Protein AF-0000000076635835 (afdb_homodimer)

Foldseek 3Di:
DQKFKEKEKAFAAAAQPQVVLLVLVVVQLCCCCVPRVHQEYEAAFASRRFDPNPPCLVPVVQVVSSLVSLLVVLLVCLDPPNQRHWYWHWHWDDDPNFIFTWIFIDHNSGTAEIETAADADPAFQGNCVVRHDHDHFPDDKDKAADDPVSCVSRVDGTYIYYAAWEAAPVGAIEHEHEACLLVDPHRLVLLVLLVVHAEYEYRHADFDAFCVLVVVLVSVLVSCLQSFHKYWYHYYAEDNPALTGTFTFTFIAGNSFTQDTDGGQALFRIDMDMWIDDSVVRVVSRVVSPPPSCCPPPVSVRDHHYGYHYHPDDPDDPDDGRDTDDDDDDDRLVSLQRRLLSNVVVCCLVVLFLAAEEAQQLALQSLLVLLSPLVSLQNLVCCCVPNPPVRVVVSQVSNCSRQVDDDPDSLRVQQRHYEYEHADELLGFPNSVVLRVLLCVLSNYHYYYHYCHVVLVVVQVVVCVVPVDDRQDAVVVPGDPVSNVVLLLSSQQSQLVVRQVCQQCVCVVVVHDGGHFYEARDAQLCLQLVVDRQNGSQPTQEYAHLQPQLVSSLVSLVVCCVPVVSVSSPVNSPDFAAPSSDHADVSHNDDGPCVVLVHDSVRSVVLLCCCQVVVDDLQVSLVVCVVVVVVDDSVSSLVNSLSSLLSNQVNLLSLVNGHSYNHYHRSRSNCPRRNPDDSHDPSNVPVRSVVSVVVVVVVD/DQKFKEKEKAFAAAAQPQVVLLVLVVVQLCCCCVPRVHQEYEAAFASRRFDPNPPCLVPVVQVVSSLVSLLVVLLVCLDPPNQRHWYWHWHWDDDPNFIFTWIFIDHNSGTAETEGAADADPAFQGNRVVNHDHDHFPDDKDKAADDPVSCVSRVDGTYIYYAAWEAAPVGAIEHEHEACLLVDPHRLVLLVLLVVHAEYEYRHADFDAPCVLVVVLVSVLVSCLLSFHKYWYHYYAEDNPALTGTFTFTFIAGNSFTQDTDGGQALFRIDMDMWIDDSVVRVVSRVVSPPPSCCPPPVSVRDHHYGYHYHPDDPDDPDPGRDTDDDDDDDRLVSLQRRLLSRVVRCCLVVLFLAAEEAQQLALQSLLVLLSPLVSLQSLVCCCVPNDPVRVVVSQVSNCSRQVDDDPGSLRVQQRHYEYEHADELLGFPNSVVLRVLLCVLSNYHYYYHYCHVVLVVVQVVVCVVVVDDRQDAVVVPGDPVSNVVLLLSSQQSQLVVRQVCQQCVCVVVVHDGGHFYEARDAQLCLQLVVDRQNGSQDTQEYAHLQPQLVSSLVSLVVCCVPVVSVSSPVNSPDFADPSSDHADVRHNDDGPCVVLVHDSVRSVVVLCCCQVVVDDLQVQLVVCVVVVVVDDSVSSLVNSLSSLLSNQVNLLSLVNGHSYNHYHRSGSNCPRGNPDDSHDPSNVPVRSVVSVVVVVVVD

Organism: NCBI:txid5963

Sequence (1400 aa):
MKCTTLAISTLNQWSMDFEGNKNRILESLRQSKDIHHAKIRIGPELEIPGYGCEDHFYETDTILHSWQVLGELLQFTSSEPYSDMICVFGMPIIINAKNYNCGVCTLSGKIILIKPKLILADDGNYRESRWFTPWEIGTKSLEIALPDFITKITGQKTAIFGNFILRTTDDILIGSECCEELWAPLPSSIAQFAQGVHIVFNMSGSHFQPCKQEKRQELIESITLKSGGVYMYSNMNGCDGTRLYFDSGSMIIENGKLRSLNHEFQVSDVNVISACINLAKIEPYRTPSHVPDLSSNPFFNFEFRIIDLPGFYMIMKPKKITPIHKPYVFTKEKELSHGPACWLWDYLRRSGSKGMFLPLSGGADSGSTLAIVGIMCKQVLKCLNEGDDYNKKVTENDLMRIIGKIPKSSKELANEIMYTAYLSTNNSSDQTRNLASKIAEQVGGKHFEVKMDKIVTVFEKTYLSMSKGPQPRYKEQGGTWSEDIALQNIQARSRMVMSYMMGQLIPFTVKKSGHLLILASGNLEEGLTGYMTKYDCSSADVNLIGGISKVDLKKFMVWASDHYGYTALADIALAPPTAELKPLEEGKIQQTDEDDLGMTYAEMSTMGKLRRVEHRGPVFMFKKLTCEWNNLSQNTVATKVKRFFTLHGRNRHKMNVVTPSVHVENYSADDTRFDTRQMIYNYQWKFQFDMIDKLLDISIMKCTTLAISTLNQWSMDFEGNKNRILESLRQSKDIHHAKIRIGPELEIPGYGCEDHFYETDTILHSWQVLGELLQFTSSEPYSDMICVFGMPIIINAKNYNCGVCTLSGKIILIKPKLILADDGNYRESRWFTPWEIGTKSLEIALPDFITKITGQKTAIFGNFILRTTDDILIGSECCEELWAPLPSSIAQFAQGVHIVFNMSGSHFQPCKQEKRQELIESITLKSGGVYMYSNMNGCDGTRLYFDSGSMIIENGKLRSLNHEFQVSDVNVISACINLAKIEPYRTPSHVPDLSSNPFFNFEFRIIDLPGFYMIMKPKKITPIHKPYVFTKEKELSHGPACWLWDYLRRSGSKGMFLPLSGGADSGSTLAIVGIMCKQVLKCLNEGDDYNKKVTENDLMRIIGKIPKSSKELANEIMYTAYLSTNNSSDQTRNLASKIAEQVGGKHFEVKMDKIVTVFEKTYLSMSKGPQPRYKEQGGTWSEDIALQNIQARSRMVMSYMMGQLIPFTVKKSGHLLILASGNLEEGLTGYMTKYDCSSADVNLIGGISKVDLKKFMVWASDHYGYTALADIALAPPTAELKPLEEGKIQQTDEDDLGMTYAEMSTMGKLRRVEHRGPVFMFKKLTCEWNNLSQNTVATKVKRFFTLHGRNRHKMNVVTPSVHVENYSADDTRFDTRQMIYNYQWKFQFDMIDKLLDISI

Radius of gyration: 32.55 Å; Cα contacts (8 Å, |Δi|>4): 3106; chains: 2; bounding box: 85×94×86 Å

InterPro domains:
  IPR003010 Carbon-nitrogen hydrolase [PF00795] (6-286)
  IPR003010 Carbon-nitrogen hydrolase [PS50263] (4-279)
  IPR003694 NAD(+) synthetase [PTHR23090] (1-696)
  IPR003694 NAD(+) synthetase [TIGR00552] (334-656)
  IPR003694 NAD(+) synthetase [cd00553] (333-655)
  IPR014445 Glutamine-dependent NAD(+) synthetase [MF_02090] (4-686)
  IPR014445 Glutamine-dependent NAD(+) synthetase [PIRSF006630] (3-682)
  IPR014729 Rossmann-like alpha/beta/alpha sandwich fold [G3DSA:3.40.50.620] (331-697)
  IPR022310 NAD/GMP synthase [PF02540] (343-609)
  IPR036526 Carbon-nitrogen hydrolase superfamily [G3DSA:3.60.110.10] (2-298)
  IPR036526 Carbon-nitrogen hydrolase superfamily [SSF56317] (1-287)

pLDDT: mean 92.82, std 8.93, range [42.75, 98.88]

Nearest PDB structures (foldseek):
  6ofb-assembly1_A  TM=9.659E-01  e=6.321E-81  Homo sapiens
  3ilv-assembly1_A  TM=9.193E-01  e=4.119E-46  Cytophaga hutchinsonii ATCC 33406
  6ofc-assembly1_C-2  TM=4.271E-01  e=1.463E-35  Mycobacterium tuberculosis CDC1551
  6ofc-assembly1_B  TM=4.252E-01  e=1.177E-35  Mycobacterium tuberculosis CDC1551
  6ofc-assembly1_D-2  TM=4.342E-01  e=2.607E-34  Mycobacterium tuberculosis CDC1551

Solvent-accessible surface area (backbone atoms only — not comparable to full-atom values): 70330 Å² total; per-residue (Å²): 127,60,50,48,30,39,24,35,27,30,39,45,30,35,24,72,32,44,54,64,19,46,53,47,51,53,50,43,53,49,44,31,42,77,73,60,56,27,43,34,40,36,36,16,34,25,39,40,39,17,70,54,34,58,56,47,67,67,13,60,46,52,42,50,52,36,51,53,51,46,43,54,51,28,57,57,28,43,34,85,88,40,28,77,27,38,36,36,46,15,34,65,46,73,56,96,92,37,35,25,50,27,41,38,32,30,46,46,28,37,68,66,35,34,34,54,35,58,44,69,45,55,58,70,77,39,58,40,64,70,64,31,50,57,44,61,86,67,58,78,65,42,78,40,79,50,59,68,70,46,23,70,74,53,72,44,59,57,36,42,36,37,64,55,32,38,28,24,68,75,69,49,27,38,39,70,43,42,42,45,26,70,74,39,98,74,28,59,57,58,52,39,29,57,69,61,29,42,34,34,36,28,28,13,72,60,60,46,38,82,70,42,67,57,52,54,49,51,55,53,27,52,52,18,49,74,50,25,22,33,40,38,38,12,16,23,24,36,39,30,22,54,50,50,30,20,33,35,54,24,35,33,33,45,52,40,36,39,39,35,73,42,71,60,56,53,84,56,47,66,44,74,49,58,36,35,42,60,60,68,56,35,58,68,60,36,63,76,63,66,67,71,76,45,69,76,33,73,90,39,52,68,72,65,48,79,43,82,40,78,54,76,79,48,86,57,74,83,69,76,62,46,57,78,49,79,84,81,81,82,54,66,53,55,48,66,38,41,47,42,14,37,34,45,51,44,47,42,71,56,70,70,35,34,33,33,28,32,73,29,66,25,41,54,47,32,47,49,48,50,49,27,52,38,50,28,30,42,50,53,47,45,37,56,71,68,41,57,73,67,40,21,50,52,50,52,53,48,34,36,71,40,71,68,50,82,66,92,42,37,41,54,41,24,44,69,28,31,36,34,31,36,77,36,44,91,31,51,49,69,65,32,52,50,42,27,54,48,42,33,55,67,40,25,32,43,74,46,68,43,78,43,52,68,53,46,48,46,53,53,50,55,49,40,68,64,65,72,44,79,82,77,32,46,50,96,74,72,26,51,71,50,35,25,51,40,62,32,42,49,50,41,28,49,51,25,51,52,49,54,45,45,25,28,41,46,33,54,60,72,73,41,74,59,39,36,42,39,44,18,42,44,36,18,56,38,49,48,37,34,69,67,59,82,63,10,49,50,51,40,66,36,16,66,37,28,20,36,46,63,64,56,49,42,54,31,28,44,49,40,18,73,75,70,62,38,57,49,34,46,59,29,54,70,49,81,64,57,81,54,64,53,71,48,57,94,76,35,87,74,60,42,54,43,70,76,65,67,47,49,65,67,56,45,50,51,49,38,38,38,38,55,68,66,25,30,34,72,50,55,43,39,59,49,43,47,66,69,43,67,90,50,54,61,66,56,45,45,52,44,50,51,47,51,51,28,34,29,28,67,27,26,61,50,38,64,42,40,41,55,30,44,55,39,42,83,48,39,48,48,37,51,66,52,43,44,60,47,46,49,39,67,41,72,41,58,58,53,51,52,49,46,52,53,54,53,56,65,77,94,128,60,49,47,31,40,23,36,27,30,39,44,30,35,25,72,32,44,54,64,20,46,53,46,50,54,50,43,52,47,44,33,42,75,72,60,56,26,42,33,40,37,35,16,34,25,38,42,37,18,71,54,35,57,56,47,66,68,13,60,45,54,42,50,52,36,50,53,51,46,43,53,51,28,57,57,28,44,34,86,86,41,28,76,27,37,35,36,46,14,34,63,46,72,57,96,91,38,37,25,50,26,40,37,33,28,46,45,26,37,68,65,36,35,34,54,34,58,46,70,45,53,57,70,78,40,58,42,64,69,62,31,50,58,44,60,85,65,57,78,64,42,80,42,78,50,59,67,70,46,24,69,74,55,73,45,59,57,36,42,36,37,65,58,30,39,29,27,68,74,70,48,29,38,37,70,43,42,41,46,25,70,75,39,97,73,28,60,56,59,54,38,31,55,70,61,28,41,34,34,36,28,29,13,71,60,60,47,38,81,70,44,66,59,51,54,50,50,53,52,29,52,52,17,50,75,50,25,22,34,41,39,40,13,16,24,23,33,37,28,23,53,51,49,30,20,34,33,54,25,36,34,33,45,52,42,36,39,38,35,72,43,72,60,58,55,84,58,45,65,46,74,48,58,35,36,42,60,60,68,53,34,56,68,60,36,62,78,62,65,68,71,73,44,68,79,33,74,90,37,54,66,72,64,50,80,44,82,40,77,54,74,80,47,85,58,76,83,69,76,62,45,58,79,50,78,85,84,81,83,55,66,56,54,48,67,37,40,47,43,13,38,34,47,51,44,47,41,72,56,69,70,35,35,31,33,28,32,74,30,65,26,40,54,48,34,45,49,49,50,48,27,53,38,51,28,30,41,50,53,47,45,37,57,72,68,41,56,72,68,41,20,50,52,49,50,52,49,36,38,71,41,71,68,49,82,63,92,42,38,39,54,40,24,45,69,28,32,36,34,29,36,78,36,45,91,32,52,48,68,66,32,53,50,42,27,52,48,42,33,55,66,40,24,32,43,75,45,71,44,78,42,52,68,55,48,48,45,53,52,50,51,48,41,68,65,65,71,45,79,82,75,33,46,50,94,73,73,27,52,70,49,34,25,51,39,62,32,43,47,51,40,30,49,52,24,52,50,50,54,47,45,25,28,42,47,33,53,59,73,73,42,73,59,36,36,43,38,42,17,45,44,35,18,58,37,50,49,36,35,69,66,59,82,64,8,52,52,51,39,67,33,16,66,36,30,21,36,46,61,66,57,48,42,54,31,27,44,48,40,19,72,75,70,62,39,56,49,34,46,58,27,53,70,48,82,63,57,82,53,63,53,71,50,58,92,75,35,86,74,60,41,54,44,71,76,66,66,46,50,66,66,57,46,50,51,50,37,38,39,37,55,68,65,24,31,34,74,51,54,43,39,59,50,42,49,66,69,42,68,89,50,54,63,68,56,44,45,50,45,50,51,47,50,50,27,34,29,29,67,28,26,61,48,39,64,43,40,41,56,30,43,55,40,43,83,48,39,49,48,38,53,67,52,44,44,60,46,46,49,40,66,41,72,42,60,58,52,51,51,50,45,53,52,51,53,58,66,77,95

Secondary structure (DSSP, 8-state):
--EEEEEEEEE---TT-HHHHHHHHHHHHHIIIIIT--SEEE--TTTTT-GGGGGGGGSHHHHHHHHHHHHHHHHHHTSTTGGGSEEEEEEEEEETTEEEEEEEEEETTEEEEEEE-SS---STT--GGGT--PPPTTPPPEEEEPPHHHHHHHS--EEEES-EEEEETT--EEEEEETHHHHSSS-HHHHHHHTT-SEEEEE--PBP-TTHHHHHHHHHHHHHHHH-SEEEEE--EE--SSS--EE---EEEETTEEEEE--SS---SEEEEEEEEEGGGHHHHHGGGT---GGG-GGG----EEEEE-------S---PPPPBPPP---HHHHHHHHHHHHHHHHHHHH--S-EEEE--SSHHHHHHHHHHHHHHHHHHHHHHHS-HHHHHHHHHHHHHHHSS--SSHHHHHHHHEEEEEEE-TT--HHHHHHHHHHHHHHT-EEEEEE-HHHHHHHHHHHHHHH--PPP--GGGT--HHHHHHHHHHHHHHHHHHHHHHHHHHHHHTT--S-PEEEE---HHHHHHT-S-TTSTT-SSEESSTTS-HHHHHHHHHHHHHHH--THHHHHHHSPP----S--BTTB----HHHHHTS-HHHHHHHHHHHHTS---HHHHHHHHHHH-TTS-HHHHHHHHHHHHHHHHHTHHHHTTPPPB---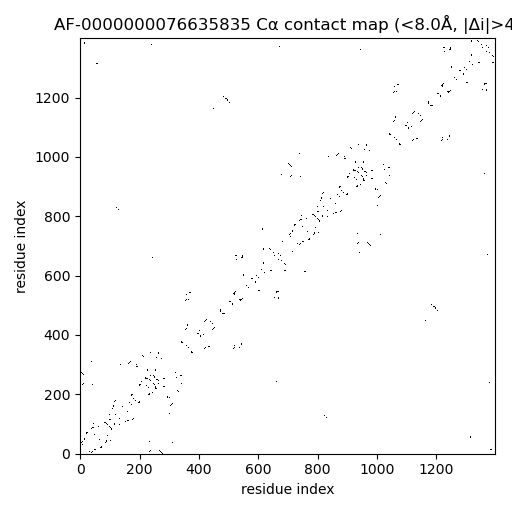STT---TTTTS---S---TT-HHHHHHHHHHHHHH-/--EEEEEEEEE---TT-HHHHHHHHHHHHHIIIIIT--SEEE--TTTTT-GGGGGGGGSHHHHHHHHHHHHHHHHHHTSTTGGGSEEEEEEEEEETTEEEEEEEEEETTEEEEEEE-SS---STT--GGGT--PPPTTPPPEEEEPPHHHHHHHS--EEEESSEEEEETT--EEEEEETHHHHSSS-HHHHHHHTT-SEEEEE--PBP-TTHHHHHHHHHHHHHHHH-SEEEEE--EE--SSS--EE---EEEETTEEEEE--SS---SEEEEEEEEEGGGHHHHHGGGT---GGG-GGG----EEEEE-----------PPPPBPPP---HHHHHHHHHHHHHHHHHHHH--S-EEEE--SSHHHHHHHHHHHHHHHHHHHHHHHS-HHHHHHHHHHHHHHHSS--SSHHHHHHHHEEEEEEE-TT--HHHHHHHHHHHHHHT-EEEEEE-HHHHHHHHHHHHHHH--PPP--GGGT--HHHHHHHHHHHHHHHHHHHHHHHHHHHHHTT--S-PEEEE---HHHHHHT-S-TTSTT-SSEESSTTS-HHHHHHHHHHHHHHH--THHHHHHHSPP----S--BTTB----HHHHHTS-HHHHHHHHHHHHTS---HHHHHHHHHHH-TTS-HHHHHHHHHHHHHHHHHTHHHHTTPPPB---STT---TTTTS---S---TT-HHHHHHHHHHHHHH-

Structure (mmCIF, N/CA/C/O backbone):
data_AF-0000000076635835-model_v1
#
loop_
_entity.id
_entity.type
_entity.pdbx_description
1 polymer 'Glutamine-dependent NAD(+) synthetase'
#
loop_
_atom_site.group_PDB
_atom_site.id
_atom_site.type_symbol
_atom_site.label_atom_id
_atom_site.label_alt_id
_atom_site.label_comp_id
_atom_site.label_asym_id
_atom_site.label_entity_id
_atom_site.label_seq_id
_atom_site.pdbx_PDB_ins_code
_atom_site.Cartn_x
_atom_site.Cartn_y
_atom_site.Cartn_z
_atom_site.occupancy
_atom_site.B_iso_or_equiv
_atom_site.auth_seq_id
_atom_site.auth_comp_id
_atom_site.auth_asym_id
_atom_site.auth_atom_id
_atom_site.pdbx_PDB_model_num
ATOM 1 N N . MET A 1 1 ? -26.734 -47.938 -5.871 1 53.59 1 MET A N 1
ATOM 2 C CA . MET A 1 1 ? -25.875 -47.094 -5.078 1 53.59 1 MET A CA 1
ATOM 3 C C . MET A 1 1 ? -25.625 -45.75 -5.785 1 53.59 1 MET A C 1
ATOM 5 O O . MET A 1 1 ? -25.5 -45.719 -7.012 1 53.59 1 MET A O 1
ATOM 9 N N . LYS A 1 2 ? -26 -44.562 -5.07 1 74.31 2 LYS A N 1
ATOM 10 C CA . LYS A 1 2 ? -25.875 -43.219 -5.605 1 74.31 2 LYS A CA 1
ATOM 11 C C . LYS A 1 2 ? -24.453 -42.688 -5.449 1 74.31 2 LYS A C 1
ATOM 13 O O . LYS A 1 2 ? -24.156 -41.938 -4.539 1 74.31 2 LYS A O 1
ATOM 18 N N . CYS A 1 3 ? -23.438 -43.312 -6.277 1 83.75 3 CYS A N 1
ATOM 19 C CA . CYS A 1 3 ? -22.047 -42.906 -6.211 1 83.75 3 CYS A CA 1
ATOM 20 C C . CYS A 1 3 ? -21.75 -41.844 -7.285 1 83.75 3 CYS A C 1
ATOM 22 O O . CYS A 1 3 ? -22.297 -41.906 -8.391 1 83.75 3 CYS A O 1
ATOM 24 N N . THR A 1 4 ? -21.047 -40.875 -6.891 1 87.56 4 THR A N 1
ATOM 25 C CA . THR A 1 4 ? -20.656 -39.812 -7.82 1 87.56 4 THR A CA 1
ATOM 26 C C . THR A 1 4 ? -19.188 -39.438 -7.609 1 87.56 4 THR A C 1
ATOM 28 O O . THR A 1 4 ? -18.688 -39.5 -6.488 1 87.56 4 THR A O 1
ATOM 31 N N . THR A 1 5 ? -18.516 -39.188 -8.719 1 93 5 THR A N 1
ATOM 32 C CA . THR A 1 5 ? -17.141 -38.719 -8.633 1 93 5 THR A CA 1
ATOM 33 C C . THR A 1 5 ? -17.094 -37.188 -8.695 1 93 5 THR A C 1
ATOM 35 O O . THR A 1 5 ? -17.625 -36.594 -9.633 1 93 5 THR A O 1
ATOM 38 N N . LEU A 1 6 ? -16.5 -36.625 -7.719 1 95.31 6 LEU A N 1
ATOM 39 C CA . LEU A 1 6 ? -16.328 -35.188 -7.582 1 95.31 6 LEU A CA 1
ATOM 40 C C . LEU A 1 6 ? -14.875 -34.781 -7.836 1 95.31 6 LEU A C 1
ATOM 42 O O . LEU A 1 6 ? -13.953 -35.438 -7.348 1 95.31 6 LEU A O 1
ATOM 46 N N . ALA A 1 7 ? -14.68 -33.75 -8.648 1 97.94 7 ALA A N 1
ATOM 47 C CA . ALA A 1 7 ? -13.32 -33.281 -8.93 1 97.94 7 ALA A CA 1
ATOM 48 C C . ALA A 1 7 ? -13.125 -31.844 -8.523 1 97.94 7 ALA A C 1
ATOM 50 O O . ALA A 1 7 ? -14.023 -31.016 -8.695 1 97.94 7 ALA A O 1
ATOM 51 N N . ILE A 1 8 ? -11.969 -31.547 -7.957 1 98.31 8 ILE A N 1
ATOM 52 C CA . ILE A 1 8 ? -11.562 -30.203 -7.59 1 98.31 8 ILE A CA 1
ATOM 53 C C . ILE A 1 8 ? -10.297 -29.812 -8.359 1 98.31 8 ILE A C 1
ATOM 55 O O . ILE A 1 8 ? -9.344 -30.594 -8.438 1 98.31 8 ILE A O 1
ATOM 59 N N . SER A 1 9 ? -10.367 -28.641 -8.969 1 98.44 9 SER A N 1
ATOM 60 C CA . SER A 1 9 ? -9.211 -28.109 -9.688 1 98.44 9 SER A CA 1
ATOM 61 C C . SER A 1 9 ? -8.492 -27.047 -8.859 1 98.44 9 SER A C 1
ATOM 63 O O . SER A 1 9 ? -9.109 -26.078 -8.414 1 98.44 9 SER A O 1
ATOM 65 N N . THR A 1 10 ? -7.199 -27.266 -8.57 1 98.38 10 THR A N 1
ATOM 66 C CA . THR A 1 10 ? -6.285 -26.266 -8.023 1 98.38 10 THR A CA 1
ATOM 67 C C . THR A 1 10 ? -5.367 -25.719 -9.109 1 98.38 10 THR A C 1
ATOM 69 O O . THR A 1 10 ? -4.574 -26.453 -9.695 1 98.38 10 THR A O 1
ATOM 72 N N . LEU A 1 11 ? -5.488 -24.438 -9.367 1 98.62 11 LEU A N 1
ATOM 73 C CA . LEU A 1 11 ? -4.848 -23.875 -10.547 1 98.62 11 LEU A CA 1
ATOM 74 C C . LEU A 1 11 ? -3.902 -22.75 -10.164 1 98.62 11 LEU A C 1
ATOM 76 O O . LEU A 1 11 ? -4.207 -21.953 -9.273 1 98.62 11 LEU A O 1
ATOM 80 N N . ASN A 1 12 ? -2.715 -22.656 -10.789 1 98.38 12 ASN A N 1
ATOM 81 C CA . ASN A 1 12 ? -1.754 -21.578 -10.633 1 98.38 12 ASN A CA 1
ATOM 82 C C . ASN A 1 12 ? -2.074 -20.406 -11.562 1 98.38 12 ASN A C 1
ATOM 84 O O . ASN A 1 12 ? -1.309 -20.109 -12.484 1 98.38 12 ASN A O 1
ATOM 88 N N . GLN A 1 13 ? -3.174 -19.734 -11.266 1 98.38 13 GLN A N 1
ATOM 89 C CA . GLN A 1 13 ? -3.674 -18.641 -12.094 1 98.38 13 GLN A CA 1
ATOM 90 C C . GLN A 1 13 ? -2.85 -17.375 -11.883 1 98.38 13 GLN A C 1
ATOM 92 O O . GLN A 1 13 ? -2.295 -17.156 -10.805 1 98.38 13 GLN A O 1
ATOM 97 N N . TRP A 1 14 ? -2.672 -16.609 -12.969 1 97.94 14 TRP A N 1
ATOM 98 C CA . TRP A 1 14 ? -1.905 -15.367 -13 1 97.94 14 TRP A CA 1
ATOM 99 C C . TRP A 1 14 ? -2.805 -14.18 -13.32 1 97.94 14 TRP A C 1
ATOM 101 O O . TRP A 1 14 ? -3.477 -14.164 -14.352 1 97.94 14 TRP A O 1
ATOM 111 N N . SER A 1 15 ? -2.85 -13.148 -12.461 1 97.88 15 SER A N 1
ATOM 112 C CA . SER A 1 15 ? -3.75 -12.008 -12.609 1 97.88 15 SER A CA 1
ATOM 113 C C . SER A 1 15 ? -3.605 -11.375 -13.992 1 97.88 15 SER A C 1
ATOM 115 O O . SER A 1 15 ? -2.492 -11.102 -14.445 1 97.88 15 SER A O 1
ATOM 117 N N . MET A 1 16 ? -4.699 -11.18 -14.703 1 97.88 16 MET A N 1
ATOM 118 C CA . MET A 1 16 ? -4.84 -10.492 -15.984 1 97.88 16 MET A CA 1
ATOM 119 C C . MET A 1 16 ? -4.293 -11.344 -17.125 1 97.88 16 MET A C 1
ATOM 121 O O . MET A 1 16 ? -4.27 -10.906 -18.281 1 97.88 16 MET A O 1
ATOM 125 N N . ASP A 1 17 ? -3.812 -12.555 -16.828 1 98.06 17 ASP A N 1
ATOM 126 C CA . ASP A 1 17 ? -3.311 -13.445 -17.859 1 98.06 17 ASP A CA 1
ATOM 127 C C . ASP A 1 17 ? -4.426 -14.344 -18.391 1 98.06 17 ASP A C 1
ATOM 129 O O . ASP A 1 17 ? -4.359 -15.57 -18.266 1 98.06 17 ASP A O 1
ATOM 133 N N . PHE A 1 18 ? -5.324 -13.75 -19.125 1 98.62 18 PHE A N 1
ATOM 134 C CA . PHE A 1 18 ? -6.555 -14.414 -19.547 1 98.62 18 PHE A CA 1
ATOM 135 C C . PHE A 1 18 ? -6.246 -15.625 -20.406 1 98.62 18 PHE A C 1
ATOM 137 O O . PHE A 1 18 ? -6.879 -16.672 -20.266 1 98.62 18 PHE A O 1
ATOM 144 N N . GLU A 1 19 ? -5.27 -15.516 -21.281 1 98.06 19 GLU A N 1
ATOM 145 C CA . GLU A 1 19 ? -4.922 -16.641 -22.156 1 98.06 19 GLU A CA 1
ATOM 146 C C . GLU A 1 19 ? -4.359 -17.797 -21.344 1 98.06 19 GLU A C 1
ATOM 148 O O . GLU A 1 19 ? -4.797 -18.938 -21.516 1 98.06 19 GLU A O 1
ATOM 153 N N . GLY A 1 20 ? -3.357 -17.5 -20.531 1 98.06 20 GLY A N 1
ATOM 154 C CA . GLY A 1 20 ? -2.787 -18.562 -19.688 1 98.06 20 GLY A CA 1
ATOM 155 C C . GLY A 1 20 ? -3.791 -19.172 -18.734 1 98.06 20 GLY A C 1
ATOM 156 O O . GLY A 1 20 ? -3.803 -20.391 -18.547 1 98.06 20 GLY A O 1
ATOM 157 N N . ASN A 1 21 ? -4.629 -18.359 -18.125 1 98.75 21 ASN A N 1
ATOM 158 C CA . ASN A 1 21 ? -5.648 -18.844 -17.203 1 98.75 21 ASN A CA 1
ATOM 159 C C . ASN A 1 21 ? -6.648 -19.766 -17.906 1 98.75 21 ASN A C 1
ATOM 161 O O . ASN A 1 21 ? -7.008 -20.812 -17.375 1 98.75 21 ASN A O 1
ATOM 165 N N . LYS A 1 22 ? -7.074 -19.359 -19.094 1 98.75 22 LYS A N 1
ATOM 166 C CA . LYS A 1 22 ? -7.992 -20.172 -19.875 1 98.75 22 LYS A CA 1
ATOM 167 C C . LYS A 1 22 ? -7.395 -21.547 -20.188 1 98.75 22 LYS A C 1
ATOM 169 O O . LYS A 1 22 ? -8.062 -22.562 -20.031 1 98.75 22 LYS A O 1
ATOM 174 N N . ASN A 1 23 ? -6.164 -21.547 -20.594 1 98.56 23 ASN A N 1
ATOM 175 C CA . ASN A 1 23 ? -5.504 -22.797 -20.953 1 98.56 23 ASN A CA 1
ATOM 176 C C . ASN A 1 23 ? -5.402 -23.734 -19.75 1 98.56 23 ASN A C 1
ATOM 178 O O . ASN A 1 23 ? -5.586 -24.938 -19.891 1 98.56 23 ASN A O 1
ATOM 182 N N . ARG A 1 24 ? -5.086 -23.234 -18.609 1 98.75 24 ARG A N 1
ATOM 183 C CA . ARG A 1 24 ? -5.012 -24.062 -17.406 1 98.75 24 ARG A CA 1
ATOM 184 C C . ARG A 1 24 ? -6.387 -24.594 -17.016 1 98.75 24 ARG A C 1
ATOM 186 O O . ARG A 1 24 ? -6.52 -25.734 -16.547 1 98.75 24 ARG A O 1
ATOM 193 N N . ILE A 1 25 ? -7.426 -23.734 -17.172 1 98.88 25 ILE A N 1
ATOM 194 C CA . ILE A 1 25 ? -8.789 -24.172 -16.906 1 98.88 25 ILE A CA 1
ATOM 195 C C . ILE A 1 25 ? -9.164 -25.312 -17.844 1 98.88 25 ILE A C 1
ATOM 197 O O . ILE A 1 25 ? -9.695 -26.344 -17.422 1 98.88 25 ILE A O 1
ATOM 201 N N . LEU A 1 26 ? -8.867 -25.172 -19.141 1 98.75 26 LEU A N 1
ATOM 202 C CA . LEU A 1 26 ? -9.172 -26.203 -20.125 1 98.75 26 LEU A CA 1
ATOM 203 C C . LEU A 1 26 ? -8.484 -27.516 -19.766 1 98.75 26 LEU A C 1
ATOM 205 O O . LEU A 1 26 ? -9.094 -28.594 -19.859 1 98.75 26 LEU A O 1
ATOM 209 N N . GLU A 1 27 ? -7.23 -27.391 -19.375 1 98.62 27 GLU A N 1
ATOM 210 C CA . GLU A 1 27 ? -6.512 -28.594 -18.969 1 98.62 27 GLU A CA 1
ATOM 211 C C . GLU A 1 27 ? -7.172 -29.25 -17.75 1 98.62 27 GLU A C 1
ATOM 213 O O . GLU A 1 27 ? -7.262 -30.469 -17.672 1 98.62 27 GLU A O 1
ATOM 218 N N . SER A 1 28 ? -7.602 -28.5 -16.812 1 98.75 28 SER A N 1
ATOM 219 C CA . SER A 1 28 ? -8.258 -29.031 -15.625 1 98.75 28 SER A CA 1
ATOM 220 C C . SER A 1 28 ? -9.562 -29.75 -15.992 1 98.75 28 SER A C 1
ATOM 222 O O . SER A 1 28 ? -9.93 -30.734 -15.359 1 98.75 28 SER A O 1
ATOM 224 N N . LEU A 1 29 ? -10.328 -29.219 -16.984 1 98.44 29 LEU A N 1
ATOM 225 C CA . LEU A 1 29 ? -11.547 -29.859 -17.469 1 98.44 29 LEU A CA 1
ATOM 226 C C . LEU A 1 29 ? -11.234 -31.219 -18.109 1 98.44 29 LEU A C 1
ATOM 228 O O . LEU A 1 29 ? -11.93 -32.188 -17.859 1 98.44 29 LEU A O 1
ATOM 232 N N . ARG A 1 30 ? -10.211 -31.266 -18.875 1 98.06 30 ARG A N 1
ATOM 233 C CA . ARG A 1 30 ? -9.805 -32.5 -19.516 1 98.06 30 ARG A CA 1
ATOM 234 C C . ARG A 1 30 ? -9.43 -33.562 -18.484 1 98.06 30 ARG A C 1
ATOM 236 O O . ARG A 1 30 ? -9.891 -34.688 -18.547 1 98.06 30 ARG A O 1
ATOM 243 N N . GLN A 1 31 ? -8.648 -33.156 -17.5 1 97.75 31 GLN A N 1
ATOM 244 C CA . GLN A 1 31 ? -8.242 -34.094 -16.469 1 97.75 31 GLN A CA 1
ATOM 245 C C . GLN A 1 31 ? -9.438 -34.562 -15.656 1 97.75 31 GLN A C 1
ATOM 247 O O . GLN A 1 31 ? -9.539 -35.75 -15.32 1 97.75 31 GLN A O 1
ATOM 252 N N . SER A 1 32 ? -10.281 -33.688 -15.297 1 97.62 32 SER A N 1
ATOM 253 C CA . SER A 1 32 ? -11.461 -34 -14.5 1 97.62 32 SER A CA 1
ATOM 254 C C . SER A 1 32 ? -12.32 -35.062 -15.195 1 97.62 32 SER A C 1
ATOM 256 O O . SER A 1 32 ? -12.844 -35.969 -14.555 1 97.62 32 SER A O 1
ATOM 258 N N . LYS A 1 33 ? -12.523 -34.906 -16.484 1 95.88 33 LYS A N 1
ATOM 259 C CA . LYS A 1 33 ? -13.414 -35.812 -17.234 1 95.88 33 LYS A CA 1
ATOM 260 C C . LYS A 1 33 ? -12.672 -37.031 -17.719 1 95.88 33 LYS A C 1
ATOM 262 O O . LYS A 1 33 ? -13.102 -38.156 -17.453 1 95.88 33 LYS A O 1
ATOM 267 N N . ASP A 1 34 ? -11.508 -36.875 -18.344 1 95.19 34 ASP A N 1
ATOM 268 C CA . ASP A 1 34 ? -10.828 -37.938 -19.047 1 95.19 34 ASP A CA 1
ATOM 269 C C . ASP A 1 34 ? -10.109 -38.875 -18.062 1 95.19 34 ASP A C 1
ATOM 271 O O . ASP A 1 34 ? -10.016 -40.094 -18.297 1 95.19 34 ASP A O 1
ATOM 275 N N . ILE A 1 35 ? -9.617 -38.312 -17.016 1 94.06 35 ILE A N 1
ATOM 276 C CA . ILE A 1 35 ? -8.82 -39.094 -16.078 1 94.06 35 ILE A CA 1
ATOM 277 C C . ILE A 1 35 ? -9.688 -39.469 -14.875 1 94.06 35 ILE A C 1
ATOM 279 O O . ILE A 1 35 ? -9.719 -40.656 -14.477 1 94.06 35 ILE A O 1
ATOM 283 N N . HIS A 1 36 ? -10.469 -38.562 -14.383 1 93.75 36 HIS A N 1
ATOM 284 C CA . HIS A 1 36 ? -11.141 -38.812 -13.117 1 93.75 36 HIS A CA 1
ATOM 285 C C . HIS A 1 36 ? -12.609 -39.188 -13.328 1 93.75 36 HIS A C 1
ATOM 287 O O . HIS A 1 36 ? -13.273 -39.656 -12.406 1 93.75 36 HIS A O 1
ATOM 293 N N . HIS A 1 37 ? -13.148 -38.938 -14.539 1 92.94 37 HIS A N 1
ATOM 294 C CA . HIS A 1 37 ? -14.523 -39.25 -14.891 1 92.94 37 HIS A CA 1
ATOM 295 C C . HIS A 1 37 ? -15.5 -38.562 -13.938 1 92.94 37 HIS A C 1
ATOM 297 O O . HIS A 1 37 ? -16.438 -39.188 -13.438 1 92.94 37 HIS A O 1
ATOM 303 N N . ALA A 1 38 ? -15.203 -37.344 -13.672 1 94.12 38 ALA A N 1
ATOM 304 C CA . ALA A 1 38 ? -15.969 -36.594 -12.68 1 94.12 38 ALA A CA 1
ATOM 305 C C . ALA A 1 38 ? -17.297 -36.125 -13.258 1 94.12 38 ALA A C 1
ATOM 307 O O . ALA A 1 38 ? -17.406 -35.906 -14.469 1 94.12 38 ALA A O 1
ATOM 308 N N . LYS A 1 39 ? -18.281 -35.969 -12.367 1 92.44 39 LYS A N 1
ATOM 309 C CA . LYS A 1 39 ? -19.578 -35.406 -12.719 1 92.44 39 LYS A CA 1
ATOM 310 C C . LYS A 1 39 ? -19.656 -33.906 -12.328 1 92.44 39 LYS A C 1
ATOM 312 O O . LYS A 1 39 ? -20.516 -33.188 -12.828 1 92.44 39 LYS A O 1
ATOM 317 N N . ILE A 1 40 ? -18.844 -33.5 -11.453 1 95.12 40 ILE A N 1
ATOM 318 C CA . ILE A 1 40 ? -18.734 -32.094 -11.023 1 95.12 40 ILE A CA 1
ATOM 319 C C . ILE A 1 40 ? -17.281 -31.672 -11.008 1 95.12 40 ILE A C 1
ATOM 321 O O . ILE A 1 40 ? -16.406 -32.406 -10.523 1 95.12 40 ILE A O 1
ATOM 325 N N . ARG A 1 41 ? -17 -30.562 -11.602 1 97.94 41 ARG A N 1
ATOM 326 C CA . ARG A 1 41 ? -15.695 -29.922 -11.508 1 97.94 41 ARG A CA 1
ATOM 327 C C . ARG A 1 41 ? -15.82 -28.484 -10.992 1 97.94 41 ARG A C 1
ATOM 329 O O . ARG A 1 41 ? -16.516 -27.672 -11.594 1 97.94 41 ARG A O 1
ATOM 336 N N . ILE A 1 42 ? -15.141 -28.172 -9.922 1 98.25 42 ILE A N 1
ATOM 337 C CA . ILE A 1 42 ? -15.133 -26.797 -9.43 1 98.25 42 ILE A CA 1
ATOM 338 C C . ILE A 1 42 ? -13.711 -26.25 -9.508 1 98.25 42 ILE A C 1
ATOM 340 O O . ILE A 1 42 ? -12.734 -26.984 -9.344 1 98.25 42 ILE A O 1
ATOM 344 N N . GLY A 1 43 ? -13.57 -25.031 -9.883 1 98.44 43 GLY A N 1
ATOM 345 C CA . GLY A 1 43 ? -12.312 -24.297 -9.852 1 98.44 43 GLY A CA 1
ATOM 346 C C . GLY A 1 43 ? -12.234 -23.281 -8.727 1 98.44 43 GLY A C 1
ATOM 347 O O . GLY A 1 43 ? -13.188 -23.125 -7.965 1 98.44 43 GLY A O 1
ATOM 348 N N . PRO A 1 44 ? -11.094 -22.641 -8.586 1 98.56 44 PRO A N 1
ATOM 349 C CA . PRO A 1 44 ? -10.914 -21.672 -7.5 1 98.56 44 PRO A CA 1
ATOM 350 C C . PRO A 1 44 ? -11.609 -20.344 -7.773 1 98.56 44 PRO A C 1
ATOM 352 O O . PRO A 1 44 ? -12.156 -20.125 -8.859 1 98.56 44 PRO A O 1
ATOM 355 N N . GLU A 1 45 ? -11.609 -19.516 -6.715 1 98.56 45 GLU A N 1
ATOM 356 C CA . GLU A 1 45 ? -12.242 -18.188 -6.75 1 98.56 45 GLU A CA 1
ATOM 357 C C . GLU A 1 45 ? -11.594 -17.297 -7.809 1 98.56 45 GLU A C 1
ATOM 359 O O . GLU A 1 45 ? -10.367 -17.172 -7.863 1 98.56 45 GLU A O 1
ATOM 364 N N . LEU A 1 46 ? -12.438 -16.75 -8.695 1 98.75 46 LEU A N 1
ATOM 365 C CA . LEU A 1 46 ? -11.992 -15.805 -9.719 1 98.75 46 LEU A CA 1
ATOM 366 C C . LEU A 1 46 ? -10.922 -16.422 -10.602 1 98.75 46 LEU A C 1
ATOM 368 O O . LEU A 1 46 ? -9.969 -15.758 -10.992 1 98.75 46 LEU A O 1
ATOM 372 N N . GLU A 1 47 ? -11.062 -17.672 -10.938 1 98.69 47 GLU A N 1
ATOM 373 C CA . GLU A 1 47 ? -10.031 -18.391 -11.664 1 98.69 47 GLU A CA 1
ATOM 374 C C . GLU A 1 47 ? -9.859 -17.828 -13.078 1 98.69 47 GLU A C 1
ATOM 376 O O . GLU A 1 47 ? -8.797 -17.984 -13.68 1 98.69 47 GLU A O 1
ATOM 381 N N . ILE A 1 48 ? -10.883 -17.125 -13.656 1 98.88 48 ILE A N 1
ATOM 382 C CA . ILE A 1 48 ? -10.789 -16.688 -15.039 1 98.88 48 ILE A CA 1
ATOM 383 C C . ILE A 1 48 ? -9.852 -15.484 -15.141 1 98.88 48 ILE A C 1
ATOM 385 O O . ILE A 1 48 ? -8.867 -15.523 -15.883 1 98.88 48 ILE A O 1
ATOM 389 N N . PRO A 1 49 ? -10.062 -14.422 -14.398 1 98.62 49 PRO A N 1
ATOM 390 C CA . PRO A 1 49 ? -9.133 -13.289 -14.492 1 98.62 49 PRO A CA 1
ATOM 391 C C . PRO A 1 49 ? -7.887 -13.469 -13.625 1 98.62 49 PRO A C 1
ATOM 393 O O . PRO A 1 49 ? -6.875 -12.805 -13.844 1 98.62 49 PRO A O 1
ATOM 396 N N . GLY A 1 50 ? -7.938 -14.312 -12.633 1 97.94 50 GLY A N 1
ATOM 397 C CA . GLY A 1 50 ? -7.023 -14.312 -11.508 1 97.94 50 GLY A CA 1
ATOM 398 C C . GLY A 1 50 ? -7.559 -13.555 -10.305 1 97.94 50 GLY A C 1
ATOM 399 O O . GLY A 1 50 ? -8.273 -12.562 -10.461 1 97.94 50 GLY A O 1
ATOM 400 N N . TYR A 1 51 ? -7.203 -13.969 -9.109 1 97.62 51 TYR A N 1
ATOM 401 C CA . TYR A 1 51 ? -7.758 -13.391 -7.891 1 97.62 51 TYR A CA 1
ATOM 402 C C . TYR A 1 51 ? -7.188 -12 -7.637 1 97.62 51 TYR A C 1
ATOM 404 O O . TYR A 1 51 ? -7.91 -11.094 -7.211 1 97.62 51 TYR A O 1
ATOM 412 N N . GLY A 1 52 ? -5.871 -11.789 -7.871 1 96.12 52 GLY A N 1
ATOM 413 C CA . GLY A 1 52 ? -5.152 -10.594 -7.453 1 96.12 52 GLY A CA 1
ATOM 414 C C . GLY A 1 52 ? -5.195 -9.477 -8.484 1 96.12 52 GLY A C 1
ATOM 415 O O . GLY A 1 52 ? -4.215 -8.758 -8.664 1 96.12 52 GLY A O 1
ATOM 416 N N . CYS A 1 53 ? -6.312 -9.281 -9.211 1 97.06 53 CYS A N 1
ATOM 417 C CA . CYS A 1 53 ? -6.414 -8.242 -10.227 1 97.06 53 CYS A CA 1
ATOM 418 C C . CYS A 1 53 ? -6.52 -6.863 -9.586 1 97.06 53 CYS A C 1
ATOM 420 O O . CYS A 1 53 ? -6.203 -5.855 -10.219 1 97.06 53 CYS A O 1
ATOM 422 N N . GLU A 1 54 ? -7.039 -6.785 -8.359 1 94.5 54 GLU A N 1
ATOM 423 C CA . GLU A 1 54 ? -7.129 -5.555 -7.582 1 94.5 54 GLU A CA 1
ATOM 424 C C . GLU A 1 54 ? -7.82 -4.449 -8.375 1 94.5 54 GLU A C 1
ATOM 426 O O . GLU A 1 54 ? -8.93 -4.641 -8.883 1 94.5 54 GLU A O 1
ATOM 431 N N . ASP A 1 55 ? -7.234 -3.27 -8.602 1 94.75 55 ASP A N 1
ATOM 432 C CA . ASP A 1 55 ? -7.914 -2.127 -9.203 1 94.75 55 ASP A CA 1
ATOM 433 C C . ASP A 1 55 ? -8.266 -2.404 -10.664 1 94.75 55 ASP A C 1
ATOM 435 O O . ASP A 1 55 ? -9.047 -1.669 -11.273 1 94.75 55 ASP A O 1
ATOM 439 N N . HIS A 1 56 ? -7.75 -3.43 -11.25 1 97.25 56 HIS A N 1
ATOM 440 C CA . HIS A 1 56 ? -8.18 -3.803 -12.586 1 97.25 56 HIS A CA 1
ATOM 441 C C . HIS A 1 56 ? -9.656 -4.195 -12.602 1 97.25 56 HIS A C 1
ATOM 443 O O . HIS A 1 56 ? -10.289 -4.211 -13.656 1 97.25 56 HIS A O 1
ATOM 449 N N . PHE A 1 57 ? -10.242 -4.52 -11.492 1 97.62 57 PHE A N 1
ATOM 450 C CA . PHE A 1 57 ? -11.656 -4.891 -11.414 1 97.62 57 PHE A CA 1
ATOM 451 C C . PHE A 1 57 ? -12.547 -3.689 -11.695 1 97.62 57 PHE A C 1
ATOM 453 O O . PHE A 1 57 ? -13.742 -3.846 -11.953 1 97.62 57 PHE A O 1
ATOM 460 N N . TYR A 1 58 ? -11.969 -2.49 -11.602 1 95.31 58 TYR A N 1
ATOM 461 C CA . TYR A 1 58 ? -12.727 -1.302 -11.969 1 95.31 58 TYR A CA 1
ATOM 462 C C . TYR A 1 58 ? -12.883 -1.205 -13.484 1 95.31 58 TYR A C 1
ATOM 464 O O . TYR A 1 58 ? -13.734 -0.468 -13.984 1 95.31 58 TYR A O 1
ATOM 472 N N . GLU A 1 59 ? -12.031 -1.881 -14.219 1 96.69 59 GLU A N 1
ATOM 473 C CA . GLU A 1 59 ? -11.977 -1.737 -15.672 1 96.69 59 GLU A CA 1
ATOM 474 C C . GLU A 1 59 ? -13.008 -2.635 -16.359 1 96.69 59 GLU A C 1
ATOM 476 O O . GLU A 1 59 ? -13.039 -3.844 -16.109 1 96.69 59 GLU A O 1
ATOM 481 N N . THR A 1 60 ? -13.734 -2.09 -17.312 1 94.56 60 THR A N 1
ATOM 482 C CA . THR A 1 60 ? -14.703 -2.875 -18.062 1 94.56 60 THR A CA 1
ATOM 483 C C . THR A 1 60 ? -14 -3.904 -18.938 1 94.56 60 THR A C 1
ATOM 485 O O . THR A 1 60 ? -14.578 -4.945 -19.266 1 94.56 60 THR A O 1
ATOM 488 N N . ASP A 1 61 ? -12.727 -3.645 -19.297 1 97.69 61 ASP A N 1
ATOM 489 C CA . ASP A 1 61 ? -11.922 -4.617 -20.031 1 97.69 61 ASP A CA 1
ATOM 490 C C . ASP A 1 61 ? -11.891 -5.961 -19.312 1 97.69 61 ASP A C 1
ATOM 492 O O . ASP A 1 61 ? -12.109 -7.008 -19.922 1 97.69 61 ASP A O 1
ATOM 496 N N . THR A 1 62 ? -11.633 -5.902 -18 1 98.25 62 THR A N 1
ATOM 497 C CA . THR A 1 62 ? -11.492 -7.109 -17.188 1 98.25 62 THR A CA 1
ATOM 498 C C . THR A 1 62 ? -12.781 -7.926 -17.203 1 98.25 62 THR A C 1
ATOM 500 O O . THR A 1 62 ? -12.75 -9.156 -17.328 1 98.25 62 THR A O 1
ATOM 503 N N . ILE A 1 63 ? -13.93 -7.238 -17.156 1 97.5 63 ILE A N 1
ATOM 504 C CA . ILE A 1 63 ? -15.234 -7.887 -17.172 1 97.5 63 ILE A CA 1
ATOM 505 C C . ILE A 1 63 ? -15.484 -8.492 -18.562 1 97.5 63 ILE A C 1
ATOM 507 O O . ILE A 1 63 ? -15.898 -9.656 -18.672 1 97.5 63 ILE A O 1
ATOM 511 N N . LEU A 1 64 ? -15.195 -7.758 -19.531 1 97.75 64 LEU A N 1
ATOM 512 C CA . LEU A 1 64 ? -15.398 -8.203 -20.906 1 97.75 64 LEU A CA 1
ATOM 513 C C . LEU A 1 64 ? -14.562 -9.445 -21.203 1 97.75 64 LEU A C 1
ATOM 515 O O . LEU A 1 64 ? -15.078 -10.438 -21.734 1 97.75 64 LEU A O 1
ATOM 519 N N . HIS A 1 65 ? -13.289 -9.383 -20.875 1 98.62 65 HIS A N 1
ATOM 520 C CA . HIS A 1 65 ? -12.398 -10.508 -21.156 1 98.62 65 HIS A CA 1
ATOM 521 C C . HIS A 1 65 ? -12.812 -11.742 -20.375 1 98.62 65 HIS A C 1
ATOM 523 O O . HIS A 1 65 ? -12.648 -12.867 -20.844 1 98.62 65 HIS A O 1
ATOM 529 N N . SER A 1 66 ? -13.312 -11.539 -19.172 1 98.81 66 SER A N 1
ATOM 530 C CA . SER A 1 66 ? -13.812 -12.664 -18.391 1 98.81 66 SER A CA 1
ATOM 531 C C . SER A 1 66 ? -14.984 -13.344 -19.094 1 98.81 66 SER A C 1
ATOM 533 O O . SER A 1 66 ? -15.047 -14.578 -19.156 1 98.81 66 SER A O 1
ATOM 535 N N . TRP A 1 67 ? -15.891 -12.555 -19.625 1 98.69 67 TRP A N 1
ATOM 536 C CA . TRP A 1 67 ? -17.016 -13.102 -20.375 1 98.69 67 TRP A CA 1
ATOM 537 C C . TRP A 1 67 ? -16.547 -13.828 -21.625 1 98.69 67 TRP A C 1
ATOM 539 O O . TRP A 1 67 ? -17.078 -14.883 -21.969 1 98.69 67 TRP A O 1
ATOM 549 N N . GLN A 1 68 ? -15.586 -13.266 -22.281 1 98.62 68 GLN A N 1
ATOM 550 C CA . GLN A 1 68 ? -15.078 -13.875 -23.5 1 98.62 68 GLN A CA 1
ATOM 551 C C . GLN A 1 68 ? -14.453 -15.242 -23.203 1 98.62 68 GLN A C 1
ATOM 553 O O . GLN A 1 68 ? -14.672 -16.203 -23.953 1 98.62 68 GLN A O 1
ATOM 558 N N . VAL A 1 69 ? -13.656 -15.289 -22.172 1 98.88 69 VAL A N 1
ATOM 559 C CA . VAL A 1 69 ? -13.07 -16.562 -21.766 1 98.88 69 VAL A CA 1
ATOM 560 C C . VAL A 1 69 ? -14.172 -17.547 -21.406 1 98.88 69 VAL A C 1
ATOM 562 O O . VAL A 1 69 ? -14.125 -18.719 -21.797 1 98.88 69 VAL A O 1
ATOM 565 N N . LEU A 1 70 ? -15.172 -17.062 -20.625 1 98.88 70 LEU A N 1
ATOM 566 C CA . LEU A 1 70 ? -16.281 -17.953 -20.281 1 98.88 70 LEU A CA 1
ATOM 567 C C . LEU A 1 70 ? -16.953 -18.484 -21.547 1 98.88 70 LEU A C 1
ATOM 569 O O . LEU A 1 70 ? -17.344 -19.656 -21.594 1 98.88 70 LEU A O 1
ATOM 573 N N . GLY A 1 71 ? -17.172 -17.625 -22.531 1 98.75 71 GLY A N 1
ATOM 574 C CA . GLY A 1 71 ? -17.75 -18.062 -23.797 1 98.75 71 GLY A CA 1
ATOM 575 C C . GLY A 1 71 ? -17.016 -19.234 -24.406 1 98.75 71 GLY A C 1
ATOM 576 O O . GLY A 1 71 ? -17.641 -20.188 -24.875 1 98.75 71 GLY A O 1
ATOM 577 N N . GLU A 1 72 ? -15.727 -19.156 -24.406 1 98.44 72 GLU A N 1
ATOM 578 C CA . GLU A 1 72 ? -14.914 -20.25 -24.938 1 98.44 72 GLU A CA 1
ATOM 579 C C . GLU A 1 72 ? -15.062 -21.516 -24.109 1 98.44 72 GLU A C 1
ATOM 581 O O . GLU A 1 72 ? -15.094 -22.625 -24.641 1 98.44 72 GLU A O 1
ATOM 586 N N . LEU A 1 73 ? -15.117 -21.359 -22.828 1 98.75 73 LEU A N 1
ATOM 587 C CA . LEU A 1 73 ? -15.281 -22.5 -21.938 1 98.75 73 LEU A CA 1
ATOM 588 C C . LEU A 1 73 ? -16.641 -23.156 -22.141 1 98.75 73 LEU A C 1
ATOM 590 O O . LEU A 1 73 ? -16.75 -24.375 -22.094 1 98.75 73 LEU A O 1
ATOM 594 N N . LEU A 1 74 ? -17.688 -22.312 -22.328 1 98.56 74 LEU A N 1
ATOM 595 C CA . LEU A 1 74 ? -19.016 -22.844 -22.594 1 98.56 74 LEU A CA 1
ATOM 596 C C . LEU A 1 74 ? -19.047 -23.641 -23.891 1 98.56 74 LEU A C 1
ATOM 598 O O . LEU A 1 74 ? -19.641 -24.719 -23.938 1 98.56 74 LEU A O 1
ATOM 602 N N . GLN A 1 75 ? -18.406 -23.109 -24.844 1 98 75 GLN A N 1
ATOM 603 C CA . GLN A 1 75 ? -18.312 -23.844 -26.109 1 98 75 GLN A CA 1
ATOM 604 C C . GLN A 1 75 ? -17.609 -25.188 -25.922 1 98 75 GLN A C 1
ATOM 606 O O . GLN A 1 75 ? -18.078 -26.203 -26.422 1 98 75 GLN A O 1
ATOM 611 N N . PHE A 1 76 ? -16.578 -25.203 -25.234 1 98.06 76 PHE A N 1
ATOM 612 C CA . PHE A 1 76 ? -15.797 -26.406 -24.984 1 98.06 76 PHE A CA 1
ATOM 613 C C . PHE A 1 76 ? -16.609 -27.438 -24.219 1 98.06 76 PHE A C 1
ATOM 615 O O . PHE A 1 76 ? -16.625 -28.609 -24.578 1 98.06 76 PHE A O 1
ATOM 622 N N . THR A 1 77 ? -17.359 -27.031 -23.203 1 97.31 77 THR A N 1
ATOM 623 C CA . THR A 1 77 ? -18.062 -27.953 -22.297 1 97.31 77 THR A CA 1
ATOM 624 C C . THR A 1 77 ? -19.406 -28.359 -22.891 1 97.31 77 THR A C 1
ATOM 626 O O . THR A 1 77 ? -20.125 -29.172 -22.297 1 97.31 77 THR A O 1
ATOM 629 N N . SER A 1 78 ? -19.766 -27.781 -24.031 1 96.5 78 SER A N 1
ATOM 630 C CA . SER A 1 78 ? -20.984 -28.188 -24.719 1 96.5 78 SER A CA 1
ATOM 631 C C . SER A 1 78 ? -20.781 -29.484 -25.484 1 96.5 78 SER A C 1
ATOM 633 O O . SER A 1 78 ? -21.75 -30.172 -25.828 1 96.5 78 SER A O 1
ATOM 635 N N . SER A 1 79 ? -19.578 -29.828 -25.688 1 95.31 79 SER A N 1
ATOM 636 C CA . SER A 1 79 ? -19.266 -31 -26.5 1 95.31 79 SER A CA 1
ATOM 637 C C . SER A 1 79 ? -19.016 -32.219 -25.625 1 95.31 79 SER A C 1
ATOM 639 O O . SER A 1 79 ? -18.609 -32.094 -24.469 1 95.31 79 SER A O 1
ATOM 641 N N . GLU A 1 80 ? -19.297 -33.406 -26.234 1 93.25 80 GLU A N 1
ATOM 642 C CA . GLU A 1 80 ? -18.938 -34.656 -25.562 1 93.25 80 GLU A CA 1
ATOM 643 C C . GLU A 1 80 ? -17.406 -34.812 -25.484 1 93.25 80 GLU A C 1
ATOM 645 O O . GLU A 1 80 ? -16.688 -34.438 -26.406 1 93.25 80 GLU A O 1
ATOM 650 N N . PRO A 1 81 ? -16.938 -35.344 -24.453 1 94.62 81 PRO A N 1
ATOM 651 C CA . PRO A 1 81 ? -17.641 -35.969 -23.328 1 94.62 81 PRO A CA 1
ATOM 652 C C . PRO A 1 81 ? -17.891 -35 -22.172 1 94.62 81 PRO A C 1
ATOM 654 O O . PRO A 1 81 ? -18.25 -35.438 -21.062 1 94.62 81 PRO A O 1
ATOM 657 N N . TYR A 1 82 ? -17.734 -33.75 -22.297 1 95.44 82 TYR A N 1
ATOM 658 C CA . TYR A 1 82 ? -17.734 -32.781 -21.203 1 95.44 82 TYR A CA 1
ATOM 659 C C . TYR A 1 82 ? -19.141 -32.312 -20.906 1 95.44 82 TYR A C 1
ATOM 661 O O . TYR A 1 82 ? -19.391 -31.688 -19.859 1 95.44 82 TYR A O 1
ATOM 669 N N . SER A 1 83 ? -20.109 -32.625 -21.719 1 94.44 83 SER A N 1
ATOM 670 C CA . SER A 1 83 ? -21.438 -32 -21.703 1 94.44 83 SER A CA 1
ATOM 671 C C . SER A 1 83 ? -22.25 -32.5 -20.5 1 94.44 83 SER A C 1
ATOM 673 O O . SER A 1 83 ? -23.25 -31.875 -20.156 1 94.44 83 SER A O 1
ATOM 675 N N . ASP A 1 84 ? -21.906 -33.562 -19.875 1 92.31 84 ASP A N 1
ATOM 676 C CA . ASP A 1 84 ? -22.672 -34.062 -18.75 1 92.31 84 ASP A CA 1
ATOM 677 C C . ASP A 1 84 ? -22 -33.719 -17.422 1 92.31 84 ASP A C 1
ATOM 679 O O . ASP A 1 84 ? -22.297 -34.312 -16.391 1 92.31 84 ASP A O 1
ATOM 683 N N . MET A 1 85 ? -21.016 -32.875 -17.406 1 94.31 85 MET A N 1
ATOM 684 C CA . MET A 1 85 ? -20.281 -32.438 -16.219 1 94.31 85 MET A CA 1
ATOM 685 C C . MET A 1 85 ? -20.719 -31.062 -15.766 1 94.31 85 MET A C 1
ATOM 687 O O . MET A 1 85 ? -20.719 -30.125 -16.562 1 94.31 85 MET A O 1
ATOM 691 N N . ILE A 1 86 ? -21.141 -30.922 -14.492 1 95.75 86 ILE A N 1
ATOM 692 C CA . ILE A 1 86 ? -21.391 -29.594 -13.914 1 95.75 86 ILE A CA 1
ATOM 693 C C . ILE A 1 86 ? -20.062 -28.891 -13.664 1 95.75 86 ILE A C 1
ATOM 695 O O . ILE A 1 86 ? -19.172 -29.453 -13.031 1 95.75 86 ILE A O 1
ATOM 699 N N . CYS A 1 87 ? -19.906 -27.75 -14.242 1 97.75 87 CYS A N 1
ATOM 700 C CA . CYS A 1 87 ? -18.688 -26.969 -14.055 1 97.75 87 CYS A CA 1
ATOM 701 C C . CYS A 1 87 ? -18.984 -25.641 -13.383 1 97.75 87 CYS A C 1
ATOM 703 O O . CYS A 1 87 ? -20 -25 -13.68 1 97.75 87 CYS A O 1
ATOM 705 N N . VAL A 1 88 ? -18.125 -25.219 -12.492 1 98.31 88 VAL A N 1
ATOM 706 C CA . VAL A 1 88 ? -18.266 -23.906 -11.844 1 98.31 88 VAL A CA 1
ATOM 707 C C . VAL A 1 88 ? -17.016 -23.062 -12.125 1 98.31 88 VAL A C 1
ATOM 709 O O . VAL A 1 88 ? -15.898 -23.5 -11.852 1 98.31 88 VAL A O 1
ATOM 712 N N . PHE A 1 89 ? -17.203 -21.891 -12.688 1 98.81 89 PHE A N 1
ATOM 713 C CA . PHE A 1 89 ? -16.125 -20.969 -13.039 1 98.81 89 PHE A CA 1
ATOM 714 C C . PHE A 1 89 ? -16.234 -19.672 -12.266 1 98.81 89 PHE A C 1
ATOM 716 O O . PHE A 1 89 ? -17.344 -19.125 -12.109 1 98.81 89 PHE A O 1
ATOM 723 N N . GLY A 1 90 ? -15.094 -19.172 -11.695 1 98.75 90 GLY A N 1
ATOM 724 C CA . GLY A 1 90 ? -15.102 -17.922 -10.961 1 98.75 90 GLY A CA 1
ATOM 725 C C . GLY A 1 90 ? -14.781 -16.719 -11.828 1 98.75 90 GLY A C 1
ATOM 726 O O . GLY A 1 90 ? -13.797 -16.734 -12.57 1 98.75 90 GLY A O 1
ATOM 727 N N . MET A 1 91 ? -15.609 -15.641 -11.75 1 98.81 91 MET A N 1
ATOM 728 C CA . MET A 1 91 ? -15.367 -14.414 -12.508 1 98.81 91 MET A CA 1
ATOM 729 C C . MET A 1 91 ? -16.156 -13.25 -11.93 1 98.81 91 MET A C 1
ATOM 731 O O . MET A 1 91 ? -17.125 -13.453 -11.188 1 98.81 91 MET A O 1
ATOM 735 N N . PRO A 1 92 ? -15.734 -11.969 -12.227 1 98.62 92 PRO A N 1
ATOM 736 C CA . PRO A 1 92 ? -16.547 -10.805 -11.844 1 98.62 92 PRO A CA 1
ATOM 737 C C . PRO A 1 92 ? -17.688 -10.531 -12.82 1 98.62 92 PRO A C 1
ATOM 739 O O . PRO A 1 92 ? -17.547 -10.773 -14.023 1 98.62 92 PRO A O 1
ATOM 742 N N . ILE A 1 93 ? -18.781 -10.031 -12.266 1 98.12 93 ILE A N 1
ATOM 743 C CA . ILE A 1 93 ? -19.938 -9.688 -13.102 1 98.12 93 ILE A CA 1
ATOM 744 C C . ILE A 1 93 ? -20.547 -8.383 -12.617 1 98.12 93 ILE A C 1
ATOM 746 O O . ILE A 1 93 ? -20.688 -8.156 -11.414 1 98.12 93 ILE A O 1
ATOM 750 N N . ILE A 1 94 ? -20.828 -7.52 -13.547 1 96.38 94 ILE A N 1
ATOM 751 C CA . ILE A 1 94 ? -21.484 -6.25 -13.227 1 96.38 94 ILE A CA 1
ATOM 752 C C . ILE A 1 94 ? -22.984 -6.363 -13.461 1 96.38 94 ILE A C 1
ATOM 754 O O . ILE A 1 94 ? -23.422 -6.766 -14.539 1 96.38 94 ILE A O 1
ATOM 758 N N . ILE A 1 95 ? -23.75 -6.098 -12.438 1 93.94 95 ILE A N 1
ATOM 759 C CA . ILE A 1 95 ? -25.203 -5.988 -12.516 1 93.94 95 ILE A CA 1
ATOM 760 C C . ILE A 1 95 ? -25.641 -4.645 -11.938 1 93.94 95 ILE A C 1
ATOM 762 O O . ILE A 1 95 ? -25.312 -4.305 -10.805 1 93.94 95 ILE A O 1
ATOM 766 N N . ASN A 1 96 ? -26.359 -3.832 -12.695 1 89.81 96 ASN A N 1
ATOM 767 C CA . ASN A 1 96 ? -26.875 -2.543 -12.258 1 89.81 96 ASN A CA 1
ATOM 768 C C . ASN A 1 96 ? -25.781 -1.659 -11.68 1 89.81 96 ASN A C 1
ATOM 770 O O . ASN A 1 96 ? -25.906 -1.148 -10.562 1 89.81 96 ASN A O 1
ATOM 774 N N . ALA A 1 97 ? -24.625 -1.659 -12.312 1 89.75 97 ALA A N 1
ATOM 775 C CA . ALA A 1 97 ? -23.5 -0.779 -12.031 1 89.75 97 ALA A CA 1
ATOM 776 C C . ALA A 1 97 ? -22.781 -1.202 -10.75 1 89.75 97 ALA A C 1
ATOM 778 O O . ALA A 1 97 ? -22.062 -0.409 -10.148 1 89.75 97 ALA A O 1
ATOM 779 N N . LYS A 1 98 ? -23.078 -2.414 -10.312 1 94.12 98 LYS A N 1
ATOM 780 C CA . LYS A 1 98 ? -22.359 -2.992 -9.18 1 94.12 98 LYS A CA 1
ATOM 781 C C . LYS A 1 98 ? -21.562 -4.23 -9.594 1 94.12 98 LYS A C 1
ATOM 783 O O . LYS A 1 98 ? -22.047 -5.039 -10.391 1 94.12 98 LYS A O 1
ATOM 788 N N . ASN A 1 99 ? -20.375 -4.285 -9.148 1 97.31 99 ASN A N 1
ATOM 789 C CA . ASN A 1 99 ? -19.484 -5.402 -9.453 1 97.31 99 ASN A CA 1
ATOM 790 C C . ASN A 1 99 ? -19.578 -6.5 -8.406 1 97.31 99 ASN A C 1
ATOM 792 O O . ASN A 1 99 ? -19.484 -6.23 -7.207 1 97.31 99 ASN A O 1
ATOM 796 N N . TYR A 1 100 ? -19.828 -7.727 -8.82 1 98 100 TYR A N 1
ATOM 797 C CA . TYR A 1 100 ? -19.984 -8.859 -7.91 1 98 100 TYR A CA 1
ATOM 798 C C . TYR A 1 100 ? -18.938 -9.922 -8.188 1 98 100 TYR A C 1
ATOM 800 O O . TYR A 1 100 ? -18.578 -10.18 -9.336 1 98 100 TYR A O 1
ATOM 808 N N . ASN A 1 101 ? -18.344 -10.492 -7.121 1 98.5 101 ASN A N 1
ATOM 809 C CA . ASN A 1 101 ? -17.547 -11.711 -7.191 1 98.5 101 ASN A CA 1
ATOM 810 C C . ASN A 1 101 ? -18.438 -12.945 -7.312 1 98.5 101 ASN A C 1
ATOM 812 O O . ASN A 1 101 ? -19.188 -13.281 -6.383 1 98.5 101 ASN A O 1
ATOM 816 N N . CYS A 1 102 ? -18.297 -13.68 -8.453 1 98.5 102 CYS A N 1
ATOM 817 C CA . CYS A 1 102 ? -19.344 -14.664 -8.719 1 98.5 102 CYS A CA 1
ATOM 818 C C . CYS A 1 102 ? -18.734 -16.016 -9.062 1 98.5 102 CYS A C 1
ATOM 820 O O . CYS A 1 102 ? -17.609 -16.094 -9.562 1 98.5 102 CYS A O 1
ATOM 822 N N . GLY A 1 103 ? -19.453 -17.062 -8.688 1 98.31 103 GLY A N 1
ATOM 823 C CA . GLY A 1 103 ? -19.312 -18.375 -9.281 1 98.31 103 GLY A CA 1
ATOM 824 C C . GLY A 1 103 ? -20.391 -18.688 -10.305 1 98.31 103 GLY A C 1
ATOM 825 O O . GLY A 1 103 ? -21.578 -18.562 -10.023 1 98.31 103 GLY A O 1
ATOM 826 N N . VAL A 1 104 ? -19.984 -19.094 -11.516 1 98.5 104 VAL A N 1
ATOM 827 C CA . VAL A 1 104 ? -20.906 -19.406 -12.602 1 98.5 104 VAL A CA 1
ATOM 828 C C . VAL A 1 104 ? -21.016 -20.922 -12.781 1 98.5 104 VAL A C 1
ATOM 830 O O . VAL A 1 104 ? -20.078 -21.562 -13.242 1 98.5 104 VAL A O 1
ATOM 833 N N . CYS A 1 105 ? -22.172 -21.438 -12.438 1 97.62 105 CYS A N 1
ATOM 834 C CA . CYS A 1 105 ? -22.438 -22.875 -12.609 1 97.62 105 CYS A CA 1
ATOM 835 C C . CYS A 1 105 ? -22.969 -23.156 -14 1 97.62 105 CYS A C 1
ATOM 837 O O . CYS A 1 105 ? -23.953 -22.547 -14.438 1 97.62 105 CYS A O 1
ATOM 839 N N . THR A 1 106 ? -22.359 -24.125 -14.68 1 97.69 106 THR A N 1
ATOM 840 C CA . THR A 1 106 ? -22.719 -24.406 -16.062 1 97.69 106 THR A CA 1
ATOM 841 C C . THR A 1 106 ? -22.938 -25.906 -16.281 1 97.69 106 THR A C 1
ATOM 843 O O . THR A 1 106 ? -22.422 -26.719 -15.5 1 97.69 106 THR A O 1
ATOM 846 N N . LEU A 1 107 ? -23.688 -26.281 -17.219 1 96.19 107 LEU A N 1
ATOM 847 C CA . LEU A 1 107 ? -23.953 -27.641 -17.672 1 96.19 107 LEU A CA 1
ATOM 848 C C . LEU A 1 107 ? -24.297 -27.672 -19.156 1 96.19 107 LEU A C 1
ATOM 850 O O . LEU A 1 107 ? -25.125 -26.906 -19.625 1 96.19 107 LEU A O 1
ATOM 854 N N . SER A 1 108 ? -23.609 -28.484 -19.875 1 95.38 108 SER A N 1
ATOM 855 C CA . SER A 1 108 ? -23.828 -28.688 -21.312 1 95.38 108 SER A CA 1
ATOM 856 C C . SER A 1 108 ? -23.719 -27.375 -22.078 1 95.38 108 SER A C 1
ATOM 858 O O . SER A 1 108 ? -24.562 -27.062 -22.922 1 95.38 108 SER A O 1
ATOM 860 N N . GLY A 1 109 ? -22.766 -26.609 -21.625 1 96.06 109 GLY A N 1
ATOM 861 C CA . GLY A 1 109 ? -22.484 -25.359 -22.328 1 96.06 109 GLY A CA 1
ATOM 862 C C . GLY A 1 109 ? -23.484 -24.266 -22.031 1 96.06 109 GLY A C 1
ATOM 863 O O . GLY A 1 109 ? -23.531 -23.25 -22.734 1 96.06 109 GLY A O 1
ATOM 864 N N . LYS A 1 110 ? -24.297 -24.391 -21.062 1 96.5 110 LYS A N 1
ATOM 865 C CA . LYS A 1 110 ? -25.281 -23.391 -20.656 1 96.5 110 LYS A CA 1
ATOM 866 C C . LYS A 1 110 ? -25.016 -22.922 -19.234 1 96.5 110 LYS A C 1
ATOM 868 O O . LYS A 1 110 ? -24.516 -23.672 -18.406 1 96.5 110 LYS A O 1
ATOM 873 N N . ILE A 1 111 ? -25.375 -21.688 -18.953 1 97.75 111 ILE A N 1
ATOM 874 C CA . ILE A 1 111 ? -25.281 -21.125 -17.609 1 97.75 111 ILE A CA 1
ATOM 875 C C . ILE A 1 111 ? -26.531 -21.484 -16.812 1 97.75 111 ILE A C 1
ATOM 877 O O . ILE A 1 111 ? -27.641 -21.078 -17.188 1 97.75 111 ILE A O 1
ATOM 881 N N . ILE A 1 112 ? -26.375 -22.172 -15.711 1 96.31 112 ILE A N 1
ATOM 882 C CA . ILE A 1 112 ? -27.5 -22.625 -14.906 1 96.31 112 ILE A CA 1
ATOM 883 C C . ILE A 1 112 ? -27.766 -21.609 -13.789 1 96.31 112 ILE A C 1
ATOM 885 O O . ILE A 1 112 ? -28.922 -21.344 -13.453 1 96.31 112 ILE A O 1
ATOM 889 N N . LEU A 1 113 ? -26.672 -21.141 -13.219 1 96 113 LEU A N 1
ATOM 890 C CA . LEU A 1 113 ? -26.766 -20.266 -12.055 1 96 113 LEU A CA 1
ATOM 891 C C . LEU A 1 113 ? -25.516 -19.406 -11.93 1 96 113 LEU A C 1
ATOM 893 O O . LEU A 1 113 ? -24.391 -19.906 -12.109 1 96 113 LEU A O 1
ATOM 897 N N . ILE A 1 114 ? -25.75 -18.141 -11.758 1 97.5 114 ILE A N 1
ATOM 898 C CA . ILE A 1 114 ? -24.672 -17.234 -11.344 1 97.5 114 ILE A CA 1
ATOM 899 C C . ILE A 1 114 ? -24.844 -16.891 -9.859 1 97.5 114 ILE A C 1
ATOM 901 O O . ILE A 1 114 ? -25.812 -16.219 -9.484 1 97.5 114 ILE A O 1
ATOM 905 N N . LYS A 1 115 ? -23.953 -17.344 -9.078 1 96.5 115 LYS A N 1
ATOM 906 C CA . LYS A 1 115 ? -24.016 -17.156 -7.637 1 96.5 115 LYS A CA 1
ATOM 907 C C . LYS A 1 115 ? -23.047 -16.078 -7.176 1 96.5 115 LYS A C 1
ATOM 909 O O . LYS A 1 115 ? -21.828 -16.266 -7.199 1 96.5 115 LYS A O 1
ATOM 914 N N . PRO A 1 116 ? -23.578 -14.906 -6.684 1 96.62 116 PRO A N 1
ATOM 915 C CA . PRO A 1 116 ? -22.688 -13.867 -6.148 1 96.62 116 PRO A CA 1
ATOM 916 C C . PRO A 1 116 ? -22.234 -14.164 -4.719 1 96.62 116 PRO A C 1
ATOM 918 O O . PRO A 1 116 ? -22.953 -14.812 -3.959 1 96.62 116 PRO A O 1
ATOM 921 N N . LYS A 1 117 ? -21.094 -13.719 -4.363 1 96.69 117 LYS A N 1
ATOM 922 C CA . LYS A 1 117 ? -20.531 -13.859 -3.023 1 96.69 117 LYS A CA 1
ATOM 923 C C . LYS A 1 117 ? -21.344 -13.07 -1.998 1 96.69 117 LYS A C 1
ATOM 925 O O . LYS A 1 117 ? -21.719 -11.93 -2.252 1 96.69 117 LYS A O 1
ATOM 930 N N . LEU A 1 118 ? -21.5 -13.672 -0.797 1 93.69 118 LEU A N 1
ATOM 931 C CA . LEU A 1 118 ? -22.344 -13.07 0.224 1 93.69 118 LEU A CA 1
ATOM 932 C C . LEU A 1 118 ? -21.516 -12.289 1.234 1 93.69 118 LEU A C 1
ATOM 934 O O . LEU A 1 118 ? -21.969 -11.297 1.8 1 93.69 118 LEU A O 1
ATOM 938 N N . ILE A 1 119 ? -20.391 -12.828 1.563 1 94.81 119 ILE A N 1
ATOM 939 C CA . ILE A 1 119 ? -19.516 -12.219 2.553 1 94.81 119 ILE A CA 1
ATOM 940 C C . ILE A 1 119 ? -18.141 -11.938 1.923 1 94.81 119 ILE A C 1
ATOM 942 O O . ILE A 1 119 ? -17.469 -12.859 1.474 1 94.81 119 ILE A O 1
ATOM 946 N N . LEU A 1 120 ? -17.766 -10.688 1.889 1 95.69 120 LEU A N 1
ATOM 947 C CA . LEU A 1 120 ? -16.5 -10.281 1.273 1 95.69 120 LEU A CA 1
ATOM 948 C C . LEU A 1 120 ? -15.352 -10.383 2.271 1 95.69 120 LEU A C 1
ATOM 950 O O . LEU A 1 120 ? -15.547 -10.18 3.473 1 95.69 120 LEU A O 1
ATOM 954 N N . ALA A 1 121 ? -14.164 -10.734 1.788 1 95.69 121 ALA A N 1
ATOM 955 C CA . ALA A 1 121 ? -12.961 -10.789 2.617 1 95.69 121 ALA A CA 1
ATOM 956 C C . ALA A 1 121 ? -12.297 -9.414 2.703 1 95.69 121 ALA A C 1
ATOM 958 O O . ALA A 1 121 ? -11.914 -8.836 1.682 1 95.69 121 ALA A O 1
ATOM 959 N N . ASP A 1 122 ? -12.094 -8.836 3.924 1 92.69 122 ASP A N 1
ATOM 960 C CA . ASP A 1 122 ? -11.57 -7.48 4.055 1 92.69 122 ASP A CA 1
ATOM 961 C C . ASP A 1 122 ? -10.57 -7.391 5.211 1 92.69 122 ASP A C 1
ATOM 963 O O . ASP A 1 122 ? -10.258 -6.293 5.68 1 92.69 122 ASP A O 1
ATOM 967 N N . ASP A 1 123 ? -9.984 -8.469 5.637 1 88.38 123 ASP A N 1
ATOM 968 C CA . ASP A 1 123 ? -9.016 -8.438 6.727 1 88.38 123 ASP A CA 1
ATOM 969 C C . ASP A 1 123 ? -7.602 -8.719 6.215 1 88.38 123 ASP A C 1
ATOM 971 O O . ASP A 1 123 ? -7.43 -9.328 5.16 1 88.38 123 ASP A O 1
ATOM 975 N N . GLY A 1 124 ? -6.617 -8.234 6.973 1 90.44 124 GLY A N 1
ATOM 976 C CA . GLY A 1 124 ? -5.23 -8.484 6.609 1 90.44 124 GLY A CA 1
ATOM 977 C C . GLY A 1 124 ? -4.879 -7.977 5.227 1 90.44 124 GLY A C 1
ATOM 978 O O . GLY A 1 124 ? -4.941 -6.773 4.969 1 90.44 124 GLY A O 1
ATOM 979 N N . ASN A 1 125 ? -4.645 -8.891 4.27 1 92.75 125 ASN A N 1
ATOM 980 C CA . ASN A 1 125 ? -4.238 -8.539 2.91 1 92.75 125 ASN A CA 1
ATOM 981 C C . ASN A 1 125 ? -5.441 -8.43 1.979 1 92.75 125 ASN A C 1
ATOM 983 O O . ASN A 1 125 ? -5.309 -8.016 0.827 1 92.75 125 ASN A O 1
ATOM 987 N N . TYR A 1 126 ? -6.664 -8.773 2.434 1 93.38 126 TYR A N 1
ATOM 988 C CA . TYR A 1 126 ? -7.859 -8.773 1.601 1 93.38 126 TYR A CA 1
ATOM 989 C C . TYR A 1 126 ? -8.539 -7.41 1.612 1 93.38 126 TYR A C 1
ATOM 991 O O . TYR A 1 126 ? -8.57 -6.734 2.643 1 93.38 126 TYR A O 1
ATOM 999 N N . ARG A 1 127 ? -9.078 -7 0.472 1 92.44 127 ARG A N 1
ATOM 1000 C CA . ARG A 1 127 ? -9.781 -5.734 0.314 1 92.44 127 ARG A CA 1
ATOM 1001 C C . ARG A 1 127 ? -10.891 -5.848 -0.722 1 92.44 127 ARG A C 1
ATOM 1003 O O . ARG A 1 127 ? -11.055 -4.973 -1.572 1 92.44 127 ARG A O 1
ATOM 1010 N N . GLU A 1 128 ? -11.68 -6.836 -0.657 1 95.25 128 GLU A N 1
ATOM 1011 C CA . GLU A 1 128 ? -12.648 -7.141 -1.705 1 95.25 128 GLU A CA 1
ATOM 1012 C C . GLU A 1 128 ? -13.711 -6.055 -1.806 1 95.25 128 GLU A C 1
ATOM 1014 O O . GLU A 1 128 ? -14.203 -5.762 -2.896 1 95.25 128 GLU A O 1
ATOM 1019 N N . SER A 1 129 ? -14.055 -5.43 -0.666 1 94 129 SER A N 1
ATOM 1020 C CA . SER A 1 129 ? -15.133 -4.445 -0.676 1 94 129 SER A CA 1
ATOM 1021 C C . SER A 1 129 ? -14.734 -3.197 -1.455 1 94 129 SER A C 1
ATOM 1023 O O . SER A 1 129 ? -15.586 -2.385 -1.812 1 94 129 SER A O 1
ATOM 1025 N N . ARG A 1 130 ? -13.492 -3.033 -1.688 1 92.88 130 ARG A N 1
ATOM 1026 C CA . ARG A 1 130 ? -13.031 -1.938 -2.535 1 92.88 130 ARG A CA 1
ATOM 1027 C C . ARG A 1 130 ? -13.578 -2.076 -3.953 1 92.88 130 ARG A C 1
ATOM 1029 O O . ARG A 1 130 ? -13.883 -1.075 -4.605 1 92.88 130 ARG A O 1
ATOM 1036 N N . TRP A 1 131 ? -13.797 -3.303 -4.438 1 95.25 131 TRP A N 1
ATOM 1037 C CA . TRP A 1 131 ? -14.141 -3.502 -5.84 1 95.25 131 TRP A CA 1
ATOM 1038 C C . TRP A 1 131 ? -15.492 -4.188 -5.984 1 95.25 131 TRP A C 1
ATOM 1040 O O . TRP A 1 131 ? -16.156 -4.047 -7.008 1 95.25 131 TRP A O 1
ATOM 1050 N N . PHE A 1 132 ? -15.844 -4.973 -4.934 1 96.94 132 PHE A N 1
ATOM 1051 C CA . PHE A 1 132 ? -17.031 -5.805 -5.078 1 96.94 132 PHE A CA 1
ATOM 1052 C C . PHE A 1 132 ? -18.094 -5.406 -4.066 1 96.94 132 PHE A C 1
ATOM 1054 O O . PHE A 1 132 ? -17.781 -4.867 -3.004 1 96.94 132 PHE A O 1
ATOM 1061 N N . THR A 1 133 ? -19.281 -5.676 -4.418 1 95.44 133 THR A N 1
ATOM 1062 C CA . THR A 1 133 ? -20.453 -5.52 -3.553 1 95.44 133 THR A CA 1
ATOM 1063 C C . THR A 1 133 ? -20.953 -6.875 -3.074 1 95.44 133 THR A C 1
ATOM 1065 O O . THR A 1 133 ? -21.125 -7.797 -3.875 1 95.44 133 THR A O 1
ATOM 1068 N N . PRO A 1 134 ? -21.125 -7.039 -1.765 1 94.5 134 PRO A N 1
ATOM 1069 C CA . PRO A 1 134 ? -21.719 -8.297 -1.307 1 94.5 134 PRO A CA 1
ATOM 1070 C C . PRO A 1 134 ? -23.188 -8.43 -1.695 1 94.5 134 PRO A C 1
ATOM 1072 O O . PRO A 1 134 ? -23.938 -7.438 -1.683 1 94.5 134 PRO A O 1
ATOM 1075 N N . TRP A 1 135 ? -23.578 -9.617 -2.096 1 92.81 135 TRP A N 1
ATOM 1076 C CA . TRP A 1 135 ? -25 -9.867 -2.311 1 92.81 135 TRP A CA 1
ATOM 1077 C C . TRP A 1 135 ? -25.734 -9.992 -0.982 1 92.81 135 TRP A C 1
ATOM 1079 O O . TRP A 1 135 ? -25.359 -10.805 -0.133 1 92.81 135 TRP A O 1
ATOM 1089 N N . GLU A 1 136 ? -26.734 -9.164 -0.816 1 86.88 136 GLU A N 1
ATOM 1090 C CA . GLU A 1 136 ? -27.438 -9.117 0.469 1 86.88 136 GLU A CA 1
ATOM 1091 C C . GLU A 1 136 ? -28.281 -10.375 0.682 1 86.88 136 GLU A C 1
ATOM 1093 O O . GLU A 1 136 ? -29 -10.797 -0.219 1 86.88 136 GLU A O 1
ATOM 1098 N N . ILE A 1 137 ? -28.156 -10.836 1.881 1 78 137 ILE A N 1
ATOM 1099 C CA . ILE A 1 137 ? -28.953 -12.008 2.252 1 78 137 ILE A CA 1
ATOM 1100 C C . ILE A 1 137 ? -30.438 -11.664 2.201 1 78 137 ILE A C 1
ATOM 1102 O O . ILE A 1 137 ? -30.859 -10.617 2.703 1 78 137 ILE A O 1
ATOM 1106 N N . GLY A 1 138 ? -31.125 -12.484 1.57 1 73.94 138 GLY A N 1
ATOM 1107 C CA . GLY A 1 138 ? -32.562 -12.266 1.482 1 73.94 138 GLY A CA 1
ATOM 1108 C C . GLY A 1 138 ? -32.969 -11.516 0.233 1 73.94 138 GLY A C 1
ATOM 1109 O O . GLY A 1 138 ? -34.188 -11.383 -0.052 1 73.94 138 GLY A O 1
ATOM 1110 N N . THR A 1 139 ? -31.984 -11.031 -0.431 1 79.25 139 THR A N 1
ATOM 1111 C CA . THR A 1 139 ? -32.312 -10.344 -1.68 1 79.25 139 THR A CA 1
ATOM 1112 C C . THR A 1 139 ? -32.906 -11.305 -2.691 1 79.25 139 THR A C 1
ATOM 1114 O O . THR A 1 139 ? -32.469 -12.453 -2.811 1 79.25 139 THR A O 1
ATOM 1117 N N . LYS A 1 140 ? -33.875 -10.773 -3.385 1 81.88 140 LYS A N 1
ATOM 1118 C CA . LYS A 1 140 ? -34.562 -11.57 -4.406 1 81.88 140 LYS A CA 1
ATOM 1119 C C . LYS A 1 140 ? -33.625 -11.852 -5.582 1 81.88 140 LYS A C 1
ATOM 1121 O O . LYS A 1 140 ? -32.844 -10.992 -5.98 1 81.88 140 LYS A O 1
ATOM 1126 N N . SER A 1 141 ? -33.75 -13.078 -6.113 1 87.31 141 SER A N 1
ATOM 1127 C CA . SER A 1 141 ? -33 -13.461 -7.289 1 87.31 141 SER A CA 1
ATOM 1128 C C . SER A 1 141 ? -33.406 -12.641 -8.508 1 87.31 141 SER A C 1
ATOM 1130 O O . SER A 1 141 ? -34.5 -12.094 -8.555 1 87.31 141 SER A O 1
ATOM 1132 N N . LEU A 1 142 ? -32.469 -12.562 -9.445 1 90.25 142 LEU A N 1
ATOM 1133 C CA . LEU A 1 142 ? -32.719 -11.805 -10.672 1 90.25 142 LEU A CA 1
ATOM 1134 C C . LEU A 1 142 ? -32.531 -12.695 -11.898 1 90.25 142 LEU A C 1
ATOM 1136 O O . LEU A 1 142 ? -31.828 -13.711 -11.844 1 90.25 142 LEU A O 1
ATOM 1140 N N . GLU A 1 143 ? -33.25 -12.391 -12.867 1 92.62 143 GLU A N 1
ATOM 1141 C CA . GLU A 1 143 ? -32.938 -12.859 -14.211 1 92.62 143 GLU A CA 1
ATOM 1142 C C . GLU A 1 143 ? -32.156 -11.805 -15 1 92.62 143 GLU A C 1
ATOM 1144 O O . GLU A 1 143 ? -32.688 -10.695 -15.219 1 92.62 143 GLU A O 1
ATOM 1149 N N . ILE A 1 144 ? -31.016 -12.156 -15.391 1 95.06 144 ILE A N 1
ATOM 1150 C CA . ILE A 1 144 ? -30.188 -11.141 -16.031 1 95.06 144 ILE A CA 1
ATOM 1151 C C . ILE A 1 144 ? -30 -11.484 -17.516 1 95.06 144 ILE A C 1
ATOM 1153 O O . ILE A 1 144 ? -29.953 -12.664 -17.875 1 95.06 144 ILE A O 1
ATOM 1157 N N . ALA A 1 145 ? -29.891 -10.422 -18.312 1 96.12 145 ALA A N 1
ATOM 1158 C CA . ALA A 1 145 ? -29.578 -10.609 -19.719 1 96.12 145 ALA A CA 1
ATOM 1159 C C . ALA A 1 145 ? -28.109 -10.961 -19.922 1 96.12 145 ALA A C 1
ATOM 1161 O O . ALA A 1 145 ? -27.234 -10.398 -19.25 1 96.12 145 ALA A O 1
ATOM 1162 N N . LEU A 1 146 ? -27.891 -11.914 -20.766 1 97.69 146 LEU A N 1
ATOM 1163 C CA . LEU A 1 146 ? -26.516 -12.281 -21.094 1 97.69 146 LEU A CA 1
ATOM 1164 C C . LEU A 1 146 ? -25.969 -11.406 -22.219 1 97.69 146 LEU A C 1
ATOM 1166 O O . LEU A 1 146 ? -26.734 -10.898 -23.047 1 97.69 146 LEU A O 1
ATOM 1170 N N . PRO A 1 147 ? -24.594 -11.164 -22.234 1 96.19 147 PRO A N 1
ATOM 1171 C CA . PRO A 1 147 ? -24.031 -10.445 -23.375 1 96.19 147 PRO A CA 1
ATOM 1172 C C . PRO A 1 147 ? -24.375 -11.094 -24.719 1 96.19 147 PRO A C 1
ATOM 1174 O O . PRO A 1 147 ? -24.453 -12.32 -24.812 1 96.19 147 PRO A O 1
ATOM 1177 N N . ASP A 1 148 ? -24.469 -10.32 -25.781 1 96.81 148 ASP A N 1
ATOM 1178 C CA . ASP A 1 148 ? -24.891 -10.773 -27.094 1 96.81 148 ASP A CA 1
ATOM 1179 C C . ASP A 1 148 ? -24.016 -11.914 -27.609 1 96.81 148 ASP A C 1
ATOM 1181 O O . ASP A 1 148 ? -24.531 -12.898 -28.141 1 96.81 148 ASP A O 1
ATOM 1185 N N . PHE A 1 149 ? -22.797 -11.82 -27.469 1 96.06 149 PHE A N 1
ATOM 1186 C CA . PHE A 1 149 ? -21.906 -12.836 -28.016 1 96.06 149 PHE A CA 1
ATOM 1187 C C . PHE A 1 149 ? -22.031 -14.148 -27.266 1 96.06 149 PHE A C 1
ATOM 1189 O O . PHE A 1 149 ? -21.797 -15.219 -27.828 1 96.06 149 PHE A O 1
ATOM 1196 N N . ILE A 1 150 ? -22.391 -14.125 -25.984 1 97.88 150 ILE A N 1
ATOM 1197 C CA . ILE A 1 150 ? -22.672 -15.344 -25.234 1 97.88 150 ILE A CA 1
ATOM 1198 C C . ILE A 1 150 ? -23.938 -16 -25.766 1 97.88 150 ILE A C 1
ATOM 1200 O O . ILE A 1 150 ? -24 -17.219 -25.922 1 97.88 150 ILE A O 1
ATOM 1204 N N . THR A 1 151 ? -24.969 -15.148 -25.969 1 97.69 151 THR A N 1
ATOM 1205 C CA . THR A 1 151 ? -26.219 -15.641 -26.547 1 97.69 151 THR A CA 1
ATOM 1206 C C . THR A 1 151 ? -25.953 -16.328 -27.891 1 97.69 151 THR A C 1
ATOM 1208 O O . THR A 1 151 ? -26.547 -17.359 -28.188 1 97.69 151 THR A O 1
ATOM 1211 N N . LYS A 1 152 ? -25.078 -15.766 -28.625 1 97.38 152 LYS A N 1
ATOM 1212 C CA . LYS A 1 152 ? -24.75 -16.344 -29.922 1 97.38 152 LYS A CA 1
ATOM 1213 C C . LYS A 1 152 ? -24.062 -17.688 -29.766 1 97.38 152 LYS A C 1
ATOM 1215 O O . LYS A 1 152 ? -24.281 -18.594 -30.578 1 97.38 152 LYS A O 1
ATOM 1220 N N . ILE A 1 153 ? -23.234 -17.844 -28.781 1 96.62 153 ILE A N 1
ATOM 1221 C CA . ILE A 1 153 ? -22.469 -19.062 -28.547 1 96.62 153 ILE A CA 1
ATOM 1222 C C . ILE A 1 153 ? -23.375 -20.156 -28 1 96.62 153 ILE A C 1
ATOM 1224 O O . ILE A 1 153 ? -23.266 -21.328 -28.391 1 96.62 153 ILE A O 1
ATOM 1228 N N . THR A 1 154 ? -24.359 -19.844 -27.141 1 96.19 154 THR A N 1
ATOM 1229 C CA . THR A 1 154 ? -25.047 -20.859 -26.344 1 96.19 154 THR A CA 1
ATOM 1230 C C . THR A 1 154 ? -26.516 -20.953 -26.75 1 96.19 154 THR A C 1
ATOM 1232 O O . THR A 1 154 ? -27.188 -21.922 -26.406 1 96.19 154 THR A O 1
ATOM 1235 N N . GLY A 1 155 ? -27.031 -19.938 -27.391 1 96.56 155 GLY A N 1
ATOM 1236 C CA . GLY A 1 155 ? -28.469 -19.844 -27.625 1 96.56 155 GLY A CA 1
ATOM 1237 C C . GLY A 1 155 ? -29.25 -19.391 -26.406 1 96.56 155 GLY A C 1
ATOM 1238 O O . GLY A 1 155 ? -30.469 -19.219 -26.484 1 96.56 155 GLY A O 1
ATOM 1239 N N . GLN A 1 156 ? -28.594 -19.141 -25.359 1 97.12 156 GLN A N 1
ATOM 1240 C CA . GLN A 1 156 ? -29.219 -18.734 -24.109 1 97.12 156 GLN A CA 1
ATOM 1241 C C . GLN A 1 156 ? -29.297 -17.203 -24 1 97.12 156 GLN A C 1
ATOM 1243 O O . GLN A 1 156 ? -28.281 -16.516 -24.203 1 97.12 156 GLN A O 1
ATOM 1248 N N . LYS A 1 157 ? -30.406 -16.625 -23.578 1 97.19 157 LYS A N 1
ATOM 1249 C CA . LYS A 1 157 ? -30.578 -15.18 -23.578 1 97.19 157 LYS A CA 1
ATOM 1250 C C . LYS A 1 157 ? -30.453 -14.625 -22.156 1 97.19 157 LYS A C 1
ATOM 1252 O O . LYS A 1 157 ? -30.062 -13.469 -21.984 1 97.19 157 LYS A O 1
ATOM 1257 N N . THR A 1 158 ? -30.797 -15.445 -21.188 1 97.19 158 THR A N 1
ATOM 1258 C CA . THR A 1 158 ? -30.812 -14.977 -19.812 1 97.19 158 THR A CA 1
ATOM 1259 C C . THR A 1 158 ? -30.234 -16.031 -18.875 1 97.19 158 THR A C 1
ATOM 1261 O O . THR A 1 158 ? -30.031 -17.188 -19.266 1 97.19 158 THR A O 1
ATOM 1264 N N . ALA A 1 159 ? -29.891 -15.641 -17.75 1 96.31 159 ALA A N 1
ATOM 1265 C CA . ALA A 1 159 ? -29.391 -16.531 -16.703 1 96.31 159 ALA A CA 1
ATOM 1266 C C . ALA A 1 159 ? -29.922 -16.125 -15.328 1 96.31 159 ALA A C 1
ATOM 1268 O O . ALA A 1 159 ? -30.219 -14.945 -15.109 1 96.31 159 ALA A O 1
ATOM 1269 N N . ILE A 1 160 ? -30.016 -17.109 -14.453 1 94.81 160 ILE A N 1
ATOM 1270 C CA . ILE A 1 160 ? -30.469 -16.875 -13.086 1 94.81 160 ILE A CA 1
ATOM 1271 C C . ILE A 1 160 ? -29.312 -16.375 -12.242 1 94.81 160 ILE A C 1
ATOM 1273 O O . ILE A 1 160 ? -28.219 -16.953 -12.266 1 94.81 160 ILE A O 1
ATOM 1277 N N . PHE A 1 161 ? -29.562 -15.227 -11.516 1 95.25 161 PHE A N 1
ATOM 1278 C CA . PHE A 1 161 ? -28.578 -14.586 -10.656 1 95.25 161 PHE A CA 1
ATOM 1279 C C . PHE A 1 161 ? -29.094 -14.508 -9.219 1 95.25 161 PHE A C 1
ATOM 1281 O O . PHE A 1 161 ? -30.141 -13.914 -8.961 1 95.25 161 PHE A O 1
ATOM 1288 N N . GLY A 1 162 ? -28.391 -15.102 -8.305 1 92.81 162 GLY A N 1
ATOM 1289 C CA . GLY A 1 162 ? -28.797 -15.031 -6.91 1 92.81 162 GLY A CA 1
ATOM 1290 C C . GLY A 1 162 ? -28.438 -16.281 -6.117 1 92.81 162 GLY A C 1
ATOM 1291 O O . GLY A 1 162 ? -27.516 -17.016 -6.492 1 92.81 162 GLY A O 1
ATOM 1292 N N . ASN A 1 163 ? -29.031 -16.422 -4.973 1 89.5 163 ASN A N 1
ATOM 1293 C CA . ASN A 1 163 ? -28.781 -17.516 -4.055 1 89.5 163 ASN A CA 1
ATOM 1294 C C . ASN A 1 163 ? -29.75 -18.672 -4.281 1 89.5 163 ASN A C 1
ATOM 1296 O O . ASN A 1 163 ? -30.922 -18.594 -3.912 1 89.5 163 ASN A O 1
ATOM 1300 N N . PHE A 1 164 ? -29.203 -19.812 -4.906 1 89.31 164 PHE A N 1
ATOM 1301 C CA . PHE A 1 164 ? -30.047 -20.953 -5.219 1 89.31 164 PHE A CA 1
ATOM 1302 C C . PHE A 1 164 ? -29.344 -22.266 -4.863 1 89.31 164 PHE A C 1
ATOM 1304 O O . PHE A 1 164 ? -28.125 -22.281 -4.672 1 89.31 164 PHE A O 1
ATOM 1311 N N . ILE A 1 165 ? -30.172 -23.297 -4.676 1 92.5 165 ILE A N 1
ATOM 1312 C CA . ILE A 1 165 ? -29.703 -24.672 -4.551 1 92.5 165 ILE A CA 1
ATOM 1313 C C . ILE A 1 165 ? -30.031 -25.438 -5.828 1 92.5 165 ILE A C 1
ATOM 1315 O O . ILE A 1 165 ? -31.109 -25.281 -6.402 1 92.5 165 ILE A O 1
ATOM 1319 N N . LEU A 1 166 ? -29.094 -26.172 -6.297 1 93.88 166 LEU A N 1
ATOM 1320 C CA . LEU A 1 166 ? -29.328 -27.031 -7.457 1 93.88 166 LEU A CA 1
ATOM 1321 C C . LEU A 1 166 ? -29.828 -28.406 -7.027 1 93.88 166 LEU A C 1
ATOM 1323 O O . LEU A 1 166 ? -29.359 -28.953 -6.023 1 93.88 166 LEU A O 1
ATOM 1327 N N . ARG A 1 167 ? -30.766 -28.953 -7.789 1 92.38 167 ARG A N 1
ATOM 1328 C CA . ARG A 1 167 ? -31.297 -30.281 -7.531 1 92.38 167 ARG A CA 1
ATOM 1329 C C . ARG A 1 167 ? -31.281 -31.141 -8.797 1 92.38 167 ARG A C 1
ATOM 1331 O O . ARG A 1 167 ? -31.812 -30.734 -9.828 1 92.38 167 ARG A O 1
ATOM 1338 N N . THR A 1 168 ? -30.641 -32.219 -8.688 1 89.12 168 THR A N 1
ATOM 1339 C CA . THR A 1 168 ? -30.641 -33.125 -9.812 1 89.12 168 THR A CA 1
ATOM 1340 C C . THR A 1 168 ? -31.906 -34 -9.797 1 89.12 168 THR A C 1
ATOM 1342 O O . THR A 1 168 ? -32.594 -34.094 -8.773 1 89.12 168 THR A O 1
ATOM 1345 N N . THR A 1 169 ? -32.188 -34.625 -10.938 1 85.94 169 THR A N 1
ATOM 1346 C CA . THR A 1 169 ? -33.406 -35.438 -11.055 1 85.94 169 THR A CA 1
ATOM 1347 C C . THR A 1 169 ? -33.344 -36.625 -10.109 1 85.94 169 THR A C 1
ATOM 1349 O O . THR A 1 169 ? -34.375 -37.219 -9.781 1 85.94 169 THR A O 1
ATOM 1352 N N . ASP A 1 170 ? -32.25 -37.062 -9.719 1 82.5 170 ASP A N 1
ATOM 1353 C CA . ASP A 1 170 ? -32.125 -38.156 -8.758 1 82.5 170 ASP A CA 1
ATOM 1354 C C . ASP A 1 170 ? -32.094 -37.594 -7.328 1 82.5 170 ASP A C 1
ATOM 1356 O O . ASP A 1 170 ? -31.594 -38.281 -6.422 1 82.5 170 ASP A O 1
ATOM 1360 N N . ASP A 1 171 ? -32.344 -36.406 -7.145 1 86.06 171 ASP A N 1
ATOM 1361 C CA . ASP A 1 171 ? -32.625 -35.75 -5.875 1 86.06 171 ASP A CA 1
ATOM 1362 C C . ASP A 1 171 ? -31.344 -35.469 -5.102 1 86.06 171 ASP A C 1
ATOM 1364 O O . ASP A 1 171 ? -31.297 -35.625 -3.877 1 86.06 171 ASP A O 1
ATOM 1368 N N . ILE A 1 172 ? -30.328 -35.219 -5.805 1 89.75 172 ILE A N 1
ATOM 1369 C CA . ILE A 1 172 ? -29.109 -34.719 -5.168 1 89.75 172 ILE A CA 1
ATOM 1370 C C . ILE A 1 172 ? -29.125 -33.188 -5.117 1 89.75 172 ILE A C 1
ATOM 1372 O O . ILE A 1 172 ? -29.312 -32.531 -6.145 1 89.75 172 ILE A O 1
ATOM 1376 N N . LEU A 1 173 ? -28.953 -32.688 -3.895 1 93.19 173 LEU A N 1
ATOM 1377 C CA . LEU A 1 173 ? -28.938 -31.234 -3.705 1 93.19 173 LEU A CA 1
ATOM 1378 C C . LEU A 1 173 ? -27.5 -30.719 -3.605 1 93.19 173 LEU A C 1
ATOM 1380 O O . LEU A 1 173 ? -26.672 -31.297 -2.893 1 93.19 173 LEU A O 1
ATOM 1384 N N . ILE A 1 174 ? -27.219 -29.656 -4.406 1 94.94 174 ILE A N 1
ATOM 1385 C CA . ILE A 1 174 ? -25.891 -29.078 -4.469 1 94.94 174 ILE A CA 1
ATOM 1386 C C . ILE A 1 174 ? -25.953 -27.594 -4.094 1 94.94 174 ILE A C 1
ATOM 1388 O O . ILE A 1 174 ? -26.734 -26.828 -4.68 1 94.94 174 ILE A O 1
ATOM 1392 N N . GLY A 1 175 ? -25.219 -27.219 -3.061 1 95.38 175 GLY A N 1
ATOM 1393 C CA . GLY A 1 175 ? -25.094 -25.828 -2.654 1 95.38 175 GLY A CA 1
ATOM 1394 C C . GLY A 1 175 ? -23.719 -25.234 -2.949 1 95.38 175 GLY A C 1
ATOM 1395 O O . GLY A 1 175 ? -22.875 -25.891 -3.557 1 95.38 175 GLY A O 1
ATOM 1396 N N . SER A 1 176 ? -23.578 -23.969 -2.592 1 95 176 SER A N 1
ATOM 1397 C CA . SER A 1 176 ? -22.312 -23.312 -2.9 1 95 176 SER A CA 1
ATOM 1398 C C . SER A 1 176 ? -21.969 -22.266 -1.854 1 95 176 SER A C 1
ATOM 1400 O O . SER A 1 176 ? -22.859 -21.672 -1.235 1 95 176 SER A O 1
ATOM 1402 N N . GLU A 1 177 ? -20.766 -22.141 -1.667 1 95.19 177 GLU A N 1
ATOM 1403 C CA . GLU A 1 177 ? -20.141 -21.141 -0.814 1 95.19 177 GLU A CA 1
ATOM 1404 C C . GLU A 1 177 ? -18.891 -20.562 -1.48 1 95.19 177 GLU A C 1
ATOM 1406 O O . GLU A 1 177 ? -18.328 -21.156 -2.391 1 95.19 177 GLU A O 1
ATOM 1411 N N . CYS A 1 178 ? -18.531 -19.312 -1.034 1 96.94 178 CYS A N 1
ATOM 1412 C CA . CYS A 1 178 ? -17.344 -18.703 -1.62 1 96.94 178 CYS A CA 1
ATOM 1413 C C . CYS A 1 178 ? -16.391 -18.203 -0.536 1 96.94 178 CYS A C 1
ATOM 1415 O O . CYS A 1 178 ? -16.703 -17.25 0.182 1 96.94 178 CYS A O 1
ATOM 1417 N N . CYS A 1 179 ? -15.273 -18.797 -0.403 1 97.44 179 CYS A N 1
ATOM 1418 C CA . CYS A 1 179 ? -14.094 -18.438 0.368 1 97.44 179 CYS A CA 1
ATOM 1419 C C . CYS A 1 179 ? -14.477 -17.938 1.756 1 97.44 179 CYS A C 1
ATOM 1421 O O . CYS A 1 179 ? -14.828 -18.734 2.629 1 97.44 179 CYS A O 1
ATOM 1423 N N . GLU A 1 180 ? -14.609 -16.562 1.931 1 96.81 180 GLU A N 1
ATOM 1424 C CA . GLU A 1 180 ? -14.805 -15.922 3.229 1 96.81 180 GLU A CA 1
ATOM 1425 C C . GLU A 1 180 ? -16.062 -16.453 3.922 1 96.81 180 GLU A C 1
ATOM 1427 O O . GLU A 1 180 ? -16.156 -16.406 5.148 1 96.81 180 GLU A O 1
ATOM 1432 N N . GLU A 1 181 ? -17 -16.969 3.238 1 94.75 181 GLU A N 1
ATOM 1433 C CA . GLU A 1 181 ? -18.25 -17.484 3.801 1 94.75 181 GLU A CA 1
ATOM 1434 C C . GLU A 1 181 ? -17.984 -18.656 4.742 1 94.75 181 GLU A C 1
ATOM 1436 O O . GLU A 1 181 ? -18.688 -18.828 5.734 1 94.75 181 GLU A O 1
ATOM 1441 N N . LEU A 1 182 ? -16.922 -19.406 4.438 1 96.25 182 LEU A N 1
ATOM 1442 C CA . LEU A 1 182 ? -16.516 -20.516 5.305 1 96.25 182 LEU A CA 1
ATOM 1443 C C . LEU A 1 182 ? -16.047 -19.984 6.656 1 96.25 182 LEU A C 1
ATOM 1445 O O . LEU A 1 182 ? -16.266 -20.625 7.684 1 96.25 182 LEU A O 1
ATOM 1449 N N . TRP A 1 183 ? -15.398 -18.812 6.645 1 95.19 183 TRP A N 1
ATOM 1450 C CA . TRP A 1 183 ? -14.703 -18.281 7.812 1 95.19 183 TRP A CA 1
ATOM 1451 C C . TRP A 1 183 ? -15.648 -17.469 8.688 1 95.19 183 TRP A C 1
ATOM 1453 O O . TRP A 1 183 ? -15.297 -17.109 9.812 1 95.19 183 TRP A O 1
ATOM 1463 N N . ALA A 1 184 ? -16.828 -17.25 8.195 1 92.12 184 ALA A N 1
ATOM 1464 C CA . ALA A 1 184 ? -17.797 -16.469 8.938 1 92.12 184 ALA A CA 1
ATOM 1465 C C . ALA A 1 184 ? -18.312 -17.219 10.164 1 92.12 184 ALA A C 1
ATOM 1467 O O . ALA A 1 184 ? -18.297 -18.453 10.18 1 92.12 184 ALA A O 1
ATOM 1468 N N . PRO A 1 185 ? -18.766 -16.453 11.203 1 88.31 185 PRO A N 1
ATOM 1469 C CA . PRO A 1 185 ? -19.328 -17.125 12.375 1 88.31 185 PRO A CA 1
ATOM 1470 C C . PRO A 1 185 ? -20.5 -18.031 12.031 1 88.31 185 PRO A C 1
ATOM 1472 O O . PRO A 1 185 ? -20.656 -19.094 12.641 1 88.31 185 PRO A O 1
ATOM 1475 N N . LEU A 1 186 ? -21.266 -17.594 11.078 1 87.12 186 LEU A N 1
ATOM 1476 C CA . LEU A 1 186 ? -22.344 -18.422 10.531 1 87.12 186 LEU A CA 1
ATOM 1477 C C . LEU A 1 186 ? -22.125 -18.672 9.047 1 87.12 186 LEU A C 1
ATOM 1479 O O . LEU A 1 186 ? -22.734 -18 8.203 1 87.12 186 LEU A O 1
ATOM 1483 N N . PRO A 1 187 ? -21.406 -19.75 8.789 1 90.06 187 PRO A N 1
ATOM 1484 C CA . PRO A 1 187 ? -21.172 -20.047 7.379 1 90.06 187 PRO A CA 1
ATOM 1485 C C . PRO A 1 187 ? -22.453 -20.375 6.625 1 90.06 187 PRO A C 1
ATOM 1487 O O . PRO A 1 187 ? -23.344 -21.031 7.172 1 90.06 187 PRO A O 1
ATOM 1490 N N . SER A 1 188 ? -22.547 -19.984 5.367 1 88.75 188 SER A N 1
ATOM 1491 C CA . SER A 1 188 ? -23.734 -20.234 4.562 1 88.75 188 SER A CA 1
ATOM 1492 C C . SER A 1 188 ? -23.953 -21.719 4.336 1 88.75 188 SER A C 1
ATOM 1494 O O . SER A 1 188 ? -25.094 -22.156 4.105 1 88.75 188 SER A O 1
ATOM 1496 N N . SER A 1 189 ? -22.906 -22.516 4.398 1 92.25 189 SER A N 1
ATOM 1497 C CA . SER A 1 189 ? -23.016 -23.969 4.211 1 92.25 189 SER A CA 1
ATOM 1498 C C . SER A 1 189 ? -23.891 -24.594 5.289 1 92.25 189 SER A C 1
ATOM 1500 O O . SER A 1 189 ? -24.594 -25.578 5.027 1 92.25 189 SER A O 1
ATOM 1502 N N . ILE A 1 190 ? -23.812 -24.031 6.504 1 89 190 ILE A N 1
ATOM 1503 C CA . ILE A 1 190 ? -24.609 -24.578 7.59 1 89 190 ILE A CA 1
ATOM 1504 C C . ILE A 1 190 ? -26.094 -24.453 7.254 1 89 190 ILE A C 1
ATOM 1506 O O . ILE A 1 190 ? -26.859 -25.391 7.441 1 89 190 ILE A O 1
ATOM 1510 N N . ALA A 1 191 ? -26.406 -23.25 6.762 1 86 191 ALA A N 1
ATOM 1511 C CA . ALA A 1 191 ? -27.797 -23.031 6.355 1 86 191 ALA A CA 1
ATOM 1512 C C . ALA A 1 191 ? -28.188 -23.953 5.199 1 86 191 ALA A C 1
ATOM 1514 O O . ALA A 1 191 ? -29.328 -24.422 5.125 1 86 191 ALA A O 1
ATOM 1515 N N . GLN A 1 192 ? -27.328 -24.25 4.316 1 90.31 192 GLN A N 1
ATOM 1516 C CA . GLN A 1 192 ? -27.578 -25.109 3.158 1 90.31 192 GLN A CA 1
ATOM 1517 C C . GLN A 1 192 ? -27.719 -26.562 3.57 1 90.31 192 GLN A C 1
ATOM 1519 O O . GLN A 1 192 ? -28.641 -27.25 3.121 1 90.31 192 GLN A O 1
ATOM 1524 N N . PHE A 1 193 ? -26.875 -27.031 4.398 1 90.5 193 PHE A N 1
ATOM 1525 C CA . PHE A 1 193 ? -26.969 -28.406 4.895 1 90.5 193 PHE A CA 1
ATOM 1526 C C . PHE A 1 193 ? -28.266 -28.609 5.664 1 90.5 193 PHE A C 1
ATOM 1528 O O . PHE A 1 193 ? -28.875 -29.672 5.57 1 90.5 193 PHE A O 1
ATOM 1535 N N . ALA A 1 194 ? -28.609 -27.594 6.398 1 84.69 194 ALA A N 1
ATOM 1536 C CA . ALA A 1 194 ? -29.859 -27.672 7.156 1 84.69 194 ALA A CA 1
ATOM 1537 C C . ALA A 1 194 ? -31.047 -27.812 6.223 1 84.69 194 ALA A C 1
ATOM 1539 O O . ALA A 1 194 ? -32.094 -28.328 6.621 1 84.69 194 ALA A O 1
ATOM 1540 N N . GLN A 1 195 ? -30.859 -27.422 5.016 1 84.44 195 GLN A N 1
ATOM 1541 C CA . GLN A 1 195 ? -31.938 -27.5 4.039 1 84.44 195 GLN A CA 1
ATOM 1542 C C . GLN A 1 195 ? -31.828 -28.766 3.199 1 84.44 195 GLN A C 1
ATOM 1544 O O . GLN A 1 195 ? -32.469 -28.906 2.164 1 84.44 195 GLN A O 1
ATOM 1549 N N . GLY A 1 196 ? -30.953 -29.641 3.574 1 87.25 196 GLY A N 1
ATOM 1550 C CA . GLY A 1 196 ? -30.891 -30.953 2.955 1 87.25 196 GLY A CA 1
ATOM 1551 C C . GLY A 1 196 ? -29.828 -31.062 1.881 1 87.25 196 GLY A C 1
ATOM 1552 O O . GLY A 1 196 ? -29.703 -32.094 1.217 1 87.25 196 GLY A O 1
ATOM 1553 N N . VAL A 1 197 ? -29.062 -30.094 1.704 1 92.94 197 VAL A N 1
ATOM 1554 C CA . VAL A 1 197 ? -28.016 -30.094 0.686 1 92.94 197 VAL A CA 1
ATOM 1555 C C . VAL A 1 197 ? -27.031 -31.234 0.954 1 92.94 197 VAL A C 1
ATOM 1557 O O . VAL A 1 197 ? -26.656 -31.484 2.102 1 92.94 197 VAL A O 1
ATOM 1560 N N . HIS A 1 198 ? -26.688 -31.969 -0.119 1 93.81 198 HIS A N 1
ATOM 1561 C CA . HIS A 1 198 ? -25.781 -33.094 -0 1 93.81 198 HIS A CA 1
ATOM 1562 C C . HIS A 1 198 ? -24.328 -32.656 -0.175 1 93.81 198 HIS A C 1
ATOM 1564 O O . HIS A 1 198 ? -23.438 -33.156 0.523 1 93.81 198 HIS A O 1
ATOM 1570 N N . ILE A 1 199 ? -24.094 -31.797 -1.14 1 96.19 199 ILE A N 1
ATOM 1571 C CA . ILE A 1 199 ? -22.766 -31.344 -1.516 1 96.19 199 ILE A CA 1
ATOM 1572 C C . ILE A 1 199 ? -22.703 -29.812 -1.476 1 96.19 199 ILE A C 1
ATOM 1574 O O . ILE A 1 199 ? -23.547 -29.141 -2.059 1 96.19 199 ILE A O 1
ATOM 1578 N N . VAL A 1 200 ? -21.766 -29.281 -0.751 1 97.44 200 VAL A N 1
ATOM 1579 C CA . VAL A 1 200 ? -21.453 -27.859 -0.828 1 97.44 200 VAL A CA 1
ATOM 1580 C C . VAL A 1 200 ? -20.078 -27.656 -1.428 1 97.44 200 VAL A C 1
ATOM 1582 O O . VAL A 1 200 ? -19.109 -28.297 -1.011 1 97.44 200 VAL A O 1
ATOM 1585 N N . PHE A 1 201 ? -20.016 -26.906 -2.451 1 97.69 201 PHE A N 1
ATOM 1586 C CA . PHE A 1 201 ? -18.672 -26.578 -2.945 1 97.69 201 PHE A CA 1
ATOM 1587 C C . PHE A 1 201 ? -18.297 -25.156 -2.553 1 97.69 201 PHE A C 1
ATOM 1589 O O . PHE A 1 201 ? -19.172 -24.297 -2.352 1 97.69 201 PHE A O 1
ATOM 1596 N N . ASN A 1 202 ? -17.031 -24.891 -2.334 1 98.56 202 ASN A N 1
ATOM 1597 C CA . ASN A 1 202 ? -16.469 -23.594 -1.969 1 98.56 202 ASN A CA 1
ATOM 1598 C C . ASN A 1 202 ? -15.312 -23.219 -2.887 1 98.56 202 ASN A C 1
ATOM 1600 O O . ASN A 1 202 ? -14.266 -23.875 -2.881 1 98.56 202 ASN A O 1
ATOM 1604 N N . MET A 1 203 ? -15.508 -22.219 -3.736 1 98.31 203 MET A N 1
ATOM 1605 C CA . MET A 1 203 ? -14.414 -21.625 -4.5 1 98.31 203 MET A CA 1
ATOM 1606 C C . MET A 1 203 ? -13.625 -20.641 -3.641 1 98.31 203 MET A C 1
ATOM 1608 O O . MET A 1 203 ? -14.188 -19.672 -3.125 1 98.31 203 MET A O 1
ATOM 1612 N N . SER A 1 204 ? -12.328 -20.859 -3.547 1 98.25 204 SER A N 1
ATOM 1613 C CA . SER A 1 204 ? -11.594 -20.047 -2.58 1 98.25 204 SER A CA 1
ATOM 1614 C C . SER A 1 204 ? -10.328 -19.469 -3.195 1 98.25 204 SER A C 1
ATOM 1616 O O . SER A 1 204 ? -9.789 -20.031 -4.156 1 98.25 204 SER A O 1
ATOM 1618 N N . GLY A 1 205 ? -9.922 -18.344 -2.795 1 97.5 205 GLY A N 1
ATOM 1619 C CA . GLY A 1 205 ? -8.625 -17.703 -2.961 1 97.5 205 GLY A CA 1
ATOM 1620 C C . GLY A 1 205 ? -7.945 -17.375 -1.643 1 97.5 205 GLY A C 1
ATOM 1621 O O . GLY A 1 205 ? -7.656 -16.219 -1.355 1 97.5 205 GLY A O 1
ATOM 1622 N N . SER A 1 206 ? -7.645 -18.438 -0.852 1 97.06 206 SER A N 1
ATOM 1623 C CA . SER A 1 206 ? -7.066 -18.312 0.482 1 97.06 206 SER A CA 1
ATOM 1624 C C . SER A 1 206 ? -5.547 -18.391 0.436 1 97.06 206 SER A C 1
ATOM 1626 O O . SER A 1 206 ? -4.977 -19.422 0.094 1 97.06 206 SER A O 1
ATOM 1628 N N . HIS A 1 207 ? -4.855 -17.359 0.797 1 96.12 207 HIS A N 1
ATOM 1629 C CA . HIS A 1 207 ? -3.402 -17.312 0.683 1 96.12 207 HIS A CA 1
ATOM 1630 C C . HIS A 1 207 ? -2.736 -18.016 1.861 1 96.12 207 HIS A C 1
ATOM 1632 O O . HIS A 1 207 ? -3.389 -18.312 2.865 1 96.12 207 HIS A O 1
ATOM 1638 N N . PHE A 1 208 ? -1.476 -18.141 1.687 1 94.81 208 PHE A N 1
ATOM 1639 C CA . PHE A 1 208 ? -0.629 -18.906 2.596 1 94.81 208 PHE A CA 1
ATOM 1640 C C . PHE A 1 208 ? -0.348 -18.109 3.867 1 94.81 208 PHE A C 1
ATOM 1642 O O . PHE A 1 208 ? -0.114 -16.906 3.812 1 94.81 208 PHE A O 1
ATOM 1649 N N . GLN A 1 209 ? -0.406 -18.688 4.973 1 92.25 209 GLN A N 1
ATOM 1650 C CA . GLN A 1 209 ? 0.133 -18.391 6.297 1 92.25 209 GLN A CA 1
ATOM 1651 C C . GLN A 1 209 ? 0.483 -19.672 7.043 1 92.25 209 GLN A C 1
ATOM 1653 O O . GLN A 1 209 ? -0.19 -20.703 6.883 1 92.25 209 GLN A O 1
ATOM 1658 N N . PRO A 1 210 ? 1.512 -19.547 7.84 1 91.81 210 PRO A N 1
ATOM 1659 C CA . PRO A 1 210 ? 1.85 -20.781 8.57 1 91.81 210 PRO A CA 1
ATOM 1660 C C . PRO A 1 210 ? 0.668 -21.344 9.352 1 91.81 210 PRO A C 1
ATOM 1662 O O . PRO A 1 210 ? -0.042 -20.594 10.031 1 91.81 210 PRO A O 1
ATOM 1665 N N . CYS A 1 211 ? 0.399 -22.625 9.219 1 90.06 211 CYS A N 1
ATOM 1666 C CA . CYS A 1 211 ? -0.575 -23.406 9.969 1 90.06 211 CYS A CA 1
ATOM 1667 C C . CYS A 1 211 ? -1.995 -23.078 9.516 1 90.06 211 CYS A C 1
ATOM 1669 O O . CYS A 1 211 ? -2.963 -23.578 10.102 1 90.06 211 CYS A O 1
ATOM 1671 N N . LYS A 1 212 ? -2.166 -22.359 8.492 1 92 212 LYS A N 1
ATOM 1672 C CA . LYS A 1 212 ? -3.508 -21.984 8.047 1 92 212 LYS A CA 1
ATOM 1673 C C . LYS A 1 212 ? -4.234 -23.188 7.441 1 92 212 LYS A C 1
ATOM 1675 O O . LYS A 1 212 ? -5.453 -23.297 7.559 1 92 212 LYS A O 1
ATOM 1680 N N . GLN A 1 213 ? -3.525 -24.016 6.734 1 92.81 213 GLN A N 1
ATOM 1681 C CA . GLN A 1 213 ? -4.125 -25.203 6.133 1 92.81 213 GLN A CA 1
ATOM 1682 C C . GLN A 1 213 ? -4.777 -26.078 7.191 1 92.81 213 GLN A C 1
ATOM 1684 O O . GLN A 1 213 ? -5.824 -26.688 6.945 1 92.81 213 GLN A O 1
ATOM 1689 N N . GLU A 1 214 ? -4.117 -26.203 8.328 1 91.81 214 GLU A N 1
ATOM 1690 C CA . GLU A 1 214 ? -4.699 -26.969 9.43 1 91.81 214 GLU A CA 1
ATOM 1691 C C . GLU A 1 214 ? -6.027 -26.359 9.883 1 91.81 214 GLU A C 1
ATOM 1693 O O . GLU A 1 214 ? -6.988 -27.078 10.148 1 91.81 214 GLU A O 1
ATOM 1698 N N . LYS A 1 215 ? -6.023 -25.078 9.961 1 92.06 215 LYS A N 1
ATOM 1699 C CA . LYS A 1 215 ? -7.242 -24.391 10.367 1 92.06 215 LYS A CA 1
ATOM 1700 C C . LYS A 1 215 ? -8.352 -24.578 9.344 1 92.06 215 LYS A C 1
ATOM 1702 O O . LYS A 1 215 ? -9.516 -24.766 9.703 1 92.06 215 LYS A O 1
ATOM 1707 N N . ARG A 1 216 ? -8.109 -24.516 8.07 1 94.44 216 ARG A N 1
ATOM 1708 C CA . ARG A 1 216 ? -9.078 -24.75 7.008 1 94.44 216 ARG A CA 1
ATOM 1709 C C . ARG A 1 216 ? -9.719 -26.125 7.141 1 94.44 216 ARG A C 1
ATOM 1711 O O . ARG A 1 216 ? -10.938 -26.266 7.074 1 94.44 216 ARG A O 1
ATOM 1718 N N . GLN A 1 217 ? -8.836 -27.062 7.297 1 94.38 217 GLN A N 1
ATOM 1719 C CA . GLN A 1 217 ? -9.305 -28.438 7.406 1 94.38 217 GLN A CA 1
ATOM 1720 C C . GLN A 1 217 ? -10.211 -28.625 8.625 1 94.38 217 GLN A C 1
ATOM 1722 O O . GLN A 1 217 ? -11.25 -29.266 8.531 1 94.38 217 GLN A O 1
ATOM 1727 N N . GLU A 1 218 ? -9.766 -28.031 9.742 1 94.25 218 GLU A N 1
ATOM 1728 C CA . GLU A 1 218 ? -10.547 -28.125 10.969 1 94.25 218 GLU A CA 1
ATOM 1729 C C . GLU A 1 218 ? -11.938 -27.516 10.789 1 94.25 218 GLU A C 1
ATOM 1731 O O . GLU A 1 218 ? -12.93 -28.078 11.258 1 94.25 218 GLU A O 1
ATOM 1736 N N . LEU A 1 219 ? -12.039 -26.391 10.164 1 95.94 219 LEU A N 1
ATOM 1737 C CA . LEU A 1 219 ? -13.32 -25.719 9.953 1 95.94 219 LEU A CA 1
ATOM 1738 C C . LEU A 1 219 ? -14.25 -26.578 9.109 1 95.94 219 LEU A C 1
ATOM 1740 O O . LEU A 1 219 ? -15.422 -26.75 9.461 1 95.94 219 LEU A O 1
ATOM 1744 N N . ILE A 1 220 ? -13.797 -27.156 8.031 1 96.75 220 ILE A N 1
ATOM 1745 C CA . ILE A 1 220 ? -14.617 -27.922 7.105 1 96.75 220 ILE A CA 1
ATOM 1746 C C . ILE A 1 220 ? -15.023 -29.25 7.75 1 96.75 220 ILE A C 1
ATOM 1748 O O . ILE A 1 220 ? -16.172 -29.688 7.625 1 96.75 220 ILE A O 1
ATOM 1752 N N . GLU A 1 221 ? -14.039 -29.875 8.438 1 96.06 221 GLU A N 1
ATOM 1753 C CA . GLU A 1 221 ? -14.359 -31.109 9.148 1 96.06 221 GLU A CA 1
ATOM 1754 C C . GLU A 1 221 ? -15.438 -30.875 10.195 1 96.06 221 GLU A C 1
ATOM 1756 O O . GLU A 1 221 ? -16.375 -31.672 10.32 1 96.06 221 GLU A O 1
ATOM 1761 N N . SER A 1 222 ? -15.266 -29.844 10.906 1 95.62 222 SER A N 1
ATOM 1762 C CA . SER A 1 222 ? -16.234 -29.531 11.945 1 95.62 222 SER A CA 1
ATOM 1763 C C . SER A 1 222 ? -17.641 -29.312 11.359 1 95.62 222 SER A C 1
ATOM 1765 O O . SER A 1 222 ? -18.625 -29.844 11.883 1 95.62 222 SER A O 1
ATOM 1767 N N . ILE A 1 223 ? -17.781 -28.594 10.305 1 94.56 223 ILE A N 1
ATOM 1768 C CA . ILE A 1 223 ? -19.062 -28.281 9.664 1 94.56 223 ILE A CA 1
ATOM 1769 C C . ILE A 1 223 ? -19.719 -29.562 9.164 1 94.56 223 ILE A C 1
ATOM 1771 O O . ILE A 1 223 ? -20.906 -29.781 9.414 1 94.56 223 ILE A O 1
ATOM 1775 N N . THR A 1 224 ? -19.016 -30.438 8.508 1 95.19 224 THR A N 1
ATOM 1776 C CA . THR A 1 224 ? -19.594 -31.625 7.891 1 95.19 224 THR A CA 1
ATOM 1777 C C . THR A 1 224 ? -19.812 -32.719 8.93 1 95.19 224 THR A C 1
ATOM 1779 O O . THR A 1 224 ? -20.672 -33.594 8.758 1 95.19 224 THR A O 1
ATOM 1782 N N . LEU A 1 225 ? -18.922 -32.688 9.961 1 93.81 225 LEU A N 1
ATOM 1783 C CA . LEU A 1 225 ? -19.125 -33.625 11.055 1 93.81 225 LEU A CA 1
ATOM 1784 C C . LEU A 1 225 ? -20.469 -33.375 11.734 1 93.81 225 LEU A C 1
ATOM 1786 O O . LEU A 1 225 ? -21.203 -34.312 12.055 1 93.81 225 LEU A O 1
ATOM 1790 N N . LYS A 1 226 ? -20.781 -32.156 11.914 1 89.94 226 LYS A N 1
ATOM 1791 C CA . LYS A 1 226 ? -21.984 -31.766 12.641 1 89.94 226 LYS A CA 1
ATOM 1792 C C . LYS A 1 226 ? -23.219 -31.844 11.742 1 89.94 226 LYS A C 1
ATOM 1794 O O . LYS A 1 226 ? -24.297 -32.219 12.195 1 89.94 226 LYS A O 1
ATOM 1799 N N . SER A 1 227 ? -23.062 -31.469 10.477 1 90.38 227 SER A N 1
ATOM 1800 C CA . SER A 1 227 ? -24.234 -31.297 9.617 1 90.38 227 SER A CA 1
ATOM 1801 C C . SER A 1 227 ? -24.406 -32.469 8.672 1 90.38 227 SER A C 1
ATOM 1803 O O . SER A 1 227 ? -25.469 -32.656 8.094 1 90.38 227 SER A O 1
ATOM 1805 N N . GLY A 1 228 ? -23.359 -33.25 8.586 1 92.38 228 GLY A N 1
ATOM 1806 C CA . GLY A 1 228 ? -23.344 -34.25 7.516 1 92.38 228 GLY A CA 1
ATOM 1807 C C . GLY A 1 228 ? -23.234 -33.625 6.133 1 92.38 228 GLY A C 1
ATOM 1808 O O . GLY A 1 228 ? -23.688 -32.5 5.918 1 92.38 228 GLY A O 1
ATOM 1809 N N . GLY A 1 229 ? -22.719 -34.438 5.258 1 95.25 229 GLY A N 1
ATOM 1810 C CA . GLY A 1 229 ? -22.609 -33.938 3.893 1 95.25 229 GLY A CA 1
ATOM 1811 C C . GLY A 1 229 ? -21.203 -33.969 3.35 1 95.25 229 GLY A C 1
ATOM 1812 O O . GLY A 1 229 ? -20.281 -34.469 4.023 1 95.25 229 GLY A O 1
ATOM 1813 N N . VAL A 1 230 ? -21.078 -33.5 2.098 1 96.94 230 VAL A N 1
ATOM 1814 C CA . VAL A 1 230 ? -19.797 -33.438 1.412 1 96.94 230 VAL A CA 1
ATOM 1815 C C . VAL A 1 230 ? -19.406 -31.969 1.169 1 96.94 230 VAL A C 1
ATOM 1817 O O . VAL A 1 230 ? -20.266 -31.156 0.805 1 96.94 230 VAL A O 1
ATOM 1820 N N . TYR A 1 231 ? -18.203 -31.688 1.521 1 98.19 231 TYR A N 1
ATOM 1821 C CA . TYR A 1 231 ? -17.672 -30.359 1.282 1 98.19 231 TYR A CA 1
ATOM 1822 C C . TYR A 1 231 ? -16.5 -30.406 0.305 1 98.19 231 TYR A C 1
ATOM 1824 O O . TYR A 1 231 ? -15.516 -31.109 0.542 1 98.19 231 TYR A O 1
ATOM 1832 N N . MET A 1 232 ? -16.656 -29.719 -0.844 1 98.38 232 MET A N 1
ATOM 1833 C CA . MET A 1 232 ? -15.609 -29.578 -1.849 1 98.38 232 MET A CA 1
ATOM 1834 C C . MET A 1 232 ? -14.945 -28.219 -1.749 1 98.38 232 MET A C 1
ATOM 1836 O O . MET A 1 232 ? -15.547 -27.203 -2.094 1 98.38 232 MET A O 1
ATOM 1840 N N . TYR A 1 233 ? -13.664 -28.188 -1.307 1 98.44 233 TYR A N 1
ATOM 1841 C CA . TYR A 1 233 ? -12.93 -26.953 -1.131 1 98.44 233 TYR A CA 1
ATOM 1842 C C . TYR A 1 233 ? -11.852 -26.797 -2.201 1 98.44 233 TYR A C 1
ATOM 1844 O O . TYR A 1 233 ? -10.875 -27.547 -2.221 1 98.44 233 TYR A O 1
ATOM 1852 N N . SER A 1 234 ? -12.039 -25.844 -3.115 1 98.56 234 SER A N 1
ATOM 1853 C CA . SER A 1 234 ? -11.062 -25.578 -4.164 1 98.56 234 SER A CA 1
ATOM 1854 C C . SER A 1 234 ? -10.289 -24.297 -3.877 1 98.56 234 SER A C 1
ATOM 1856 O O . SER A 1 234 ? -10.875 -23.203 -3.797 1 98.56 234 SER A O 1
ATOM 1858 N N . ASN A 1 235 ? -8.984 -24.375 -3.738 1 98.06 235 ASN A N 1
ATOM 1859 C CA . ASN A 1 235 ? -8.133 -23.219 -3.508 1 98.06 235 ASN A CA 1
ATOM 1860 C C . ASN A 1 235 ? -7.211 -22.953 -4.695 1 98.06 235 ASN A C 1
ATOM 1862 O O . ASN A 1 235 ? -7.082 -23.781 -5.586 1 98.06 235 ASN A O 1
ATOM 1866 N N . MET A 1 236 ? -6.652 -21.781 -4.742 1 97.69 236 MET A N 1
ATOM 1867 C CA . MET A 1 236 ? -5.664 -21.406 -5.746 1 97.69 236 MET A CA 1
ATOM 1868 C C . MET A 1 236 ? -4.289 -21.969 -5.395 1 97.69 236 MET A C 1
ATOM 1870 O O . MET A 1 236 ? -4.074 -22.422 -4.273 1 97.69 236 MET A O 1
ATOM 1874 N N . ASN A 1 237 ? -3.445 -21.906 -6.398 1 97.44 237 ASN A N 1
ATOM 1875 C CA . ASN A 1 237 ? -2.045 -22.281 -6.23 1 97.44 237 ASN A CA 1
ATOM 1876 C C . ASN A 1 237 ? -1.106 -21.203 -6.77 1 97.44 237 ASN A C 1
ATOM 1878 O O . ASN A 1 237 ? -1.404 -20.562 -7.777 1 97.44 237 ASN A O 1
ATOM 1882 N N . GLY A 1 238 ? -0.026 -20.984 -6.023 1 97.69 238 GLY A N 1
ATOM 1883 C CA . GLY A 1 238 ? 1.084 -20.234 -6.59 1 97.69 238 GLY A CA 1
ATOM 1884 C C . GLY A 1 238 ? 0.988 -18.734 -6.34 1 97.69 238 GLY A C 1
ATOM 1885 O O . GLY A 1 238 ? 0.228 -18.297 -5.473 1 97.69 238 GLY A O 1
ATOM 1886 N N . CYS A 1 239 ? 1.909 -17.953 -6.996 1 97.19 239 CYS A N 1
ATOM 1887 C CA . CYS A 1 239 ? 1.949 -16.484 -6.996 1 97.19 239 CYS A CA 1
ATOM 1888 C C . CYS A 1 239 ? 1.169 -15.922 -8.172 1 97.19 239 CYS A C 1
ATOM 1890 O O . CYS A 1 239 ? 1.549 -16.125 -9.328 1 97.19 239 CYS A O 1
ATOM 1892 N N . ASP A 1 240 ? 0.131 -15.219 -7.898 1 95.75 240 ASP A N 1
ATOM 1893 C CA . ASP A 1 240 ? -0.694 -14.727 -9 1 95.75 240 ASP A CA 1
ATOM 1894 C C . ASP A 1 240 ? -0.269 -13.32 -9.414 1 95.75 240 ASP A C 1
ATOM 1896 O O . ASP A 1 240 ? -1.023 -12.617 -10.086 1 95.75 240 ASP A O 1
ATOM 1900 N N . GLY A 1 241 ? 0.902 -12.898 -8.938 1 95.19 241 GLY A N 1
ATOM 1901 C CA . GLY A 1 241 ? 1.472 -11.617 -9.336 1 95.19 241 GLY A CA 1
ATOM 1902 C C . GLY A 1 241 ? 1.648 -10.656 -8.18 1 95.19 241 GLY A C 1
ATOM 1903 O O . GLY A 1 241 ? 2.154 -9.547 -8.367 1 95.19 241 GLY A O 1
ATOM 1904 N N . THR A 1 242 ? 1.305 -11 -6.992 1 93.75 242 THR A N 1
ATOM 1905 C CA . THR A 1 242 ? 1.382 -10.133 -5.824 1 93.75 242 THR A CA 1
ATOM 1906 C C . THR A 1 242 ? 2.328 -10.711 -4.777 1 93.75 242 THR A C 1
ATOM 1908 O O . THR A 1 242 ? 3.086 -11.641 -5.07 1 93.75 242 THR A O 1
ATOM 1911 N N . ARG A 1 243 ? 2.34 -10.141 -3.576 1 94.94 243 ARG A N 1
ATOM 1912 C CA . ARG A 1 243 ? 3.16 -10.594 -2.459 1 94.94 243 ARG A CA 1
ATOM 1913 C C . ARG A 1 243 ? 2.572 -11.852 -1.824 1 94.94 243 ARG A C 1
ATOM 1915 O O . ARG A 1 243 ? 3.23 -12.508 -1.018 1 94.94 243 ARG A O 1
ATOM 1922 N N . LEU A 1 244 ? 1.435 -12.281 -2.293 1 95.94 244 LEU A N 1
ATOM 1923 C CA . LEU A 1 244 ? 0.744 -13.422 -1.704 1 95.94 244 LEU A CA 1
ATOM 1924 C C . LEU A 1 244 ? 1.113 -14.711 -2.428 1 95.94 244 LEU A C 1
ATOM 1926 O O . LEU A 1 244 ? 1.396 -14.695 -3.627 1 95.94 244 LEU A O 1
ATOM 1930 N N . TYR A 1 245 ? 1.157 -15.719 -1.692 1 97.06 245 TYR A N 1
ATOM 1931 C CA . TYR A 1 245 ? 1.258 -17.078 -2.215 1 97.06 245 TYR A CA 1
ATOM 1932 C C . TYR A 1 245 ? 0.043 -17.906 -1.817 1 97.06 245 TYR A C 1
ATOM 1934 O O . TYR A 1 245 ? -0.349 -17.922 -0.648 1 97.06 245 TYR A O 1
ATOM 1942 N N . PHE A 1 246 ? -0.607 -18.516 -2.789 1 97.69 246 PHE A N 1
ATOM 1943 C CA . PHE A 1 246 ? -1.699 -19.453 -2.523 1 97.69 246 PHE A CA 1
ATOM 1944 C C . PHE A 1 246 ? -1.182 -20.875 -2.438 1 97.69 246 PHE A C 1
ATOM 1946 O O . PHE A 1 246 ? -0.575 -21.391 -3.383 1 97.69 246 PHE A O 1
ATOM 1953 N N . ASP A 1 247 ? -1.446 -21.516 -1.332 1 95.75 247 ASP A N 1
ATOM 1954 C CA . ASP A 1 247 ? -0.68 -22.703 -0.956 1 95.75 247 ASP A CA 1
ATOM 1955 C C . ASP A 1 247 ? -1.403 -23.984 -1.372 1 95.75 247 ASP A C 1
ATOM 1957 O O . ASP A 1 247 ? -1.128 -25.062 -0.84 1 95.75 247 ASP A O 1
ATOM 1961 N N . SER A 1 248 ? -2.381 -23.844 -2.271 1 95.88 248 SER A N 1
ATOM 1962 C CA . SER A 1 248 ? -3.156 -25.031 -2.635 1 95.88 248 SER A CA 1
ATOM 1963 C C . SER A 1 248 ? -3.969 -25.547 -1.451 1 95.88 248 SER A C 1
ATOM 1965 O O . SER A 1 248 ? -4.75 -24.797 -0.858 1 95.88 248 SER A O 1
ATOM 1967 N N . GLY A 1 249 ? -3.871 -26.781 -1.157 1 94.31 249 GLY A N 1
ATOM 1968 C CA . GLY A 1 249 ? -4.559 -27.312 0.006 1 94.31 249 GLY A CA 1
ATOM 1969 C C . GLY A 1 249 ? -6.02 -27.625 -0.255 1 94.31 249 GLY A C 1
ATOM 1970 O O . GLY A 1 249 ? -6.832 -27.641 0.672 1 94.31 249 GLY A O 1
ATOM 1971 N N . SER A 1 250 ? -6.438 -27.828 -1.497 1 97.25 250 SER A N 1
ATOM 1972 C CA . SER A 1 250 ? -7.805 -28.234 -1.812 1 97.25 250 SER A CA 1
ATOM 1973 C C . SER A 1 250 ? -8.141 -29.594 -1.198 1 97.25 250 SER A C 1
ATOM 1975 O O . SER A 1 250 ? -7.262 -30.438 -1.051 1 97.25 250 SER A O 1
ATOM 1977 N N . MET A 1 251 ? -9.469 -29.75 -0.826 1 97.12 251 MET A N 1
ATOM 1978 C CA . MET A 1 251 ? -9.805 -31.016 -0.168 1 97.12 251 MET A CA 1
ATOM 1979 C C . MET A 1 251 ? -11.281 -31.344 -0.365 1 97.12 251 MET A C 1
ATOM 1981 O O . MET A 1 251 ? -12.094 -30.469 -0.648 1 97.12 251 MET A O 1
ATOM 1985 N N . ILE A 1 252 ? -11.547 -32.594 -0.281 1 97.69 252 ILE A N 1
ATOM 1986 C CA . ILE A 1 252 ? -12.906 -33.125 -0.224 1 97.69 252 ILE A CA 1
ATOM 1987 C C . ILE A 1 252 ? -13.125 -33.844 1.104 1 97.69 252 ILE A C 1
ATOM 1989 O O . ILE A 1 252 ? -12.383 -34.781 1.439 1 97.69 252 ILE A O 1
ATOM 1993 N N . ILE A 1 253 ? -14.07 -33.406 1.854 1 97.19 253 ILE A N 1
ATOM 1994 C CA . ILE A 1 253 ? -14.367 -33.938 3.168 1 97.19 253 ILE A CA 1
ATOM 1995 C C . ILE A 1 253 ? -15.812 -34.438 3.207 1 97.19 253 ILE A C 1
ATOM 1997 O O . ILE A 1 253 ? -16.719 -33.75 2.723 1 97.19 253 ILE A O 1
ATOM 2001 N N . GLU A 1 254 ? -16.016 -35.625 3.695 1 96.75 254 GLU A N 1
ATOM 2002 C CA . GLU A 1 254 ? -17.328 -36.25 3.838 1 96.75 254 GLU A CA 1
ATOM 2003 C C . GLU A 1 254 ? -17.625 -36.594 5.293 1 96.75 254 GLU A C 1
ATOM 2005 O O . GLU A 1 254 ? -16.922 -37.406 5.891 1 96.75 254 GLU A O 1
ATOM 2010 N N . ASN A 1 255 ? -18.703 -36 5.816 1 95 255 ASN A N 1
ATOM 2011 C CA . ASN A 1 255 ? -19.125 -36.312 7.18 1 95 255 ASN A CA 1
ATOM 2012 C C . ASN A 1 255 ? -17.969 -36.219 8.164 1 95 255 ASN A C 1
ATOM 2014 O O . ASN A 1 255 ? -17.781 -37.125 8.984 1 95 255 ASN A O 1
ATOM 2018 N N . GLY A 1 256 ? -17.156 -35.188 7.965 1 94.88 256 GLY A N 1
ATOM 2019 C CA . GLY A 1 256 ? -16.078 -34.906 8.891 1 94.88 256 GLY A CA 1
ATOM 2020 C C . GLY A 1 256 ? -14.805 -35.656 8.578 1 94.88 256 GLY A C 1
ATOM 2021 O O . GLY A 1 256 ? -13.805 -35.562 9.289 1 94.88 256 GLY A O 1
ATOM 2022 N N . LYS A 1 257 ? -14.789 -36.438 7.559 1 95.56 257 LYS A N 1
ATOM 2023 C CA . LYS A 1 257 ? -13.641 -37.281 7.238 1 95.56 257 LYS A CA 1
ATOM 2024 C C . LYS A 1 257 ? -13.008 -36.875 5.91 1 95.56 257 LYS A C 1
ATOM 2026 O O . LYS A 1 257 ? -13.719 -36.688 4.914 1 95.56 257 LYS A O 1
ATOM 2031 N N . LEU A 1 258 ? -11.711 -36.812 5.887 1 96 258 LEU A N 1
ATOM 2032 C CA . LEU A 1 258 ? -10.969 -36.406 4.703 1 96 258 LEU A CA 1
ATOM 2033 C C . LEU A 1 258 ? -10.953 -37.5 3.654 1 96 258 LEU A C 1
ATOM 2035 O O . LEU A 1 258 ? -10.523 -38.625 3.938 1 96 258 LEU A O 1
ATOM 2039 N N . ARG A 1 259 ? -11.43 -37.188 2.455 1 96.31 259 ARG A N 1
ATOM 2040 C CA . ARG A 1 259 ? -11.477 -38.188 1.373 1 96.31 259 ARG A CA 1
ATOM 2041 C C . ARG A 1 259 ? -10.359 -37.938 0.366 1 96.31 259 ARG A C 1
ATOM 2043 O O . ARG A 1 259 ? -9.828 -38.875 -0.223 1 96.31 259 ARG A O 1
ATOM 2050 N N . SER A 1 260 ? -10.016 -36.719 0.131 1 96.19 260 SER A N 1
ATOM 2051 C CA . SER A 1 260 ? -8.969 -36.344 -0.812 1 96.19 260 SER A CA 1
ATOM 2052 C C . SER A 1 260 ? -8.32 -35.031 -0.418 1 96.19 260 SER A C 1
ATOM 2054 O O . SER A 1 260 ? -9 -34.125 0.077 1 96.19 260 SER A O 1
ATOM 2056 N N . LEU A 1 261 ? -6.98 -34.906 -0.618 1 94.81 261 LEU A N 1
ATOM 2057 C CA . LEU A 1 261 ? -6.223 -33.719 -0.272 1 94.81 261 LEU A CA 1
ATOM 2058 C C . LEU A 1 261 ? -5.172 -33.406 -1.334 1 94.81 261 LEU A C 1
ATOM 2060 O O . LEU A 1 261 ? -4.406 -34.281 -1.726 1 94.81 261 LEU A O 1
ATOM 2064 N N . ASN A 1 262 ? -5.262 -32.25 -1.917 1 93.81 262 ASN A N 1
ATOM 2065 C CA . ASN A 1 262 ? -4.156 -31.719 -2.707 1 93.81 262 ASN A CA 1
ATOM 2066 C C . ASN A 1 262 ? -3.084 -31.078 -1.821 1 93.81 262 ASN A C 1
ATOM 2068 O O . ASN A 1 262 ? -3.295 -30 -1.26 1 93.81 262 ASN A O 1
ATOM 2072 N N . HIS A 1 263 ? -1.916 -31.625 -1.78 1 87.62 263 HIS A N 1
ATOM 2073 C CA . HIS A 1 263 ? -0.894 -31.172 -0.843 1 87.62 263 HIS A CA 1
ATOM 2074 C C . HIS A 1 263 ? -0.494 -29.734 -1.117 1 87.62 263 HIS A C 1
ATOM 2076 O O . HIS A 1 263 ? -0.606 -29.25 -2.25 1 87.62 263 HIS A O 1
ATOM 2082 N N . GLU A 1 264 ? 0.041 -29.047 -0.06 1 91.69 264 GLU A N 1
ATOM 2083 C CA . GLU A 1 264 ? 0.462 -27.656 -0.144 1 91.69 264 GLU A CA 1
ATOM 2084 C C . GLU A 1 264 ? 1.775 -27.516 -0.909 1 91.69 264 GLU A C 1
ATOM 2086 O O . GLU A 1 264 ? 2.566 -28.469 -0.967 1 91.69 264 GLU A O 1
ATOM 2091 N N . PHE A 1 265 ? 2.031 -26.359 -1.463 1 92.62 265 PHE A N 1
ATOM 2092 C CA . PHE A 1 265 ? 3.291 -25.875 -2.018 1 92.62 265 PHE A CA 1
ATOM 2093 C C . PHE A 1 265 ? 3.738 -26.75 -3.184 1 92.62 265 PHE A C 1
ATOM 2095 O O . PHE A 1 265 ? 4.699 -27.516 -3.061 1 92.62 265 PHE A O 1
ATOM 2102 N N . GLN A 1 266 ? 3.119 -26.562 -4.246 1 90.06 266 GLN A N 1
ATOM 2103 C CA . GLN A 1 266 ? 3.434 -27.266 -5.484 1 90.06 266 GLN A CA 1
ATOM 2104 C C . GLN A 1 266 ? 3.85 -26.297 -6.582 1 90.06 266 GLN A C 1
ATOM 2106 O O . GLN A 1 266 ? 3.293 -25.203 -6.691 1 90.06 266 GLN A O 1
ATOM 2111 N N . VAL A 1 267 ? 4.82 -26.75 -7.359 1 94.56 267 VAL A N 1
ATOM 2112 C CA . VAL A 1 267 ? 5.262 -25.922 -8.484 1 94.56 267 VAL A CA 1
ATOM 2113 C C . VAL A 1 267 ? 4.375 -26.188 -9.695 1 94.56 267 VAL A C 1
ATOM 2115 O O . VAL A 1 267 ? 4.371 -25.406 -10.648 1 94.56 267 VAL A O 1
ATOM 2118 N N . SER A 1 268 ? 3.445 -27.172 -9.602 1 96 268 SER A N 1
ATOM 2119 C CA . SER A 1 268 ? 2.568 -27.547 -10.703 1 96 268 SER A CA 1
ATOM 2120 C C . SER A 1 268 ? 1.542 -26.469 -11 1 96 268 SER A C 1
ATOM 2122 O O . SER A 1 268 ? 1.075 -25.781 -10.086 1 96 268 SER A O 1
ATOM 2124 N N . ASP A 1 269 ? 1.158 -26.375 -12.258 1 97.75 269 ASP A N 1
ATOM 2125 C CA . ASP A 1 269 ? 0.197 -25.359 -12.68 1 97.75 269 ASP A CA 1
ATOM 2126 C C . ASP A 1 269 ? -1.235 -25.875 -12.555 1 97.75 269 ASP A C 1
ATOM 2128 O O . ASP A 1 269 ? -2.166 -25.094 -12.352 1 97.75 269 ASP A O 1
ATOM 2132 N N . VAL A 1 270 ? -1.447 -27.141 -12.812 1 98.44 270 VAL A N 1
ATOM 2133 C CA . VAL A 1 270 ? -2.771 -27.75 -12.773 1 98.44 270 VAL A CA 1
ATOM 2134 C C . VAL A 1 270 ? -2.75 -28.984 -11.875 1 98.44 270 VAL A C 1
ATOM 2136 O O . VAL A 1 270 ? -1.98 -29.922 -12.109 1 98.44 270 VAL A O 1
ATOM 2139 N N . ASN A 1 271 ? -3.486 -28.906 -10.82 1 97.5 271 ASN A N 1
ATOM 2140 C CA . ASN A 1 271 ? -3.678 -30.047 -9.93 1 97.5 271 ASN A CA 1
ATOM 2141 C C . ASN A 1 271 ? -5.156 -30.391 -9.773 1 97.5 271 ASN A C 1
ATOM 2143 O O . ASN A 1 271 ? -5.938 -29.578 -9.281 1 97.5 271 ASN A O 1
ATOM 2147 N N . VAL A 1 272 ? -5.527 -31.594 -10.219 1 97.94 272 VAL A N 1
ATOM 2148 C CA . VAL A 1 272 ? -6.906 -32.031 -10.078 1 97.94 272 VAL A CA 1
ATOM 2149 C C . VAL A 1 272 ? -6.961 -33.25 -9.148 1 97.94 272 VAL A C 1
ATOM 2151 O O . VAL A 1 272 ? -6.258 -34.25 -9.367 1 97.94 272 VAL A O 1
ATOM 2154 N N . ILE A 1 273 ? -7.715 -33.125 -8.086 1 97.06 273 ILE A N 1
ATOM 2155 C CA . ILE A 1 273 ? -7.98 -34.25 -7.219 1 97.06 273 ILE A CA 1
ATOM 2156 C C . ILE A 1 273 ? -9.453 -34.656 -7.312 1 97.06 273 ILE A C 1
ATOM 2158 O O . ILE A 1 273 ? -10.289 -33.844 -7.75 1 97.06 273 ILE A O 1
ATOM 2162 N N . SER A 1 274 ? -9.766 -35.906 -6.965 1 96.69 274 SER A N 1
ATOM 2163 C CA . SER A 1 274 ? -11.148 -36.375 -7.039 1 96.69 274 SER A CA 1
ATOM 2164 C C . SER A 1 274 ? -11.477 -37.344 -5.902 1 96.69 274 SER A C 1
ATOM 2166 O O . SER A 1 274 ? -10.578 -37.812 -5.203 1 96.69 274 SER A O 1
ATOM 2168 N N . ALA A 1 275 ? -12.695 -37.5 -5.648 1 96.19 275 ALA A N 1
ATOM 2169 C CA . ALA A 1 275 ? -13.203 -38.531 -4.73 1 96.19 275 ALA A CA 1
ATOM 2170 C C . ALA A 1 275 ? -14.516 -39.125 -5.238 1 96.19 275 ALA A C 1
ATOM 2172 O O . ALA A 1 275 ? -15.391 -38.375 -5.719 1 96.19 275 ALA A O 1
ATOM 2173 N N . CYS A 1 276 ? -14.539 -40.406 -5.227 1 93.62 276 CYS A N 1
ATOM 2174 C CA . CYS A 1 276 ? -15.805 -41.094 -5.449 1 93.62 276 CYS A CA 1
ATOM 2175 C C . CYS A 1 276 ? -16.562 -41.281 -4.137 1 93.62 276 CYS A C 1
ATOM 2177 O O . CYS A 1 276 ? -16.062 -41.938 -3.225 1 93.62 276 CYS A O 1
ATOM 2179 N N . ILE A 1 277 ? -17.766 -40.688 -4.078 1 92.06 277 ILE A N 1
ATOM 2180 C CA . ILE A 1 277 ? -18.5 -40.656 -2.818 1 92.06 277 ILE A CA 1
ATOM 2181 C C . ILE A 1 277 ? -19.844 -41.344 -2.986 1 92.06 277 ILE A C 1
ATOM 2183 O O . ILE A 1 277 ? -20.5 -41.219 -4.027 1 92.06 277 ILE A O 1
ATOM 2187 N N . ASN A 1 278 ? -20.203 -42.125 -1.94 1 89.62 278 ASN A N 1
ATOM 2188 C CA . ASN A 1 278 ? -21.562 -42.656 -1.854 1 89.62 278 ASN A CA 1
ATOM 2189 C C . ASN A 1 278 ? -22.5 -41.688 -1.137 1 89.62 278 ASN A C 1
ATOM 2191 O O . ASN A 1 278 ? -22.594 -41.688 0.093 1 89.62 278 ASN A O 1
ATOM 2195 N N . LEU A 1 279 ? -23.312 -41 -1.869 1 89.81 279 LEU A N 1
ATOM 2196 C CA . LEU A 1 279 ? -24.141 -39.906 -1.324 1 89.81 279 LEU A CA 1
ATOM 2197 C C . LEU A 1 279 ? -25.312 -40.5 -0.511 1 89.81 279 LEU A C 1
ATOM 2199 O O . LEU A 1 279 ? -25.922 -39.781 0.274 1 89.81 279 LEU A O 1
ATOM 2203 N N . ALA A 1 280 ? -25.578 -41.75 -0.663 1 85.25 280 ALA A N 1
ATOM 2204 C CA . ALA A 1 280 ? -26.656 -42.375 0.089 1 85.25 280 ALA A CA 1
ATOM 2205 C C . ALA A 1 280 ? -26.312 -42.469 1.574 1 85.25 280 ALA A C 1
ATOM 2207 O O . ALA A 1 280 ? -27.203 -42.656 2.41 1 85.25 280 ALA A O 1
ATOM 2208 N N . LYS A 1 281 ? -25.109 -42.281 1.864 1 87.38 281 LYS A N 1
ATOM 2209 C CA . LYS A 1 281 ? -24.672 -42.406 3.25 1 87.38 281 LYS A CA 1
ATOM 2210 C C . LYS A 1 281 ? -24.953 -41.125 4.023 1 87.38 281 LYS A C 1
ATOM 2212 O O . LYS A 1 281 ? -24.906 -41.094 5.258 1 87.38 281 LYS A O 1
ATOM 2217 N N . ILE A 1 282 ? -25.281 -40.062 3.367 1 90.94 282 ILE A N 1
ATOM 2218 C CA . ILE A 1 282 ? -25.391 -38.75 4.008 1 90.94 282 ILE A CA 1
ATOM 2219 C C . ILE A 1 282 ? -26.641 -38.719 4.867 1 90.94 282 ILE A C 1
ATOM 2221 O O . ILE A 1 282 ? -26.609 -38.25 6.016 1 90.94 282 ILE A O 1
ATOM 2225 N N . GLU A 1 283 ? -27.703 -39.219 4.387 1 86.69 283 GLU A N 1
ATOM 2226 C CA . GLU A 1 283 ? -28.969 -39.125 5.109 1 86.69 283 GLU A CA 1
ATOM 2227 C C . GLU A 1 283 ? -28.922 -39.969 6.391 1 86.69 283 GLU A C 1
ATOM 2229 O O . GLU A 1 283 ? -29.312 -39.5 7.457 1 86.69 283 GLU A O 1
ATOM 2234 N N . PRO A 1 284 ? -28.438 -41.188 6.207 1 87.81 284 PRO A N 1
ATOM 2235 C CA . PRO A 1 284 ? -28.328 -41.938 7.449 1 87.81 284 PRO A CA 1
ATOM 2236 C C . PRO A 1 284 ? -27.406 -41.312 8.469 1 87.81 284 PRO A C 1
ATOM 2238 O O . PRO A 1 284 ? -27.594 -41.469 9.68 1 87.81 284 PRO A O 1
ATOM 2241 N N . TYR A 1 285 ? -26.453 -40.625 7.984 1 90.12 285 TYR A N 1
ATOM 2242 C CA . TYR A 1 285 ? -25.562 -39.938 8.883 1 90.12 285 TYR A CA 1
ATOM 2243 C C . TYR A 1 285 ? -26.281 -38.812 9.617 1 90.12 285 TYR A C 1
ATOM 2245 O O . TYR A 1 285 ? -26.031 -38.562 10.797 1 90.12 285 TYR A O 1
ATOM 2253 N N . ARG A 1 286 ? -27.219 -38.125 9.016 1 87.62 286 ARG A N 1
ATOM 2254 C CA . ARG A 1 286 ? -27.891 -36.938 9.539 1 87.62 286 ARG A CA 1
ATOM 2255 C C . ARG A 1 286 ? -29.016 -37.312 10.5 1 87.62 286 ARG A C 1
ATOM 2257 O O . ARG A 1 286 ? -29.297 -36.594 11.453 1 87.62 286 ARG A O 1
ATOM 2264 N N . THR A 1 287 ? -29.688 -38.344 10.281 1 80.25 287 THR A N 1
ATOM 2265 C CA . THR A 1 287 ? -30.969 -38.688 10.875 1 80.25 287 THR A CA 1
ATOM 2266 C C . THR A 1 287 ? -30.828 -38.875 12.383 1 80.25 287 THR A C 1
ATOM 2268 O O . THR A 1 287 ? -31.672 -38.406 13.156 1 80.25 287 THR A O 1
ATOM 2271 N N . PRO A 1 288 ? -29.719 -39.531 12.711 1 73.56 288 PRO A N 1
ATOM 2272 C CA . PRO A 1 288 ? -29.656 -39.719 14.156 1 73.56 288 PRO A CA 1
ATOM 2273 C C . PRO A 1 288 ? -29.422 -38.438 14.922 1 73.56 288 PRO A C 1
ATOM 2275 O O . PRO A 1 288 ? -29.719 -38.344 16.125 1 73.56 288 PRO A O 1
ATOM 2278 N N . SER A 1 289 ? -28.75 -37.469 14.289 1 63.38 289 SER A N 1
ATOM 2279 C CA . SER A 1 289 ? -28.312 -36.25 14.984 1 63.38 289 SER A CA 1
ATOM 2280 C C . SER A 1 289 ? -29.484 -35.312 15.234 1 63.38 289 SER A C 1
ATOM 2282 O O . SER A 1 289 ? -29.391 -34.406 16.078 1 63.38 289 SER A O 1
ATOM 2284 N N . HIS A 1 290 ? -30.781 -35.562 15.195 1 55.81 290 HIS A N 1
ATOM 2285 C CA . HIS A 1 290 ? -31.938 -34.719 15.406 1 55.81 290 HIS A CA 1
ATOM 2286 C C . HIS A 1 290 ? -31.578 -33.25 15.211 1 55.81 290 HIS A C 1
ATOM 2288 O O . HIS A 1 290 ? -31.75 -32.438 16.125 1 55.81 290 HIS A O 1
ATOM 2294 N N . VAL A 1 291 ? -30.688 -32.969 14.234 1 55.78 291 VAL A N 1
ATOM 2295 C CA . VAL A 1 291 ? -30.359 -31.578 14.031 1 55.78 291 VAL A CA 1
ATOM 2296 C C . VAL A 1 291 ? -31.641 -30.75 13.898 1 55.78 291 VAL A C 1
ATOM 2298 O O . VAL A 1 291 ? -32.531 -31.094 13.109 1 55.78 291 VAL A O 1
ATOM 2301 N N . PRO A 1 292 ? -31.828 -29.859 14.938 1 55.38 292 PRO A N 1
ATOM 2302 C CA . PRO A 1 292 ? -33.031 -29.047 14.844 1 55.38 292 PRO A CA 1
ATOM 2303 C C . PRO A 1 292 ? -33.188 -28.391 13.477 1 55.38 292 PRO A C 1
ATOM 2305 O O . PRO A 1 292 ? -32.219 -28.062 12.82 1 55.38 292 PRO A O 1
ATOM 2308 N N . ASP A 1 293 ? -34.344 -28.562 12.961 1 55.75 293 ASP A N 1
ATOM 2309 C CA . ASP A 1 293 ? -34.688 -27.844 11.742 1 55.75 293 ASP A CA 1
ATOM 2310 C C . ASP A 1 293 ? -34.406 -26.359 11.875 1 55.75 293 ASP A C 1
ATOM 2312 O O . ASP A 1 293 ? -35.062 -25.641 12.617 1 55.75 293 ASP A O 1
ATOM 2316 N N . LEU A 1 294 ? -33.219 -25.984 11.445 1 57.41 294 LEU A N 1
ATOM 2317 C CA . LEU A 1 294 ? -32.812 -24.594 11.539 1 57.41 294 LEU A CA 1
ATOM 2318 C C . LEU A 1 294 ? -33.469 -23.766 10.445 1 57.41 294 LEU A C 1
ATOM 2320 O O . LEU A 1 294 ? -33.25 -22.547 10.359 1 57.41 294 LEU A O 1
ATOM 2324 N N . SER A 1 295 ? -34.281 -24.453 9.633 1 54.75 295 SER A N 1
ATOM 2325 C CA . SER A 1 295 ? -34.906 -23.719 8.523 1 54.75 295 SER A CA 1
ATOM 2326 C C . SER A 1 295 ? -35.812 -22.609 9.023 1 54.75 295 SER A C 1
ATOM 2328 O O . SER A 1 295 ? -36 -21.609 8.328 1 54.75 295 SER A O 1
ATOM 2330 N N . SER A 1 296 ? -36.344 -22.859 10.133 1 53.06 296 SER A N 1
ATOM 2331 C CA . SER A 1 296 ? -37.281 -21.875 10.672 1 53.06 296 SER A CA 1
ATOM 2332 C C . SER A 1 296 ? -36.562 -20.828 11.508 1 53.06 296 SER A C 1
ATOM 2334 O O . SER A 1 296 ? -37.156 -19.859 11.953 1 53.06 296 SER A O 1
ATOM 2336 N N . ASN A 1 297 ? -35.281 -21.016 11.586 1 55.06 297 ASN A N 1
ATOM 2337 C CA . ASN A 1 297 ? -34.531 -20.047 12.398 1 55.06 297 ASN A CA 1
ATOM 2338 C C . ASN A 1 297 ? -34.25 -18.766 11.625 1 55.06 297 ASN A C 1
ATOM 2340 O O . ASN A 1 297 ? -33.656 -18.812 10.547 1 55.06 297 ASN A O 1
ATOM 2344 N N . PRO A 1 298 ? -34.844 -17.688 12.094 1 54.44 298 PRO A N 1
ATOM 2345 C CA . PRO A 1 298 ? -34.656 -16.406 11.406 1 54.44 298 PRO A CA 1
ATOM 2346 C C . PRO A 1 298 ? -33.188 -16.062 11.125 1 54.44 298 PRO A C 1
ATOM 2348 O O . PRO A 1 298 ? -32.906 -15.328 10.188 1 54.44 298 PRO A O 1
ATOM 2351 N N . PHE A 1 299 ? -32.438 -16.672 11.938 1 53.19 299 PHE A N 1
ATOM 2352 C CA . PHE A 1 299 ? -31.016 -16.375 11.766 1 53.19 299 PHE A CA 1
ATOM 2353 C C . PHE A 1 299 ? -30.484 -17 10.484 1 53.19 299 PHE A C 1
ATOM 2355 O O . PHE A 1 299 ? -29.469 -16.562 9.938 1 53.19 299 PHE A O 1
ATOM 2362 N N . PHE A 1 300 ? -31.25 -17.984 10.125 1 59.03 300 PHE A N 1
ATOM 2363 C CA . PHE A 1 300 ? -30.859 -18.703 8.922 1 59.03 300 PHE A CA 1
ATOM 2364 C C . PHE A 1 300 ? -31.797 -18.359 7.762 1 59.03 300 PHE A C 1
ATOM 2366 O O . PHE A 1 300 ? -32.031 -19.188 6.879 1 59.03 300 PHE A O 1
ATOM 2373 N N . ASN A 1 301 ? -32.344 -17.219 7.887 1 58.88 301 ASN A N 1
ATOM 2374 C CA . ASN A 1 301 ? -33.312 -16.891 6.855 1 58.88 301 ASN A CA 1
ATOM 2375 C C . ASN A 1 301 ? -32.656 -16.719 5.488 1 58.88 301 ASN A C 1
ATOM 2377 O O . ASN A 1 301 ? -32.719 -15.648 4.891 1 58.88 301 ASN A O 1
ATOM 2381 N N . PHE A 1 302 ? -31.922 -17.859 5.188 1 68.06 302 PHE A N 1
ATOM 2382 C CA . PHE A 1 302 ? -31.469 -18 3.811 1 68.06 302 PHE A CA 1
ATOM 2383 C C . PHE A 1 302 ? -32.594 -18.562 2.932 1 68.06 302 PHE A C 1
ATOM 2385 O O . PHE A 1 302 ? -33.156 -19.609 3.248 1 68.06 302 PHE A O 1
ATOM 2392 N N . GLU A 1 303 ? -33.281 -17.734 2.217 1 66.94 303 GLU A N 1
ATOM 2393 C CA . GLU A 1 303 ? -34.25 -18.25 1.253 1 66.94 303 GLU A CA 1
ATOM 2394 C C . GLU A 1 303 ? -33.531 -18.719 -0.025 1 66.94 303 GLU A C 1
ATOM 2396 O O . GLU A 1 303 ? -32.938 -17.906 -0.741 1 66.94 303 GLU A O 1
ATOM 2401 N N . PHE A 1 304 ? -33.531 -20.172 -0.11 1 76.88 304 PHE A N 1
ATOM 2402 C CA . PHE A 1 304 ? -32.969 -20.703 -1.347 1 76.88 304 PHE A CA 1
ATOM 2403 C C . PHE A 1 304 ? -34.062 -21.219 -2.262 1 76.88 304 PHE A C 1
ATOM 2405 O O . PHE A 1 304 ? -35 -21.891 -1.803 1 76.88 304 PHE A O 1
ATOM 2412 N N . ARG A 1 305 ? -34 -20.75 -3.441 1 78.94 305 ARG A N 1
ATOM 2413 C CA . ARG A 1 305 ? -34.844 -21.375 -4.457 1 78.94 305 ARG A CA 1
ATOM 2414 C C . ARG A 1 305 ? -34.125 -22.531 -5.137 1 78.94 305 ARG A C 1
ATOM 2416 O O . ARG A 1 305 ? -32.906 -22.531 -5.242 1 78.94 305 ARG A O 1
ATOM 2423 N N . ILE A 1 306 ? -34.969 -23.547 -5.57 1 86.25 306 ILE A N 1
ATOM 2424 C CA . ILE A 1 306 ? -34.375 -24.766 -6.145 1 86.25 306 ILE A CA 1
ATOM 2425 C C . ILE A 1 306 ? -34.406 -24.672 -7.668 1 86.25 306 ILE A C 1
ATOM 2427 O O . ILE A 1 306 ? -35.406 -24.25 -8.258 1 86.25 306 ILE A O 1
ATOM 2431 N N . ILE A 1 307 ? -33.25 -25 -8.258 1 88.06 307 ILE A N 1
ATOM 2432 C CA . ILE A 1 307 ? -33.156 -25.156 -9.703 1 88.06 307 ILE A CA 1
ATOM 2433 C C . ILE A 1 307 ? -32.938 -26.625 -10.047 1 88.06 307 ILE A C 1
ATOM 2435 O O . ILE A 1 307 ? -31.969 -27.25 -9.602 1 88.06 307 ILE A O 1
ATOM 2439 N N . ASP A 1 308 ? -33.812 -27.109 -10.875 1 87 308 ASP A N 1
ATOM 2440 C CA . ASP A 1 308 ? -33.75 -28.531 -11.219 1 87 308 ASP A CA 1
ATOM 2441 C C . ASP A 1 308 ? -32.812 -28.766 -12.398 1 87 308 ASP A C 1
ATOM 2443 O O . ASP A 1 308 ? -32.781 -27.984 -13.352 1 87 308 ASP A O 1
ATOM 2447 N N . LEU A 1 309 ? -31.969 -29.844 -12.242 1 88.56 309 LEU A N 1
ATOM 2448 C CA . LEU A 1 309 ? -31.031 -30.281 -13.266 1 88.56 309 LEU A CA 1
ATOM 2449 C C . LEU A 1 309 ? -31.25 -31.75 -13.609 1 88.56 309 LEU A C 1
ATOM 2451 O O . LEU A 1 309 ? -31.875 -32.5 -12.844 1 88.56 309 LEU A O 1
ATOM 2455 N N . PRO A 1 310 ? -30.75 -32.062 -14.828 1 78.81 310 PRO A N 1
ATOM 2456 C CA . PRO A 1 310 ? -30.812 -33.5 -15.148 1 78.81 310 PRO A CA 1
ATOM 2457 C C . PRO A 1 310 ? -29.984 -34.344 -14.18 1 78.81 310 PRO A C 1
ATOM 2459 O O . PRO A 1 310 ? -29.047 -33.844 -13.547 1 78.81 310 PRO A O 1
ATOM 2462 N N . GLY A 1 311 ? -30.484 -35.625 -13.992 1 68.94 311 GLY A N 1
ATOM 2463 C CA . GLY A 1 311 ? -29.891 -36.531 -13.023 1 68.94 311 GLY A CA 1
ATOM 2464 C C . GLY A 1 311 ? -28.453 -36.906 -13.352 1 68.94 311 GLY A C 1
ATOM 2465 O O . GLY A 1 311 ? -28.031 -36.781 -14.5 1 68.94 311 GLY A O 1
ATOM 2466 N N . PHE A 1 312 ? -27.641 -37.125 -12.266 1 59.22 312 PHE A N 1
ATOM 2467 C CA . PHE A 1 312 ? -26.219 -37.438 -12.273 1 59.22 312 PHE A CA 1
ATOM 2468 C C . PHE A 1 312 ? -26.016 -38.938 -12.469 1 59.22 312 PHE A C 1
ATOM 2470 O O . PHE A 1 312 ? -24.875 -39.406 -12.617 1 59.22 312 PHE A O 1
ATOM 2477 N N . TYR A 1 313 ? -27.109 -39.812 -12.281 1 53.28 313 TYR A N 1
ATOM 2478 C CA . TYR A 1 313 ? -26.859 -41.188 -11.922 1 53.28 313 TYR A CA 1
ATOM 2479 C C . TYR A 1 313 ? -26.016 -41.906 -12.977 1 53.28 313 TYR A C 1
ATOM 2481 O O . TYR A 1 313 ? -26.234 -41.719 -14.172 1 53.28 313 TYR A O 1
ATOM 2489 N N . MET A 1 314 ? -24.812 -41.875 -12.766 1 49.28 314 MET A N 1
ATOM 2490 C CA . MET A 1 314 ? -24.047 -42.875 -13.484 1 49.28 314 MET A CA 1
ATOM 2491 C C . MET A 1 314 ? -24.312 -44.281 -12.93 1 49.28 314 MET A C 1
ATOM 2493 O O . MET A 1 314 ? -24.219 -44.5 -11.719 1 49.28 314 MET A O 1
ATOM 2497 N N . ILE A 1 315 ? -25.125 -45.125 -13.469 1 42.88 315 ILE A N 1
ATOM 2498 C CA . ILE A 1 315 ? -25.156 -46.531 -13.188 1 42.88 315 ILE A CA 1
ATOM 2499 C C . ILE A 1 315 ? -23.734 -47.125 -13.234 1 42.88 315 ILE A C 1
ATOM 2501 O O . ILE A 1 315 ? -23.25 -47.469 -14.312 1 42.88 315 ILE A O 1
ATOM 2505 N N . MET A 1 316 ? -22.703 -46.438 -13.086 1 43.38 316 MET A N 1
ATOM 2506 C CA . MET A 1 316 ? -21.469 -47.156 -13.43 1 43.38 316 MET A CA 1
ATOM 2507 C C . MET A 1 316 ? -21.219 -48.281 -12.445 1 43.38 316 MET A C 1
ATOM 2509 O O . MET A 1 316 ? -21.672 -48.219 -11.305 1 43.38 316 MET A O 1
ATOM 2513 N N . LYS A 1 317 ? -20.594 -49.312 -12.945 1 49.22 317 LYS A N 1
ATOM 2514 C CA . LYS A 1 317 ? -19.844 -50.281 -12.156 1 49.22 317 LYS A CA 1
ATOM 2515 C C . LYS A 1 317 ? -19.266 -49.625 -10.898 1 49.22 317 LYS A C 1
ATOM 2517 O O . LYS A 1 317 ? -18.844 -48.5 -10.93 1 49.22 317 LYS A O 1
ATOM 2522 N N . PRO A 1 318 ? -19.469 -50.25 -9.82 1 50.16 318 PRO A N 1
ATOM 2523 C CA . PRO A 1 318 ? -19.062 -49.75 -8.508 1 50.16 318 PRO A CA 1
ATOM 2524 C C . PRO A 1 318 ? -17.641 -49.156 -8.516 1 50.16 318 PRO A C 1
ATOM 2526 O O . PRO A 1 318 ? -16.672 -49.875 -8.766 1 50.16 318 PRO A O 1
ATOM 2529 N N . LYS A 1 319 ? -17.453 -47.969 -9.008 1 61.62 319 LYS A N 1
ATOM 2530 C CA . LYS A 1 319 ? -16.125 -47.438 -8.711 1 61.62 319 LYS A CA 1
ATOM 2531 C C . LYS A 1 319 ? -15.844 -47.438 -7.215 1 61.62 319 LYS A C 1
ATOM 2533 O O . LYS A 1 319 ? -16.766 -47.344 -6.402 1 61.62 319 LYS A O 1
ATOM 2538 N N . LYS A 1 320 ? -14.672 -48 -6.852 1 78.12 320 LYS A N 1
ATOM 2539 C CA . LYS A 1 320 ? -14.219 -48.094 -5.465 1 78.12 320 LYS A CA 1
ATOM 2540 C C . LYS A 1 320 ? -14.273 -46.719 -4.789 1 78.12 320 LYS A C 1
ATOM 2542 O O . LYS A 1 320 ? -13.75 -45.719 -5.316 1 78.12 320 LYS A O 1
ATOM 2547 N N . ILE A 1 321 ? -15.156 -46.562 -3.76 1 82.38 321 ILE A N 1
ATOM 2548 C CA . ILE A 1 321 ? -15.242 -45.375 -2.902 1 82.38 321 ILE A CA 1
ATOM 2549 C C . ILE A 1 321 ? -13.844 -44.969 -2.453 1 82.38 321 ILE A C 1
ATOM 2551 O O . ILE A 1 321 ? -13.031 -45.812 -2.072 1 82.38 321 ILE A O 1
ATOM 2555 N N . THR A 1 322 ? -13.578 -43.688 -2.641 1 88.62 322 THR A N 1
ATOM 2556 C CA . THR A 1 322 ? -12.297 -43.156 -2.184 1 88.62 322 THR A CA 1
ATOM 2557 C C . THR A 1 322 ? -12.141 -43.344 -0.677 1 88.62 322 THR A C 1
ATOM 2559 O O . THR A 1 322 ? -13.039 -43 0.093 1 88.62 322 THR A O 1
ATOM 2562 N N . PRO A 1 323 ? -11.039 -43.875 -0.277 1 88.88 323 PRO A N 1
ATOM 2563 C CA . PRO A 1 323 ? -10.859 -44.156 1.152 1 88.88 323 PRO A CA 1
ATOM 2564 C C . PRO A 1 323 ? -10.664 -42.875 1.967 1 88.88 323 PRO A C 1
ATOM 2566 O O . PRO A 1 323 ? -10.336 -41.812 1.407 1 88.88 323 PRO A O 1
ATOM 2569 N N . ILE A 1 324 ? -10.898 -43.031 3.314 1 85.75 324 ILE A N 1
ATOM 2570 C CA . ILE A 1 324 ? -10.641 -41.938 4.27 1 85.75 324 ILE A CA 1
ATOM 2571 C C . ILE A 1 324 ? -9.141 -41.812 4.52 1 85.75 324 ILE A C 1
ATOM 2573 O O . ILE A 1 324 ? -8.445 -42.844 4.637 1 85.75 324 ILE A O 1
ATOM 2577 N N . HIS A 1 325 ? -8.695 -40.625 4.523 1 88.5 325 HIS A N 1
ATOM 2578 C CA . HIS A 1 325 ? -7.289 -40.375 4.801 1 88.5 325 HIS A CA 1
ATOM 2579 C C . HIS A 1 325 ? -7.109 -39.625 6.125 1 88.5 325 HIS A C 1
ATOM 2581 O O . HIS A 1 325 ? -8.023 -38.938 6.582 1 88.5 325 HIS A O 1
ATOM 2587 N N . LYS A 1 326 ? -5.902 -39.844 6.746 1 84 326 LYS A N 1
ATOM 2588 C CA . LYS A 1 326 ? -5.543 -39.062 7.926 1 84 326 LYS A CA 1
ATOM 2589 C C . LYS A 1 326 ? -5.238 -37.625 7.551 1 84 326 LYS A C 1
ATOM 2591 O O . LYS A 1 326 ? -4.766 -37.344 6.449 1 84 326 LYS A O 1
ATOM 2596 N N . PRO A 1 327 ? -5.453 -36.781 8.578 1 77.25 327 PRO A N 1
ATOM 2597 C CA . PRO A 1 327 ? -5.102 -35.375 8.305 1 77.25 327 PRO A CA 1
ATOM 2598 C C . PRO A 1 327 ? -3.604 -35.188 8.07 1 77.25 327 PRO A C 1
ATOM 2600 O O . PRO A 1 327 ? -2.783 -35.844 8.727 1 77.25 327 PRO A O 1
ATOM 2603 N N . TYR A 1 328 ? -3.312 -34.438 7.078 1 74.56 328 TYR A N 1
ATOM 2604 C CA . TYR A 1 328 ? -1.916 -34.125 6.809 1 74.56 328 TYR A CA 1
ATOM 2605 C C . TYR A 1 328 ? -1.41 -33.062 7.762 1 74.56 328 TYR A C 1
ATOM 2607 O O . TYR A 1 328 ? -2.109 -32.062 8.031 1 74.56 328 TYR A O 1
ATOM 2615 N N . VAL A 1 329 ? -0.328 -33.312 8.414 1 74.56 329 VAL A N 1
ATOM 2616 C CA . VAL A 1 329 ? 0.245 -32.344 9.359 1 74.56 329 VAL A CA 1
ATOM 2617 C C . VAL A 1 329 ? 1.593 -31.859 8.844 1 74.56 329 VAL A C 1
ATOM 2619 O O . VAL A 1 329 ? 2.475 -32.656 8.523 1 74.56 329 VAL A O 1
ATOM 2622 N N . PHE A 1 330 ? 1.642 -30.609 8.617 1 76.75 330 PHE A N 1
ATOM 2623 C CA . PHE A 1 330 ? 2.941 -30.031 8.266 1 76.75 330 PHE A CA 1
ATOM 2624 C C . PHE A 1 330 ? 3.564 -29.344 9.469 1 76.75 330 PHE A C 1
ATOM 2626 O O . PHE A 1 330 ? 2.859 -28.953 10.406 1 76.75 330 PHE A O 1
ATOM 2633 N N . THR A 1 331 ? 4.945 -29.281 9.312 1 86.38 331 THR A N 1
ATOM 2634 C CA . THR A 1 331 ? 5.668 -28.516 10.32 1 86.38 331 THR A CA 1
ATOM 2635 C C . THR A 1 331 ? 5.891 -27.078 9.859 1 86.38 331 THR A C 1
ATOM 2637 O O . THR A 1 331 ? 5.891 -26.812 8.656 1 86.38 331 THR A O 1
ATOM 2640 N N . LYS A 1 332 ? 6.078 -26.266 10.781 1 89.94 332 LYS A N 1
ATOM 2641 C CA . LYS A 1 332 ? 6.301 -24.859 10.484 1 89.94 332 LYS A CA 1
ATOM 2642 C C . LYS A 1 332 ? 7.566 -24.656 9.656 1 89.94 332 LYS A C 1
ATOM 2644 O O . LYS A 1 332 ? 7.605 -23.812 8.766 1 89.94 332 LYS A O 1
ATOM 2649 N N . GLU A 1 333 ? 8.625 -25.375 9.922 1 91.75 333 GLU A N 1
ATOM 2650 C CA . GLU A 1 333 ? 9.891 -25.266 9.203 1 91.75 333 GLU A CA 1
ATOM 2651 C C . GLU A 1 333 ? 9.727 -25.625 7.73 1 91.75 333 GLU A C 1
ATOM 2653 O O . GLU A 1 333 ? 10.289 -24.969 6.855 1 91.75 333 GLU A O 1
ATOM 2658 N N . LYS A 1 334 ? 8.914 -26.609 7.512 1 91.19 334 LYS A N 1
ATOM 2659 C CA . LYS A 1 334 ? 8.648 -27 6.133 1 91.19 334 LYS A CA 1
ATOM 2660 C C . LYS A 1 334 ? 7.867 -25.922 5.391 1 91.19 334 LYS A C 1
ATOM 2662 O O . LYS A 1 334 ? 8.164 -25.625 4.23 1 91.19 334 LYS A O 1
ATOM 2667 N N . GLU A 1 335 ? 6.906 -25.359 6.039 1 92.88 335 GLU A N 1
ATOM 2668 C CA . GLU A 1 335 ? 6.082 -24.328 5.418 1 92.88 335 GLU A CA 1
ATOM 2669 C C . GLU A 1 335 ? 6.902 -23.078 5.113 1 92.88 335 GLU A C 1
ATOM 2671 O O . GLU A 1 335 ? 6.719 -22.453 4.07 1 92.88 335 GLU A O 1
ATOM 2676 N N . LEU A 1 336 ? 7.852 -22.766 6.027 1 91.94 336 LEU A N 1
ATOM 2677 C CA . LEU A 1 336 ? 8.664 -21.562 5.895 1 91.94 336 LEU A CA 1
ATOM 2678 C C . LEU A 1 336 ? 9.672 -21.719 4.758 1 91.94 336 LEU A C 1
ATOM 2680 O O . LEU A 1 336 ? 10.172 -20.719 4.234 1 91.94 336 LEU A O 1
ATOM 2684 N N . SER A 1 337 ? 9.945 -22.938 4.434 1 91 337 SER A N 1
ATOM 2685 C CA . SER A 1 337 ? 10.898 -23.172 3.355 1 91 337 SER A CA 1
ATOM 2686 C C . SER A 1 337 ? 10.188 -23.344 2.018 1 91 337 SER A C 1
ATOM 2688 O O . SER A 1 337 ? 10.539 -22.688 1.035 1 91 337 SER A O 1
ATOM 2690 N N . HIS A 1 338 ? 9.094 -24.125 1.985 1 94.56 338 HIS A N 1
ATOM 2691 C CA . HIS A 1 338 ? 8.461 -24.5 0.724 1 94.56 338 HIS A CA 1
ATOM 2692 C C . HIS A 1 338 ? 7.621 -23.344 0.172 1 94.56 338 HIS A C 1
ATOM 2694 O O . HIS A 1 338 ? 7.562 -23.141 -1.043 1 94.56 338 HIS A O 1
ATOM 2700 N N . GLY A 1 339 ? 6.926 -22.594 1.081 1 95.88 339 GLY A N 1
ATOM 2701 C CA . GLY A 1 339 ? 6.137 -21.453 0.632 1 95.88 339 GLY A CA 1
ATOM 2702 C C . GLY A 1 339 ? 6.945 -20.438 -0.158 1 95.88 339 GLY A C 1
ATOM 2703 O O . GLY A 1 339 ? 6.688 -20.219 -1.344 1 95.88 339 GLY A O 1
ATOM 2704 N N . PRO A 1 340 ? 7.977 -19.875 0.482 1 97.25 340 PRO A N 1
ATOM 2705 C CA . PRO A 1 340 ? 8.82 -18.922 -0.221 1 97.25 340 PRO A CA 1
ATOM 2706 C C . PRO A 1 340 ? 9.516 -19.516 -1.441 1 97.25 340 PRO A C 1
ATOM 2708 O O . PRO A 1 340 ? 9.695 -18.828 -2.453 1 97.25 340 PRO A O 1
ATOM 2711 N N . ALA A 1 341 ? 9.867 -20.781 -1.39 1 97.88 341 ALA A N 1
ATOM 2712 C CA . ALA A 1 341 ? 10.539 -21.453 -2.506 1 97.88 341 ALA A CA 1
ATOM 2713 C C . ALA A 1 341 ? 9.633 -21.5 -3.732 1 97.88 341 ALA A C 1
ATOM 2715 O O . ALA A 1 341 ? 10.062 -21.172 -4.84 1 97.88 341 ALA A O 1
ATOM 2716 N N . CYS A 1 342 ? 8.414 -21.922 -3.529 1 97.81 342 CYS A N 1
ATOM 2717 C CA . CYS A 1 342 ? 7.473 -22.031 -4.637 1 97.81 342 CYS A CA 1
ATOM 2718 C C . CYS A 1 342 ? 7.09 -20.641 -5.156 1 97.81 342 CYS A C 1
ATOM 2720 O O . CYS A 1 342 ? 6.93 -20.453 -6.363 1 97.81 342 CYS A O 1
ATOM 2722 N N . TRP A 1 343 ? 6.938 -19.688 -4.223 1 97.88 343 TRP A N 1
ATOM 2723 C CA . TRP A 1 343 ? 6.668 -18.312 -4.609 1 97.88 343 TRP A CA 1
ATOM 2724 C C . TRP A 1 343 ? 7.781 -17.766 -5.496 1 97.88 343 TRP A C 1
ATOM 2726 O O . TRP A 1 343 ? 7.516 -17.109 -6.504 1 97.88 343 TRP A O 1
ATOM 2736 N N . LEU A 1 344 ? 9 -18.062 -5.168 1 98.19 344 LEU A N 1
ATOM 2737 C CA . LEU A 1 344 ? 10.164 -17.609 -5.906 1 98.19 344 LEU A CA 1
ATOM 2738 C C . LEU A 1 344 ? 10.203 -18.219 -7.305 1 98.19 344 LEU A C 1
ATOM 2740 O O . LEU A 1 344 ? 10.547 -17.531 -8.273 1 98.19 344 LEU A O 1
ATOM 2744 N N . TRP A 1 345 ? 9.914 -19.469 -7.426 1 98.31 345 TRP A N 1
ATOM 2745 C CA . TRP A 1 345 ? 9.891 -20.109 -8.742 1 98.31 345 TRP A CA 1
ATOM 2746 C C . TRP A 1 345 ? 8.898 -19.422 -9.664 1 98.31 345 TRP A C 1
ATOM 2748 O O . TRP A 1 345 ? 9.219 -19.141 -10.828 1 98.31 345 TRP A O 1
ATOM 2758 N N . ASP A 1 346 ? 7.711 -19.203 -9.133 1 97.94 346 ASP A N 1
ATOM 2759 C CA . ASP A 1 346 ? 6.711 -18.5 -9.93 1 97.94 346 ASP A CA 1
ATOM 2760 C C . ASP A 1 346 ? 7.211 -17.125 -10.352 1 97.94 346 ASP A C 1
ATOM 2762 O O . ASP A 1 346 ? 7.016 -16.703 -11.492 1 97.94 346 ASP A O 1
ATOM 2766 N N . TYR A 1 347 ? 7.844 -16.422 -9.43 1 97.56 347 TYR A N 1
ATOM 2767 C CA . TYR A 1 347 ? 8.367 -15.102 -9.742 1 97.56 347 TYR A CA 1
ATOM 2768 C C . TYR A 1 347 ? 9.414 -15.18 -10.844 1 97.56 347 TYR A C 1
ATOM 2770 O O . TYR A 1 347 ? 9.383 -14.406 -11.797 1 97.56 347 TYR A O 1
ATOM 2778 N N . LEU A 1 348 ? 10.32 -16.109 -10.703 1 97.69 348 LEU A N 1
ATOM 2779 C CA . LEU A 1 348 ? 11.414 -16.25 -11.656 1 97.69 348 LEU A CA 1
ATOM 2780 C C . LEU A 1 348 ? 10.883 -16.547 -13.055 1 97.69 348 LEU A C 1
ATOM 2782 O O . LEU A 1 348 ? 11.234 -15.844 -14.016 1 97.69 348 LEU A O 1
ATOM 2786 N N . ARG A 1 349 ? 10.039 -17.531 -13.18 1 96.94 349 ARG A N 1
ATOM 2787 C CA . ARG A 1 349 ? 9.578 -17.969 -14.5 1 96.94 349 ARG A CA 1
ATOM 2788 C C . ARG A 1 349 ? 8.656 -16.922 -15.125 1 96.94 349 ARG A C 1
ATOM 2790 O O . ARG A 1 349 ? 8.5 -16.891 -16.344 1 96.94 349 ARG A O 1
ATOM 2797 N N . ARG A 1 350 ? 8.094 -16.047 -14.305 1 95.88 350 ARG A N 1
ATOM 2798 C CA . ARG A 1 350 ? 7.145 -15.062 -14.82 1 95.88 350 ARG A CA 1
ATOM 2799 C C . ARG A 1 350 ? 7.824 -13.719 -15.047 1 95.88 350 ARG A C 1
ATOM 2801 O O . ARG A 1 350 ? 7.363 -12.914 -15.859 1 95.88 350 ARG A O 1
ATOM 2808 N N . SER A 1 351 ? 8.922 -13.383 -14.422 1 94.88 351 SER A N 1
ATOM 2809 C CA . SER A 1 351 ? 9.602 -12.094 -14.492 1 94.88 351 SER A CA 1
ATOM 2810 C C . SER A 1 351 ? 10.414 -11.953 -15.773 1 94.88 351 SER A C 1
ATOM 2812 O O . SER A 1 351 ? 10.766 -10.844 -16.188 1 94.88 351 SER A O 1
ATOM 2814 N N . GLY A 1 352 ? 10.766 -13.07 -16.406 1 92.25 352 GLY A N 1
ATOM 2815 C CA . GLY A 1 352 ? 11.633 -13.047 -17.578 1 92.25 352 GLY A CA 1
ATOM 2816 C C . GLY A 1 352 ? 13.109 -13.07 -17.219 1 92.25 352 GLY A C 1
ATOM 2817 O O . GLY A 1 352 ? 13.961 -13.117 -18.109 1 92.25 352 GLY A O 1
ATOM 2818 N N . SER A 1 353 ? 13.492 -13.133 -15.969 1 95.25 353 SER A N 1
ATOM 2819 C CA . SER A 1 353 ? 14.883 -13.219 -15.539 1 95.25 353 SER A CA 1
ATOM 2820 C C . SER A 1 353 ? 15.477 -14.586 -15.852 1 95.25 353 SER A C 1
ATOM 2822 O O . SER A 1 353 ? 14.742 -15.562 -16 1 95.25 353 SER A O 1
ATOM 2824 N N . LYS A 1 354 ? 16.75 -14.617 -15.961 1 96.62 354 LYS A N 1
ATOM 2825 C CA . LYS A 1 354 ? 17.422 -15.852 -16.375 1 96.62 354 LYS A CA 1
ATOM 2826 C C . LYS A 1 354 ? 18.156 -16.484 -15.195 1 96.62 354 LYS A C 1
ATOM 2828 O O . LYS A 1 354 ? 18.891 -17.469 -15.375 1 96.62 354 LYS A O 1
ATOM 2833 N N . GLY A 1 355 ? 17.938 -16 -14.07 1 97.69 355 GLY A N 1
ATOM 2834 C CA . GLY A 1 355 ? 18.547 -16.469 -12.836 1 97.69 355 GLY A CA 1
ATOM 2835 C C . GLY A 1 355 ? 18.438 -15.477 -11.703 1 97.69 355 GLY A C 1
ATOM 2836 O O . GLY A 1 355 ? 17.609 -14.562 -11.742 1 97.69 355 GLY A O 1
ATOM 2837 N N . MET A 1 356 ? 19.281 -15.703 -10.672 1 98.5 356 MET A N 1
ATOM 2838 C CA . MET A 1 356 ? 19.203 -14.867 -9.484 1 98.5 356 MET A CA 1
ATOM 2839 C C . MET A 1 356 ? 20.594 -14.531 -8.961 1 98.5 356 MET A C 1
ATOM 2841 O O . MET A 1 356 ? 21.547 -15.266 -9.219 1 98.5 356 MET A O 1
ATOM 2845 N N . PHE A 1 357 ? 20.719 -13.414 -8.289 1 98.62 357 PHE A N 1
ATOM 2846 C CA . PHE A 1 357 ? 21.938 -12.977 -7.621 1 98.62 357 PHE A CA 1
ATOM 2847 C C . PHE A 1 357 ? 21.672 -12.633 -6.164 1 98.62 357 PHE A C 1
ATOM 2849 O O . PHE A 1 357 ? 20.641 -12.039 -5.84 1 98.62 357 PHE A O 1
ATOM 2856 N N . LEU A 1 358 ? 22.516 -13.094 -5.258 1 98.62 358 LEU A N 1
ATOM 2857 C CA . LEU A 1 358 ? 22.391 -12.844 -3.828 1 98.62 358 LEU A CA 1
ATOM 2858 C C . LEU A 1 358 ? 23.719 -12.391 -3.229 1 98.62 358 LEU A C 1
ATOM 2860 O O . LEU A 1 358 ? 24.703 -13.125 -3.281 1 98.62 358 LEU A O 1
ATOM 2864 N N . PRO A 1 359 ? 23.797 -11.102 -2.729 1 98.19 359 PRO A N 1
ATOM 2865 C CA . PRO A 1 359 ? 24.938 -10.82 -1.849 1 98.19 359 PRO A CA 1
ATOM 2866 C C . PRO A 1 359 ? 24.969 -11.727 -0.62 1 98.19 359 PRO A C 1
ATOM 2868 O O . PRO A 1 359 ? 24.062 -11.672 0.215 1 98.19 359 PRO A O 1
ATOM 2871 N N . LEU A 1 360 ? 25.969 -12.547 -0.53 1 97.88 360 LEU A N 1
ATOM 2872 C CA . LEU A 1 360 ? 26.062 -13.57 0.507 1 97.88 360 LEU A CA 1
ATOM 2873 C C . LEU A 1 360 ? 27.062 -13.172 1.576 1 97.88 360 LEU A C 1
ATOM 2875 O O . LEU A 1 360 ? 28.281 -13.258 1.354 1 97.88 360 LEU A O 1
ATOM 2879 N N . SER A 1 361 ? 26.594 -12.844 2.758 1 94.5 361 SER A N 1
ATOM 2880 C CA . SER A 1 361 ? 27.453 -12.273 3.805 1 94.5 361 SER A CA 1
ATOM 2881 C C . SER A 1 361 ? 28.078 -13.375 4.66 1 94.5 361 SER A C 1
ATOM 2883 O O . SER A 1 361 ? 29.047 -13.133 5.371 1 94.5 361 SER A O 1
ATOM 2885 N N . GLY A 1 362 ? 27.453 -14.57 4.602 1 94.12 362 GLY A N 1
ATOM 2886 C CA . GLY A 1 362 ? 27.891 -15.625 5.508 1 94.12 362 GLY A CA 1
ATOM 2887 C C . GLY A 1 362 ? 27.109 -15.641 6.809 1 94.12 362 GLY A C 1
ATOM 2888 O O . GLY A 1 362 ? 27.406 -16.438 7.707 1 94.12 362 GLY A O 1
ATOM 2889 N N . GLY A 1 363 ? 26.125 -14.812 6.871 1 94.25 363 GLY A N 1
ATOM 2890 C CA . GLY A 1 363 ? 25.281 -14.758 8.047 1 94.25 363 GLY A CA 1
ATOM 2891 C C . GLY A 1 363 ? 23.984 -15.523 7.891 1 94.25 363 GLY A C 1
ATOM 2892 O O . GLY A 1 363 ? 23.75 -16.156 6.859 1 94.25 363 GLY A O 1
ATOM 2893 N N . ALA A 1 364 ? 23.156 -15.43 8.945 1 95.62 364 ALA A N 1
ATOM 2894 C CA . ALA A 1 364 ? 21.938 -16.219 9.047 1 95.62 364 ALA A CA 1
ATOM 2895 C C . ALA A 1 364 ? 20.938 -15.828 7.965 1 95.62 364 ALA A C 1
ATOM 2897 O O . ALA A 1 364 ? 20.312 -16.688 7.34 1 95.62 364 ALA A O 1
ATOM 2898 N N . ASP A 1 365 ? 20.797 -14.586 7.715 1 96.56 365 ASP A N 1
ATOM 2899 C CA . ASP A 1 365 ? 19.75 -14.109 6.805 1 96.56 365 ASP A CA 1
ATOM 2900 C C . ASP A 1 365 ? 20.078 -14.484 5.359 1 96.56 365 ASP A C 1
ATOM 2902 O O . ASP A 1 365 ? 19.25 -15.094 4.668 1 96.56 365 ASP A O 1
ATOM 2906 N N . SER A 1 366 ? 21.266 -14.18 4.891 1 97.25 366 SER A N 1
ATOM 2907 C CA . SER A 1 366 ? 21.641 -14.508 3.518 1 97.25 366 SER A CA 1
ATOM 2908 C C . SER A 1 366 ? 21.781 -16.016 3.332 1 97.25 366 SER A C 1
ATOM 2910 O O . SER A 1 366 ? 21.453 -16.547 2.271 1 97.25 366 SER A O 1
ATOM 2912 N N . GLY A 1 367 ? 22.25 -16.672 4.379 1 97.06 367 GLY A N 1
ATOM 2913 C CA . GLY A 1 367 ? 22.328 -18.125 4.312 1 97.06 367 GLY A CA 1
ATOM 2914 C C . GLY A 1 367 ? 20.984 -18.797 4.176 1 97.06 367 GLY A C 1
ATOM 2915 O O . GLY A 1 367 ? 20.812 -19.734 3.387 1 97.06 367 GLY A O 1
ATOM 2916 N N . SER A 1 368 ? 20 -18.328 4.941 1 97.31 368 SER A N 1
ATOM 2917 C CA . SER A 1 368 ? 18.641 -18.859 4.844 1 97.31 368 SER A CA 1
ATOM 2918 C C . SER A 1 368 ? 18.031 -18.594 3.469 1 97.31 368 SER A C 1
ATOM 2920 O O . SER A 1 368 ? 17.344 -19.453 2.912 1 97.31 368 SER A O 1
ATOM 2922 N N . THR A 1 369 ? 18.281 -17.453 2.959 1 98.06 369 THR A N 1
ATOM 2923 C CA . THR A 1 369 ? 17.797 -17.094 1.634 1 98.06 369 THR A CA 1
ATOM 2924 C C . THR A 1 369 ? 18.344 -18.047 0.577 1 98.06 369 THR A C 1
ATOM 2926 O O . THR A 1 369 ? 17.594 -18.547 -0.268 1 98.06 369 THR A O 1
ATOM 2929 N N . LEU A 1 370 ? 19.609 -18.312 0.653 1 98.5 370 LEU A N 1
ATOM 2930 C CA . LEU A 1 370 ? 20.234 -19.219 -0.304 1 98.5 370 LEU A CA 1
ATOM 2931 C C . LEU A 1 370 ? 19.688 -20.625 -0.158 1 98.5 370 LEU A C 1
ATOM 2933 O O . LEU A 1 370 ? 19.469 -21.328 -1.155 1 98.5 370 LEU A O 1
ATOM 2937 N N . ALA A 1 371 ? 19.469 -21.031 1.058 1 98.12 371 ALA A N 1
ATOM 2938 C CA . ALA A 1 371 ? 18.906 -22.359 1.303 1 98.12 371 ALA A CA 1
ATOM 2939 C C . ALA A 1 371 ? 17.531 -22.5 0.67 1 98.12 371 ALA A C 1
ATOM 2941 O O . ALA A 1 371 ? 17.188 -23.547 0.111 1 98.12 371 ALA A O 1
ATOM 2942 N N . ILE A 1 372 ? 16.734 -21.469 0.761 1 98.19 372 ILE A N 1
ATOM 2943 C CA . ILE A 1 372 ? 15.398 -21.469 0.17 1 98.19 372 ILE A CA 1
ATOM 2944 C C . ILE A 1 372 ? 15.508 -21.609 -1.346 1 98.19 372 ILE A C 1
ATOM 2946 O O . ILE A 1 372 ? 14.711 -22.328 -1.964 1 98.19 372 ILE A O 1
ATOM 2950 N N . VAL A 1 373 ? 16.484 -20.969 -1.943 1 98.5 373 VAL A N 1
ATOM 2951 C CA . VAL A 1 373 ? 16.703 -21.125 -3.377 1 98.5 373 VAL A CA 1
ATOM 2952 C C . VAL A 1 373 ? 17.047 -22.578 -3.701 1 98.5 373 VAL A C 1
ATOM 2954 O O . VAL A 1 373 ? 16.562 -23.125 -4.699 1 98.5 373 VAL A O 1
ATOM 2957 N N . GLY A 1 374 ? 17.938 -23.172 -2.85 1 98.38 374 GLY A N 1
ATOM 2958 C CA . GLY A 1 374 ? 18.234 -24.578 -3.027 1 98.38 374 GLY A CA 1
ATOM 2959 C C . GLY A 1 374 ? 17 -25.453 -2.975 1 98.38 374 GLY A C 1
ATOM 2960 O O . GLY A 1 374 ? 16.844 -26.375 -3.787 1 98.38 374 GLY A O 1
ATOM 2961 N N . ILE A 1 375 ? 16.172 -25.203 -2.061 1 97.56 375 ILE A N 1
ATOM 2962 C CA . ILE A 1 375 ? 14.938 -25.969 -1.893 1 97.56 375 ILE A CA 1
ATOM 2963 C C . ILE A 1 375 ? 14.023 -25.75 -3.098 1 97.56 375 ILE A C 1
ATOM 2965 O O . ILE A 1 375 ? 13.359 -26.688 -3.555 1 97.56 375 ILE A O 1
ATOM 2969 N N . MET A 1 376 ? 13.969 -24.516 -3.594 1 98.31 376 MET A N 1
ATOM 2970 C CA . MET A 1 376 ? 13.227 -24.25 -4.824 1 98.31 376 MET A CA 1
ATOM 2971 C C . MET A 1 376 ? 13.711 -25.141 -5.957 1 98.31 376 MET A C 1
ATOM 2973 O O . MET A 1 376 ? 12.898 -25.75 -6.664 1 98.31 376 MET A O 1
ATOM 2977 N N . CYS A 1 377 ? 15.031 -25.25 -6.121 1 98.56 377 CYS A N 1
ATOM 2978 C CA . CYS A 1 377 ? 15.602 -26.094 -7.172 1 98.56 377 CYS A CA 1
ATOM 2979 C C . CYS A 1 377 ? 15.172 -27.547 -6.996 1 98.56 377 CYS A C 1
ATOM 2981 O O . CYS A 1 377 ? 14.867 -28.234 -7.977 1 98.56 377 CYS A O 1
ATOM 2983 N N . LYS A 1 378 ? 15.18 -27.969 -5.781 1 97.25 378 LYS A N 1
ATOM 2984 C CA . LYS A 1 378 ? 14.758 -29.344 -5.5 1 97.25 378 LYS A CA 1
ATOM 2985 C C . LYS A 1 378 ? 13.289 -29.547 -5.867 1 97.25 378 LYS A C 1
ATOM 2987 O O . LYS A 1 378 ? 12.922 -30.625 -6.363 1 97.25 378 LYS A O 1
ATOM 2992 N N . GLN A 1 379 ? 12.461 -28.609 -5.551 1 96.69 379 GLN A N 1
ATOM 2993 C CA . GLN A 1 379 ? 11.039 -28.703 -5.867 1 96.69 379 GLN A CA 1
ATOM 2994 C C . GLN A 1 379 ? 10.812 -28.719 -7.375 1 96.69 379 GLN A C 1
ATOM 2996 O O . GLN A 1 379 ? 9.93 -29.438 -7.867 1 96.69 379 GLN A O 1
ATOM 3001 N N . VAL A 1 380 ? 11.531 -27.922 -8.102 1 98.12 380 VAL A N 1
ATOM 3002 C CA . VAL A 1 380 ? 11.414 -27.875 -9.555 1 98.12 380 VAL A CA 1
ATOM 3003 C C . VAL A 1 380 ? 11.797 -29.234 -10.141 1 98.12 380 VAL A C 1
ATOM 3005 O O . VAL A 1 380 ? 11.094 -29.75 -11.016 1 98.12 380 VAL A O 1
ATOM 3008 N N . LEU A 1 381 ? 12.859 -29.844 -9.648 1 97.25 381 LEU A N 1
ATOM 3009 C CA . LEU A 1 381 ? 13.289 -31.156 -10.125 1 97.25 381 LEU A CA 1
ATOM 3010 C C . LEU A 1 381 ? 12.266 -32.219 -9.781 1 97.25 381 LEU A C 1
ATOM 3012 O O . LEU A 1 381 ? 12.055 -33.156 -10.555 1 97.25 381 LEU A O 1
ATOM 3016 N N . LYS A 1 382 ? 11.734 -32.094 -8.617 1 95.88 382 LYS A N 1
ATOM 3017 C CA . LYS A 1 382 ? 10.695 -33.031 -8.227 1 95.88 382 LYS A CA 1
ATOM 3018 C C . LYS A 1 382 ? 9.523 -33 -9.211 1 95.88 382 LYS A C 1
ATOM 3020 O O . LYS A 1 382 ? 9.008 -34.062 -9.594 1 95.88 382 LYS A O 1
ATOM 3025 N N . CYS A 1 383 ? 9.047 -31.828 -9.617 1 96.25 383 CYS A N 1
ATOM 3026 C CA . CYS A 1 383 ? 7.961 -31.688 -10.578 1 96.25 383 CYS A CA 1
ATOM 3027 C C . CYS A 1 383 ? 8.352 -32.281 -11.93 1 96.25 383 CYS A C 1
ATOM 3029 O O . CYS A 1 383 ? 7.531 -32.906 -12.602 1 96.25 383 CYS A O 1
ATOM 3031 N N . LEU A 1 384 ? 9.57 -32.062 -12.312 1 95.75 384 LEU A N 1
ATOM 3032 C CA . LEU A 1 384 ? 10.078 -32.594 -13.578 1 95.75 384 LEU A CA 1
ATOM 3033 C C . LEU A 1 384 ? 10.07 -34.094 -13.578 1 95.75 384 LEU A C 1
ATOM 3035 O O . LEU A 1 384 ? 9.797 -34.719 -14.602 1 95.75 384 LEU A O 1
ATOM 3039 N N . ASN A 1 385 ? 10.328 -34.688 -12.422 1 94.75 385 ASN A N 1
ATOM 3040 C CA . ASN A 1 385 ? 10.508 -36.125 -12.336 1 94.75 385 ASN A CA 1
ATOM 3041 C C . ASN A 1 385 ? 9.203 -36.844 -11.977 1 94.75 385 ASN A C 1
ATOM 3043 O O . ASN A 1 385 ? 8.961 -37.969 -12.406 1 94.75 385 ASN A O 1
ATOM 3047 N N . GLU A 1 386 ? 8.43 -36.188 -11.195 1 94.06 386 GLU A N 1
ATOM 3048 C CA . GLU A 1 386 ? 7.289 -36.875 -10.609 1 94.06 386 GLU A CA 1
ATOM 3049 C C . GLU A 1 386 ? 5.969 -36.281 -11.07 1 94.06 386 GLU A C 1
ATOM 3051 O O . GLU A 1 386 ? 4.898 -36.844 -10.836 1 94.06 386 GLU A O 1
ATOM 3056 N N . GLY A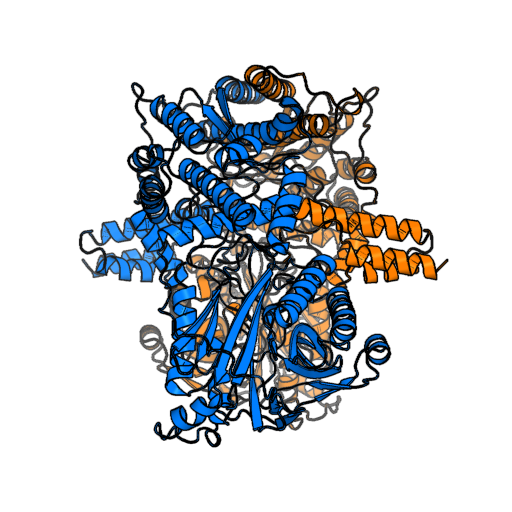 1 387 ? 5.973 -35.188 -11.703 1 91.81 387 GLY A N 1
ATOM 3057 C CA . GLY A 1 387 ? 4.746 -34.531 -12.141 1 91.81 387 GLY A CA 1
ATOM 3058 C C . GLY A 1 387 ? 4.055 -35.281 -13.273 1 91.81 387 GLY A C 1
ATOM 3059 O O . GLY A 1 387 ? 4.652 -36.156 -13.906 1 91.81 387 GLY A O 1
ATOM 3060 N N . ASP A 1 388 ? 2.746 -35.031 -13.445 1 94.25 388 ASP A N 1
ATOM 3061 C CA . ASP A 1 388 ? 2.035 -35.594 -14.594 1 94.25 388 ASP A CA 1
ATOM 3062 C C . ASP A 1 388 ? 2.543 -35 -15.898 1 94.25 388 ASP A C 1
ATOM 3064 O O . ASP A 1 388 ? 3.383 -34.094 -15.891 1 94.25 388 ASP A O 1
ATOM 3068 N N . ASP A 1 389 ? 2.051 -35.438 -16.984 1 96.12 389 ASP A N 1
ATOM 3069 C CA . ASP A 1 389 ? 2.588 -35.094 -18.297 1 96.12 389 ASP A CA 1
ATOM 3070 C C . ASP A 1 389 ? 2.465 -33.594 -18.562 1 96.12 389 ASP A C 1
ATOM 3072 O O . ASP A 1 389 ? 3.395 -32.969 -19.078 1 96.12 389 ASP A O 1
ATOM 3076 N N . TYR A 1 390 ? 1.376 -33.031 -18.219 1 97.19 390 TYR A N 1
ATOM 3077 C CA . TYR A 1 390 ? 1.152 -31.609 -18.469 1 97.19 390 TYR A CA 1
ATOM 3078 C C . TYR A 1 390 ? 2.119 -30.75 -17.656 1 97.19 390 TYR A C 1
ATOM 3080 O O . TYR A 1 390 ? 2.791 -29.875 -18.203 1 97.19 390 TYR A O 1
ATOM 3088 N N . ASN A 1 391 ? 2.221 -30.984 -16.391 1 97.75 391 ASN A N 1
ATOM 3089 C CA . ASN A 1 391 ? 3.062 -30.188 -15.5 1 97.75 391 ASN A CA 1
ATOM 3090 C C . ASN A 1 391 ? 4.547 -30.391 -15.805 1 97.75 391 ASN A C 1
ATOM 3092 O O . ASN A 1 391 ? 5.34 -29.453 -15.695 1 97.75 391 ASN A O 1
ATOM 3096 N N . LYS A 1 392 ? 4.883 -31.641 -16.172 1 97.38 392 LYS A N 1
ATOM 3097 C CA . LYS A 1 392 ? 6.25 -31.891 -16.609 1 97.38 392 LYS A CA 1
ATOM 3098 C C . LYS A 1 392 ? 6.609 -31.047 -17.828 1 97.38 392 LYS A C 1
ATOM 3100 O O . LYS A 1 392 ? 7.68 -30.438 -17.859 1 97.38 392 LYS A O 1
ATOM 3105 N N . LYS A 1 393 ? 5.703 -31.047 -18.75 1 97.81 393 LYS A N 1
ATOM 3106 C CA . LYS A 1 393 ? 5.949 -30.297 -19.984 1 97.81 393 LYS A CA 1
ATOM 3107 C C . LYS A 1 393 ? 6.066 -28.797 -19.703 1 97.81 393 LYS A C 1
ATOM 3109 O O . LYS A 1 393 ? 6.93 -28.125 -20.266 1 97.81 393 LYS A O 1
ATOM 3114 N N . VAL A 1 394 ? 5.203 -28.297 -18.891 1 97.69 394 VAL A N 1
ATOM 3115 C CA . VAL A 1 394 ? 5.242 -26.891 -18.547 1 97.69 394 VAL A CA 1
ATOM 3116 C C . VAL A 1 394 ? 6.574 -26.562 -17.875 1 97.69 394 VAL A C 1
ATOM 3118 O O . VAL A 1 394 ? 7.207 -25.547 -18.188 1 97.69 394 VAL A O 1
ATOM 3121 N N . THR A 1 395 ? 7.008 -27.359 -16.922 1 97.94 395 THR A N 1
ATOM 3122 C CA . THR A 1 395 ? 8.258 -27.156 -16.188 1 97.94 395 THR A CA 1
ATOM 3123 C C . THR A 1 395 ? 9.453 -27.219 -17.141 1 97.94 395 THR A C 1
ATOM 3125 O O . THR A 1 395 ? 10.375 -26.406 -17.047 1 97.94 395 THR A O 1
ATOM 3128 N N . GLU A 1 396 ? 9.398 -28.203 -18.094 1 98.12 396 GLU A N 1
ATOM 3129 C CA . GLU A 1 396 ? 10.453 -28.328 -19.094 1 98.12 396 GLU A CA 1
ATOM 3130 C C . GLU A 1 396 ? 10.539 -27.062 -19.953 1 98.12 396 GLU A C 1
ATOM 3132 O O . GLU A 1 396 ? 11.633 -26.562 -20.219 1 98.12 396 GLU A O 1
ATOM 3137 N N . ASN A 1 397 ? 9.398 -26.609 -20.359 1 97.88 397 ASN A N 1
ATOM 3138 C CA . ASN A 1 397 ? 9.367 -25.391 -21.172 1 97.88 397 ASN A CA 1
ATOM 3139 C C . ASN A 1 397 ? 9.945 -24.203 -20.422 1 97.88 397 ASN A C 1
ATOM 3141 O O . ASN A 1 397 ? 10.656 -23.375 -21 1 97.88 397 ASN A O 1
ATOM 3145 N N . ASP A 1 398 ? 9.625 -24.062 -19.156 1 97.56 398 ASP A N 1
ATOM 3146 C CA . ASP A 1 398 ? 10.141 -22.953 -18.344 1 97.56 398 ASP A CA 1
ATOM 3147 C C . ASP A 1 398 ? 11.656 -23.062 -18.188 1 97.56 398 ASP A C 1
ATOM 3149 O O . ASP A 1 398 ? 12.367 -22.062 -18.312 1 97.56 398 ASP A O 1
ATOM 3153 N N . LEU A 1 399 ? 12.109 -24.234 -17.922 1 98 399 LEU A N 1
ATOM 3154 C CA . LEU A 1 399 ? 13.539 -24.453 -17.781 1 98 399 LEU A CA 1
ATOM 3155 C C . LEU A 1 399 ? 14.281 -24.141 -19.078 1 98 399 LEU A C 1
ATOM 3157 O O . LEU A 1 399 ? 15.344 -23.531 -19.047 1 98 399 LEU A O 1
ATOM 3161 N N . MET A 1 400 ? 13.703 -24.562 -20.219 1 97.56 400 MET A N 1
ATOM 3162 C CA . MET A 1 400 ? 14.312 -24.266 -21.516 1 97.56 400 MET A CA 1
ATOM 3163 C C . MET A 1 400 ? 14.383 -22.766 -21.75 1 97.56 400 MET A C 1
ATOM 3165 O O . MET A 1 400 ? 15.367 -22.266 -22.297 1 97.56 400 MET A O 1
ATOM 3169 N N . ARG A 1 401 ? 13.391 -22.109 -21.328 1 96.31 401 ARG A N 1
ATOM 3170 C CA . ARG A 1 401 ? 13.359 -20.672 -21.5 1 96.31 401 ARG A CA 1
ATOM 3171 C C . ARG A 1 401 ? 14.367 -19.984 -20.578 1 96.31 401 ARG A C 1
ATOM 3173 O O . ARG A 1 401 ? 14.984 -18.984 -20.969 1 96.31 401 ARG A O 1
ATOM 3180 N N . ILE A 1 402 ? 14.578 -20.453 -19.375 1 96.62 402 ILE A N 1
ATOM 3181 C CA . ILE A 1 402 ? 15.375 -19.781 -18.359 1 96.62 402 ILE A CA 1
ATOM 3182 C C . ILE A 1 402 ? 16.844 -20.141 -18.531 1 96.62 402 ILE A C 1
ATOM 3184 O O . ILE A 1 402 ? 17.719 -19.266 -18.5 1 96.62 402 ILE A O 1
ATOM 3188 N N . ILE A 1 403 ? 17.156 -21.5 -18.781 1 95.88 403 ILE A N 1
ATOM 3189 C CA . ILE A 1 403 ? 18.562 -21.891 -18.75 1 95.88 403 ILE A CA 1
ATOM 3190 C C . ILE A 1 403 ? 18.922 -22.594 -20.047 1 95.88 403 ILE A C 1
ATOM 3192 O O . ILE A 1 403 ? 20.094 -22.969 -20.266 1 95.88 403 ILE A O 1
ATOM 3196 N N . GLY A 1 404 ? 18 -22.953 -20.953 1 95.69 404 GLY A N 1
ATOM 3197 C CA . GLY A 1 404 ? 18.281 -23.484 -22.266 1 95.69 404 GLY A CA 1
ATOM 3198 C C . GLY A 1 404 ? 18.578 -24.969 -22.266 1 95.69 404 GLY A C 1
ATOM 3199 O O . GLY A 1 404 ? 19.062 -25.516 -23.25 1 95.69 404 GLY A O 1
ATOM 3200 N N . LYS A 1 405 ? 18.328 -25.609 -21.094 1 96.38 405 LYS A N 1
ATOM 3201 C CA . LYS A 1 405 ? 18.547 -27.047 -21 1 96.38 405 LYS A CA 1
ATOM 3202 C C . LYS A 1 405 ? 17.734 -27.641 -19.844 1 96.38 405 LYS A C 1
ATOM 3204 O O . LYS A 1 405 ? 17.141 -26.906 -19.047 1 96.38 405 LYS A O 1
ATOM 3209 N N . ILE A 1 406 ? 17.688 -28.938 -19.766 1 97.88 406 ILE A N 1
ATOM 3210 C CA . ILE A 1 406 ? 17.062 -29.656 -18.656 1 97.88 406 ILE A CA 1
ATOM 3211 C C . ILE A 1 406 ? 18.125 -30.141 -17.672 1 97.88 406 ILE A C 1
ATOM 3213 O O . ILE A 1 406 ? 18.984 -30.953 -18.031 1 97.88 406 ILE A O 1
ATOM 3217 N N . PRO A 1 407 ? 18.141 -29.641 -16.5 1 97.69 407 PRO A N 1
ATOM 3218 C CA . PRO A 1 407 ? 19.156 -30.047 -15.539 1 97.69 407 PRO A CA 1
ATOM 3219 C C . PRO A 1 407 ? 18.969 -31.484 -15.047 1 97.69 407 PRO A C 1
ATOM 3221 O O . PRO A 1 407 ? 17.828 -31.938 -14.906 1 97.69 407 PRO A O 1
ATOM 3224 N N . LYS A 1 408 ? 20.016 -32.125 -14.648 1 96 408 LYS A N 1
ATOM 3225 C CA . LYS A 1 408 ? 19.969 -33.531 -14.188 1 96 408 LYS A CA 1
ATOM 3226 C C . LYS A 1 408 ? 19.828 -33.594 -12.672 1 96 408 LYS A C 1
ATOM 3228 O O . LYS A 1 408 ? 19.484 -34.656 -12.125 1 96 408 LYS A O 1
ATOM 3233 N N . SER A 1 409 ? 20.109 -32.531 -12.031 1 97.06 409 SER A N 1
ATOM 3234 C CA . SER A 1 409 ? 20.031 -32.469 -10.57 1 97.06 409 SER A CA 1
ATOM 3235 C C . SER A 1 409 ? 19.688 -31.062 -10.094 1 97.06 409 SER A C 1
ATOM 3237 O O . SER A 1 409 ? 19.797 -30.109 -10.852 1 97.06 409 SER A O 1
ATOM 3239 N N . SER A 1 410 ? 19.25 -31.016 -8.836 1 96.81 410 SER A N 1
ATOM 3240 C CA . SER A 1 410 ? 18.953 -29.719 -8.234 1 96.81 410 SER A CA 1
ATOM 3241 C C . SER A 1 410 ? 20.219 -28.859 -8.141 1 96.81 410 SER A C 1
ATOM 3243 O O . SER A 1 410 ? 20.141 -27.641 -8.297 1 96.81 410 SER A O 1
ATOM 3245 N N . LYS A 1 411 ? 21.328 -29.438 -7.891 1 97.31 411 LYS A N 1
ATOM 3246 C CA . LYS A 1 411 ? 22.609 -28.703 -7.809 1 97.31 411 LYS A CA 1
ATOM 3247 C C . LYS A 1 411 ? 23 -28.125 -9.164 1 97.31 411 LYS A C 1
ATOM 3249 O O . LYS A 1 411 ? 23.547 -27.031 -9.242 1 97.31 411 LYS A O 1
ATOM 3254 N N . GLU A 1 412 ? 22.781 -28.938 -10.219 1 97.81 412 GLU A N 1
ATOM 3255 C CA . GLU A 1 412 ? 23.047 -28.422 -11.555 1 97.81 412 GLU A CA 1
ATOM 3256 C C . GLU A 1 412 ? 22.156 -27.234 -11.891 1 97.81 412 GLU A C 1
ATOM 3258 O O . GLU A 1 412 ? 22.609 -26.266 -12.492 1 97.81 412 GLU A O 1
ATOM 3263 N N . LEU A 1 413 ? 20.844 -27.422 -11.516 1 98.38 413 LEU A N 1
ATOM 3264 C CA . LEU A 1 413 ? 19.938 -26.281 -11.727 1 98.38 413 LEU A CA 1
ATOM 3265 C C . LEU A 1 413 ? 20.422 -25.062 -10.977 1 98.38 413 LEU A C 1
ATOM 3267 O O . LEU A 1 413 ? 20.453 -23.953 -11.531 1 98.38 413 LEU A O 1
ATOM 3271 N N . ALA A 1 414 ? 20.781 -25.219 -9.719 1 98.5 414 ALA A N 1
ATOM 3272 C CA . ALA A 1 414 ? 21.297 -24.109 -8.914 1 98.5 414 ALA A CA 1
ATOM 3273 C C . ALA A 1 414 ? 22.531 -23.484 -9.562 1 98.5 414 ALA A C 1
ATOM 3275 O O . ALA A 1 414 ? 22.688 -22.266 -9.562 1 98.5 414 ALA A O 1
ATOM 3276 N N . ASN A 1 415 ? 23.406 -24.281 -10.094 1 97.81 415 ASN A N 1
ATOM 3277 C CA . ASN A 1 415 ? 24.625 -23.812 -10.727 1 97.81 415 ASN A CA 1
ATOM 3278 C C . ASN A 1 415 ? 24.328 -22.922 -11.93 1 97.81 415 ASN A C 1
ATOM 3280 O O . ASN A 1 415 ? 25.078 -22 -12.234 1 97.81 415 ASN A O 1
ATOM 3284 N N . GLU A 1 416 ? 23.219 -23.172 -12.555 1 97 416 GLU A N 1
ATOM 3285 C CA . GLU A 1 416 ? 22.844 -22.438 -13.758 1 97 416 GLU A CA 1
ATOM 3286 C C . GLU A 1 416 ? 22.141 -21.125 -13.406 1 97 416 GLU A C 1
ATOM 3288 O O . GLU A 1 416 ? 22.234 -20.156 -14.156 1 97 416 GLU A O 1
ATOM 3293 N N . ILE A 1 417 ? 21.469 -21.094 -12.242 1 97.88 417 ILE A N 1
ATOM 3294 C CA . ILE A 1 417 ? 20.547 -19.969 -12.102 1 97.88 417 ILE A CA 1
ATOM 3295 C C . ILE A 1 417 ? 20.922 -19.141 -10.867 1 97.88 417 ILE A C 1
ATOM 3297 O O . ILE A 1 417 ? 20.422 -18.031 -10.68 1 97.88 417 ILE A O 1
ATOM 3301 N N . MET A 1 418 ? 21.781 -19.625 -9.977 1 98.5 418 MET A N 1
ATOM 3302 C CA . MET A 1 418 ? 22.047 -18.938 -8.719 1 98.5 418 MET A CA 1
ATOM 3303 C C . MET A 1 418 ? 23.484 -18.453 -8.648 1 98.5 418 MET A C 1
ATOM 3305 O O . MET A 1 418 ? 24.422 -19.266 -8.656 1 98.5 418 MET A O 1
ATOM 3309 N N . TYR A 1 419 ? 23.672 -17.156 -8.578 1 98.31 419 TYR A N 1
ATOM 3310 C CA . TYR A 1 419 ? 24.969 -16.516 -8.398 1 98.31 419 TYR A CA 1
ATOM 3311 C C . TYR A 1 419 ? 25.031 -15.789 -7.059 1 98.31 419 TYR A C 1
ATOM 3313 O O . TYR A 1 419 ? 24.062 -15.172 -6.629 1 98.31 419 TYR A O 1
ATOM 3321 N N . THR A 1 420 ? 26.109 -15.906 -6.348 1 98.38 420 THR A N 1
ATOM 3322 C CA . THR A 1 420 ? 26.297 -15.219 -5.074 1 98.38 420 THR A CA 1
ATOM 3323 C C . THR A 1 420 ? 27.656 -14.516 -5.039 1 98.38 420 THR A C 1
ATOM 3325 O O . THR A 1 420 ? 28.547 -14.844 -5.824 1 98.38 420 THR A O 1
ATOM 3328 N N . ALA A 1 421 ? 27.766 -13.508 -4.207 1 98.12 421 ALA A N 1
ATOM 3329 C CA . ALA A 1 421 ? 29.062 -12.836 -4.02 1 98.12 421 ALA A CA 1
ATOM 3330 C C . ALA A 1 421 ? 29.25 -12.422 -2.564 1 98.12 421 ALA A C 1
ATOM 3332 O O . ALA A 1 421 ? 28.312 -11.953 -1.913 1 98.12 421 ALA A O 1
ATOM 3333 N N . TYR A 1 422 ? 30.406 -12.773 -2.031 1 97.94 422 TYR A N 1
ATOM 3334 C CA . TYR A 1 422 ? 30.859 -12.18 -0.776 1 97.94 422 TYR A CA 1
ATOM 3335 C C . TYR A 1 422 ? 31.5 -10.828 -1.016 1 97.94 422 TYR A C 1
ATOM 3337 O O . TYR A 1 422 ? 32.594 -10.742 -1.599 1 97.94 422 TYR A O 1
ATOM 3345 N N . LEU A 1 423 ? 30.859 -9.711 -0.633 1 97.44 423 LEU A N 1
ATOM 3346 C CA . LEU A 1 423 ? 31.297 -8.344 -0.877 1 97.44 423 LEU A CA 1
ATOM 3347 C C . LEU A 1 423 ? 32.031 -7.785 0.337 1 97.44 423 LEU A C 1
ATOM 3349 O O . LEU A 1 423 ? 31.453 -7.023 1.117 1 97.44 423 LEU A O 1
ATOM 3353 N N . SER A 1 424 ? 33.281 -8.055 0.422 1 94.75 424 SER A N 1
ATOM 3354 C CA . SER A 1 424 ? 34.062 -7.84 1.642 1 94.75 424 SER A CA 1
ATOM 3355 C C . SER A 1 424 ? 34.656 -6.449 1.672 1 94.75 424 SER A C 1
ATOM 3357 O O . SER A 1 424 ? 34.844 -5.82 0.626 1 94.75 424 SER A O 1
ATOM 3359 N N . THR A 1 425 ? 34.844 -5.953 2.807 1 93.19 425 THR A N 1
ATOM 3360 C CA . THR A 1 425 ? 35.688 -4.809 3.113 1 93.19 425 THR A CA 1
ATOM 3361 C C . THR A 1 425 ? 36.688 -5.16 4.195 1 93.19 425 THR A C 1
ATOM 3363 O O . THR A 1 425 ? 36.781 -6.316 4.621 1 93.19 425 THR A O 1
ATOM 3366 N N . ASN A 1 426 ? 37.5 -4.168 4.625 1 89.5 426 ASN A N 1
ATOM 3367 C CA . ASN A 1 426 ? 38.438 -4.352 5.711 1 89.5 426 ASN A CA 1
ATOM 3368 C C . ASN A 1 426 ? 37.75 -4.688 7.023 1 89.5 426 ASN A C 1
ATOM 3370 O O . ASN A 1 426 ? 38.375 -5.152 7.973 1 89.5 426 ASN A O 1
ATOM 3374 N N . ASN A 1 427 ? 36.469 -4.555 7.023 1 86.12 427 ASN A N 1
ATOM 3375 C CA . ASN A 1 427 ? 35.688 -4.789 8.242 1 86.12 427 ASN A CA 1
ATOM 3376 C C . ASN A 1 427 ? 35.125 -6.195 8.266 1 86.12 427 ASN A C 1
ATOM 3378 O O . ASN A 1 427 ? 34.438 -6.566 9.227 1 86.12 427 ASN A O 1
ATOM 3382 N N . SER A 1 428 ? 35.375 -7.066 7.227 1 88.31 428 SER A N 1
ATOM 3383 C CA . SER A 1 428 ? 34.812 -8.406 7.105 1 88.31 428 SER A CA 1
ATOM 3384 C C . SER A 1 428 ? 35.75 -9.461 7.68 1 88.31 428 SER A C 1
ATOM 3386 O O . SER A 1 428 ? 36.969 -9.32 7.598 1 88.31 428 SER A O 1
ATOM 3388 N N . SER A 1 429 ? 35.219 -10.57 8.195 1 87.62 429 SER A N 1
ATOM 3389 C CA . SER A 1 429 ? 36.031 -11.602 8.852 1 87.62 429 SER A CA 1
ATOM 3390 C C . SER A 1 429 ? 36.219 -12.812 7.945 1 87.62 429 SER A C 1
ATOM 3392 O O . SER A 1 429 ? 35.438 -13.047 7.031 1 87.62 429 SER A O 1
ATOM 3394 N N . ASP A 1 430 ? 37.25 -13.578 8.258 1 90.75 430 ASP A N 1
ATOM 3395 C CA . ASP A 1 430 ? 37.5 -14.812 7.523 1 90.75 430 ASP A CA 1
ATOM 3396 C C . ASP A 1 430 ? 36.438 -15.859 7.809 1 90.75 430 ASP A C 1
ATOM 3398 O O . ASP A 1 430 ? 36.094 -16.656 6.934 1 90.75 430 ASP A O 1
ATOM 3402 N N . GLN A 1 431 ? 35.938 -15.805 8.969 1 90.25 431 GLN A N 1
ATOM 3403 C CA . GLN A 1 431 ? 34.906 -16.781 9.359 1 90.25 431 GLN A CA 1
ATOM 3404 C C . GLN A 1 431 ? 33.656 -16.641 8.477 1 90.25 431 GLN A C 1
ATOM 3406 O O . GLN A 1 431 ? 33.188 -17.641 7.93 1 90.25 431 GLN A O 1
ATOM 3411 N N . THR A 1 432 ? 33.156 -15.445 8.359 1 92 432 THR A N 1
ATOM 3412 C CA . THR A 1 432 ? 31.969 -15.234 7.547 1 92 432 THR A CA 1
ATOM 3413 C C . THR A 1 432 ? 32.25 -15.516 6.074 1 92 432 THR A C 1
ATOM 3415 O O . THR A 1 432 ? 31.391 -16.031 5.355 1 92 432 THR A O 1
ATOM 3418 N N . ARG A 1 433 ? 33.438 -15.172 5.641 1 94.88 433 ARG A N 1
ATOM 3419 C CA . ARG A 1 433 ? 33.844 -15.461 4.27 1 94.88 433 ARG A CA 1
ATOM 3420 C C . ARG A 1 433 ? 33.812 -16.953 3.982 1 94.88 433 ARG A C 1
ATOM 3422 O O . ARG A 1 433 ? 33.25 -17.375 2.955 1 94.88 433 ARG A O 1
ATOM 3429 N N . ASN A 1 434 ? 34.312 -17.719 4.887 1 95.38 434 ASN A N 1
ATOM 3430 C CA . ASN A 1 434 ? 34.344 -19.172 4.727 1 95.38 434 ASN A CA 1
ATOM 3431 C C . ASN A 1 434 ? 32.938 -19.781 4.766 1 95.38 434 ASN A C 1
ATOM 3433 O O . ASN A 1 434 ? 32.625 -20.703 4 1 95.38 434 ASN A O 1
ATOM 3437 N N . LEU A 1 435 ? 32.156 -19.328 5.66 1 96.06 435 LEU A N 1
ATOM 3438 C CA . LEU A 1 435 ? 30.797 -19.844 5.777 1 96.06 435 LEU A CA 1
ATOM 3439 C C . LEU A 1 435 ? 30 -19.547 4.52 1 96.06 435 LEU A C 1
ATOM 3441 O O . LEU A 1 435 ? 29.219 -20.375 4.059 1 96.06 435 LEU A O 1
ATOM 3445 N N . ALA A 1 436 ? 30.203 -18.359 3.969 1 97.19 436 ALA A N 1
ATOM 3446 C CA . ALA A 1 436 ? 29.531 -17.984 2.727 1 97.19 436 ALA A CA 1
ATOM 3447 C C . ALA A 1 436 ? 29.906 -18.938 1.591 1 97.19 436 ALA A C 1
ATOM 3449 O O . ALA A 1 436 ? 29.031 -19.406 0.862 1 97.19 436 ALA A O 1
ATOM 3450 N N . SER A 1 437 ? 31.156 -19.203 1.467 1 97.81 437 SER A N 1
ATOM 3451 C CA . SER A 1 437 ? 31.656 -20.078 0.415 1 97.81 437 SER A CA 1
ATOM 3452 C C . SER A 1 437 ? 31.109 -21.5 0.589 1 97.81 437 SER A C 1
ATOM 3454 O O . SER A 1 437 ? 30.703 -22.141 -0.384 1 97.81 437 SER A O 1
ATOM 3456 N N . LYS A 1 438 ? 31.047 -21.953 1.79 1 97.56 438 LYS A N 1
ATOM 3457 C CA . LYS A 1 438 ? 30.625 -23.328 2.084 1 97.56 438 LYS A CA 1
ATOM 3458 C C . LYS A 1 438 ? 29.156 -23.531 1.743 1 97.56 438 LYS A C 1
ATOM 3460 O O . LYS A 1 438 ? 28.781 -24.531 1.13 1 97.56 438 LYS A O 1
ATOM 3465 N N . ILE A 1 439 ? 28.312 -22.672 2.189 1 98 439 ILE A N 1
ATOM 3466 C CA . ILE A 1 439 ? 26.875 -22.828 1.929 1 98 439 ILE A CA 1
ATOM 3467 C C . ILE A 1 439 ? 26.609 -22.703 0.432 1 98 439 ILE A C 1
ATOM 3469 O O . ILE A 1 439 ? 25.734 -23.375 -0.112 1 98 439 ILE A O 1
ATOM 3473 N N . ALA A 1 440 ? 27.297 -21.781 -0.267 1 98.44 440 ALA A N 1
ATOM 3474 C CA . ALA A 1 440 ? 27.141 -21.656 -1.714 1 98.44 440 ALA A CA 1
ATOM 3475 C C . ALA A 1 440 ? 27.484 -22.953 -2.424 1 98.44 440 ALA A C 1
ATOM 3477 O O . ALA A 1 440 ? 26.781 -23.375 -3.346 1 98.44 440 ALA A O 1
ATOM 3478 N N . GLU A 1 441 ? 28.531 -23.547 -1.96 1 97.94 441 GLU A N 1
ATOM 3479 C CA . GLU A 1 441 ? 28.969 -24.812 -2.531 1 97.94 441 GLU A CA 1
ATOM 3480 C C . GLU A 1 441 ? 27.938 -25.922 -2.285 1 97.94 441 GLU A C 1
ATOM 3482 O O . GLU A 1 441 ? 27.641 -26.703 -3.184 1 97.94 441 GLU A O 1
ATOM 3487 N N . GLN A 1 442 ? 27.453 -25.984 -1.101 1 97.88 442 GLN A N 1
ATOM 3488 C CA . GLN A 1 442 ? 26.484 -27.031 -0.74 1 97.88 442 GLN A CA 1
ATOM 3489 C C . GLN A 1 442 ? 25.203 -26.906 -1.557 1 97.88 442 GLN A C 1
ATOM 3491 O O . GLN A 1 442 ? 24.625 -27.906 -1.975 1 97.88 442 GLN A O 1
ATOM 3496 N N . VAL A 1 443 ? 24.734 -25.688 -1.827 1 97.81 443 VAL A N 1
ATOM 3497 C CA . VAL A 1 443 ? 23.531 -25.453 -2.607 1 97.81 443 VAL A CA 1
ATOM 3498 C C . VAL A 1 443 ? 23.828 -25.656 -4.094 1 97.81 443 VAL A C 1
ATOM 3500 O O . VAL A 1 443 ? 22.953 -26.094 -4.852 1 97.81 443 VAL A O 1
ATOM 3503 N N . GLY A 1 444 ? 25.031 -25.359 -4.504 1 97.44 444 GLY A N 1
ATOM 3504 C CA . GLY A 1 444 ? 25.469 -25.547 -5.875 1 97.44 444 GLY A CA 1
ATOM 3505 C C . GLY A 1 444 ? 25.516 -24.25 -6.672 1 97.44 444 GLY A C 1
ATOM 3506 O O . GLY A 1 444 ? 25.625 -24.281 -7.898 1 97.44 444 GLY A O 1
ATOM 3507 N N . GLY A 1 445 ? 25.422 -23.109 -6.098 1 96.69 445 GLY A N 1
ATOM 3508 C CA . GLY A 1 445 ? 25.484 -21.828 -6.793 1 96.69 445 GLY A CA 1
ATOM 3509 C C . GLY A 1 445 ? 26.906 -21.422 -7.152 1 96.69 445 GLY A C 1
ATOM 3510 O O . GLY A 1 445 ? 27.859 -21.969 -6.617 1 96.69 445 GLY A O 1
ATOM 3511 N N . LYS A 1 446 ? 27.016 -20.547 -8.125 1 96.94 446 LYS A N 1
ATOM 3512 C CA . LYS A 1 446 ? 28.312 -19.953 -8.461 1 96.94 446 LYS A CA 1
ATOM 3513 C C . LYS A 1 446 ? 28.641 -18.781 -7.527 1 96.94 446 LYS A C 1
ATOM 3515 O O . LYS A 1 446 ? 27.875 -17.828 -7.438 1 96.94 446 LYS A O 1
ATOM 3520 N N . HIS A 1 447 ? 29.797 -18.859 -6.875 1 97.88 447 HIS A N 1
ATOM 3521 C CA . HIS A 1 447 ? 30.141 -17.922 -5.812 1 97.88 447 HIS A CA 1
ATOM 3522 C C . HIS A 1 447 ? 31.344 -17.078 -6.195 1 97.88 447 HIS A C 1
ATOM 3524 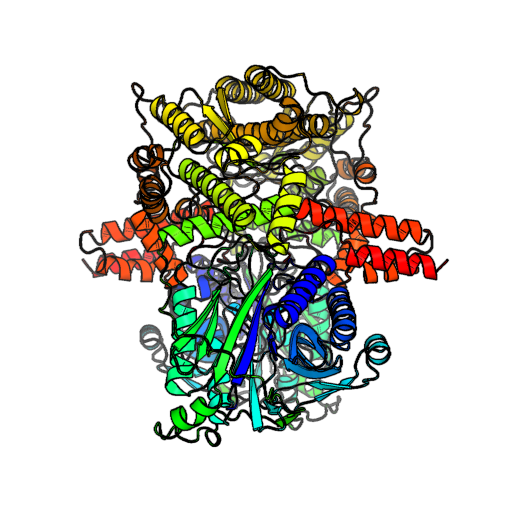O O . HIS A 1 447 ? 32.344 -17.594 -6.684 1 97.88 447 HIS A O 1
ATOM 3530 N N . PHE A 1 448 ? 31.203 -15.727 -6.039 1 97.12 448 PHE A N 1
ATOM 3531 C CA . PHE A 1 448 ? 32.281 -14.773 -6.301 1 97.12 448 PHE A CA 1
ATOM 3532 C C . PHE A 1 448 ? 32.719 -14.078 -5.02 1 97.12 448 PHE A C 1
ATOM 3534 O O . PHE A 1 448 ? 31.984 -14.094 -4.023 1 97.12 448 PHE A O 1
ATOM 3541 N N . GLU A 1 449 ? 33.906 -13.562 -5.02 1 96.56 449 GLU A N 1
ATOM 3542 C CA . GLU A 1 449 ? 34.406 -12.703 -3.961 1 96.56 449 GLU A CA 1
ATOM 3543 C C . GLU A 1 449 ? 34.875 -11.359 -4.52 1 96.56 449 GLU A C 1
ATOM 3545 O O . GLU A 1 449 ? 35.656 -11.312 -5.477 1 96.56 449 GLU A O 1
ATOM 3550 N N . VAL A 1 450 ? 34.375 -10.328 -3.984 1 97.06 450 VAL A N 1
ATOM 3551 C CA . VAL A 1 450 ? 34.688 -8.984 -4.453 1 97.06 450 VAL A CA 1
ATOM 3552 C C . VAL A 1 450 ? 35.125 -8.117 -3.277 1 97.06 450 VAL A C 1
ATOM 3554 O O . VAL A 1 450 ? 34.438 -8.031 -2.262 1 97.06 450 VAL A O 1
ATOM 3557 N N . LYS A 1 451 ? 36.281 -7.465 -3.402 1 96 451 LYS A N 1
ATOM 3558 C CA . LYS A 1 451 ? 36.75 -6.516 -2.396 1 96 451 LYS A CA 1
ATOM 3559 C C . LYS A 1 451 ? 36.25 -5.102 -2.707 1 96 451 LYS A C 1
ATOM 3561 O O . LYS A 1 451 ? 36.562 -4.551 -3.766 1 96 451 LYS A O 1
ATOM 3566 N N . MET A 1 452 ? 35.625 -4.516 -1.749 1 96.88 452 MET A N 1
ATOM 3567 C CA . MET A 1 452 ? 34.875 -3.289 -1.991 1 96.88 452 MET A CA 1
ATOM 3568 C C . MET A 1 452 ? 35.656 -2.064 -1.546 1 96.88 452 MET A C 1
ATOM 3570 O O . MET A 1 452 ? 35.25 -0.93 -1.77 1 96.88 452 MET A O 1
ATOM 3574 N N . ASP A 1 453 ? 36.844 -2.188 -0.997 1 96.62 453 ASP A N 1
ATOM 3575 C CA . ASP A 1 453 ? 37.562 -1.115 -0.305 1 96.62 453 ASP A CA 1
ATOM 3576 C C . ASP A 1 453 ? 37.875 0.037 -1.256 1 96.62 453 ASP A C 1
ATOM 3578 O O . ASP A 1 453 ? 37.75 1.206 -0.886 1 96.62 453 ASP A O 1
ATOM 3582 N N . LYS A 1 454 ? 38.312 -0.237 -2.443 1 97.38 454 LYS A N 1
ATOM 3583 C CA . LYS A 1 454 ? 38.625 0.812 -3.4 1 97.38 454 LYS A CA 1
ATOM 3584 C C . LYS A 1 454 ? 37.406 1.665 -3.738 1 97.38 454 LYS A C 1
ATOM 3586 O O . LYS A 1 454 ? 37.531 2.875 -3.936 1 97.38 454 LYS A O 1
ATOM 3591 N N . ILE A 1 455 ? 36.312 1.058 -3.852 1 97.75 455 ILE A N 1
ATOM 3592 C CA . ILE A 1 455 ? 35.062 1.743 -4.168 1 97.75 455 ILE A CA 1
ATOM 3593 C C . ILE A 1 455 ? 34.688 2.686 -3.027 1 97.75 455 ILE A C 1
ATOM 3595 O O . ILE A 1 455 ? 34.375 3.855 -3.26 1 97.75 455 ILE A O 1
ATOM 3599 N N . VAL A 1 456 ? 34.781 2.203 -1.807 1 96.94 456 VAL A N 1
ATOM 3600 C CA . VAL A 1 456 ? 34.438 3.006 -0.637 1 96.94 456 VAL A CA 1
ATOM 3601 C C . VAL A 1 456 ? 35.375 4.203 -0.543 1 96.94 456 VAL A C 1
ATOM 3603 O O . VAL A 1 456 ? 34.938 5.336 -0.33 1 96.94 456 VAL A O 1
ATOM 3606 N N . THR A 1 457 ? 36.594 3.975 -0.812 1 97.12 457 THR A N 1
ATOM 3607 C CA . THR A 1 457 ? 37.625 5 -0.696 1 97.12 457 THR A CA 1
ATOM 3608 C C . THR A 1 457 ? 37.406 6.102 -1.73 1 97.12 457 THR A C 1
ATOM 3610 O O . THR A 1 457 ? 37.625 7.281 -1.437 1 97.12 457 THR A O 1
ATOM 3613 N N . VAL A 1 458 ? 37.062 5.766 -2.922 1 97.88 458 VAL A N 1
ATOM 3614 C CA . VAL A 1 458 ? 36.906 6.758 -3.977 1 97.88 458 VAL A CA 1
ATOM 3615 C C . VAL A 1 458 ? 35.719 7.664 -3.654 1 97.88 458 VAL A C 1
ATOM 3617 O O . VAL A 1 458 ? 35.75 8.859 -3.949 1 97.88 458 VAL A O 1
ATOM 3620 N N . PHE A 1 459 ? 34.656 7.168 -3.074 1 97.69 459 PHE A N 1
ATOM 3621 C CA . PHE A 1 459 ? 33.562 8.008 -2.637 1 97.69 459 PHE A CA 1
ATOM 3622 C C . PHE A 1 459 ? 34 9.016 -1.592 1 97.69 459 PHE A C 1
ATOM 3624 O O . PHE A 1 459 ? 33.688 10.195 -1.675 1 97.69 459 PHE A O 1
ATOM 3631 N N . GLU A 1 460 ? 34.75 8.539 -0.629 1 96.31 460 GLU A N 1
ATOM 3632 C CA . GLU A 1 460 ? 35.281 9.406 0.431 1 96.31 460 GLU A CA 1
ATOM 3633 C C . GLU A 1 460 ? 36.156 10.508 -0.133 1 96.31 460 GLU A C 1
ATOM 3635 O O . GLU A 1 460 ? 36 11.68 0.226 1 96.31 460 GLU A O 1
ATOM 3640 N N . LYS A 1 461 ? 37.031 10.109 -1.032 1 97.06 461 LYS A N 1
ATOM 3641 C CA . LYS A 1 461 ? 37.969 11.062 -1.62 1 97.06 461 LYS A CA 1
ATOM 3642 C C . LYS A 1 461 ? 37.219 12.102 -2.465 1 97.06 461 LYS A C 1
ATOM 3644 O O . LYS A 1 461 ? 37.594 13.281 -2.459 1 97.06 461 LYS A O 1
ATOM 3649 N N . THR A 1 462 ? 36.281 11.672 -3.203 1 97.19 462 THR A N 1
ATOM 3650 C CA . THR A 1 462 ? 35.469 12.57 -4.035 1 97.19 462 THR A CA 1
ATOM 3651 C C . THR A 1 462 ? 34.75 13.594 -3.176 1 97.19 462 THR A C 1
ATOM 3653 O O . THR A 1 462 ? 34.719 14.781 -3.498 1 97.19 462 THR A O 1
ATOM 3656 N N . TYR A 1 463 ? 34.188 13.18 -2.066 1 95.88 463 TYR A N 1
ATOM 3657 C CA . TYR A 1 463 ? 33.469 14.086 -1.161 1 95.88 463 TYR A CA 1
ATOM 3658 C C . TYR A 1 463 ? 34.438 15.109 -0.567 1 95.88 463 TYR A C 1
ATOM 3660 O O . TYR A 1 463 ? 34.125 16.297 -0.501 1 95.88 463 TYR A O 1
ATOM 3668 N N . LEU A 1 464 ? 35.625 14.594 -0.143 1 95.56 464 LEU A N 1
ATOM 3669 C CA . LEU A 1 464 ? 36.594 15.453 0.504 1 95.56 464 LEU A CA 1
ATOM 3670 C C . LEU A 1 464 ? 37.125 16.5 -0.472 1 95.56 464 LEU A C 1
ATOM 3672 O O . LEU A 1 464 ? 37.375 17.641 -0.087 1 95.56 464 LEU A O 1
ATOM 3676 N N . SER A 1 465 ? 37.25 16.062 -1.662 1 95.31 465 SER A N 1
ATOM 3677 C CA . SER A 1 465 ? 37.719 16.984 -2.684 1 95.31 465 SER A CA 1
ATOM 3678 C C . SER A 1 465 ? 36.719 18.109 -2.93 1 95.31 465 SER A C 1
ATOM 3680 O O . SER A 1 465 ? 37.125 19.25 -3.166 1 95.31 465 SER A O 1
ATOM 3682 N N . MET A 1 466 ? 35.5 17.828 -2.928 1 92.44 466 MET A N 1
ATOM 3683 C CA . MET A 1 466 ? 34.438 18.797 -3.162 1 92.44 466 MET A CA 1
ATOM 3684 C C . MET A 1 466 ? 34.25 19.688 -1.939 1 92.44 466 MET A C 1
ATOM 3686 O O . MET A 1 466 ? 34.156 20.906 -2.062 1 92.44 466 MET A O 1
ATOM 3690 N N . SER A 1 467 ? 34.188 19.078 -0.725 1 92.06 467 SER A N 1
ATOM 3691 C CA . SER A 1 467 ? 33.812 19.797 0.487 1 92.06 467 SER A CA 1
ATOM 3692 C C . SER A 1 467 ? 35 20.562 1.079 1 92.06 467 SER A C 1
ATOM 3694 O O . SER A 1 467 ? 34.812 21.531 1.805 1 92.06 467 SER A O 1
ATOM 3696 N N . LYS A 1 468 ? 36.219 20.078 0.881 1 90.81 468 LYS A N 1
ATOM 3697 C CA . LYS A 1 468 ? 37.438 20.625 1.494 1 90.81 468 LYS A CA 1
ATOM 3698 C C . LYS A 1 468 ? 37.312 20.656 3.016 1 90.81 468 LYS A C 1
ATOM 3700 O O . LYS A 1 468 ? 37.812 21.578 3.664 1 90.81 468 LYS A O 1
ATOM 3705 N N . GLY A 1 469 ? 36.5 19.75 3.494 1 89.75 469 GLY A N 1
ATOM 3706 C CA . GLY A 1 469 ? 36.281 19.656 4.926 1 89.75 469 GLY A CA 1
ATOM 3707 C C . GLY A 1 469 ? 37.125 18.609 5.617 1 89.75 469 GLY A C 1
ATOM 3708 O O . GLY A 1 469 ? 38.031 18.047 5.008 1 89.75 469 GLY A O 1
ATOM 3709 N N . PRO A 1 470 ? 36.906 18.406 6.844 1 90.94 470 PRO A N 1
ATOM 3710 C CA . PRO A 1 470 ? 37.656 17.406 7.609 1 90.94 470 PRO A CA 1
ATOM 3711 C C . PRO A 1 470 ? 37.312 15.977 7.207 1 90.94 470 PRO A C 1
ATOM 3713 O O . PRO A 1 470 ? 36.219 15.711 6.73 1 90.94 470 PRO A O 1
ATOM 3716 N N . GLN A 1 471 ? 38.25 15.125 7.453 1 93.69 471 GLN A N 1
ATOM 3717 C CA . GLN A 1 471 ? 38.062 13.703 7.215 1 93.69 471 GLN A CA 1
ATOM 3718 C C . GLN A 1 471 ? 37.094 13.102 8.234 1 93.69 471 GLN A C 1
ATOM 3720 O O . GLN A 1 471 ? 37.312 13.203 9.445 1 93.69 471 GLN A O 1
ATOM 3725 N N . PRO A 1 472 ? 36 12.516 7.762 1 94.5 472 PRO A N 1
ATOM 3726 C CA . PRO A 1 472 ? 35.094 11.859 8.711 1 94.5 472 PRO A CA 1
ATOM 3727 C C . PRO A 1 472 ? 35.75 10.688 9.43 1 94.5 472 PRO A C 1
ATOM 3729 O O . PRO A 1 472 ? 36.594 9.977 8.844 1 94.5 472 PRO A O 1
ATOM 3732 N N . ARG A 1 473 ? 35.438 10.484 10.727 1 93.75 473 ARG A N 1
ATOM 3733 C CA . ARG A 1 473 ? 36 9.43 11.555 1 93.75 473 ARG A CA 1
ATOM 3734 C C . ARG A 1 473 ? 34.938 8.57 12.188 1 93.75 473 ARG A C 1
ATOM 3736 O O . ARG A 1 473 ? 33.812 9.047 12.453 1 93.75 473 ARG A O 1
ATOM 3743 N N . TYR A 1 474 ? 35.156 7.195 12.391 1 92.81 474 TYR A N 1
ATOM 3744 C CA . TYR A 1 474 ? 34.25 6.324 13.148 1 92.81 474 TYR A CA 1
ATOM 3745 C C . TYR A 1 474 ? 34.125 6.801 14.594 1 92.81 474 TYR A C 1
ATOM 3747 O O . TYR A 1 474 ? 35 7.504 15.094 1 92.81 474 TYR A O 1
ATOM 3755 N N . LYS A 1 475 ? 33.125 6.43 15.148 1 91 475 LYS A N 1
ATOM 3756 C CA . LYS A 1 475 ? 32.875 6.797 16.547 1 91 475 LYS A CA 1
ATOM 3757 C C . LYS A 1 475 ? 34 6.305 17.438 1 91 475 LYS A C 1
ATOM 3759 O O . LYS A 1 475 ? 34.438 7.016 18.359 1 91 475 LYS A O 1
ATOM 3764 N N . GLU A 1 476 ? 34.531 5.125 17.234 1 87.56 476 GLU A N 1
ATOM 3765 C CA . GLU A 1 476 ? 35.594 4.52 18.031 1 87.56 476 GLU A CA 1
ATOM 3766 C C . GLU A 1 476 ? 36.906 5.312 17.891 1 87.56 476 GLU A C 1
ATOM 3768 O O . GLU A 1 476 ? 37.812 5.191 18.719 1 87.56 476 GLU A O 1
ATOM 3773 N N . GLN A 1 477 ? 36.938 6.105 16.875 1 91.12 477 GLN A N 1
ATOM 3774 C CA . GLN A 1 477 ? 38.125 6.918 16.609 1 91.12 477 GLN A CA 1
ATOM 3775 C C . GLN A 1 477 ? 37.906 8.375 17 1 91.12 477 GLN A C 1
ATOM 3777 O O . GLN A 1 477 ? 38.625 9.266 16.562 1 91.12 477 GLN A O 1
ATOM 3782 N N . GLY A 1 478 ? 36.719 8.68 17.594 1 92.06 478 GLY A N 1
ATOM 3783 C CA . GLY A 1 478 ? 36.406 10.023 18.078 1 92.06 478 GLY A CA 1
ATOM 3784 C C . GLY A 1 478 ? 35.5 10.797 17.172 1 92.06 478 GLY A C 1
ATOM 3785 O O . GLY A 1 478 ? 35.312 12 17.328 1 92.06 478 GLY A O 1
ATOM 3786 N N . GLY A 1 479 ? 34.938 10.156 16.203 1 92 479 GLY A N 1
ATOM 3787 C CA . GLY A 1 479 ? 34 10.828 15.297 1 92 479 GLY A CA 1
ATOM 3788 C C . GLY A 1 479 ? 32.625 11.008 15.867 1 92 479 GLY A C 1
ATOM 3789 O O . GLY A 1 479 ? 32.281 10.375 16.875 1 92 479 GLY A O 1
ATOM 3790 N N . THR A 1 480 ? 31.859 11.914 15.312 1 91 480 THR A N 1
ATOM 3791 C CA . THR A 1 480 ? 30.469 12.117 15.672 1 91 480 THR A CA 1
ATOM 3792 C C . THR A 1 480 ? 29.594 11 15.102 1 91 480 THR A C 1
ATOM 3794 O O . THR A 1 480 ? 30.062 10.195 14.297 1 91 480 THR A O 1
ATOM 3797 N N . TRP A 1 481 ? 28.328 10.961 15.555 1 88.5 481 TRP A N 1
ATOM 3798 C CA . TRP A 1 481 ? 27.359 9.977 15.055 1 88.5 481 TRP A CA 1
ATOM 3799 C C . TRP A 1 481 ? 27.172 10.117 13.547 1 88.5 481 TRP A C 1
ATOM 3801 O O . TRP A 1 481 ? 27.094 9.125 12.828 1 88.5 481 TRP A O 1
ATOM 3811 N N . SER A 1 482 ? 27.109 11.328 13.078 1 89.75 482 SER A N 1
ATOM 3812 C CA . SER A 1 482 ? 26.875 11.586 11.656 1 89.75 482 SER A CA 1
ATOM 3813 C C . SER A 1 482 ? 28.031 11.039 10.812 1 89.75 482 SER A C 1
ATOM 3815 O O . SER A 1 482 ? 27.797 10.477 9.742 1 89.75 482 SER A O 1
ATOM 3817 N N . GLU A 1 483 ? 29.281 11.227 11.328 1 93.06 483 GLU A N 1
ATOM 3818 C CA . GLU A 1 483 ? 30.453 10.703 10.625 1 93.06 483 GLU A CA 1
ATOM 3819 C C . GLU A 1 483 ? 30.453 9.18 10.602 1 93.06 483 GLU A C 1
ATOM 3821 O O . GLU A 1 483 ? 30.641 8.57 9.547 1 93.06 483 GLU A O 1
ATOM 3826 N N . ASP A 1 484 ? 30.172 8.688 11.766 1 93.38 484 ASP A N 1
ATOM 3827 C CA . ASP A 1 484 ? 30.203 7.242 11.938 1 93.38 484 ASP A CA 1
ATOM 3828 C C . ASP A 1 484 ? 29.203 6.559 11.016 1 93.38 484 ASP A C 1
ATOM 3830 O O . ASP A 1 484 ? 29.547 5.605 10.305 1 93.38 484 ASP A O 1
ATOM 3834 N N . ILE A 1 485 ? 28 7.031 11.008 1 93.25 485 ILE A N 1
ATOM 3835 C CA . ILE A 1 485 ? 26.922 6.406 10.242 1 93.25 485 ILE A CA 1
ATOM 3836 C C . ILE A 1 485 ? 27.172 6.594 8.75 1 93.25 485 ILE A C 1
ATOM 3838 O O . ILE A 1 485 ? 26.844 5.719 7.941 1 93.25 485 ILE A O 1
ATOM 3842 N N . ALA A 1 486 ? 27.688 7.715 8.344 1 95.06 486 ALA A N 1
ATOM 3843 C CA . ALA A 1 486 ? 28 7.949 6.938 1 95.06 486 ALA A CA 1
ATOM 3844 C C . ALA A 1 486 ? 29.031 6.938 6.43 1 95.06 486 ALA A C 1
ATOM 3846 O O . ALA A 1 486 ? 28.891 6.414 5.32 1 95.06 486 ALA A O 1
ATOM 3847 N N . LEU A 1 487 ? 30.078 6.695 7.242 1 94.69 487 LEU A N 1
ATOM 3848 C CA . LEU A 1 487 ? 31.125 5.762 6.863 1 94.69 487 LEU A CA 1
ATOM 3849 C C . LEU A 1 487 ? 30.578 4.3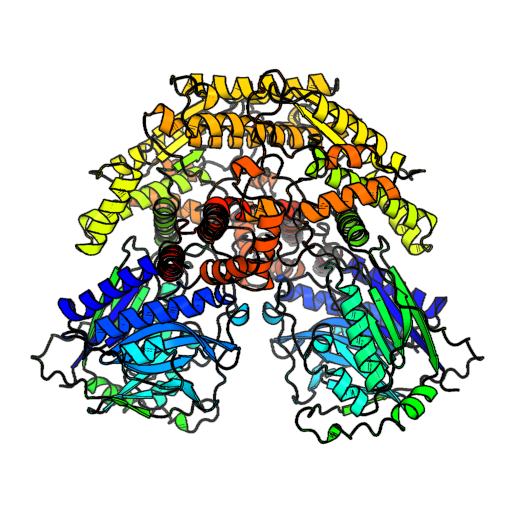4 6.766 1 94.69 487 LEU A C 1
ATOM 3851 O O . LEU A 1 487 ? 31.016 3.562 5.91 1 94.69 487 LEU A O 1
ATOM 3855 N N . GLN A 1 488 ? 29.656 4.031 7.617 1 94.69 488 GLN A N 1
ATOM 3856 C CA . GLN A 1 488 ? 29.016 2.727 7.547 1 94.69 488 GLN A CA 1
ATOM 3857 C C . GLN A 1 488 ? 28.094 2.631 6.324 1 94.69 488 GLN A C 1
ATOM 3859 O O . GLN A 1 488 ? 28.141 1.642 5.59 1 94.69 488 GLN A O 1
ATOM 3864 N N . ASN A 1 489 ? 27.344 3.682 6.051 1 96.5 489 ASN A N 1
ATOM 3865 C CA . ASN A 1 489 ? 26.297 3.668 5.027 1 96.5 489 ASN A CA 1
ATOM 3866 C C . ASN A 1 489 ? 26.906 3.613 3.623 1 96.5 489 ASN A C 1
ATOM 3868 O O . ASN A 1 489 ? 26.312 3.025 2.715 1 96.5 489 ASN A O 1
ATOM 3872 N N . ILE A 1 490 ? 28.062 4.18 3.422 1 96.25 490 ILE A N 1
ATOM 3873 C CA . ILE A 1 490 ? 28.672 4.172 2.096 1 96.25 490 ILE A CA 1
ATOM 3874 C C . ILE A 1 490 ? 29.094 2.75 1.726 1 96.25 490 ILE A C 1
ATOM 3876 O O . ILE A 1 490 ? 29 2.354 0.561 1 96.25 490 ILE A O 1
ATOM 3880 N N . GLN A 1 491 ? 29.578 1.997 2.725 1 95.75 491 GLN A N 1
ATOM 3881 C CA . GLN A 1 491 ? 29.906 0.594 2.486 1 95.75 491 GLN A CA 1
ATOM 3882 C C . GLN A 1 491 ? 28.672 -0.192 2.066 1 95.75 491 GLN A C 1
ATOM 3884 O O . GLN A 1 491 ? 28.688 -0.89 1.051 1 95.75 491 GLN A O 1
ATOM 3889 N N . ALA A 1 492 ? 27.625 -0.003 2.854 1 96.56 492 ALA A N 1
ATOM 3890 C CA . ALA A 1 492 ? 26.391 -0.75 2.645 1 96.56 492 ALA A CA 1
ATOM 3891 C C . ALA A 1 492 ? 25.766 -0.412 1.293 1 96.56 492 ALA A C 1
ATOM 3893 O O . ALA A 1 492 ? 25.375 -1.308 0.545 1 96.56 492 ALA A O 1
ATOM 3894 N N . ARG A 1 493 ? 25.672 0.833 0.917 1 98 493 ARG A N 1
ATOM 3895 C CA . ARG A 1 493 ? 25.031 1.258 -0.325 1 98 493 ARG A CA 1
ATOM 3896 C C . ARG A 1 493 ? 25.875 0.875 -1.534 1 98 493 ARG A C 1
ATOM 3898 O O . ARG A 1 493 ? 25.344 0.55 -2.596 1 98 493 ARG A O 1
ATOM 3905 N N . SER A 1 494 ? 27.203 0.904 -1.378 1 97.88 494 SER A N 1
ATOM 3906 C CA . SER A 1 494 ? 28.078 0.502 -2.471 1 97.88 494 SER A CA 1
ATOM 3907 C C . SER A 1 494 ? 27.875 -0.969 -2.824 1 97.88 494 SER A C 1
ATOM 3909 O O . SER A 1 494 ? 28 -1.353 -3.99 1 97.88 494 SER A O 1
ATOM 3911 N N . ARG A 1 495 ? 27.594 -1.774 -1.817 1 97.75 495 ARG A N 1
ATOM 3912 C CA . ARG A 1 495 ? 27.344 -3.191 -2.059 1 97.75 495 ARG A CA 1
ATOM 3913 C C . ARG A 1 495 ? 26.109 -3.381 -2.926 1 97.75 495 ARG A C 1
ATOM 3915 O O . ARG A 1 495 ? 26.062 -4.289 -3.76 1 97.75 495 ARG A O 1
ATOM 3922 N N . MET A 1 496 ? 25.078 -2.582 -2.699 1 98.12 496 MET A N 1
ATOM 3923 C CA . MET A 1 496 ? 23.859 -2.645 -3.512 1 98.12 496 MET A CA 1
ATOM 3924 C C . MET A 1 496 ? 24.156 -2.299 -4.969 1 98.12 496 MET A C 1
ATOM 3926 O O . MET A 1 496 ? 23.719 -2.994 -5.879 1 98.12 496 MET A O 1
ATOM 3930 N N . VAL A 1 497 ? 24.969 -1.28 -5.215 1 98.19 497 VAL A N 1
ATOM 3931 C CA . VAL A 1 497 ? 25.328 -0.867 -6.566 1 98.19 497 VAL A CA 1
ATOM 3932 C C . VAL A 1 497 ? 26.094 -1.991 -7.266 1 98.19 497 VAL A C 1
ATOM 3934 O O . VAL A 1 497 ? 25.781 -2.334 -8.414 1 98.19 497 VAL A O 1
ATOM 3937 N N . MET A 1 498 ? 27.031 -2.547 -6.555 1 98.12 498 MET A N 1
ATOM 3938 C CA . MET A 1 498 ? 27.828 -3.643 -7.117 1 98.12 498 MET A CA 1
ATOM 3939 C C . MET A 1 498 ? 26.938 -4.844 -7.43 1 98.12 498 MET A C 1
ATOM 3941 O O . MET A 1 498 ? 27.125 -5.5 -8.453 1 98.12 498 MET A O 1
ATOM 3945 N N . SER A 1 499 ? 26.016 -5.156 -6.562 1 98.12 499 SER A N 1
ATOM 3946 C CA . SER A 1 499 ? 25.109 -6.289 -6.75 1 98.12 499 SER A CA 1
ATOM 3947 C C . SER A 1 499 ? 24.312 -6.141 -8.039 1 98.12 499 SER A C 1
ATOM 3949 O O . SER A 1 499 ? 24.188 -7.094 -8.812 1 98.12 499 SER A O 1
ATOM 3951 N N . TYR A 1 500 ? 23.781 -4.996 -8.297 1 97.75 500 TYR A N 1
ATOM 3952 C CA . TYR A 1 500 ? 23 -4.781 -9.508 1 97.75 500 TYR A CA 1
ATOM 3953 C C . TYR A 1 500 ? 23.875 -4.805 -10.75 1 97.75 500 TYR A C 1
ATOM 3955 O O . TYR A 1 500 ? 23.453 -5.25 -11.812 1 97.75 500 TYR A O 1
ATOM 3963 N N . MET A 1 501 ? 25.094 -4.262 -10.633 1 97.38 501 MET A N 1
ATOM 3964 C CA . MET A 1 501 ? 26.031 -4.332 -11.758 1 97.38 501 MET A CA 1
ATOM 3965 C C . MET A 1 501 ? 26.344 -5.777 -12.117 1 97.38 501 MET A C 1
ATOM 3967 O O . MET A 1 501 ? 26.297 -6.152 -13.289 1 97.38 501 MET A O 1
ATOM 3971 N N . MET A 1 502 ? 26.609 -6.555 -11.078 1 97.06 502 MET A N 1
ATOM 3972 C CA . MET A 1 502 ? 26.891 -7.973 -11.281 1 97.06 502 MET A CA 1
ATOM 3973 C C . MET A 1 502 ? 25.672 -8.688 -11.867 1 97.06 502 MET A C 1
ATOM 3975 O O . MET A 1 502 ? 25.812 -9.484 -12.797 1 97.06 502 MET A O 1
ATOM 3979 N N . GLY A 1 503 ? 24.516 -8.414 -11.312 1 96.44 503 GLY A N 1
ATOM 3980 C CA . GLY A 1 503 ? 23.297 -9.031 -11.82 1 96.44 503 GLY A CA 1
ATOM 3981 C C . GLY A 1 503 ? 23.078 -8.766 -13.297 1 96.44 503 GLY A C 1
ATOM 3982 O O . GLY A 1 503 ? 22.484 -9.602 -14 1 96.44 503 GLY A O 1
ATOM 3983 N N . GLN A 1 504 ? 23.531 -7.668 -13.773 1 95.56 504 GLN A N 1
ATOM 3984 C CA . GLN A 1 504 ? 23.328 -7.281 -15.164 1 95.56 504 GLN A CA 1
ATOM 3985 C C . GLN A 1 504 ? 24.406 -7.852 -16.078 1 95.56 504 GLN A C 1
ATOM 3987 O O . GLN A 1 504 ? 24.156 -8.164 -17.234 1 95.56 504 GLN A O 1
ATOM 3992 N N . LEU A 1 505 ? 25.641 -7.984 -15.562 1 96.31 505 LEU A N 1
ATOM 3993 C CA . LEU A 1 505 ? 26.766 -8.242 -16.438 1 96.31 505 LEU A CA 1
ATOM 3994 C C . LEU A 1 505 ? 27.203 -9.703 -16.359 1 96.31 505 LEU A C 1
ATOM 3996 O O . LEU A 1 505 ? 27.875 -10.211 -17.266 1 96.31 505 LEU A O 1
ATOM 4000 N N . ILE A 1 506 ? 26.891 -10.406 -15.266 1 95.62 506 ILE A N 1
ATOM 4001 C CA . ILE A 1 506 ? 27.344 -11.781 -15.109 1 95.62 506 ILE A CA 1
ATOM 4002 C C . ILE A 1 506 ? 26.844 -12.625 -16.281 1 95.62 506 ILE A C 1
ATOM 4004 O O . ILE A 1 506 ? 27.625 -13.367 -16.891 1 95.62 506 ILE A O 1
ATOM 4008 N N . PRO A 1 507 ? 25.5 -12.555 -16.609 1 93.88 507 PRO A N 1
ATOM 4009 C CA . PRO A 1 507 ? 25.078 -13.336 -17.781 1 93.88 507 PRO A CA 1
ATOM 4010 C C . PRO A 1 507 ? 25.906 -13.047 -19.016 1 93.88 507 PRO A C 1
ATOM 4012 O O . PRO A 1 507 ? 26.266 -13.977 -19.75 1 93.88 507 PRO A O 1
ATOM 4015 N N . PHE A 1 508 ? 26.266 -11.766 -19.25 1 91.75 508 PHE A N 1
ATOM 4016 C CA . PHE A 1 508 ? 27.109 -11.375 -20.375 1 91.75 508 PHE A CA 1
ATOM 4017 C C . PHE A 1 508 ? 28.484 -12.016 -20.25 1 91.75 508 PHE A C 1
ATOM 4019 O O . PHE A 1 508 ? 29.031 -12.531 -21.234 1 91.75 508 PHE A O 1
ATOM 4026 N N . THR A 1 509 ? 29.031 -12.039 -19.062 1 91.88 509 THR A N 1
ATOM 4027 C CA . THR A 1 509 ? 30.375 -12.555 -18.797 1 91.88 509 THR A CA 1
ATOM 4028 C C . THR A 1 509 ? 30.422 -14.062 -19.031 1 91.88 509 THR A C 1
ATOM 4030 O O . THR A 1 509 ? 31.438 -14.578 -19.516 1 91.88 509 THR A O 1
ATOM 4033 N N . VAL A 1 510 ? 29.375 -14.75 -18.688 1 89.62 510 VAL A N 1
ATOM 4034 C CA . VAL A 1 510 ? 29.375 -16.203 -18.828 1 89.62 510 VAL A CA 1
ATOM 4035 C C . VAL A 1 510 ? 28.734 -16.594 -20.156 1 89.62 510 VAL A C 1
ATOM 4037 O O . VAL A 1 510 ? 28.312 -17.734 -20.344 1 89.62 510 VAL A O 1
ATOM 4040 N N . LYS A 1 511 ? 28.516 -15.633 -21.141 1 89 511 LYS A N 1
ATOM 4041 C CA . LYS A 1 511 ? 28.047 -15.82 -22.516 1 89 511 LYS A CA 1
ATOM 4042 C C . LYS A 1 511 ? 26.609 -16.297 -22.547 1 89 511 LYS A C 1
ATOM 4044 O O . LYS A 1 511 ? 26.25 -17.188 -23.312 1 89 511 LYS A O 1
ATOM 4049 N N . LYS A 1 512 ? 25.922 -15.875 -21.656 1 89.19 512 LYS A N 1
ATOM 4050 C CA . LYS A 1 512 ? 24.469 -16.031 -21.641 1 89.19 512 LYS A CA 1
ATOM 4051 C C . LYS A 1 512 ? 23.766 -14.688 -21.859 1 89.19 512 LYS A C 1
ATOM 4053 O O . LYS A 1 512 ? 24.422 -13.648 -21.938 1 89.19 512 LYS A O 1
ATOM 4058 N N . SER A 1 513 ? 22.531 -14.727 -22.203 1 88 513 SER A N 1
ATOM 4059 C CA . SER A 1 513 ? 21.75 -13.508 -22.359 1 88 513 SER A CA 1
ATOM 4060 C C . SER A 1 513 ? 20.812 -13.297 -21.172 1 88 513 SER A C 1
ATOM 4062 O O . SER A 1 513 ? 20.594 -14.219 -20.375 1 88 513 SER A O 1
ATOM 4064 N N . GLY A 1 514 ? 20.406 -12.047 -21.062 1 91.62 514 GLY A N 1
ATOM 4065 C CA . GLY A 1 514 ? 19.406 -11.75 -20.062 1 91.62 514 GLY A CA 1
ATOM 4066 C C . GLY A 1 514 ? 19.969 -11.07 -18.828 1 91.62 514 GLY A C 1
ATOM 4067 O O . GLY A 1 514 ? 21.062 -10.5 -18.875 1 91.62 514 GLY A O 1
ATOM 4068 N N . HIS A 1 515 ? 19.156 -10.992 -17.719 1 94.38 515 HIS A N 1
ATOM 4069 C CA . HIS A 1 515 ? 19.516 -10.367 -16.453 1 94.38 515 HIS A CA 1
ATOM 4070 C C . HIS A 1 515 ? 19.125 -11.258 -15.273 1 94.38 515 HIS A C 1
ATOM 4072 O O . HIS A 1 515 ? 18.391 -12.234 -15.438 1 94.38 515 HIS A O 1
ATOM 4078 N N . LEU A 1 516 ? 19.75 -10.953 -14.148 1 97.44 516 LEU A N 1
ATOM 4079 C CA . LEU A 1 516 ? 19.484 -11.742 -12.953 1 97.44 516 LEU A CA 1
ATOM 4080 C C . LEU A 1 516 ? 18.562 -10.984 -12 1 97.44 516 LEU A C 1
ATOM 4082 O O . LEU A 1 516 ? 18.609 -9.758 -11.93 1 97.44 516 LEU A O 1
ATOM 4086 N N . LEU A 1 517 ? 17.734 -11.734 -11.352 1 97.5 517 LEU A N 1
ATOM 4087 C CA . LEU A 1 517 ? 16.906 -11.227 -10.266 1 97.5 517 LEU A CA 1
ATOM 4088 C C . LEU A 1 517 ? 17.719 -11.055 -8.992 1 97.5 517 LEU A C 1
ATOM 4090 O O . LEU A 1 517 ? 18.312 -12.023 -8.484 1 97.5 517 LEU A O 1
ATOM 4094 N N . ILE A 1 518 ? 17.766 -9.828 -8.414 1 98.25 518 ILE A N 1
ATOM 4095 C CA . ILE A 1 518 ? 18.531 -9.594 -7.191 1 98.25 518 ILE A CA 1
ATOM 4096 C C . ILE A 1 518 ? 17.672 -9.945 -5.973 1 98.25 518 ILE A C 1
ATOM 4098 O O . ILE A 1 518 ? 16.547 -9.477 -5.84 1 98.25 518 ILE A O 1
ATOM 4102 N N . LEU A 1 519 ? 18.219 -10.758 -5.07 1 98.56 519 LEU A N 1
ATOM 4103 C CA . LEU A 1 519 ? 17.516 -11.18 -3.865 1 98.56 519 LEU A CA 1
ATOM 4104 C C . LEU A 1 519 ? 18 -10.398 -2.648 1 98.56 519 LEU A C 1
ATOM 4106 O O . LEU A 1 519 ? 19.203 -10.18 -2.49 1 98.56 519 LEU A O 1
ATOM 4110 N N . ALA A 1 520 ? 17.078 -9.906 -1.848 1 97.81 520 ALA A N 1
ATOM 4111 C CA . ALA A 1 520 ? 17.391 -9.305 -0.557 1 97.81 520 ALA A CA 1
ATOM 4112 C C . ALA A 1 520 ? 17.344 -10.344 0.561 1 97.81 520 ALA A C 1
ATOM 4114 O O . ALA A 1 520 ? 16.828 -11.445 0.369 1 97.81 520 ALA A O 1
ATOM 4115 N N . SER A 1 521 ? 17.922 -9.992 1.748 1 96.19 521 SER A N 1
ATOM 4116 C CA . SER A 1 521 ? 17.953 -10.93 2.867 1 96.19 521 SER A CA 1
ATOM 4117 C C . SER A 1 521 ? 17.688 -10.219 4.188 1 96.19 521 SER A C 1
ATOM 4119 O O . SER A 1 521 ? 18.359 -10.469 5.184 1 96.19 521 SER A O 1
ATOM 4121 N N . GLY A 1 522 ? 16.734 -9.312 4.215 1 95.44 522 GLY A N 1
ATOM 4122 C CA . GLY A 1 522 ? 16.281 -8.711 5.461 1 95.44 522 GLY A CA 1
ATOM 4123 C C . GLY A 1 522 ? 15.156 -9.484 6.125 1 95.44 522 GLY A C 1
ATOM 4124 O O . GLY A 1 522 ? 14.18 -9.844 5.469 1 95.44 522 GLY A O 1
ATOM 4125 N N . ASN A 1 523 ? 15.312 -9.766 7.457 1 96.19 523 ASN A N 1
ATOM 4126 C CA . ASN A 1 523 ? 14.289 -10.531 8.156 1 96.19 523 ASN A CA 1
ATOM 4127 C C . ASN A 1 523 ? 13.18 -9.633 8.695 1 96.19 523 ASN A C 1
ATOM 4129 O O . ASN A 1 523 ? 13.203 -8.422 8.477 1 96.19 523 ASN A O 1
ATOM 4133 N N . LEU A 1 524 ? 12.234 -10.227 9.344 1 96.62 524 LEU A N 1
ATOM 4134 C CA . LEU A 1 524 ? 11.008 -9.547 9.75 1 96.62 524 LEU A CA 1
ATOM 4135 C C . LEU A 1 524 ? 11.297 -8.508 10.828 1 96.62 524 LEU A C 1
ATOM 4137 O O . LEU A 1 524 ? 10.844 -7.363 10.727 1 96.62 524 LEU A O 1
ATOM 4141 N N . GLU A 1 525 ? 12.078 -8.844 11.883 1 96.81 525 GLU A N 1
ATOM 4142 C CA . GLU A 1 525 ? 12.328 -7.93 12.992 1 96.81 525 GLU A CA 1
ATOM 4143 C C . GLU A 1 525 ? 13.148 -6.727 12.547 1 96.81 525 GLU A C 1
ATOM 4145 O O . GLU A 1 525 ? 12.969 -5.617 13.055 1 96.81 525 GLU A O 1
ATOM 4150 N N . GLU A 1 526 ? 14.031 -6.973 11.562 1 95.44 526 GLU A N 1
ATOM 4151 C CA . GLU A 1 526 ? 14.758 -5.852 10.977 1 95.44 526 GLU A CA 1
ATOM 4152 C C . GLU A 1 526 ? 13.805 -4.879 10.281 1 95.44 526 GLU A C 1
ATOM 4154 O O . GLU A 1 526 ? 14.016 -3.662 10.328 1 95.44 526 GLU A O 1
ATOM 4159 N N . GLY A 1 527 ? 12.82 -5.422 9.68 1 95.31 527 GLY A N 1
ATOM 4160 C CA . GLY A 1 527 ? 11.797 -4.578 9.086 1 95.31 527 GLY A CA 1
ATOM 4161 C C . GLY A 1 527 ? 10.977 -3.822 10.117 1 95.31 527 GLY A C 1
ATOM 4162 O O . GLY A 1 527 ? 10.672 -2.645 9.93 1 95.31 527 GLY A O 1
ATOM 4163 N N . LEU A 1 528 ? 10.625 -4.461 11.227 1 96.12 528 LEU A N 1
ATOM 4164 C CA . LEU A 1 528 ? 9.805 -3.85 12.266 1 96.12 528 LEU A CA 1
ATOM 4165 C C . LEU A 1 528 ? 10.523 -2.672 12.914 1 96.12 528 LEU A C 1
ATOM 4167 O O . LEU A 1 528 ? 9.898 -1.674 13.273 1 96.12 528 LEU A O 1
ATOM 4171 N N . THR A 1 529 ? 11.844 -2.785 12.984 1 96.44 529 THR A N 1
ATOM 4172 C CA . THR A 1 529 ? 12.602 -1.771 13.711 1 96.44 529 THR A CA 1
ATOM 4173 C C . THR A 1 529 ? 13.359 -0.87 12.742 1 96.44 529 THR A C 1
ATOM 4175 O O . THR A 1 529 ? 13.945 0.135 13.156 1 96.44 529 THR A O 1
ATOM 4178 N N . GLY A 1 530 ? 13.375 -1.222 11.516 1 95 530 GLY A N 1
ATOM 4179 C CA . GLY A 1 530 ? 14.102 -0.454 10.516 1 95 530 GLY A CA 1
ATOM 4180 C C . GLY A 1 530 ? 15.602 -0.565 10.648 1 95 530 GLY A C 1
ATOM 4181 O O . GLY A 1 530 ? 16.328 0.39 10.367 1 95 530 GLY A O 1
ATOM 4182 N N . TYR A 1 531 ? 16.047 -1.703 11.125 1 94.5 531 TYR A N 1
ATOM 4183 C CA . TYR A 1 531 ? 17.469 -1.913 11.312 1 94.5 531 TYR A CA 1
ATOM 4184 C C . TYR A 1 531 ? 18.156 -2.273 9.992 1 94.5 531 TYR A C 1
ATOM 4186 O O . TYR A 1 531 ? 18.5 -3.434 9.766 1 94.5 531 TYR A O 1
ATOM 4194 N N . MET A 1 532 ? 18.375 -1.319 9.172 1 94.81 532 MET A N 1
ATOM 4195 C CA . MET A 1 532 ? 19.047 -1.415 7.875 1 94.81 532 MET A CA 1
ATOM 4196 C C . MET A 1 532 ? 19.438 -0.033 7.355 1 94.81 532 MET A C 1
ATOM 4198 O O . MET A 1 532 ? 18.875 0.976 7.797 1 94.81 532 MET A O 1
ATOM 4202 N N . THR A 1 533 ? 20.438 0.001 6.512 1 96 533 THR A N 1
ATOM 4203 C CA . THR A 1 533 ? 20.688 1.218 5.746 1 96 533 THR A CA 1
ATOM 4204 C C . THR A 1 533 ? 19.719 1.337 4.582 1 96 533 THR A C 1
ATOM 4206 O O . THR A 1 533 ? 19.594 0.415 3.775 1 96 533 THR A O 1
ATOM 4209 N N . LYS A 1 534 ? 19.047 2.404 4.551 1 95.81 534 LYS A N 1
ATOM 4210 C CA . LYS A 1 534 ? 18.125 2.629 3.434 1 95.81 534 LYS A CA 1
ATOM 4211 C C . LYS A 1 534 ? 18.859 2.568 2.1 1 95.81 534 LYS A C 1
ATOM 4213 O O . LYS A 1 534 ? 19.875 3.252 1.908 1 95.81 534 LYS A O 1
ATOM 4218 N N . TYR A 1 535 ? 18.469 1.684 1.167 1 97 535 TYR A N 1
ATOM 4219 C CA . TYR A 1 535 ? 18.984 1.468 -0.177 1 97 535 TYR A CA 1
ATOM 4220 C C . TYR A 1 535 ? 20.328 0.746 -0.131 1 97 535 TYR A C 1
ATOM 4222 O O . TYR A 1 535 ? 21.219 1.028 -0.934 1 97 535 TYR A O 1
ATOM 4230 N N . ASP A 1 536 ? 20.547 -0.085 0.913 1 96.5 536 ASP A N 1
ATOM 4231 C CA . ASP A 1 536 ? 21.625 -1.063 0.892 1 96.5 536 ASP A CA 1
ATOM 4232 C C . ASP A 1 536 ? 21.188 -2.357 0.211 1 96.5 536 ASP A C 1
ATOM 4234 O O . ASP A 1 536 ? 20.328 -2.338 -0.671 1 96.5 536 ASP A O 1
ATOM 4238 N N . CYS A 1 537 ? 21.828 -3.48 0.557 1 94.19 537 CYS A N 1
ATOM 4239 C CA . CYS A 1 537 ? 21.531 -4.746 -0.105 1 94.19 537 CYS A CA 1
ATOM 4240 C C . CYS A 1 537 ? 20.141 -5.254 0.282 1 94.19 537 CYS A C 1
ATOM 4242 O O . CYS A 1 537 ? 19.625 -6.18 -0.342 1 94.19 537 CYS A O 1
ATOM 4244 N N . SER A 1 538 ? 19.547 -4.637 1.279 1 93.62 538 SER A N 1
ATOM 4245 C CA . SER A 1 538 ? 18.141 -4.93 1.561 1 93.62 538 SER A CA 1
ATOM 4246 C C . SER A 1 538 ? 17.234 -4.379 0.468 1 93.62 538 SER A C 1
ATOM 4248 O O . SER A 1 538 ? 16.062 -4.762 0.375 1 93.62 538 SER A O 1
ATOM 4250 N N . SER A 1 539 ? 17.719 -3.469 -0.336 1 96.31 539 SER A N 1
ATOM 4251 C CA . SER A 1 539 ? 17.016 -2.957 -1.514 1 96.31 539 SER A CA 1
ATOM 4252 C C . SER A 1 539 ? 17.328 -3.797 -2.748 1 96.31 539 SER A C 1
ATOM 4254 O O . SER A 1 539 ? 18.375 -3.629 -3.369 1 96.31 539 SER A O 1
ATOM 4256 N N . ALA A 1 540 ? 16.438 -4.699 -3.072 1 97.5 540 ALA A N 1
ATOM 4257 C CA . ALA A 1 540 ? 16.578 -5.688 -4.141 1 97.5 540 ALA A CA 1
ATOM 4258 C C . ALA A 1 540 ? 15.273 -5.844 -4.91 1 97.5 540 ALA A C 1
ATOM 4260 O O . ALA A 1 540 ? 14.422 -4.953 -4.895 1 97.5 540 ALA A O 1
ATOM 4261 N N . ASP A 1 541 ? 15.242 -6.887 -5.73 1 97.12 541 ASP A N 1
ATOM 4262 C CA . ASP A 1 541 ? 14.031 -7.129 -6.512 1 97.12 541 ASP A CA 1
ATOM 4263 C C . ASP A 1 541 ? 12.977 -7.852 -5.68 1 97.12 541 ASP A C 1
ATOM 4265 O O . ASP A 1 541 ? 11.789 -7.535 -5.77 1 97.12 541 ASP A O 1
ATOM 4269 N N . VAL A 1 542 ? 13.375 -8.797 -4.906 1 96.94 542 VAL A N 1
ATOM 4270 C CA . VAL A 1 542 ? 12.438 -9.523 -4.051 1 96.94 542 VAL A CA 1
ATOM 4271 C C . VAL A 1 542 ? 13.148 -9.969 -2.775 1 96.94 542 VAL A C 1
ATOM 4273 O O . VAL A 1 542 ? 14.375 -10.078 -2.744 1 96.94 542 VAL A O 1
ATOM 4276 N N . ASN A 1 543 ? 12.43 -10.117 -1.697 1 97.5 543 ASN A N 1
ATOM 4277 C CA . ASN A 1 543 ? 12.898 -10.586 -0.396 1 97.5 543 ASN A CA 1
ATOM 4278 C C . ASN A 1 543 ? 12.117 -11.82 0.069 1 97.5 543 ASN A C 1
ATOM 4280 O O . ASN A 1 543 ? 10.922 -11.734 0.341 1 97.5 543 ASN A O 1
ATOM 4284 N N . LEU A 1 544 ? 12.773 -12.984 0.255 1 97.62 544 LEU A N 1
ATOM 4285 C CA . LEU A 1 544 ? 12.109 -14.25 0.54 1 97.62 544 LEU A CA 1
ATOM 4286 C C . LEU A 1 544 ? 11.859 -14.406 2.035 1 97.62 544 LEU A C 1
ATOM 4288 O O . LEU A 1 544 ? 11.016 -15.203 2.447 1 97.62 544 LEU A O 1
ATOM 4292 N N . ILE A 1 545 ? 12.594 -13.625 2.826 1 97.25 545 ILE A N 1
ATOM 4293 C CA . ILE A 1 545 ? 12.516 -13.891 4.258 1 97.25 545 ILE A CA 1
ATOM 4294 C C . ILE A 1 545 ? 12 -12.656 4.988 1 97.25 545 ILE A C 1
ATOM 4296 O O . ILE A 1 545 ? 12.062 -12.586 6.219 1 97.25 545 ILE A O 1
ATOM 4300 N N . GLY A 1 546 ? 11.547 -11.688 4.258 1 96.12 546 GLY A N 1
ATOM 4301 C CA . GLY A 1 546 ? 11.07 -10.445 4.855 1 96.12 546 GLY A CA 1
ATOM 4302 C C . GLY A 1 546 ? 9.891 -10.648 5.789 1 96.12 546 GLY A C 1
ATOM 4303 O O . GLY A 1 546 ? 9.633 -9.812 6.656 1 96.12 546 GLY A O 1
ATOM 4304 N N . GLY A 1 547 ? 9.156 -11.711 5.621 1 95.31 547 GLY A N 1
ATOM 4305 C CA . GLY A 1 547 ? 8.023 -12.031 6.473 1 95.31 547 GLY A CA 1
ATOM 4306 C C . GLY A 1 547 ? 8.305 -13.148 7.457 1 95.31 547 GLY A C 1
ATOM 4307 O O . GLY A 1 547 ? 7.387 -13.727 8.031 1 95.31 547 GLY A O 1
ATOM 4308 N N . ILE A 1 548 ? 9.562 -13.461 7.672 1 96.62 548 ILE A N 1
ATOM 4309 C CA . ILE A 1 548 ? 9.93 -14.57 8.547 1 96.62 548 ILE A CA 1
ATOM 4310 C C . ILE A 1 548 ? 10.75 -14.047 9.727 1 96.62 548 ILE A C 1
ATOM 4312 O O . ILE A 1 548 ? 11.727 -13.32 9.531 1 96.62 548 ILE A O 1
ATOM 4316 N N . SER A 1 549 ? 10.367 -14.469 10.945 1 95.31 549 SER A N 1
ATOM 4317 C CA . SER A 1 549 ? 11.086 -14.055 12.148 1 95.31 549 SER A CA 1
ATOM 4318 C C . SER A 1 549 ? 12.484 -14.664 12.188 1 95.31 549 SER A C 1
ATOM 4320 O O . SER A 1 549 ? 12.688 -15.797 11.742 1 95.31 549 SER A O 1
ATOM 4322 N N . LYS A 1 550 ? 13.453 -13.938 12.789 1 94.75 550 LYS A N 1
ATOM 4323 C CA . LYS A 1 550 ? 14.812 -14.445 12.969 1 94.75 550 LYS A CA 1
ATOM 4324 C C . LYS A 1 550 ? 14.82 -15.719 13.797 1 94.75 550 LYS A C 1
ATOM 4326 O O . LYS A 1 550 ? 15.641 -16.609 13.562 1 94.75 550 LYS A O 1
ATOM 4331 N N . VAL A 1 551 ? 13.898 -15.773 14.734 1 93.69 551 VAL A N 1
ATOM 4332 C CA . VAL A 1 551 ? 13.789 -16.953 15.586 1 93.69 551 VAL A CA 1
ATOM 4333 C C . VAL A 1 551 ? 13.391 -18.172 14.734 1 93.69 551 VAL A C 1
ATOM 4335 O O . VAL A 1 551 ? 13.984 -19.234 14.859 1 93.69 551 VAL A O 1
ATOM 4338 N N . ASP A 1 552 ? 12.461 -17.984 13.891 1 94.38 552 ASP A N 1
ATOM 4339 C CA . ASP A 1 552 ? 12.008 -19.062 13.016 1 94.38 552 ASP A CA 1
ATOM 4340 C C . ASP A 1 552 ? 13.055 -19.406 11.961 1 94.38 552 ASP A C 1
ATOM 4342 O O . ASP A 1 552 ? 13.195 -20.562 11.562 1 94.38 552 ASP A O 1
ATOM 4346 N N . LEU A 1 553 ? 13.82 -18.422 11.516 1 95.25 553 LEU A N 1
ATOM 4347 C CA . LEU A 1 553 ? 14.875 -18.656 10.531 1 95.25 553 LEU A CA 1
ATOM 4348 C C . LEU A 1 553 ? 15.961 -19.562 11.102 1 95.25 553 LEU A C 1
ATOM 4350 O O . LEU A 1 553 ? 16.469 -20.438 10.406 1 95.25 553 LEU A O 1
ATOM 4354 N N . LYS A 1 554 ? 16.281 -19.312 12.352 1 94.69 554 LYS A N 1
ATOM 4355 C CA . LYS A 1 554 ? 17.312 -20.141 12.984 1 94.69 554 LYS A CA 1
ATOM 4356 C C . LYS A 1 554 ? 16.844 -21.594 13.109 1 94.69 554 LYS A C 1
ATOM 4358 O O . LYS A 1 554 ? 17.609 -22.516 12.859 1 94.69 554 LYS A O 1
ATOM 4363 N N . LYS A 1 555 ? 15.594 -21.75 13.469 1 94.06 555 LYS A N 1
ATOM 4364 C CA . LYS A 1 555 ? 15.031 -23.094 13.531 1 94.06 555 LYS A CA 1
ATOM 4365 C C . LYS A 1 555 ? 15.031 -23.75 12.148 1 94.06 555 LYS A C 1
ATOM 4367 O O . LYS A 1 555 ? 15.352 -24.938 12.016 1 94.06 555 LYS A O 1
ATOM 4372 N N . PHE A 1 556 ? 14.68 -22.969 11.227 1 94.31 556 PHE A N 1
ATOM 4373 C CA . PHE A 1 556 ? 14.664 -23.438 9.844 1 94.31 556 PHE A CA 1
ATOM 4374 C C . PHE A 1 556 ? 16.047 -23.875 9.406 1 94.31 556 PHE A C 1
ATOM 4376 O O . PHE A 1 556 ? 16.203 -24.906 8.734 1 94.31 556 PHE A O 1
ATOM 4383 N N . MET A 1 557 ? 17.078 -23.125 9.734 1 96.06 557 MET A N 1
ATOM 4384 C CA . MET A 1 557 ? 18.453 -23.422 9.336 1 96.06 557 MET A CA 1
ATOM 4385 C C . MET A 1 557 ? 18.891 -24.781 9.859 1 96.06 557 MET A C 1
ATOM 4387 O O . MET A 1 557 ? 19.469 -25.578 9.117 1 96.06 557 MET A O 1
ATOM 4391 N N . VAL A 1 558 ? 18.562 -25.016 11.086 1 95.75 558 VAL A N 1
ATOM 4392 C CA . VAL A 1 558 ? 18.906 -26.312 11.688 1 95.75 558 VAL A CA 1
ATOM 4393 C C . VAL A 1 558 ? 18.141 -27.422 10.992 1 95.75 558 VAL A C 1
ATOM 4395 O O . VAL A 1 558 ? 18.703 -28.469 10.672 1 95.75 558 VAL A O 1
ATOM 4398 N N . TRP A 1 559 ? 16.891 -27.188 10.766 1 95.25 559 TRP A N 1
ATOM 4399 C CA . TRP A 1 559 ? 16.047 -28.156 10.086 1 95.25 559 TRP A CA 1
ATOM 4400 C C . TRP A 1 559 ? 16.562 -28.453 8.688 1 95.25 559 TRP A C 1
ATOM 4402 O O . TRP A 1 559 ? 16.625 -29.609 8.273 1 95.25 559 TRP A O 1
ATOM 4412 N N . ALA A 1 560 ? 16.953 -27.453 7.957 1 95.5 560 ALA A N 1
ATOM 4413 C CA . ALA A 1 560 ? 17.453 -27.609 6.594 1 95.5 560 ALA A CA 1
ATOM 4414 C C . ALA A 1 560 ? 18.781 -28.344 6.582 1 95.5 560 ALA A C 1
ATOM 4416 O O . ALA A 1 560 ? 19.078 -29.094 5.656 1 95.5 560 ALA A O 1
ATOM 4417 N N . SER A 1 561 ? 19.594 -28.031 7.578 1 96.56 561 SER A N 1
ATOM 4418 C CA . SER A 1 561 ? 20.859 -28.75 7.727 1 96.56 561 SER A CA 1
ATOM 4419 C C . SER A 1 561 ? 20.625 -30.266 7.832 1 96.56 561 SER A C 1
ATOM 4421 O O . SER A 1 561 ? 21.297 -31.047 7.152 1 96.56 561 SER A O 1
ATOM 4423 N N . ASP A 1 562 ? 19.641 -30.625 8.562 1 95.31 562 ASP A N 1
ATOM 4424 C CA . ASP A 1 562 ? 19.359 -32.031 8.836 1 95.31 562 ASP A CA 1
ATOM 4425 C C . ASP A 1 562 ? 18.609 -32.688 7.664 1 95.31 562 ASP A C 1
ATOM 4427 O O . ASP A 1 562 ? 18.906 -33.812 7.293 1 95.31 562 ASP A O 1
ATOM 4431 N N . HIS A 1 563 ? 17.703 -31.953 7.078 1 93.69 563 HIS A N 1
ATOM 4432 C CA . HIS A 1 563 ? 16.766 -32.562 6.121 1 93.69 563 HIS A CA 1
ATOM 4433 C C . HIS A 1 563 ? 17.312 -32.469 4.699 1 93.69 563 HIS A C 1
ATOM 4435 O O . HIS A 1 563 ? 17 -33.312 3.857 1 93.69 563 HIS A O 1
ATOM 4441 N N . TYR A 1 564 ? 18.172 -31.453 4.426 1 94.5 564 TYR A N 1
ATOM 4442 C CA . TYR A 1 564 ? 18.594 -31.266 3.045 1 94.5 564 TYR A CA 1
ATOM 4443 C C . TYR A 1 564 ? 20.109 -31.344 2.926 1 94.5 564 TYR A C 1
ATOM 4445 O O . TYR A 1 564 ? 20.672 -31.203 1.833 1 94.5 564 TYR A O 1
ATOM 4453 N N . GLY A 1 565 ? 20.797 -31.5 4.004 1 94.44 565 GLY A N 1
ATOM 4454 C CA . GLY A 1 565 ? 22.234 -31.703 3.984 1 94.44 565 GLY A CA 1
ATOM 4455 C C . GLY A 1 565 ? 23.016 -30.406 3.883 1 94.44 565 GLY A C 1
ATOM 4456 O O . GLY A 1 565 ? 24.188 -30.406 3.488 1 94.44 565 GLY A O 1
ATOM 4457 N N . TYR A 1 566 ? 22.453 -29.266 4.113 1 96.88 566 TYR A N 1
ATOM 4458 C CA . TYR A 1 566 ? 23.156 -27.984 4.152 1 96.88 566 TYR A CA 1
ATOM 4459 C C . TYR A 1 566 ? 23.812 -27.766 5.508 1 96.88 566 TYR A C 1
ATOM 4461 O O . TYR A 1 566 ? 23.422 -26.875 6.266 1 96.88 566 TYR A O 1
ATOM 4469 N N . THR A 1 567 ? 24.844 -28.438 5.766 1 97.06 567 THR A N 1
ATOM 4470 C CA . THR A 1 567 ? 25.453 -28.516 7.086 1 97.06 567 THR A CA 1
ATOM 4471 C C . THR A 1 567 ? 26.047 -27.172 7.496 1 97.06 567 THR A C 1
ATOM 4473 O O . THR A 1 567 ? 26.109 -26.859 8.688 1 97.06 567 THR A O 1
ATOM 4476 N N . ALA A 1 568 ? 26.469 -26.328 6.562 1 97 568 ALA A N 1
ATOM 4477 C CA . ALA A 1 568 ? 27 -25 6.855 1 97 568 ALA A CA 1
ATOM 4478 C C . ALA A 1 568 ? 25.984 -24.156 7.621 1 97 568 ALA A C 1
ATOM 4480 O O . ALA A 1 568 ? 26.359 -23.281 8.414 1 97 568 ALA A O 1
ATOM 4481 N N . LEU A 1 569 ? 24.734 -24.438 7.434 1 97.19 569 LEU A N 1
ATOM 4482 C CA . LEU A 1 569 ? 23.688 -23.641 8.047 1 97.19 569 LEU A CA 1
ATOM 4483 C C . LEU A 1 569 ? 23.672 -23.812 9.562 1 97.19 569 LEU A C 1
ATOM 4485 O O . LEU A 1 569 ? 23.344 -22.891 10.297 1 97.19 569 LEU A O 1
ATOM 4489 N N . ALA A 1 570 ? 24 -25 10.023 1 96.19 570 ALA A N 1
ATOM 4490 C CA . ALA A 1 570 ? 24.078 -25.219 11.461 1 96.19 570 ALA A CA 1
ATOM 4491 C C . ALA A 1 570 ? 25.141 -24.328 12.094 1 96.19 570 ALA A C 1
ATOM 4493 O O . ALA A 1 570 ? 24.938 -23.766 13.172 1 96.19 570 ALA A O 1
ATOM 4494 N N . ASP A 1 571 ? 26.281 -24.188 11.398 1 94.81 571 ASP A N 1
ATOM 4495 C CA . ASP A 1 571 ? 27.359 -23.328 11.875 1 94.81 571 ASP A CA 1
ATOM 4496 C C . ASP A 1 571 ? 26.953 -21.859 11.836 1 94.81 571 ASP A C 1
ATOM 4498 O O . ASP A 1 571 ? 27.266 -21.094 12.75 1 94.81 571 ASP A O 1
ATOM 4502 N N . ILE A 1 572 ? 26.312 -21.469 10.781 1 95 572 ILE A N 1
ATOM 4503 C CA . ILE A 1 572 ? 25.859 -20.094 10.617 1 95 572 ILE A CA 1
ATOM 4504 C C . ILE A 1 572 ? 24.844 -19.75 11.711 1 95 572 ILE A C 1
ATOM 4506 O O . ILE A 1 572 ? 24.859 -18.641 12.25 1 95 572 ILE A O 1
ATOM 4510 N N . ALA A 1 573 ? 23.953 -20.703 12.008 1 93.81 573 ALA A N 1
ATOM 4511 C CA . ALA A 1 573 ? 22.906 -20.469 13 1 93.81 573 ALA A CA 1
ATOM 4512 C C . ALA A 1 573 ? 23.5 -20.172 14.375 1 93.81 573 ALA A C 1
ATOM 4514 O O . ALA A 1 573 ? 22.906 -19.438 15.172 1 93.81 573 ALA A O 1
ATOM 4515 N N . LEU A 1 574 ? 24.656 -20.672 14.641 1 89.19 574 LEU A N 1
ATOM 4516 C CA . LEU A 1 574 ? 25.297 -20.516 15.938 1 89.19 574 LEU A CA 1
ATOM 4517 C C . LEU A 1 574 ? 26.094 -19.219 16.016 1 89.19 574 LEU A C 1
ATOM 4519 O O . LEU A 1 574 ? 26.391 -18.734 17.109 1 89.19 574 LEU A O 1
ATOM 4523 N N . ALA A 1 575 ? 26.422 -18.656 14.898 1 84.81 575 ALA A N 1
ATOM 4524 C CA . ALA A 1 575 ? 27.219 -17.422 14.859 1 84.81 575 ALA A CA 1
ATOM 4525 C C . ALA A 1 575 ? 26.375 -16.219 15.266 1 84.81 575 ALA A C 1
ATOM 4527 O O . ALA A 1 575 ? 25.188 -16.141 14.93 1 84.81 575 ALA A O 1
ATOM 4528 N N . PRO A 1 576 ? 26.969 -15.289 16 1 82 576 PRO A N 1
ATOM 4529 C CA . PRO A 1 576 ? 26.234 -14.078 16.359 1 82 576 PRO A CA 1
ATOM 4530 C C . PRO A 1 576 ? 25.906 -13.219 15.133 1 82 576 PRO A C 1
ATOM 4532 O O . PRO A 1 576 ? 26.75 -13.07 14.234 1 82 576 PRO A O 1
ATOM 4535 N N . PRO A 1 577 ? 24.75 -12.633 15.102 1 83.06 577 PRO A N 1
ATOM 4536 C CA . PRO A 1 577 ? 24.391 -11.758 13.984 1 83.06 577 PRO A CA 1
ATOM 4537 C C . PRO A 1 577 ? 25.172 -10.445 13.992 1 83.06 577 PRO A C 1
ATOM 4539 O O . PRO A 1 577 ? 25.359 -9.844 15.055 1 83.06 577 PRO A O 1
ATOM 4542 N N . THR A 1 578 ? 25.672 -10.031 12.867 1 81.69 578 THR A N 1
ATOM 4543 C CA . THR A 1 578 ? 26.453 -8.797 12.75 1 81.69 578 THR A CA 1
ATOM 4544 C C . THR A 1 578 ? 26.328 -8.211 11.352 1 81.69 578 THR A C 1
ATOM 4546 O O . THR A 1 578 ? 26.234 -8.953 10.367 1 81.69 578 THR A O 1
ATOM 4549 N N . ALA A 1 579 ? 26.453 -6.875 11.281 1 76.69 579 ALA A N 1
ATOM 4550 C CA . ALA A 1 579 ? 26.453 -6.191 9.984 1 76.69 579 ALA A CA 1
ATOM 4551 C C . ALA A 1 579 ? 27.891 -6.008 9.469 1 76.69 579 ALA A C 1
ATOM 4553 O O . ALA A 1 579 ? 28.094 -5.738 8.281 1 76.69 579 ALA A O 1
ATOM 4554 N N . GLU A 1 580 ? 28.844 -6.145 10.156 1 79 580 GLU A N 1
ATOM 4555 C CA . GLU A 1 580 ? 30.266 -6.035 9.852 1 79 580 GLU A CA 1
ATOM 4556 C C . GLU A 1 580 ? 30.578 -4.723 9.141 1 79 580 GLU A C 1
ATOM 4558 O O . GLU A 1 580 ? 31.219 -4.723 8.086 1 79 580 GLU A O 1
ATOM 4563 N N . LEU A 1 581 ? 30.031 -3.6 9.695 1 83.62 581 LEU A N 1
ATOM 4564 C CA . LEU A 1 581 ? 30.25 -2.301 9.062 1 83.62 581 LEU A CA 1
ATOM 4565 C C . LEU A 1 581 ? 31.219 -1.451 9.891 1 83.62 581 LEU A C 1
ATOM 4567 O O . LEU A 1 581 ? 31.609 -0.366 9.461 1 83.62 581 LEU A O 1
ATOM 4571 N N . LYS A 1 582 ? 31.578 -1.962 11.055 1 85.06 582 LYS A N 1
ATOM 4572 C CA . LYS A 1 582 ? 32.531 -1.26 11.922 1 85.06 582 LYS A CA 1
ATOM 4573 C C . LYS A 1 582 ? 33.844 -2.002 12.008 1 85.06 582 LYS A C 1
ATOM 4575 O O . LYS A 1 582 ? 33.906 -3.215 11.797 1 85.06 582 LYS A O 1
ATOM 4580 N N . PRO A 1 583 ? 34.938 -1.279 12.312 1 83.62 583 PRO A N 1
ATOM 4581 C CA . PRO A 1 583 ? 36.281 -1.899 12.344 1 83.62 583 PRO A CA 1
ATOM 4582 C C . PRO A 1 583 ? 36.344 -3.07 13.32 1 83.62 583 PRO A C 1
ATOM 4584 O O . PRO A 1 583 ? 35.719 -3.033 14.391 1 83.62 583 PRO A O 1
ATOM 4587 N N . LEU A 1 584 ? 37.188 -4.047 12.914 1 81 584 LEU A N 1
ATOM 4588 C CA . LEU A 1 584 ? 37.438 -5.199 13.773 1 81 584 LEU A CA 1
ATOM 4589 C C . LEU A 1 584 ? 38.375 -4.828 14.914 1 81 584 LEU A C 1
ATOM 4591 O O . LEU A 1 584 ? 39.188 -3.908 14.781 1 81 584 LEU A O 1
ATOM 4595 N N . GLU A 1 585 ? 38.219 -5.34 15.969 1 77 585 GLU A N 1
ATOM 4596 C CA . GLU A 1 585 ? 39.188 -5.277 17.047 1 77 585 GLU A CA 1
ATOM 4597 C C . GLU A 1 585 ? 39.969 -6.574 17.141 1 77 585 GLU A C 1
ATOM 4599 O O . GLU A 1 585 ? 39.469 -7.59 17.609 1 77 585 GLU A O 1
ATOM 4604 N N . GLU A 1 586 ? 41.188 -6.582 16.781 1 74.19 586 GLU A N 1
ATOM 4605 C CA . GLU A 1 586 ? 42.031 -7.754 16.75 1 74.19 586 GLU A CA 1
ATOM 4606 C C . GLU A 1 586 ? 41.438 -8.875 15.922 1 74.19 586 GLU A C 1
ATOM 4608 O O . GLU A 1 586 ? 41.344 -10.016 16.375 1 74.19 586 GLU A O 1
ATOM 4613 N N . GLY A 1 587 ? 40.781 -8.484 14.969 1 70.56 587 GLY A N 1
ATOM 4614 C CA . GLY A 1 587 ? 40.25 -9.445 14.016 1 70.56 587 GLY A CA 1
ATOM 4615 C C . GLY A 1 587 ? 38.875 -9.961 14.398 1 70.56 587 GLY A C 1
ATOM 4616 O O . GLY A 1 587 ? 38.281 -10.758 13.664 1 70.56 587 GLY A O 1
ATOM 4617 N N . LYS A 1 588 ? 38.406 -9.484 15.594 1 75.94 588 LYS A N 1
ATOM 4618 C CA . LYS A 1 588 ? 37.125 -9.977 16.078 1 75.94 588 LYS A CA 1
ATOM 4619 C C . LYS A 1 588 ? 36.031 -8.945 15.859 1 75.94 588 LYS A C 1
ATOM 4621 O O . LYS A 1 588 ? 36.281 -7.742 15.938 1 75.94 588 LYS A O 1
ATOM 4626 N N . ILE A 1 589 ? 34.781 -9.484 15.664 1 76.44 589 ILE A N 1
ATOM 4627 C CA . ILE A 1 589 ? 33.594 -8.664 15.414 1 76.44 589 ILE A CA 1
ATOM 4628 C C . ILE A 1 589 ? 33.25 -7.867 16.672 1 76.44 589 ILE A C 1
ATOM 4630 O O . ILE A 1 589 ? 33.219 -8.422 17.781 1 76.44 589 ILE A O 1
ATOM 4634 N N . GLN A 1 590 ? 33 -6.539 16.578 1 74.06 590 GLN A N 1
ATOM 4635 C CA . GLN A 1 590 ? 32.688 -5.668 17.719 1 74.06 590 GLN A CA 1
ATOM 4636 C C . GLN A 1 590 ? 31.219 -5.293 17.719 1 74.06 590 GLN A C 1
ATOM 4638 O O . GLN A 1 590 ? 30.672 -4.922 18.766 1 74.06 590 GLN A O 1
ATOM 4643 N N . GLN A 1 591 ? 30.609 -5.363 16.672 1 75.94 591 GLN A N 1
ATOM 4644 C CA . GLN A 1 591 ? 29.234 -4.906 16.5 1 75.94 591 GLN A CA 1
ATOM 4645 C C . GLN A 1 591 ? 28.266 -6.086 16.406 1 75.94 591 GLN A C 1
ATOM 4647 O O . GLN A 1 591 ? 28.391 -6.926 15.508 1 75.94 591 GLN A O 1
ATOM 4652 N N . THR A 1 592 ? 27.312 -6.156 17.438 1 85.19 592 THR A N 1
ATOM 4653 C CA . THR A 1 592 ? 26.219 -7.113 17.281 1 85.19 592 THR A CA 1
ATOM 4654 C C . THR A 1 592 ? 24.891 -6.391 17.109 1 85.19 592 THR A C 1
ATOM 4656 O O . THR A 1 592 ? 24.688 -5.309 17.656 1 85.19 592 THR A O 1
ATOM 4659 N N . ASP A 1 593 ? 24 -6.969 16.359 1 88.56 593 ASP A N 1
ATOM 4660 C CA . ASP A 1 593 ? 22.703 -6.367 16.062 1 88.56 593 ASP A CA 1
ATOM 4661 C C . ASP A 1 593 ? 21.922 -6.113 17.344 1 88.56 593 ASP A C 1
ATOM 4663 O O . ASP A 1 593 ? 21.359 -5.031 17.531 1 88.56 593 ASP A O 1
ATOM 4667 N N . GLU A 1 594 ? 21.891 -7.082 18.234 1 91.12 594 GLU A N 1
ATOM 4668 C CA . GLU A 1 594 ? 21.062 -7.008 19.438 1 91.12 594 GLU A CA 1
ATOM 4669 C C . GLU A 1 594 ? 21.578 -5.941 20.391 1 91.12 594 GLU A C 1
ATOM 4671 O O . GLU A 1 594 ? 20.781 -5.289 21.094 1 91.12 594 GLU A O 1
ATOM 4676 N N . ASP A 1 595 ? 22.906 -5.715 20.375 1 88.56 595 ASP A N 1
ATOM 4677 C CA . ASP A 1 595 ? 23.469 -4.629 21.172 1 88.56 595 ASP A CA 1
ATOM 4678 C C . ASP A 1 595 ? 23.062 -3.27 20.609 1 88.56 595 ASP A C 1
ATOM 4680 O O . ASP A 1 595 ? 22.734 -2.354 21.359 1 88.56 595 ASP A O 1
ATOM 4684 N N . ASP A 1 596 ? 23.094 -3.188 19.344 1 88.25 596 ASP A N 1
ATOM 4685 C CA . ASP A 1 596 ? 22.688 -1.951 18.688 1 88.25 596 ASP A CA 1
ATOM 4686 C C . ASP A 1 596 ? 21.219 -1.656 18.938 1 88.25 596 ASP A C 1
ATOM 4688 O O . ASP A 1 596 ? 20.828 -0.499 19.109 1 88.25 596 ASP A O 1
ATOM 4692 N N . LEU A 1 597 ? 20.406 -2.67 18.969 1 93.12 597 LEU A N 1
ATOM 4693 C CA . LEU A 1 597 ? 18.953 -2.535 19.047 1 93.12 597 LEU A CA 1
ATOM 4694 C C . LEU A 1 597 ? 18.5 -2.389 20.5 1 93.12 597 LEU A C 1
ATOM 4696 O O . LEU A 1 597 ? 17.438 -1.819 20.766 1 93.12 597 LEU A O 1
ATOM 4700 N N . GLY A 1 598 ? 19.25 -2.986 21.453 1 93.31 598 GLY A N 1
ATOM 4701 C CA . GLY A 1 598 ? 18.875 -2.979 22.859 1 93.31 598 GLY A CA 1
ATOM 4702 C C . GLY A 1 598 ? 17.828 -4.016 23.203 1 93.31 598 GLY A C 1
ATOM 4703 O O . GLY A 1 598 ? 17.219 -3.961 24.281 1 93.31 598 GLY A O 1
ATOM 4704 N N . MET A 1 599 ? 17.469 -4.898 22.297 1 95.81 599 MET A N 1
ATOM 4705 C CA . MET A 1 599 ? 16.484 -5.973 22.422 1 95.81 599 MET A CA 1
ATOM 4706 C C . MET A 1 599 ? 16.938 -7.219 21.672 1 95.81 599 MET A C 1
ATOM 4708 O O . MET A 1 599 ? 17.641 -7.113 20.656 1 95.81 599 MET A O 1
ATOM 4712 N N . THR A 1 600 ? 16.562 -8.344 22.203 1 95.38 600 THR A N 1
ATOM 4713 C CA . THR A 1 600 ? 16.828 -9.578 21.469 1 95.38 600 THR A CA 1
ATOM 4714 C C . THR A 1 600 ? 15.805 -9.781 20.359 1 95.38 600 THR A C 1
ATOM 4716 O O . THR A 1 600 ? 14.727 -9.172 20.375 1 95.38 600 THR A O 1
ATOM 4719 N N . TYR A 1 601 ? 16.141 -10.617 19.422 1 95.44 601 TYR A N 1
ATOM 4720 C CA . TYR A 1 601 ? 15.219 -10.938 18.344 1 95.44 601 TYR A CA 1
ATOM 4721 C C . TYR A 1 601 ? 13.969 -11.625 18.875 1 95.44 601 TYR A C 1
ATOM 4723 O O . TYR A 1 601 ? 12.867 -11.414 18.359 1 95.44 601 TYR A O 1
ATOM 4731 N N . ALA A 1 602 ? 14.117 -12.445 19.891 1 95.94 602 ALA A N 1
ATOM 4732 C CA . ALA A 1 602 ? 12.969 -13.102 20.516 1 95.94 602 ALA A CA 1
ATOM 4733 C C . ALA A 1 602 ? 12.016 -12.07 21.109 1 95.94 602 ALA A C 1
ATOM 4735 O O . ALA A 1 602 ? 10.797 -12.203 21 1 95.94 602 ALA A O 1
ATOM 4736 N N . GLU A 1 603 ? 12.602 -11.117 21.812 1 97.31 603 GLU A N 1
ATOM 4737 C CA . GLU A 1 603 ? 11.805 -10.055 22.406 1 97.31 603 GLU A CA 1
ATOM 4738 C C . GLU A 1 603 ? 11.062 -9.258 21.328 1 97.31 603 GLU A C 1
ATOM 4740 O O . GLU A 1 603 ? 9.875 -8.961 21.469 1 97.31 603 GLU A O 1
ATOM 4745 N N . MET A 1 604 ? 11.75 -8.93 20.25 1 97.44 604 MET A N 1
ATOM 4746 C CA . MET A 1 604 ? 11.148 -8.164 19.172 1 97.44 604 MET A CA 1
ATOM 4747 C C . MET A 1 604 ? 10.039 -8.969 18.5 1 97.44 604 MET A C 1
ATOM 4749 O O . MET A 1 604 ? 9.023 -8.398 18.078 1 97.44 604 MET A O 1
ATOM 4753 N N . SER A 1 605 ? 10.266 -10.258 18.328 1 96.62 605 SER A N 1
ATOM 4754 C CA . SER A 1 605 ? 9.234 -11.125 17.766 1 96.62 605 SER A CA 1
ATOM 4755 C C . SER A 1 605 ? 7.969 -11.094 18.625 1 96.62 605 SER A C 1
ATOM 4757 O O . SER A 1 605 ? 6.859 -10.984 18.094 1 96.62 605 SER A O 1
ATOM 4759 N N . THR A 1 606 ? 8.172 -11.18 19.906 1 97.5 606 THR A N 1
ATOM 4760 C CA . THR A 1 606 ? 7.047 -11.102 20.828 1 97.5 606 THR A CA 1
ATOM 4761 C C . THR A 1 606 ? 6.32 -9.773 20.703 1 97.5 606 THR A C 1
ATOM 4763 O O . THR A 1 606 ? 5.09 -9.734 20.594 1 97.5 606 THR A O 1
ATOM 4766 N N . MET A 1 607 ? 7.066 -8.734 20.672 1 98.06 607 MET A N 1
ATOM 4767 C CA . MET A 1 607 ? 6.469 -7.402 20.594 1 98.06 607 MET A CA 1
ATOM 4768 C C . MET A 1 607 ? 5.777 -7.203 19.25 1 98.06 607 MET A C 1
ATOM 4770 O O . MET A 1 607 ? 4.734 -6.551 19.172 1 98.06 607 MET A O 1
ATOM 4774 N N . GLY A 1 608 ? 6.418 -7.742 18.172 1 96.81 608 GLY A N 1
ATOM 4775 C CA . GLY A 1 608 ? 5.773 -7.695 16.859 1 96.81 608 GLY A CA 1
ATOM 4776 C C . GLY A 1 608 ? 4.414 -8.367 16.844 1 96.81 608 GLY A C 1
ATOM 4777 O O . GLY A 1 608 ? 3.461 -7.836 16.266 1 96.81 608 GLY A O 1
ATOM 4778 N N . LYS A 1 609 ? 4.305 -9.5 17.469 1 96.69 609 LYS A N 1
ATOM 4779 C CA . LYS A 1 609 ? 3.045 -10.242 17.547 1 96.69 609 LYS A CA 1
ATOM 4780 C C . LYS A 1 609 ? 2.014 -9.477 18.375 1 96.69 609 LYS A C 1
ATOM 4782 O O . LYS A 1 609 ? 0.844 -9.398 18 1 96.69 609 LYS A O 1
ATOM 4787 N N . LEU A 1 610 ? 2.486 -8.938 19.484 1 97.38 610 LEU A N 1
ATOM 4788 C CA . LEU A 1 610 ? 1.577 -8.18 20.328 1 97.38 610 LEU A CA 1
ATOM 4789 C C . LEU A 1 610 ? 1.033 -6.957 19.594 1 97.38 610 LEU A C 1
ATOM 4791 O O . LEU A 1 610 ? -0.151 -6.633 19.719 1 97.38 610 LEU A O 1
ATOM 4795 N N . ARG A 1 611 ? 1.845 -6.312 18.844 1 96.38 611 ARG A N 1
ATOM 4796 C CA . ARG A 1 611 ? 1.472 -5.098 18.125 1 96.38 611 ARG A CA 1
ATOM 4797 C C . ARG A 1 611 ? 0.45 -5.395 17.031 1 96.38 611 ARG A C 1
ATOM 4799 O O . ARG A 1 611 ? -0.564 -4.703 16.922 1 96.38 611 ARG A O 1
ATOM 4806 N N . ARG A 1 612 ? 0.692 -6.426 16.219 1 95.44 612 ARG A N 1
ATOM 4807 C CA . ARG A 1 612 ? -0.085 -6.594 15 1 95.44 612 ARG A CA 1
ATOM 4808 C C . ARG A 1 612 ? -1.187 -7.633 15.188 1 95.44 612 ARG A C 1
ATOM 4810 O O . ARG A 1 612 ? -2.275 -7.5 14.625 1 95.44 612 ARG A O 1
ATOM 4817 N N . VAL A 1 613 ? -0.937 -8.688 15.891 1 94.19 613 VAL A N 1
ATOM 4818 C CA . VAL A 1 613 ? -1.891 -9.781 16.031 1 94.19 613 VAL A CA 1
ATOM 4819 C C . VAL A 1 613 ? -2.846 -9.484 17.188 1 94.19 613 VAL A C 1
ATOM 4821 O O . VAL A 1 613 ? -4.062 -9.625 17.047 1 94.19 613 VAL A O 1
ATOM 4824 N N . GLU A 1 614 ? -2.26 -8.969 18.266 1 96 614 GLU A N 1
ATOM 4825 C CA . GLU A 1 614 ? -3.111 -8.68 19.422 1 96 614 GLU A CA 1
ATOM 4826 C C . GLU A 1 614 ? -3.529 -7.211 19.453 1 96 614 GLU A C 1
ATOM 4828 O O . GLU A 1 614 ? -4.32 -6.797 20.297 1 96 614 GLU A O 1
ATOM 4833 N N . HIS A 1 615 ? -3.016 -6.367 18.578 1 95.69 615 HIS A N 1
ATOM 4834 C CA . HIS A 1 615 ? -3.398 -4.973 18.406 1 95.69 615 HIS A CA 1
ATOM 4835 C C . HIS A 1 615 ? -3.17 -4.176 19.688 1 95.69 615 HIS A C 1
ATOM 4837 O O . HIS A 1 615 ? -4.055 -3.447 20.141 1 95.69 615 HIS A O 1
ATOM 4843 N N . ARG A 1 616 ? -1.988 -4.363 20.188 1 96.94 616 ARG A N 1
ATOM 4844 C CA . ARG A 1 616 ? -1.595 -3.623 21.375 1 96.94 616 ARG A CA 1
ATOM 4845 C C . ARG A 1 616 ? -0.682 -2.453 21.031 1 96.94 616 ARG A C 1
ATOM 4847 O O . ARG A 1 616 ? 0.344 -2.637 20.375 1 96.94 616 ARG A O 1
ATOM 4854 N N . GLY A 1 617 ? -1.089 -1.235 21.469 1 97.62 617 GLY A N 1
ATOM 4855 C CA . GLY A 1 617 ? -0.17 -0.109 21.422 1 97.62 617 GLY A CA 1
ATOM 4856 C C . GLY A 1 617 ? 0.841 -0.123 22.562 1 97.62 617 GLY A C 1
ATOM 4857 O O . GLY A 1 617 ? 0.943 -1.105 23.297 1 97.62 617 GLY A O 1
ATOM 4858 N N . PRO A 1 618 ? 1.594 0.95 22.719 1 98.38 618 PRO A N 1
ATOM 4859 C CA . PRO A 1 618 ? 2.686 0.978 23.703 1 98.38 618 PRO A CA 1
ATOM 4860 C C . PRO A 1 618 ? 2.219 0.658 25.109 1 98.38 618 PRO A C 1
ATOM 4862 O O . PRO A 1 618 ? 2.85 -0.143 25.812 1 98.38 618 PRO A O 1
ATOM 4865 N N . VAL A 1 619 ? 1.124 1.2 25.562 1 98.44 619 VAL A N 1
ATOM 4866 C CA . VAL A 1 619 ? 0.704 1.09 26.953 1 98.44 619 VAL A CA 1
ATOM 4867 C C . VAL A 1 619 ? 0.205 -0.326 27.234 1 98.44 619 VAL A C 1
ATOM 4869 O O . VAL A 1 619 ? 0.617 -0.955 28.219 1 98.44 619 VAL A O 1
ATOM 4872 N N . PHE A 1 620 ? -0.611 -0.859 26.406 1 97.88 620 PHE A N 1
ATOM 4873 C CA . PHE A 1 620 ? -1.166 -2.186 26.656 1 97.88 620 PHE A CA 1
ATOM 4874 C C . PHE A 1 620 ? -0.111 -3.262 26.438 1 97.88 620 PHE A C 1
ATOM 4876 O O . PHE A 1 620 ? -0.142 -4.309 27.078 1 97.88 620 PHE A O 1
ATOM 4883 N N . MET A 1 621 ? 0.817 -3.023 25.484 1 98.44 621 MET A N 1
ATOM 4884 C CA . MET A 1 621 ? 1.943 -3.943 25.344 1 98.44 621 MET A CA 1
ATOM 4885 C C . MET A 1 621 ? 2.768 -3.98 26.641 1 98.44 621 MET A C 1
ATOM 4887 O O . MET A 1 621 ? 3.125 -5.055 27.109 1 98.44 621 MET A O 1
ATOM 4891 N N . PHE A 1 622 ? 3.059 -2.811 27.281 1 98.19 622 PHE A N 1
ATOM 4892 C CA . PHE A 1 622 ? 3.801 -2.723 28.531 1 98.19 622 PHE A CA 1
ATOM 4893 C C . PHE A 1 622 ? 3.082 -3.48 29.641 1 98.19 622 PHE A C 1
ATOM 4895 O O . PHE A 1 622 ? 3.695 -4.285 30.359 1 98.19 622 PHE A O 1
ATOM 4902 N N . LYS A 1 623 ? 1.789 -3.242 29.703 1 97.06 623 LYS A N 1
ATOM 4903 C CA . LYS A 1 623 ? 1 -3.904 30.75 1 97.06 623 LYS A CA 1
ATOM 4904 C C . LYS A 1 623 ? 1.066 -5.422 30.594 1 97.06 623 LYS A C 1
ATOM 4906 O O . LYS A 1 623 ? 1.252 -6.141 31.578 1 97.06 623 LYS A O 1
ATOM 4911 N N . LYS A 1 624 ? 0.958 -5.871 29.391 1 97.19 624 LYS A N 1
ATOM 4912 C CA . LYS A 1 624 ? 0.963 -7.312 29.156 1 97.19 624 LYS A CA 1
ATOM 4913 C C . LYS A 1 624 ? 2.338 -7.91 29.438 1 97.19 624 LYS A C 1
ATOM 4915 O O . LYS A 1 624 ? 2.443 -8.938 30.109 1 97.19 624 LYS A O 1
ATOM 4920 N N . LEU A 1 625 ? 3.377 -7.285 28.922 1 97.75 625 LEU A N 1
ATOM 4921 C CA . LEU A 1 625 ? 4.723 -7.84 29.031 1 97.75 625 LEU A CA 1
ATOM 4922 C C . LEU A 1 625 ? 5.219 -7.773 30.469 1 97.75 625 LEU A C 1
ATOM 4924 O O . LEU A 1 625 ? 6.012 -8.617 30.891 1 97.75 625 LEU A O 1
ATOM 4928 N N . THR A 1 626 ? 4.773 -6.777 31.203 1 95.81 626 THR A N 1
ATOM 4929 C CA . THR A 1 626 ? 5.113 -6.715 32.625 1 95.81 626 THR A CA 1
ATOM 4930 C C . THR A 1 626 ? 4.629 -7.969 33.344 1 95.81 626 THR A C 1
ATOM 4932 O O . THR A 1 626 ? 5.281 -8.445 34.281 1 95.81 626 THR A O 1
ATOM 4935 N N . CYS A 1 627 ? 3.529 -8.5 32.938 1 95.19 627 CYS A N 1
ATOM 4936 C CA . CYS A 1 627 ? 2.971 -9.703 33.531 1 95.19 627 CYS A CA 1
ATOM 4937 C C . CYS A 1 627 ? 3.67 -10.953 33 1 95.19 627 CYS A C 1
ATOM 4939 O O . CYS A 1 627 ? 3.898 -11.906 33.75 1 95.19 627 CYS A O 1
ATOM 4941 N N . GLU A 1 628 ? 4.07 -10.945 31.766 1 95.62 628 GLU A N 1
ATOM 4942 C CA . GLU A 1 628 ? 4.578 -12.156 31.125 1 95.62 628 GLU A CA 1
ATOM 4943 C C . GLU A 1 628 ? 6.086 -12.297 31.328 1 95.62 628 GLU A C 1
ATOM 4945 O O . GLU A 1 628 ? 6.602 -13.414 31.406 1 95.62 628 GLU A O 1
ATOM 4950 N N . TRP A 1 629 ? 6.723 -11.125 31.234 1 95.88 629 TRP A N 1
ATOM 4951 C CA . TRP A 1 629 ? 8.164 -11.141 31.438 1 95.88 629 TRP A CA 1
ATOM 4952 C C . TRP A 1 629 ? 8.516 -10.984 32.906 1 95.88 629 TRP A C 1
ATOM 4954 O O . TRP A 1 629 ? 9.188 -10.023 33.281 1 95.88 629 TRP A O 1
ATOM 4964 N N . ASN A 1 630 ? 8.188 -11.961 33.719 1 90.69 630 ASN A N 1
ATOM 4965 C CA . ASN A 1 630 ? 8.273 -11.898 35.156 1 90.69 630 ASN A CA 1
ATOM 4966 C C . ASN A 1 630 ? 9.719 -11.914 35.625 1 90.69 630 ASN A C 1
ATOM 4968 O O . ASN A 1 630 ? 10.008 -11.555 36.781 1 90.69 630 ASN A O 1
ATOM 4972 N N . ASN A 1 631 ? 10.586 -12.234 34.781 1 93.12 631 ASN A N 1
ATOM 4973 C CA . ASN A 1 631 ? 12 -12.289 35.156 1 93.12 631 ASN A CA 1
ATOM 4974 C C . ASN A 1 631 ? 12.672 -10.93 34.969 1 93.12 631 ASN A C 1
ATOM 4976 O O . ASN A 1 631 ? 13.836 -10.758 35.344 1 93.12 631 ASN A O 1
ATOM 4980 N N . LEU A 1 632 ? 12.008 -9.945 34.438 1 94.81 632 LEU A N 1
ATOM 4981 C CA . LEU A 1 632 ? 12.539 -8.609 34.219 1 94.81 632 LEU A CA 1
ATOM 4982 C C . LEU A 1 632 ? 11.836 -7.59 35.125 1 94.81 632 LEU A C 1
ATOM 4984 O O . LEU A 1 632 ? 10.672 -7.77 35.469 1 94.81 632 LEU A O 1
ATOM 4988 N N . SER A 1 633 ? 12.586 -6.562 35.531 1 95.75 633 SER A N 1
ATOM 4989 C CA . SER A 1 633 ? 11.953 -5.465 36.25 1 95.75 633 SER A CA 1
ATOM 4990 C C . SER A 1 633 ? 10.984 -4.699 35.344 1 95.75 633 SER A C 1
ATOM 4992 O O . SER A 1 633 ? 11.148 -4.676 34.125 1 95.75 633 SER A O 1
ATOM 4994 N N . GLN A 1 634 ? 10.016 -4.105 36 1 95.88 634 GLN A N 1
ATOM 4995 C CA . GLN A 1 634 ? 9.055 -3.299 35.25 1 95.88 634 GLN A CA 1
ATOM 4996 C C . GLN A 1 634 ? 9.766 -2.18 34.469 1 95.88 634 GLN A C 1
ATOM 4998 O O . GLN A 1 634 ? 9.359 -1.833 33.375 1 95.88 634 GLN A O 1
ATOM 5003 N N . ASN A 1 635 ? 10.773 -1.63 35.094 1 96.94 635 ASN A N 1
ATOM 5004 C CA . ASN A 1 635 ? 11.547 -0.574 34.438 1 96.94 635 ASN A CA 1
ATOM 5005 C C . ASN A 1 635 ? 12.234 -1.08 33.188 1 96.94 635 ASN A C 1
ATOM 5007 O O . ASN A 1 635 ? 12.297 -0.371 32.188 1 96.94 635 ASN A O 1
ATOM 5011 N N . THR A 1 636 ? 12.742 -2.252 33.312 1 97.31 636 THR A N 1
ATOM 5012 C CA . THR A 1 636 ? 13.406 -2.846 32.156 1 97.31 636 THR A CA 1
ATOM 5013 C C . THR A 1 636 ? 12.406 -3.109 31.031 1 97.31 636 THR A C 1
ATOM 5015 O O . THR A 1 636 ? 12.703 -2.869 29.859 1 97.31 636 THR A O 1
ATOM 5018 N N . VAL A 1 637 ? 11.219 -3.637 31.391 1 97.88 637 VAL A N 1
ATOM 5019 C CA . VAL A 1 637 ? 10.172 -3.889 30.406 1 97.88 637 VAL A CA 1
ATOM 5020 C C . VAL A 1 637 ? 9.773 -2.58 29.719 1 97.88 637 VAL A C 1
ATOM 5022 O O . VAL A 1 637 ? 9.648 -2.525 28.5 1 97.88 637 VAL A O 1
ATOM 5025 N N . ALA A 1 638 ? 9.594 -1.522 30.531 1 98.25 638 ALA A N 1
ATOM 5026 C CA . ALA A 1 638 ? 9.234 -0.211 29.984 1 98.25 638 ALA A CA 1
ATOM 5027 C C . ALA A 1 638 ? 10.289 0.278 29 1 98.25 638 ALA A C 1
ATOM 5029 O O . ALA A 1 638 ? 9.953 0.795 27.922 1 98.25 638 ALA A O 1
ATOM 5030 N N . THR A 1 639 ? 11.523 0.136 29.406 1 98.06 639 THR A N 1
ATOM 5031 C CA . THR A 1 639 ? 12.625 0.582 28.562 1 98.06 639 THR A CA 1
ATOM 5032 C C . THR A 1 639 ? 12.602 -0.141 27.219 1 98.06 639 THR A C 1
ATOM 5034 O O . THR A 1 639 ? 12.773 0.482 26.156 1 98.06 639 THR A O 1
ATOM 5037 N N . LYS A 1 640 ? 12.391 -1.41 27.219 1 98.19 640 LYS A N 1
ATOM 5038 C CA . LYS A 1 640 ? 12.391 -2.215 26 1 98.19 640 LYS A CA 1
ATOM 5039 C C . LYS A 1 640 ? 11.188 -1.893 25.125 1 98.19 640 LYS A C 1
ATOM 5041 O O . LYS A 1 640 ? 11.312 -1.8 23.906 1 98.19 640 LYS A O 1
ATOM 5046 N N . VAL A 1 641 ? 9.992 -1.723 25.734 1 98.62 641 VAL A N 1
ATOM 5047 C CA . VAL A 1 641 ? 8.781 -1.384 24.984 1 98.62 641 VAL A CA 1
ATOM 5048 C C . VAL A 1 641 ? 8.953 -0.022 24.312 1 98.62 641 VAL A C 1
ATOM 5050 O O . VAL A 1 641 ? 8.656 0.135 23.125 1 98.62 641 VAL A O 1
ATOM 5053 N N . LYS A 1 642 ? 9.422 0.958 25.125 1 98.62 642 LYS A N 1
ATOM 5054 C CA . LYS A 1 642 ? 9.648 2.291 24.578 1 98.62 642 LYS A CA 1
ATOM 5055 C C . LYS A 1 642 ? 10.672 2.252 23.438 1 98.62 642 LYS A C 1
ATOM 5057 O O . LYS A 1 642 ? 10.492 2.916 22.422 1 98.62 642 LYS A O 1
ATOM 5062 N N . ARG A 1 643 ? 11.68 1.45 23.625 1 98.19 643 ARG A N 1
ATOM 5063 C CA . ARG A 1 643 ? 12.719 1.312 22.594 1 98.19 643 ARG A CA 1
ATOM 5064 C C . ARG A 1 643 ? 12.141 0.743 21.312 1 98.19 643 ARG A C 1
ATOM 5066 O O . ARG A 1 643 ? 12.453 1.23 20.219 1 98.19 643 ARG A O 1
ATOM 5073 N N . PHE A 1 644 ? 11.32 -0.265 21.406 1 97.94 644 PHE A N 1
ATOM 5074 C CA . PHE A 1 644 ? 10.703 -0.9 20.25 1 97.94 644 PHE A CA 1
ATOM 5075 C C . PHE A 1 644 ? 9.891 0.107 19.438 1 97.94 644 PHE A C 1
ATOM 5077 O O . PHE A 1 644 ? 10.078 0.24 18.234 1 97.94 644 PHE A O 1
ATOM 5084 N N . PHE A 1 645 ? 9.086 0.889 20.109 1 98.38 645 PHE A N 1
ATOM 5085 C CA . PHE A 1 645 ? 8.195 1.814 19.422 1 98.38 645 PHE A CA 1
ATOM 5086 C C . PHE A 1 645 ? 8.969 3.021 18.906 1 98.38 645 PHE A C 1
ATOM 5088 O O . PHE A 1 645 ? 8.625 3.58 17.859 1 98.38 645 PHE A O 1
ATOM 5095 N N . THR A 1 646 ? 9.992 3.432 19.625 1 98 646 THR A N 1
ATOM 5096 C CA . THR A 1 646 ? 10.844 4.508 19.125 1 98 646 THR A CA 1
ATOM 5097 C C . THR A 1 646 ? 11.508 4.113 17.812 1 98 646 THR A C 1
ATOM 5099 O O . THR A 1 646 ? 11.484 4.879 16.844 1 98 646 THR A O 1
ATOM 5102 N N . LEU A 1 647 ? 12.094 2.908 17.766 1 97.44 647 LEU A N 1
ATOM 5103 C CA . LEU A 1 647 ? 12.742 2.443 16.547 1 97.44 647 LEU A CA 1
ATOM 5104 C C . LEU A 1 647 ? 11.734 2.266 15.422 1 97.44 647 LE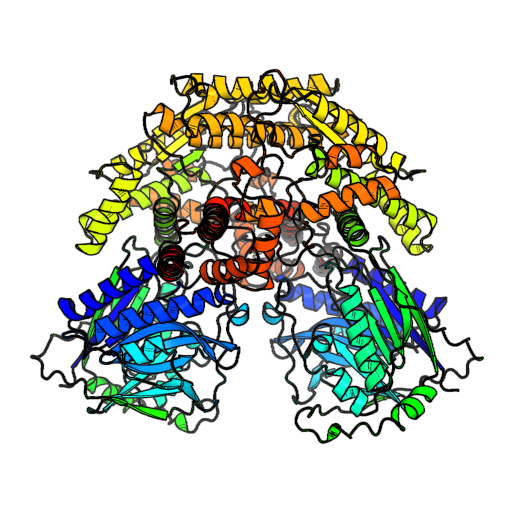U A C 1
ATOM 5106 O O . LEU A 1 647 ? 11.992 2.645 14.281 1 97.44 647 LEU A O 1
ATOM 5110 N N . HIS A 1 648 ? 10.57 1.711 15.805 1 96.5 648 HIS A N 1
ATOM 5111 C CA . HIS A 1 648 ? 9.508 1.496 14.82 1 96.5 648 HIS A CA 1
ATOM 5112 C C . HIS A 1 648 ? 9.07 2.811 14.188 1 96.5 648 HIS A C 1
ATOM 5114 O O . HIS A 1 648 ? 8.914 2.893 12.969 1 96.5 648 HIS A O 1
ATOM 5120 N N . GLY A 1 649 ? 8.852 3.846 15 1 95.62 649 GLY A N 1
ATOM 5121 C CA . GLY A 1 649 ? 8.398 5.137 14.516 1 95.62 649 GLY A CA 1
ATOM 5122 C C . GLY A 1 649 ? 9.469 5.91 13.773 1 95.62 649 GLY A C 1
ATOM 5123 O O . GLY A 1 649 ? 9.219 6.449 12.695 1 95.62 649 GLY A O 1
ATOM 5124 N N . ARG A 1 650 ? 10.648 5.914 14.266 1 95.5 650 ARG A N 1
ATOM 5125 C CA . ARG A 1 650 ? 11.758 6.703 13.734 1 95.5 650 ARG A CA 1
ATOM 5126 C C . ARG A 1 650 ? 12.188 6.191 12.367 1 95.5 650 ARG A C 1
ATOM 5128 O O . ARG A 1 650 ? 12.594 6.973 11.508 1 95.5 650 ARG A O 1
ATOM 5135 N N . ASN A 1 651 ? 12.047 4.883 12.188 1 95.25 651 ASN A N 1
ATOM 5136 C CA . ASN A 1 651 ? 12.602 4.27 10.984 1 95.25 651 ASN A CA 1
ATOM 5137 C C . ASN A 1 651 ? 11.5 3.871 10 1 95.25 651 ASN A C 1
ATOM 5139 O O . ASN A 1 651 ? 11.758 3.145 9.039 1 95.25 651 ASN A O 1
ATOM 5143 N N . ARG A 1 652 ? 10.297 4.395 10.211 1 94 652 ARG A N 1
ATOM 5144 C CA . ARG A 1 652 ? 9.164 4 9.375 1 94 652 ARG A CA 1
ATOM 5145 C C . ARG A 1 652 ? 9.406 4.371 7.918 1 94 652 ARG A C 1
ATOM 5147 O O . ARG A 1 652 ? 8.961 3.662 7.012 1 94 652 ARG A O 1
ATOM 5154 N N . HIS A 1 653 ? 10.133 5.461 7.66 1 93 653 HIS A N 1
ATOM 5155 C CA . HIS A 1 653 ? 10.406 5.934 6.312 1 93 653 HIS A CA 1
ATOM 5156 C C . HIS A 1 653 ? 11.164 4.887 5.5 1 93 653 HIS A C 1
ATOM 5158 O O . HIS A 1 653 ? 11.031 4.832 4.277 1 93 653 HIS A O 1
ATOM 5164 N N . LYS A 1 654 ? 11.875 3.971 6.145 1 94.75 654 LYS A N 1
ATOM 5165 C CA . LYS A 1 654 ? 12.586 2.893 5.465 1 94.75 654 LYS A CA 1
ATOM 5166 C C . LYS A 1 654 ? 11.617 1.812 4.988 1 94.75 654 LYS A C 1
ATOM 5168 O O . LYS A 1 654 ? 11.812 1.217 3.928 1 94.75 654 LYS A O 1
ATOM 5173 N N . MET A 1 655 ? 10.547 1.621 5.715 1 93.25 655 MET A N 1
ATOM 5174 C CA . MET A 1 655 ? 9.594 0.56 5.41 1 93.25 655 MET A CA 1
ATOM 5175 C C . MET A 1 655 ? 8.656 0.979 4.281 1 93.25 655 MET A C 1
ATOM 5177 O O . MET A 1 655 ? 8.086 0.13 3.594 1 93.25 655 MET A O 1
ATOM 5181 N N . ASN A 1 656 ? 8.547 2.271 4.059 1 92.5 656 ASN A N 1
ATOM 5182 C CA . ASN A 1 656 ? 7.707 2.756 2.965 1 92.5 656 ASN A CA 1
ATOM 5183 C C . ASN A 1 656 ? 8.281 2.367 1.604 1 92.5 656 ASN A C 1
ATOM 5185 O O . ASN A 1 656 ? 7.578 2.41 0.594 1 92.5 656 ASN A O 1
ATOM 5189 N N . VAL A 1 657 ? 9.555 2.002 1.571 1 93.62 657 VAL A N 1
ATOM 5190 C CA . VAL A 1 657 ? 10.18 1.61 0.314 1 93.62 657 VAL A CA 1
ATOM 5191 C C . VAL A 1 657 ? 10.836 0.239 0.468 1 93.62 657 VAL A C 1
ATOM 5193 O O . VAL A 1 657 ? 11.852 -0.046 -0.169 1 93.62 657 VAL A O 1
ATOM 5196 N N . VAL A 1 658 ? 10.305 -0.547 1.341 1 92.81 658 VAL A N 1
ATOM 5197 C CA . VAL A 1 658 ? 10.898 -1.853 1.613 1 92.81 658 VAL A CA 1
ATOM 5198 C C . VAL A 1 658 ? 10.695 -2.773 0.413 1 92.81 658 VAL A C 1
ATOM 5200 O O . VAL A 1 658 ? 9.656 -2.717 -0.253 1 92.81 658 VAL A O 1
ATOM 5203 N N . THR A 1 659 ? 11.68 -3.605 0.109 1 95.56 659 THR A N 1
ATOM 5204 C CA . THR A 1 659 ? 11.625 -4.582 -0.973 1 95.56 659 THR A CA 1
ATOM 5205 C C . THR A 1 659 ? 10.453 -5.535 -0.777 1 95.56 659 THR A C 1
ATOM 5207 O O . THR A 1 659 ? 10.234 -6.047 0.324 1 95.56 659 THR A O 1
ATOM 5210 N N . PRO A 1 660 ? 9.641 -5.801 -1.861 1 94.62 660 PRO A N 1
ATOM 5211 C CA . PRO A 1 660 ? 8.523 -6.734 -1.724 1 94.62 660 PRO A CA 1
ATOM 5212 C C . PRO A 1 660 ? 8.961 -8.117 -1.25 1 94.62 660 PRO A C 1
ATOM 5214 O O . PRO A 1 660 ? 9.938 -8.664 -1.758 1 94.62 660 PRO A O 1
ATOM 5217 N N . SER A 1 661 ? 8.258 -8.578 -0.266 1 95.81 661 SER A N 1
ATOM 5218 C CA . SER A 1 661 ? 8.508 -9.906 0.284 1 95.81 661 SER A CA 1
ATOM 5219 C C . SER A 1 661 ? 7.254 -10.781 0.207 1 95.81 661 SER A C 1
ATOM 5221 O O . SER A 1 661 ? 6.133 -10.266 0.231 1 95.81 661 SER A O 1
ATOM 5223 N N . VAL A 1 662 ? 7.48 -12.078 0.08 1 95.94 662 VAL A N 1
ATOM 5224 C CA . VAL A 1 662 ? 6.348 -12.992 0.207 1 95.94 662 VAL A CA 1
ATOM 5225 C C . VAL A 1 662 ? 5.75 -12.883 1.607 1 95.94 662 VAL A C 1
ATOM 5227 O O . VAL A 1 662 ? 6.484 -12.805 2.598 1 95.94 662 VAL A O 1
ATOM 5230 N N . HIS A 1 663 ? 4.453 -12.773 1.624 1 95.06 663 HIS A N 1
ATOM 5231 C CA . HIS A 1 663 ? 3.771 -12.727 2.914 1 95.06 663 HIS A CA 1
ATOM 5232 C C . HIS A 1 663 ? 3.816 -14.078 3.613 1 95.06 663 HIS A C 1
ATOM 5234 O O . HIS A 1 663 ? 3.404 -15.094 3.043 1 95.06 663 HIS A O 1
ATOM 5240 N N . VAL A 1 664 ? 4.266 -14.086 4.895 1 94.06 664 VAL A N 1
ATOM 5241 C CA . VAL A 1 664 ? 4.355 -15.328 5.656 1 94.06 664 VAL A CA 1
ATOM 5242 C C . VAL A 1 664 ? 3.666 -15.156 7.004 1 94.06 664 VAL A C 1
ATOM 5244 O O . VAL A 1 664 ? 2.479 -15.469 7.145 1 94.06 664 VAL A O 1
ATOM 5247 N N . GLU A 1 665 ? 4.246 -14.32 7.859 1 88.25 665 GLU A N 1
ATOM 5248 C CA . GLU A 1 665 ? 3.719 -14.156 9.211 1 88.25 665 GLU A CA 1
ATOM 5249 C C . GLU A 1 665 ? 2.621 -13.094 9.25 1 88.25 665 GLU A C 1
ATOM 5251 O O . GLU A 1 665 ? 2.658 -12.125 8.477 1 88.25 665 GLU A O 1
ATOM 5256 N N . ASN A 1 666 ? 1.8 -13.266 10.312 1 89.62 666 ASN A N 1
ATOM 5257 C CA . ASN A 1 666 ? 0.662 -12.367 10.469 1 89.62 666 ASN A CA 1
ATOM 5258 C C . ASN A 1 666 ? 1.062 -11.078 11.172 1 89.62 666 ASN A C 1
ATOM 5260 O O . ASN A 1 666 ? 0.209 -10.234 11.469 1 89.62 666 ASN A O 1
ATOM 5264 N N . TYR A 1 667 ? 2.297 -10.945 11.461 1 91.75 667 TYR A N 1
ATOM 5265 C CA . TYR A 1 667 ? 2.768 -9.656 11.953 1 91.75 667 TYR A CA 1
ATOM 5266 C C . TYR A 1 667 ? 3.871 -9.102 11.062 1 91.75 667 TYR A C 1
ATOM 5268 O O . TYR A 1 667 ? 4.824 -8.492 11.555 1 91.75 667 TYR A O 1
ATOM 5276 N N . SER A 1 668 ? 3.68 -9.406 9.781 1 89.69 668 SER A N 1
ATOM 5277 C CA . SER A 1 668 ? 4.57 -8.914 8.734 1 89.69 668 SER A CA 1
ATOM 5278 C C . SER A 1 668 ? 4.699 -7.395 8.797 1 89.69 668 SER A C 1
ATOM 5280 O O . SER A 1 668 ? 3.75 -6.695 9.164 1 89.69 668 SER A O 1
ATOM 5282 N N . ALA A 1 669 ? 5.852 -6.895 8.43 1 86.44 669 ALA A N 1
ATOM 5283 C CA . ALA A 1 669 ? 6.141 -5.461 8.477 1 86.44 669 ALA A CA 1
ATOM 5284 C C . ALA A 1 669 ? 5.789 -4.793 7.148 1 86.44 669 ALA A C 1
ATOM 5286 O O . ALA A 1 669 ? 6.137 -3.633 6.918 1 86.44 669 ALA A O 1
ATOM 5287 N N . ASP A 1 670 ? 5.148 -5.504 6.227 1 88.31 670 ASP A N 1
ATOM 5288 C CA . ASP A 1 670 ? 4.758 -4.926 4.945 1 88.31 670 ASP A CA 1
ATOM 5289 C C . ASP A 1 670 ? 3.822 -3.732 5.145 1 88.31 670 ASP A C 1
ATOM 5291 O O . ASP A 1 670 ? 2.627 -3.908 5.387 1 88.31 670 ASP A O 1
ATOM 5295 N N . ASP A 1 671 ? 4.301 -2.568 4.883 1 84.62 671 ASP A N 1
ATOM 5296 C CA . ASP A 1 671 ? 3.576 -1.318 5.098 1 84.62 671 ASP A CA 1
ATOM 5297 C C . ASP A 1 671 ? 2.719 -0.966 3.883 1 84.62 671 ASP A C 1
ATOM 5299 O O . ASP A 1 671 ? 1.936 -0.015 3.924 1 84.62 671 ASP A O 1
ATOM 5303 N N . THR A 1 672 ? 2.861 -1.652 2.844 1 82.44 672 THR A N 1
ATOM 5304 C CA . THR A 1 672 ? 2.207 -1.281 1.594 1 82.44 672 THR A CA 1
ATOM 5305 C C . THR A 1 672 ? 0.77 -1.792 1.564 1 82.44 672 THR A C 1
ATOM 5307 O O . THR A 1 672 ? -0.163 -1.023 1.316 1 82.44 672 THR A O 1
ATOM 5310 N N . ARG A 1 673 ? 0.654 -3.1 1.922 1 83.75 673 ARG A N 1
ATOM 5311 C CA . ARG A 1 673 ? -0.66 -3.699 1.716 1 83.75 673 ARG A CA 1
ATOM 5312 C C . ARG A 1 673 ? -1.18 -4.336 3 1 83.75 673 ARG A C 1
ATOM 5314 O O . ARG A 1 673 ? -2.385 -4.551 3.15 1 83.75 673 ARG A O 1
ATOM 5321 N N . PHE A 1 674 ? -0.361 -4.57 3.92 1 91.06 674 PHE A N 1
ATOM 5322 C CA . PHE A 1 674 ? -0.765 -5.41 5.039 1 91.06 674 PHE A CA 1
ATOM 5323 C C . PHE A 1 674 ? -0.843 -4.602 6.328 1 91.06 674 PHE A C 1
ATOM 5325 O O . PHE A 1 674 ? -1.866 -4.613 7.016 1 91.06 674 PHE A O 1
ATOM 5332 N N . ASP A 1 675 ? 0.168 -3.928 6.715 1 91.62 675 ASP A N 1
ATOM 5333 C CA . ASP A 1 675 ? 0.269 -3.131 7.934 1 91.62 675 ASP A CA 1
ATOM 5334 C C . ASP A 1 675 ? 0.299 -1.638 7.613 1 91.62 675 ASP A C 1
ATOM 5336 O O . ASP A 1 675 ? 1.353 -1.003 7.684 1 91.62 675 ASP A O 1
ATOM 5340 N N . THR A 1 676 ? -0.843 -1.09 7.367 1 90.19 676 THR A N 1
ATOM 5341 C CA . THR A 1 676 ? -0.947 0.289 6.906 1 90.19 676 THR A CA 1
ATOM 5342 C C . THR A 1 676 ? -0.773 1.265 8.062 1 90.19 676 THR A C 1
ATOM 5344 O O . THR A 1 676 ? -1.583 1.281 8.992 1 90.19 676 THR A O 1
ATOM 5347 N N . ARG A 1 677 ? 0.301 2.006 8 1 92.62 677 ARG A N 1
ATOM 5348 C CA . ARG A 1 677 ? 0.65 2.977 9.031 1 92.62 677 ARG A CA 1
ATOM 5349 C C . ARG A 1 677 ? 1.118 4.289 8.414 1 92.62 677 ARG A C 1
ATOM 5351 O O . ARG A 1 677 ? 1.331 4.367 7.203 1 92.62 677 ARG A O 1
ATOM 5358 N N . GLN A 1 678 ? 1.193 5.34 9.203 1 94.06 678 GLN A N 1
ATOM 5359 C CA . GLN A 1 678 ? 1.724 6.609 8.719 1 94.06 678 GLN A CA 1
ATOM 5360 C C . GLN A 1 678 ? 3.213 6.504 8.406 1 94.06 678 GLN A C 1
ATOM 5362 O O . GLN A 1 678 ? 3.896 5.609 8.914 1 94.06 678 GLN A O 1
ATOM 5367 N N . MET A 1 679 ? 3.736 7.352 7.582 1 93.44 679 MET A N 1
ATOM 5368 C CA . MET A 1 679 ? 5.141 7.344 7.184 1 93.44 679 MET A CA 1
ATOM 5369 C C . MET A 1 679 ? 5.996 8.125 8.172 1 93.44 679 MET A C 1
ATOM 5371 O O . MET A 1 679 ? 7.188 7.852 8.328 1 93.44 679 MET A O 1
ATOM 5375 N N . ILE A 1 680 ? 5.332 9.141 8.805 1 95.25 680 ILE A N 1
ATOM 5376 C CA . ILE A 1 680 ? 6.043 9.977 9.766 1 95.25 680 ILE A CA 1
ATOM 5377 C C . ILE A 1 680 ? 5.363 9.883 11.133 1 95.25 680 ILE A C 1
ATOM 5379 O O . ILE A 1 680 ? 4.152 10.086 11.242 1 95.25 680 ILE A O 1
ATOM 5383 N N . TYR A 1 681 ? 6.148 9.539 12.133 1 95.44 681 TYR A N 1
ATOM 5384 C CA . TYR A 1 681 ? 5.684 9.484 13.516 1 95.44 681 TYR A CA 1
ATOM 5385 C C . TYR A 1 681 ? 6.34 10.562 14.359 1 95.44 681 TYR A C 1
ATOM 5387 O O . TYR A 1 681 ? 7.461 10.992 14.07 1 95.44 681 TYR A O 1
ATOM 5395 N N . ASN A 1 682 ? 5.582 11.047 15.305 1 95.31 682 ASN A N 1
ATOM 5396 C CA . ASN A 1 682 ? 6.297 11.586 16.453 1 95.31 682 ASN A CA 1
ATOM 5397 C C . ASN A 1 682 ? 6.938 10.477 17.281 1 95.31 682 ASN A C 1
ATOM 5399 O O . ASN A 1 682 ? 6.285 9.883 18.141 1 95.31 682 ASN A O 1
ATOM 5403 N N . TYR A 1 683 ? 8.18 10.211 17.047 1 93.75 683 TYR A N 1
ATOM 5404 C CA . TYR A 1 683 ? 8.82 9.016 17.594 1 93.75 683 TYR A CA 1
ATOM 5405 C C . TYR A 1 683 ? 9.023 9.148 19.094 1 93.75 683 TYR A C 1
ATOM 5407 O O . TYR A 1 683 ? 9.406 8.18 19.766 1 93.75 683 TYR A O 1
ATOM 5415 N N . GLN A 1 684 ? 8.75 10.336 19.641 1 95 684 GLN A N 1
ATOM 5416 C CA . GLN A 1 684 ? 8.836 10.508 21.078 1 95 684 GLN A CA 1
ATOM 5417 C C . GLN A 1 684 ? 7.648 9.852 21.781 1 95 684 GLN A C 1
ATOM 5419 O O . GLN A 1 684 ? 7.707 9.578 22.984 1 95 684 GLN A O 1
ATOM 5424 N N . TRP A 1 685 ? 6.621 9.609 21.078 1 97 685 TRP A N 1
ATOM 5425 C CA . TRP A 1 685 ? 5.422 8.992 21.641 1 97 685 TRP A CA 1
ATOM 5426 C C . TRP A 1 685 ? 5.102 9.586 23.016 1 97 685 TRP A C 1
ATOM 5428 O O . TRP A 1 685 ? 4.859 8.844 23.969 1 97 685 TRP A O 1
ATOM 5438 N N . LYS A 1 686 ? 5.113 10.883 23.094 1 96.88 686 LYS A N 1
ATOM 5439 C CA . LYS A 1 686 ? 5.137 11.555 24.391 1 96.88 686 LYS A CA 1
ATOM 5440 C C . LYS A 1 686 ? 3.943 11.148 25.25 1 96.88 686 LYS A C 1
ATOM 5442 O O . LYS A 1 686 ? 4.105 10.742 26.406 1 96.88 686 LYS A O 1
ATOM 5447 N N . PHE A 1 687 ? 2.721 11.242 24.766 1 97.88 687 PHE A N 1
ATOM 5448 C CA . PHE A 1 687 ? 1.501 10.938 25.5 1 97.88 687 PHE A CA 1
ATOM 5449 C C . PHE A 1 687 ? 1.508 9.492 25.984 1 97.88 687 PHE A C 1
ATOM 5451 O O . PHE A 1 687 ? 1.21 9.227 27.156 1 97.88 687 PHE A O 1
ATOM 5458 N N . GLN A 1 688 ? 1.853 8.516 25.172 1 98.19 688 GLN A N 1
ATOM 5459 C CA . GLN A 1 688 ? 1.847 7.082 25.453 1 98.19 688 GLN A CA 1
ATOM 5460 C C . GLN A 1 688 ? 2.939 6.715 26.453 1 98.19 688 GLN A C 1
ATOM 5462 O O . GLN A 1 688 ? 2.693 5.969 27.406 1 98.19 688 GLN A O 1
ATOM 5467 N N . PHE A 1 689 ? 4.188 7.262 26.266 1 98.38 689 PHE A N 1
ATOM 5468 C CA . PHE A 1 689 ? 5.309 6.934 27.141 1 98.38 689 PHE A CA 1
ATOM 5469 C C . PHE A 1 689 ? 5.129 7.566 28.516 1 98.38 689 PHE A C 1
ATOM 5471 O O . PHE A 1 689 ? 5.512 6.98 29.516 1 98.38 689 PHE A O 1
ATOM 5478 N N . ASP A 1 690 ? 4.562 8.828 28.531 1 98.06 690 ASP A N 1
ATOM 5479 C CA . ASP A 1 690 ? 4.254 9.445 29.828 1 98.06 690 ASP A CA 1
ATOM 5480 C C . ASP A 1 690 ? 3.289 8.578 30.625 1 98.06 690 ASP A C 1
ATOM 5482 O O . ASP A 1 690 ? 3.412 8.484 31.859 1 98.06 690 ASP A O 1
ATOM 5486 N N . MET A 1 691 ? 2.332 8.016 29.969 1 97.38 691 MET A N 1
ATOM 5487 C CA . MET A 1 691 ? 1.392 7.141 30.672 1 97.38 691 MET A CA 1
ATOM 5488 C C . MET A 1 691 ? 2.102 5.914 31.219 1 97.38 691 MET A C 1
ATOM 5490 O O . MET A 1 691 ? 1.806 5.477 32.344 1 97.38 691 MET A O 1
ATOM 5494 N N . ILE A 1 692 ? 2.99 5.301 30.422 1 97.94 692 ILE A N 1
ATOM 5495 C CA . ILE A 1 692 ? 3.777 4.176 30.906 1 97.94 692 ILE A CA 1
ATOM 5496 C C . ILE A 1 692 ? 4.547 4.586 32.156 1 97.94 692 ILE A C 1
ATOM 5498 O O . ILE A 1 692 ? 4.582 3.846 33.125 1 97.94 692 ILE A O 1
ATOM 5502 N N . ASP A 1 693 ? 5.164 5.77 32.188 1 97.75 693 ASP A N 1
ATOM 5503 C CA . ASP A 1 693 ? 5.934 6.262 33.312 1 97.75 693 ASP A CA 1
ATOM 5504 C C . ASP A 1 693 ? 5.043 6.438 34.531 1 97.75 693 ASP A C 1
ATOM 5506 O O . ASP A 1 693 ? 5.457 6.145 35.656 1 97.75 693 ASP A O 1
ATOM 5510 N N . LYS A 1 694 ? 3.83 6.926 34.344 1 96.56 694 LYS A N 1
ATOM 5511 C CA . LYS A 1 694 ? 2.889 7.078 35.438 1 96.56 694 LYS A CA 1
ATOM 5512 C C . LYS A 1 694 ? 2.529 5.727 36.062 1 96.56 694 LYS A C 1
ATOM 5514 O O . LYS A 1 694 ? 2.381 5.609 37.281 1 96.56 694 LYS A O 1
ATOM 5519 N N . LEU A 1 695 ? 2.355 4.75 35.188 1 94.75 695 LEU A N 1
ATOM 5520 C CA . LEU A 1 695 ? 2.025 3.41 35.688 1 94.75 695 LEU A CA 1
ATOM 5521 C C . LEU A 1 695 ? 3.178 2.822 36.5 1 94.75 695 LEU A C 1
ATOM 5523 O O . LEU A 1 695 ? 2.955 2.092 37.469 1 94.75 695 LEU A O 1
ATOM 5527 N N . LEU A 1 696 ? 4.398 3.125 36.062 1 94.19 696 LEU A N 1
ATOM 5528 C CA . LEU A 1 696 ? 5.586 2.666 36.781 1 94.19 696 LEU A CA 1
ATOM 5529 C C . LEU A 1 696 ? 5.66 3.289 38.156 1 94.19 696 LEU A C 1
ATOM 5531 O O . LEU A 1 696 ? 6.094 2.637 39.125 1 94.19 696 LEU A O 1
ATOM 5535 N N . ASP A 1 697 ? 5.25 4.504 38.281 1 90.88 697 ASP A N 1
ATOM 5536 C CA . ASP A 1 697 ? 5.297 5.223 39.562 1 90.88 697 ASP A CA 1
ATOM 5537 C C . ASP A 1 697 ? 4.266 4.672 40.531 1 90.88 697 ASP A C 1
ATOM 5539 O O . ASP A 1 697 ? 4.48 4.688 41.75 1 90.88 697 ASP A O 1
ATOM 5543 N N . ILE A 1 698 ? 3.189 4.219 40 1 81.5 698 ILE A N 1
ATOM 5544 C CA . ILE A 1 698 ? 2.137 3.684 40.875 1 81.5 698 ILE A CA 1
ATOM 5545 C C . ILE A 1 698 ? 2.516 2.279 41.344 1 81.5 698 ILE A C 1
ATOM 5547 O O . ILE A 1 698 ? 2.195 1.883 42.469 1 81.5 698 ILE A O 1
ATOM 5551 N N . SER A 1 699 ? 3.119 1.445 40.469 1 68.25 699 SER A N 1
ATOM 5552 C CA . SER A 1 699 ? 3.498 0.078 40.812 1 68.25 699 SER A CA 1
ATOM 5553 C C . SER A 1 699 ? 4.641 0.054 41.812 1 68.25 699 SER A C 1
ATOM 5555 O O . SER A 1 699 ? 4.879 -0.965 42.469 1 68.25 699 SER A O 1
ATOM 5557 N N . ILE A 1 700 ? 5.379 1.19 41.969 1 46.94 700 ILE A N 1
ATOM 5558 C CA . ILE A 1 700 ? 6.398 1.265 43.031 1 46.94 700 ILE A CA 1
ATOM 5559 C C . ILE A 1 700 ? 5.766 1.751 44.312 1 46.94 700 ILE A C 1
ATOM 5561 O O . ILE A 1 700 ? 4.996 2.715 44.312 1 46.94 700 ILE A O 1
ATOM 5565 N N . MET B 1 1 ? -33.469 40 17.172 1 53.28 1 MET B N 1
ATOM 5566 C CA . MET B 1 1 ? -32.75 39.344 16.094 1 53.28 1 MET B CA 1
ATOM 5567 C C . MET B 1 1 ? -31.953 38.156 16.609 1 53.28 1 MET B C 1
ATOM 5569 O O . MET B 1 1 ? -31.406 38.219 17.703 1 53.28 1 MET B O 1
ATOM 5573 N N . LYS B 1 2 ? -32.25 36.875 16.016 1 74.12 2 LYS B N 1
ATOM 5574 C CA . LYS B 1 2 ? -31.625 35.625 16.406 1 74.12 2 LYS B CA 1
ATOM 5575 C C . LYS B 1 2 ? -30.266 35.438 15.734 1 74.12 2 LYS B C 1
ATOM 5577 O O . LYS B 1 2 ? -30.141 34.719 14.742 1 74.12 2 LYS B O 1
ATOM 5582 N N . CYS B 1 3 ? -29.203 36.344 16.172 1 83.56 3 CYS B N 1
ATOM 5583 C CA . CYS B 1 3 ? -27.875 36.25 15.586 1 83.56 3 CYS B CA 1
ATOM 5584 C C . CYS B 1 3 ? -26.969 35.344 16.438 1 83.56 3 CYS B C 1
ATOM 5586 O O . CYS B 1 3 ? -27.078 35.344 17.656 1 83.56 3 CYS B O 1
ATOM 5588 N N . THR B 1 4 ? -26.25 34.562 15.766 1 87.44 4 THR B N 1
ATOM 5589 C CA . THR B 1 4 ? -25.312 33.688 16.453 1 87.44 4 THR B CA 1
ATOM 5590 C C . THR B 1 4 ? -23.969 33.625 15.703 1 87.44 4 THR B C 1
ATOM 5592 O O . THR B 1 4 ? -23.938 33.781 14.477 1 87.44 4 THR B O 1
ATOM 5595 N N . THR B 1 5 ? -22.922 33.625 16.484 1 92.94 5 THR B N 1
ATOM 5596 C CA . THR B 1 5 ? -21.594 33.469 15.891 1 92.94 5 THR B CA 1
ATOM 5597 C C . THR B 1 5 ? -21.172 32.031 15.867 1 92.94 5 THR B C 1
ATOM 5599 O O . THR B 1 5 ? -21.172 31.344 16.906 1 92.94 5 THR B O 1
ATOM 5602 N N . LEU B 1 6 ? -20.844 31.562 14.711 1 95.19 6 LEU B N 1
ATOM 5603 C CA . LEU B 1 6 ? -20.391 30.203 14.461 1 95.19 6 LEU B CA 1
ATOM 5604 C C . LEU B 1 6 ? -18.891 30.172 14.148 1 95.19 6 LEU B C 1
ATOM 5606 O O . LEU B 1 6 ? -18.406 31.016 13.391 1 95.19 6 LEU B O 1
ATOM 5610 N N . ALA B 1 7 ? -18.172 29.25 14.781 1 97.88 7 ALA B N 1
ATOM 5611 C CA . ALA B 1 7 ? -16.75 29.156 14.523 1 97.88 7 ALA B CA 1
ATOM 5612 C C . ALA B 1 7 ? -16.375 27.766 14.008 1 97.88 7 ALA B C 1
ATOM 5614 O O . ALA B 1 7 ? -16.922 26.766 14.453 1 97.88 7 ALA B O 1
ATOM 5615 N N . ILE B 1 8 ? -15.461 27.734 13.047 1 98.31 8 ILE B N 1
ATOM 5616 C CA . ILE B 1 8 ? -14.898 26.516 12.5 1 98.31 8 ILE B CA 1
ATOM 5617 C C . ILE B 1 8 ? -13.398 26.469 12.742 1 98.31 8 ILE B C 1
ATOM 5619 O O . ILE B 1 8 ? -12.695 27.453 12.492 1 98.31 8 ILE B O 1
ATOM 5623 N N . SER B 1 9 ? -12.953 25.359 13.266 1 98.38 9 SER B N 1
ATOM 5624 C CA . SER B 1 9 ? -11.523 25.156 13.492 1 98.38 9 SER B CA 1
ATOM 5625 C C . SER B 1 9 ? -10.922 24.25 12.414 1 98.38 9 SER B C 1
ATOM 5627 O O . SER B 1 9 ? -11.398 23.141 12.188 1 98.38 9 SER B O 1
ATOM 5629 N N . THR B 1 10 ? -9.906 24.766 11.695 1 98.38 10 THR B N 1
ATOM 5630 C CA . THR B 1 10 ? -9.047 23.984 10.812 1 98.38 10 THR B CA 1
ATOM 5631 C C . THR B 1 10 ? -7.691 23.719 11.461 1 98.38 10 THR B C 1
ATOM 5633 O O . THR B 1 10 ? -6.949 24.656 11.758 1 98.38 10 THR B O 1
ATOM 5636 N N . LEU B 1 11 ? -7.41 22.484 11.688 1 98.62 11 LEU B N 1
ATOM 5637 C CA . LEU B 1 11 ? -6.27 22.141 12.531 1 98.62 11 LEU B CA 1
ATOM 5638 C C . LEU B 1 11 ? -5.285 21.25 11.781 1 98.62 11 LEU B C 1
ATOM 5640 O O . LEU B 1 11 ? -5.691 20.375 11.023 1 98.62 11 LEU B O 1
ATOM 5644 N N . ASN B 1 12 ? -3.961 21.484 11.93 1 98.31 12 ASN B N 1
ATOM 5645 C CA . ASN B 1 12 ? -2.893 20.656 11.391 1 98.31 12 ASN B CA 1
ATOM 5646 C C . ASN B 1 12 ? -2.564 19.484 12.32 1 98.31 12 ASN B C 1
ATOM 5648 O O . ASN B 1 12 ? -1.476 19.438 12.898 1 98.31 12 ASN B O 1
ATOM 5652 N N . GLN B 1 13 ? -3.504 18.562 12.414 1 98.38 13 GLN B N 1
ATOM 5653 C CA . GLN B 1 13 ? -3.396 17.406 13.312 1 98.38 13 GLN B CA 1
ATOM 5654 C C . GLN B 1 13 ? -2.432 16.359 12.758 1 98.38 13 GLN B C 1
ATOM 5656 O O . GLN B 1 13 ? -2.279 16.234 11.547 1 98.38 13 GLN B O 1
ATOM 5661 N N . TRP B 1 14 ? -1.699 15.719 13.68 1 97.88 14 TRP B N 1
ATOM 5662 C CA . TRP B 1 14 ? -0.708 14.695 13.359 1 97.88 14 TRP B CA 1
ATOM 5663 C C . TRP B 1 14 ? -1.121 13.344 13.93 1 97.88 14 TRP B C 1
ATOM 5665 O O . TRP B 1 14 ? -1.357 13.211 15.133 1 97.88 14 TRP B O 1
ATOM 5675 N N . SER B 1 15 ? -1.2 12.289 13.094 1 97.81 15 SER B N 1
ATOM 5676 C CA . SER B 1 15 ? -1.68 10.977 13.508 1 97.81 15 SER B CA 1
ATOM 5677 C C . SER B 1 15 ? -0.905 10.453 14.711 1 97.81 15 SER B C 1
ATOM 5679 O O . SER B 1 15 ? 0.328 10.477 14.727 1 97.81 15 SER B O 1
ATOM 5681 N N . MET B 1 16 ? -1.587 10.047 15.766 1 97.81 16 MET B N 1
ATOM 5682 C CA . MET B 1 16 ? -1.092 9.406 16.984 1 97.81 16 MET B CA 1
ATOM 5683 C C . MET B 1 16 ? -0.387 10.414 17.875 1 97.81 16 MET B C 1
ATOM 5685 O O . MET B 1 16 ? 0.155 10.047 18.922 1 97.81 16 MET B O 1
ATOM 5689 N N . ASP B 1 17 ? -0.353 11.688 17.484 1 98 17 ASP B N 1
ATOM 5690 C CA . ASP B 1 17 ? 0.263 12.719 18.312 1 98 17 ASP B CA 1
ATOM 5691 C C . ASP B 1 17 ? -0.758 13.352 19.25 1 98 17 ASP B C 1
ATOM 5693 O O . ASP B 1 17 ? -1.034 14.547 19.172 1 98 17 ASP B O 1
ATOM 5697 N N . PHE B 1 18 ? -1.166 12.586 20.234 1 98.62 18 PHE B N 1
ATOM 5698 C CA . PHE B 1 18 ? -2.281 12.953 21.094 1 98.62 18 PHE B CA 1
ATOM 5699 C C . PHE B 1 18 ? -1.979 14.242 21.844 1 98.62 18 PHE B C 1
ATOM 5701 O O . PHE B 1 18 ? -2.852 15.102 21.984 1 98.62 18 PHE B O 1
ATOM 5708 N N . GLU B 1 19 ? -0.755 14.406 22.297 1 98.06 19 GLU B N 1
ATOM 5709 C CA . GLU B 1 19 ? -0.398 15.617 23.031 1 98.06 19 GLU B CA 1
ATOM 5710 C C . GLU B 1 19 ? -0.46 16.844 22.141 1 98.06 19 GLU B C 1
ATOM 5712 O O . GLU B 1 19 ? -1.065 17.859 22.5 1 98.06 19 GLU B O 1
ATOM 5717 N N . GLY B 1 20 ? 0.219 16.766 21 1 98 20 GLY B N 1
ATOM 5718 C CA . GLY B 1 20 ? 0.181 17.875 20.062 1 98 20 GLY B CA 1
ATOM 5719 C C . GLY B 1 20 ? -1.218 18.188 19.562 1 98 20 GLY B C 1
ATOM 5720 O O . GLY B 1 20 ? -1.589 19.359 19.438 1 98 20 GLY B O 1
ATOM 5721 N N . ASN B 1 21 ? -2.002 17.172 19.25 1 98.69 21 ASN B N 1
ATOM 5722 C CA . ASN B 1 21 ? -3.373 17.359 18.781 1 98.69 21 ASN B CA 1
ATOM 5723 C C . ASN B 1 21 ? -4.238 18.047 19.844 1 98.69 21 ASN B C 1
ATOM 5725 O O . ASN B 1 21 ? -5.004 18.953 19.531 1 98.69 21 ASN B O 1
ATOM 5729 N N . LYS B 1 22 ? -4.102 17.609 21.094 1 98.75 22 LYS B N 1
ATOM 5730 C CA . LYS B 1 22 ? -4.84 18.203 22.203 1 98.75 22 LYS B CA 1
ATOM 5731 C C . LYS B 1 22 ? -4.516 19.688 22.328 1 98.75 22 LYS B C 1
ATOM 5733 O O . LYS B 1 22 ? -5.414 20.516 22.484 1 98.75 22 LYS B O 1
ATOM 5738 N N . ASN B 1 23 ? -3.256 20 22.25 1 98.56 23 ASN B N 1
ATOM 5739 C CA . ASN B 1 23 ? -2.83 21.391 22.406 1 98.56 23 ASN B CA 1
ATOM 5740 C C . ASN B 1 23 ? -3.396 22.281 21.312 1 98.56 23 ASN B C 1
ATOM 5742 O O . ASN B 1 23 ? -3.803 23.422 21.562 1 98.56 23 ASN B O 1
ATOM 5746 N N . ARG B 1 24 ? -3.41 21.828 20.094 1 98.75 24 ARG B N 1
ATOM 5747 C CA . ARG B 1 24 ? -3.973 22.594 18.984 1 98.75 24 ARG B CA 1
ATOM 5748 C C . ARG B 1 24 ? -5.48 22.75 19.141 1 98.75 24 ARG B C 1
ATOM 5750 O O . ARG B 1 24 ? -6.039 23.797 18.812 1 98.75 24 ARG B O 1
ATOM 5757 N N . ILE B 1 25 ? -6.152 21.688 19.641 1 98.88 25 ILE B N 1
ATOM 5758 C CA . ILE B 1 25 ? -7.582 21.766 19.891 1 98.88 25 ILE B CA 1
ATOM 5759 C C . ILE B 1 25 ? -7.852 22.828 20.969 1 98.88 25 ILE B C 1
ATOM 5761 O O . ILE B 1 25 ? -8.742 23.672 20.812 1 98.88 25 ILE B O 1
ATOM 5765 N N . LEU B 1 26 ? -7.086 22.812 22.047 1 98.75 26 LEU B N 1
ATOM 5766 C CA . LEU B 1 26 ? -7.254 23.781 23.125 1 98.75 26 LEU B CA 1
ATOM 5767 C C . LEU B 1 26 ? -7.074 25.203 22.609 1 98.75 26 LEU B C 1
ATOM 5769 O O . LEU B 1 26 ? -7.848 26.094 22.969 1 98.75 26 LEU B O 1
ATOM 5773 N N . GLU B 1 27 ? -6.059 25.359 21.781 1 98.62 27 GLU B N 1
ATOM 5774 C CA . GLU B 1 27 ? -5.848 26.688 21.203 1 98.62 27 GLU B CA 1
ATOM 5775 C C . GLU B 1 27 ? -7.039 27.109 20.344 1 98.62 27 GLU B C 1
ATOM 5777 O O . GLU B 1 27 ? -7.441 28.266 20.359 1 98.62 27 GLU B O 1
ATOM 5782 N N . SER B 1 28 ? -7.59 26.234 19.578 1 98.75 28 SER B N 1
ATOM 5783 C CA . SER B 1 28 ? -8.742 26.547 18.75 1 98.75 28 SER B CA 1
ATOM 5784 C C . SER B 1 28 ? -9.953 26.922 19.594 1 98.75 28 SER B C 1
ATOM 5786 O O . SER B 1 28 ? -10.75 27.781 19.188 1 98.75 28 SER B O 1
ATOM 5788 N N . LEU B 1 29 ? -10.156 26.297 20.766 1 98.44 29 LEU B N 1
ATOM 5789 C CA . LEU B 1 29 ? -11.234 26.641 21.688 1 98.44 29 LEU B CA 1
ATOM 5790 C C . LEU B 1 29 ? -11.047 28.047 22.234 1 98.44 29 LEU B C 1
ATOM 5792 O O . LEU B 1 29 ? -12.008 28.828 22.297 1 98.44 29 LEU B O 1
ATOM 5796 N N . ARG B 1 30 ? -9.867 28.375 22.578 1 98.12 30 ARG B N 1
ATOM 5797 C CA . ARG B 1 30 ? -9.562 29.703 23.078 1 98.12 30 ARG B CA 1
ATOM 5798 C C . ARG B 1 30 ? -9.852 30.781 22.031 1 98.12 30 ARG B C 1
ATOM 5800 O O . ARG B 1 30 ? -10.516 31.781 22.328 1 98.12 30 ARG B O 1
ATOM 5807 N N . GLN B 1 31 ? -9.398 30.531 20.828 1 97.81 31 GLN B N 1
ATOM 5808 C CA . GLN B 1 31 ? -9.633 31.5 19.766 1 97.81 31 GLN B CA 1
ATOM 5809 C C . GLN B 1 31 ? -11.117 31.641 19.453 1 97.81 31 GLN B C 1
ATOM 5811 O O . GLN B 1 31 ? -11.617 32.75 19.234 1 97.81 31 GLN B O 1
ATOM 5816 N N . SER B 1 32 ? -11.797 30.531 19.375 1 97.62 32 SER B N 1
ATOM 5817 C CA . SER B 1 32 ? -13.219 30.547 19.078 1 97.62 32 SER B CA 1
ATOM 5818 C C . SER B 1 32 ? -14 31.375 20.078 1 97.62 32 SER B C 1
ATOM 5820 O O . SER B 1 32 ? -14.922 32.125 19.719 1 97.62 32 SER B O 1
ATOM 5822 N N . LYS B 1 33 ? -13.68 31.266 21.359 1 95.94 33 LYS B N 1
ATOM 5823 C CA . LYS B 1 33 ? -14.43 31.938 22.406 1 95.94 33 LYS B CA 1
ATOM 5824 C C . LYS B 1 33 ? -13.883 33.344 22.641 1 95.94 33 LYS B C 1
ATOM 5826 O O . LYS B 1 33 ? -14.633 34.312 22.609 1 95.94 33 LYS B O 1
ATOM 5831 N N . ASP B 1 34 ? -12.555 33.469 22.812 1 95.25 34 ASP B N 1
ATOM 5832 C CA . ASP B 1 34 ? -11.953 34.719 23.266 1 95.25 34 ASP B CA 1
ATOM 5833 C C . ASP B 1 34 ? -11.875 35.75 22.125 1 95.25 34 ASP B C 1
ATOM 5835 O O . ASP B 1 34 ? -11.992 36.938 22.359 1 95.25 34 ASP B O 1
ATOM 5839 N N . ILE B 1 35 ? -11.664 35.281 20.953 1 94.19 35 ILE B N 1
ATOM 5840 C CA . ILE B 1 35 ? -11.477 36.188 19.828 1 94.19 35 ILE B CA 1
ATOM 5841 C C . ILE B 1 35 ? -12.781 36.281 19.031 1 94.19 35 ILE B C 1
ATOM 5843 O O . ILE B 1 35 ? -13.234 37.406 18.719 1 94.19 35 ILE B O 1
ATOM 5847 N N . HIS B 1 36 ? -13.453 35.188 18.812 1 93.75 36 HIS B N 1
ATOM 5848 C CA . HIS B 1 36 ? -14.578 35.188 17.875 1 93.75 36 HIS B CA 1
ATOM 5849 C C . HIS B 1 36 ? -15.906 35.219 18.625 1 93.75 36 HIS B C 1
ATOM 5851 O O . HIS B 1 36 ? -16.953 35.5 18.031 1 93.75 36 HIS B O 1
ATOM 5857 N N . HIS B 1 37 ? -15.898 34.938 19.938 1 93 37 HIS B N 1
ATOM 5858 C CA . HIS B 1 37 ? -17.094 34.938 20.781 1 93 37 HIS B CA 1
ATOM 5859 C C . HIS B 1 37 ? -18.156 33.969 20.219 1 93 37 HIS B C 1
ATOM 5861 O O . HIS B 1 37 ? -19.328 34.344 20.109 1 93 37 HIS B O 1
ATOM 5867 N N . ALA B 1 38 ? -17.703 32.844 19.797 1 94.06 38 ALA B N 1
ATOM 5868 C CA . ALA B 1 38 ? -18.562 31.906 19.125 1 94.06 38 ALA B CA 1
ATOM 5869 C C . ALA B 1 38 ? -19.438 31.141 20.125 1 94.06 38 ALA B C 1
ATOM 5871 O O . ALA B 1 38 ? -19.047 30.969 21.281 1 94.06 38 ALA B O 1
ATOM 5872 N N . LYS B 1 39 ? -20.609 30.703 19.641 1 92.31 39 LYS B N 1
ATOM 5873 C CA . LYS B 1 39 ? -21.516 29.859 20.406 1 92.31 39 LYS B CA 1
ATOM 5874 C C . LYS B 1 39 ? -21.359 28.391 20.016 1 92.31 39 LYS B C 1
ATOM 5876 O O . LYS B 1 39 ? -21.766 27.5 20.75 1 92.31 39 LYS B O 1
ATOM 5881 N N . ILE B 1 40 ? -20.844 28.141 18.875 1 95 40 ILE B N 1
ATOM 5882 C CA . ILE B 1 40 ? -20.562 26.797 18.391 1 95 40 ILE B CA 1
ATOM 5883 C C . ILE B 1 40 ? -19.156 26.734 17.812 1 95 40 ILE B C 1
ATOM 5885 O O . ILE B 1 40 ? -18.719 27.641 17.094 1 95 40 ILE B O 1
ATOM 5889 N N . ARG B 1 41 ? -18.422 25.75 18.219 1 97.88 41 ARG B N 1
ATOM 5890 C CA . ARG B 1 41 ? -17.125 25.438 17.625 1 97.88 41 ARG B CA 1
ATOM 5891 C C . ARG B 1 41 ? -17.094 23.984 17.125 1 97.88 41 ARG B C 1
ATOM 5893 O O . ARG B 1 41 ? -17.312 23.047 17.906 1 97.88 41 ARG B O 1
ATOM 5900 N N . ILE B 1 42 ? -16.781 23.797 15.875 1 98.19 42 ILE B N 1
ATOM 5901 C CA . ILE B 1 42 ? -16.625 22.453 15.344 1 98.19 42 ILE B CA 1
ATOM 5902 C C . ILE B 1 42 ? -15.18 22.25 14.883 1 98.19 42 ILE B C 1
ATOM 5904 O O . ILE B 1 42 ? -14.539 23.188 14.406 1 98.19 42 ILE B O 1
ATOM 5908 N N . GLY B 1 43 ? -14.625 21.125 15.125 1 98.44 43 GLY B N 1
ATOM 5909 C CA . GLY B 1 43 ? -13.328 20.719 14.602 1 98.44 43 GLY B CA 1
ATOM 5910 C C . GLY B 1 43 ? -13.422 19.703 13.484 1 98.44 43 GLY B C 1
ATOM 5911 O O . GLY B 1 43 ? -14.523 19.281 13.117 1 98.44 43 GLY B O 1
ATOM 5912 N N . PRO B 1 44 ? -12.289 19.328 12.906 1 98.56 44 PRO B N 1
ATOM 5913 C CA . PRO B 1 44 ? -12.289 18.391 11.789 1 98.56 44 PRO B CA 1
ATOM 5914 C C . PRO B 1 44 ? -12.5 16.953 12.234 1 98.56 44 PRO B C 1
ATOM 5916 O O . PRO B 1 44 ? -12.555 16.672 13.43 1 98.56 44 PRO B O 1
ATOM 5919 N N . GLU B 1 45 ? -12.688 16.094 11.211 1 98.56 45 GLU B N 1
ATOM 5920 C CA . GLU B 1 45 ? -12.93 14.664 11.406 1 98.56 45 GLU B CA 1
ATOM 5921 C C . GLU B 1 45 ? -11.75 14.008 12.125 1 98.56 45 GLU B C 1
ATOM 5923 O O . GLU B 1 45 ? -10.602 14.18 11.727 1 98.56 45 GLU B O 1
ATOM 5928 N N . LEU B 1 46 ? -12.062 13.305 13.219 1 98.75 46 LEU B N 1
ATOM 5929 C CA . LEU B 1 46 ? -11.07 12.539 13.969 1 98.75 46 LEU B CA 1
ATOM 5930 C C . LEU B 1 46 ? -9.93 13.445 14.43 1 98.75 46 LEU B C 1
ATOM 5932 O O . LEU B 1 46 ? -8.766 13.039 14.422 1 98.75 46 LEU B O 1
ATOM 5936 N N . GLU B 1 47 ? -10.234 14.625 14.852 1 98.69 47 GLU B N 1
ATOM 5937 C CA . GLU B 1 47 ? -9.211 15.609 15.195 1 98.69 47 GLU B CA 1
ATOM 5938 C C . GLU B 1 47 ? -8.414 15.18 16.422 1 98.69 47 GLU B C 1
ATOM 5940 O O . GLU B 1 47 ? -7.27 15.602 16.609 1 98.69 47 GLU B O 1
ATOM 5945 N N . ILE B 1 48 ? -8.961 14.281 17.297 1 98.88 48 ILE B N 1
ATOM 5946 C CA . ILE B 1 48 ? -8.273 13.93 18.531 1 98.88 48 ILE B CA 1
ATOM 5947 C C . ILE B 1 48 ? -7.102 13 18.234 1 98.88 48 ILE B C 1
ATOM 5949 O O . ILE B 1 48 ? -5.953 13.297 18.578 1 98.88 48 ILE B O 1
ATOM 5953 N N . PRO B 1 49 ? -7.301 11.883 17.562 1 98.62 49 PRO B N 1
ATOM 5954 C CA . PRO B 1 49 ? -6.16 11.016 17.266 1 98.62 49 PRO B CA 1
ATOM 5955 C C . PRO B 1 49 ? -5.395 11.445 16.031 1 98.62 49 PRO B C 1
ATOM 5957 O O . PRO B 1 49 ? -4.242 11.047 15.836 1 98.62 49 PRO B O 1
ATOM 5960 N N . GLY B 1 50 ? -5.992 12.219 15.156 1 97.94 50 GLY B N 1
ATOM 5961 C CA . GLY B 1 50 ? -5.578 12.383 13.773 1 97.94 50 GLY B CA 1
ATOM 5962 C C . GLY B 1 50 ? -6.312 11.461 12.812 1 97.94 50 GLY B C 1
ATOM 5963 O O . GLY B 1 50 ? -6.66 10.336 13.172 1 97.94 50 GLY B O 1
ATOM 5964 N N . TYR B 1 51 ? -6.531 11.891 11.594 1 97.62 51 TYR B N 1
ATOM 5965 C CA . TYR B 1 51 ? -7.332 11.148 10.633 1 97.62 51 TYR B CA 1
ATOM 5966 C C . TYR B 1 51 ? -6.582 9.922 10.125 1 97.62 51 TYR B C 1
ATOM 5968 O O . TYR B 1 51 ? -7.168 8.852 9.953 1 97.62 51 TYR B O 1
ATOM 5976 N N . GLY B 1 52 ? -5.258 10.039 9.867 1 96.12 52 GLY B N 1
ATOM 5977 C CA . GLY B 1 52 ? -4.48 9.031 9.156 1 96.12 52 GLY B CA 1
ATOM 5978 C C . GLY B 1 52 ? -3.883 7.984 10.078 1 96.12 52 GLY B C 1
ATOM 5979 O O . GLY B 1 52 ? -2.766 7.512 9.852 1 96.12 52 GLY B O 1
ATOM 5980 N N . CYS B 1 53 ? -4.578 7.566 11.156 1 97.06 53 CYS B N 1
ATOM 5981 C CA . CYS B 1 53 ? -4.055 6.578 12.094 1 97.06 53 CYS B CA 1
ATOM 5982 C C . CYS B 1 53 ? -4.051 5.188 11.469 1 97.06 53 CYS B C 1
ATOM 5984 O O . CYS B 1 53 ? -3.295 4.312 11.891 1 97.06 53 CYS B O 1
ATOM 5986 N N . GLU B 1 54 ? -4.949 4.922 10.516 1 94.5 54 GLU B N 1
ATOM 5987 C CA . GLU B 1 54 ? -5.02 3.674 9.766 1 94.5 54 GLU B CA 1
ATOM 5988 C C . GLU B 1 54 ? -5.082 2.469 10.703 1 94.5 54 GLU B C 1
ATOM 5990 O O . GLU B 1 54 ? -5.938 2.406 11.586 1 94.5 54 GLU B O 1
ATOM 5995 N N . ASP B 1 55 ? -4.184 1.478 10.641 1 94.81 55 ASP B N 1
ATOM 5996 C CA . ASP B 1 55 ? -4.297 0.232 11.391 1 94.81 55 ASP B CA 1
ATOM 5997 C C . ASP B 1 55 ? -4.148 0.479 12.891 1 94.81 55 ASP B C 1
ATOM 5999 O O . ASP B 1 55 ? -4.449 -0.396 13.703 1 94.81 55 ASP B O 1
ATOM 6003 N N . HIS B 1 56 ? -3.727 1.628 13.297 1 97.25 56 HIS B N 1
ATOM 6004 C CA . HIS B 1 56 ? -3.721 1.944 14.719 1 97.25 56 HIS B CA 1
ATOM 6005 C C . HIS B 1 56 ? -5.137 1.975 15.281 1 97.25 56 HIS B C 1
ATOM 6007 O O . HIS B 1 56 ? -5.332 1.885 16.5 1 97.25 56 HIS B O 1
ATOM 6013 N N . PHE B 1 57 ? -6.145 2.107 14.477 1 97.62 57 PHE B N 1
ATOM 6014 C CA . PHE B 1 57 ? -7.527 2.125 14.922 1 97.62 57 PHE B CA 1
ATOM 6015 C C . PHE B 1 57 ? -7.945 0.759 15.453 1 97.62 57 PHE B C 1
ATOM 6017 O O . PHE B 1 57 ? -8.961 0.636 16.141 1 97.62 57 PHE B O 1
ATOM 6024 N N . TYR B 1 58 ? -7.168 -0.273 15.102 1 95.31 58 TYR B N 1
ATOM 6025 C CA . TYR B 1 58 ? -7.434 -1.591 15.672 1 95.31 58 TYR B CA 1
ATOM 6026 C C . TYR B 1 58 ? -7 -1.655 17.125 1 95.31 58 TYR B C 1
ATOM 6028 O O . TYR B 1 58 ? -7.414 -2.553 17.859 1 95.31 58 TYR B O 1
ATOM 6036 N N . GLU B 1 59 ? -6.137 -0.764 17.531 1 96.62 59 GLU B N 1
ATOM 6037 C CA . GLU B 1 59 ? -5.527 -0.827 18.859 1 96.62 59 GLU B CA 1
ATOM 6038 C C . GLU B 1 59 ? -6.418 -0.174 19.906 1 96.62 59 GLU B C 1
ATOM 6040 O O . GLU B 1 59 ? -6.832 0.977 19.75 1 96.62 59 GLU B O 1
ATOM 6045 N N . THR B 1 60 ? -6.594 -0.823 21.047 1 94.44 60 THR B N 1
ATOM 6046 C CA . THR B 1 60 ? -7.387 -0.261 22.125 1 94.44 60 THR B CA 1
ATOM 6047 C C . THR B 1 60 ? -6.684 0.946 22.75 1 94.44 60 THR B C 1
ATOM 6049 O O . THR B 1 60 ? -7.332 1.833 23.297 1 94.44 60 THR B O 1
ATOM 6052 N N . ASP B 1 61 ? -5.336 1.012 22.609 1 97.69 61 ASP B N 1
ATOM 6053 C CA . ASP B 1 61 ? -4.578 2.182 23.047 1 97.69 61 ASP B CA 1
ATOM 6054 C C . ASP B 1 61 ? -5.133 3.459 22.422 1 97.69 61 ASP B C 1
ATOM 6056 O O . ASP B 1 61 ? -5.359 4.449 23.125 1 97.69 61 ASP B O 1
ATOM 6060 N N . THR B 1 62 ? -5.367 3.398 21.094 1 98.25 62 THR B N 1
ATOM 6061 C CA . THR B 1 62 ? -5.82 4.566 20.359 1 98.25 62 THR B CA 1
ATOM 6062 C C . THR B 1 62 ? -7.172 5.051 20.875 1 98.25 62 THR B C 1
ATOM 6064 O O . THR B 1 62 ? -7.395 6.254 21.031 1 98.25 62 THR B O 1
ATOM 6067 N N . ILE B 1 63 ? -8.062 4.109 21.203 1 97.5 63 ILE B N 1
ATOM 6068 C CA . ILE B 1 63 ? -9.383 4.422 21.734 1 97.5 63 ILE B CA 1
ATOM 6069 C C . ILE B 1 63 ? -9.258 5.016 23.141 1 97.5 63 ILE B C 1
ATOM 6071 O O . ILE B 1 63 ? -9.867 6.043 23.438 1 97.5 63 ILE B O 1
ATOM 6075 N N . LEU B 1 64 ? -8.461 4.414 23.891 1 97.75 64 LEU B N 1
ATOM 6076 C CA . LEU B 1 64 ? -8.266 4.863 25.266 1 97.75 64 LEU B CA 1
ATOM 6077 C C . LEU B 1 64 ? -7.703 6.281 25.297 1 97.75 64 LEU B C 1
ATOM 6079 O O . LEU B 1 64 ? -8.219 7.141 26.016 1 97.75 64 LEU B O 1
ATOM 6083 N N . HIS B 1 65 ? -6.656 6.512 24.531 1 98.62 65 HIS B N 1
ATOM 6084 C CA . HIS B 1 65 ? -6.02 7.828 24.516 1 98.62 65 HIS B CA 1
ATOM 6085 C C . HIS B 1 65 ? -6.973 8.891 24 1 98.62 65 HIS B C 1
ATOM 6087 O O . HIS B 1 65 ? -6.926 10.047 24.438 1 98.62 65 HIS B O 1
ATOM 6093 N N . SER B 1 66 ? -7.805 8.516 23.047 1 98.81 66 SER B N 1
ATOM 6094 C CA . SER B 1 66 ? -8.805 9.453 22.547 1 98.81 66 SER B CA 1
ATOM 6095 C C . SER B 1 66 ? -9.773 9.859 23.656 1 98.81 66 SER B C 1
ATOM 6097 O O . SER B 1 66 ? -10.102 11.039 23.797 1 98.81 66 SER B O 1
ATOM 6099 N N . TRP B 1 67 ? -10.203 8.914 24.453 1 98.69 67 TRP B N 1
ATOM 6100 C CA . TRP B 1 67 ? -11.086 9.203 25.578 1 98.69 67 TRP B CA 1
ATOM 6101 C C . TRP B 1 67 ? -10.375 10.078 26.609 1 98.69 67 TRP B C 1
ATOM 6103 O O . TRP B 1 67 ? -10.984 10.992 27.188 1 98.69 67 TRP B O 1
ATOM 6113 N N . GLN B 1 68 ? -9.141 9.789 26.844 1 98.62 68 GLN B N 1
ATOM 6114 C CA . GLN B 1 68 ? -8.391 10.562 27.828 1 98.62 68 GLN B CA 1
ATOM 6115 C C . GLN B 1 68 ? -8.258 12.023 27.391 1 98.62 68 GLN B C 1
ATOM 6117 O O . GLN B 1 68 ? -8.422 12.93 28.203 1 98.62 68 GLN B O 1
ATOM 6122 N N . VAL B 1 69 ? -7.934 12.211 26.141 1 98.88 69 VAL B N 1
ATOM 6123 C CA . VAL B 1 69 ? -7.852 13.57 25.609 1 98.88 69 VAL B CA 1
ATOM 6124 C C . VAL B 1 69 ? -9.219 14.242 25.703 1 98.88 69 VAL B C 1
ATOM 6126 O O . VAL B 1 69 ? -9.312 15.406 26.109 1 98.88 69 VAL B O 1
ATOM 6129 N N . LEU B 1 70 ? -10.289 13.5 25.328 1 98.88 70 LEU B N 1
ATOM 6130 C CA . LEU B 1 70 ? -11.625 14.07 25.453 1 98.88 70 LEU B CA 1
ATOM 6131 C C . LEU B 1 70 ? -11.891 14.492 26.891 1 98.88 70 LEU B C 1
ATOM 6133 O O . LEU B 1 70 ? -12.5 15.531 27.141 1 98.88 70 LEU B O 1
ATOM 6137 N N . GLY B 1 71 ? -11.523 13.641 27.859 1 98.75 71 GLY B N 1
ATOM 6138 C CA . GLY B 1 71 ? -11.695 13.984 29.266 1 98.75 71 GLY B CA 1
ATOM 6139 C C . GLY B 1 71 ? -11.086 15.328 29.625 1 98.75 71 GLY B C 1
ATOM 6140 O O . GLY B 1 71 ? -11.711 16.125 30.328 1 98.75 71 GLY B O 1
ATOM 6141 N N . GLU B 1 72 ? -9.914 15.57 29.156 1 98.44 72 GLU B N 1
ATOM 6142 C CA . GLU B 1 72 ? -9.25 16.844 29.406 1 98.44 72 GLU B CA 1
ATOM 6143 C C . GLU B 1 72 ? -9.992 18 28.75 1 98.44 72 GLU B C 1
ATOM 6145 O O . GLU B 1 72 ? -10.094 19.094 29.312 1 98.44 72 GLU B O 1
ATOM 6150 N N . LEU B 1 73 ? -10.469 17.781 27.562 1 98.75 73 LEU B N 1
ATOM 6151 C CA . LEU B 1 73 ? -11.211 18.797 26.844 1 98.75 73 LEU B CA 1
ATOM 6152 C C . LEU B 1 73 ? -12.523 19.125 27.547 1 98.75 73 LEU B C 1
ATOM 6154 O O . LEU B 1 73 ? -12.938 20.281 27.609 1 98.75 73 LEU B O 1
ATOM 6158 N N . LEU B 1 74 ? -13.188 18.062 28.062 1 98.56 74 LEU B N 1
ATOM 6159 C CA . LEU B 1 74 ? -14.422 18.266 28.812 1 98.56 74 LEU B CA 1
ATOM 6160 C C . LEU B 1 74 ? -14.164 19.094 30.078 1 98.56 74 LEU B C 1
ATOM 6162 O O . LEU B 1 74 ? -14.945 20 30.391 1 98.56 74 LEU B O 1
ATOM 6166 N N . GLN B 1 75 ? -13.117 18.781 30.719 1 98 75 GLN B N 1
ATOM 6167 C CA . GLN B 1 75 ? -12.75 19.562 31.891 1 98 75 GLN B CA 1
ATOM 6168 C C . GLN B 1 75 ? -12.5 21.031 31.531 1 98 75 GLN B C 1
ATOM 6170 O O . GLN B 1 75 ? -12.984 21.938 32.219 1 98 75 GLN B O 1
ATOM 6175 N N . PHE B 1 76 ? -11.828 21.25 30.516 1 98.06 76 PHE B N 1
ATOM 6176 C CA . PHE B 1 76 ? -11.5 22.609 30.062 1 98.06 76 PHE B CA 1
ATOM 6177 C C . PHE B 1 76 ? -12.766 23.375 29.688 1 98.06 76 PHE B C 1
ATOM 6179 O O . PHE B 1 76 ? -12.93 24.531 30.078 1 98.06 76 PHE B O 1
ATOM 6186 N N . THR B 1 77 ? -13.711 22.75 28.984 1 97.38 77 THR B N 1
ATOM 6187 C CA . THR B 1 77 ? -14.891 23.438 28.453 1 97.38 77 THR B CA 1
ATOM 6188 C C . THR B 1 77 ? -15.984 23.531 29.5 1 97.38 77 THR B C 1
ATOM 6190 O O . THR B 1 77 ? -17.047 24.125 29.25 1 97.38 77 THR B O 1
ATOM 6193 N N . SER B 1 78 ? -15.758 22.938 30.672 1 96.56 78 SER B N 1
ATOM 6194 C CA . SER B 1 78 ? -16.703 23.062 31.781 1 96.56 78 SER B CA 1
ATOM 6195 C C . SER B 1 78 ? -16.562 24.406 32.469 1 96.56 78 SER B C 1
ATOM 6197 O O . SER B 1 78 ? -17.469 24.859 33.188 1 96.56 78 SER B O 1
ATOM 6199 N N . SER B 1 79 ? -15.477 25.047 32.25 1 95.31 79 SER B N 1
ATOM 6200 C CA . SER B 1 79 ? -15.188 26.297 32.938 1 95.31 79 SER B CA 1
ATOM 6201 C C . SER B 1 79 ? -15.57 27.516 32.094 1 95.31 79 SER B C 1
ATOM 6203 O O . SER B 1 79 ? -15.594 27.438 30.859 1 95.31 79 SER B O 1
ATOM 6205 N N . GLU B 1 80 ? -15.891 28.625 32.812 1 93.31 80 GLU B N 1
ATOM 6206 C CA . GLU B 1 80 ? -16.094 29.906 32.125 1 93.31 80 GLU B CA 1
ATOM 6207 C C . GLU B 1 80 ? -14.797 30.406 31.5 1 93.31 80 GLU B C 1
ATOM 6209 O O . GLU B 1 80 ? -13.719 30.25 32.094 1 93.31 80 GLU B O 1
ATOM 6214 N N . PRO B 1 81 ? -14.883 30.969 30.391 1 94.69 81 PRO B N 1
ATOM 6215 C CA . PRO B 1 81 ? -16.062 31.375 29.625 1 94.69 81 PRO B CA 1
ATOM 6216 C C . PRO B 1 81 ? -16.469 30.328 28.594 1 94.69 81 PRO B C 1
ATOM 6218 O O . PRO B 1 81 ? -17.297 30.609 27.719 1 94.69 81 PRO B O 1
ATOM 6221 N N . TYR B 1 82 ? -15.969 29.141 28.609 1 95.44 82 TYR B N 1
ATOM 6222 C CA . TYR B 1 82 ? -16.141 28.172 27.531 1 95.44 82 TYR B CA 1
ATOM 6223 C C . TYR B 1 82 ? -17.406 27.344 27.734 1 95.44 82 TYR B C 1
ATOM 6225 O O . TYR B 1 82 ? -17.844 26.641 26.828 1 95.44 82 TYR B O 1
ATOM 6233 N N . SER B 1 83 ? -18.047 27.453 28.875 1 94.44 83 SER B N 1
ATOM 6234 C CA . SER B 1 83 ? -19.094 26.531 29.312 1 94.44 83 SER B CA 1
ATOM 6235 C C . SER B 1 83 ? -20.375 26.75 28.516 1 94.44 83 SER B C 1
ATOM 6237 O O . SER B 1 83 ? -21.281 25.906 28.516 1 94.44 83 SER B O 1
ATOM 6239 N N . ASP B 1 84 ? -20.562 27.828 27.844 1 92.25 84 ASP B N 1
ATOM 6240 C CA . ASP B 1 84 ? -21.781 28.078 27.109 1 92.25 84 ASP B CA 1
ATOM 6241 C C . ASP B 1 84 ? -21.578 27.859 25.609 1 92.25 84 ASP B C 1
ATOM 6243 O O . ASP B 1 84 ? -22.375 28.312 24.781 1 92.25 84 ASP B O 1
ATOM 6247 N N . MET B 1 85 ? -20.484 27.281 25.188 1 94.19 85 MET B N 1
ATOM 6248 C CA . MET B 1 85 ? -20.172 27 23.797 1 94.19 85 MET B CA 1
ATOM 6249 C C . MET B 1 85 ? -20.391 25.531 23.469 1 94.19 85 MET B C 1
ATOM 6251 O O . MET B 1 85 ? -19.875 24.656 24.172 1 94.19 85 MET B O 1
ATOM 6255 N N . ILE B 1 86 ? -21.188 25.219 22.438 1 95.62 86 ILE B N 1
ATOM 6256 C CA . ILE B 1 86 ? -21.297 23.859 21.922 1 95.62 86 ILE B CA 1
ATOM 6257 C C . ILE B 1 86 ? -20.031 23.484 21.172 1 95.62 86 ILE B C 1
ATOM 6259 O O . ILE B 1 86 ? -19.578 24.219 20.297 1 95.62 86 ILE B O 1
ATOM 6263 N N . CYS B 1 87 ? -19.406 22.438 21.594 1 97.69 87 CYS B N 1
ATOM 6264 C CA . CYS B 1 87 ? -18.188 21.984 20.938 1 97.69 87 CYS B CA 1
ATOM 6265 C C . CYS B 1 87 ? -18.375 20.578 20.359 1 97.69 87 CYS B C 1
ATOM 6267 O O . CYS B 1 87 ? -19.031 19.734 20.969 1 97.69 87 CYS B O 1
ATOM 6269 N N . VAL B 1 88 ? -17.828 20.328 19.219 1 98.31 88 VAL B N 1
ATOM 6270 C CA . VAL B 1 88 ? -17.875 19 18.594 1 98.31 88 VAL B CA 1
ATOM 6271 C C . VAL B 1 88 ? -16.453 18.5 18.375 1 98.31 88 VAL B C 1
ATOM 6273 O O . VAL B 1 88 ? -15.641 19.172 17.734 1 98.31 88 VAL B O 1
ATOM 6276 N N . PHE B 1 89 ? -16.125 17.328 18.891 1 98.81 89 PHE B N 1
ATOM 6277 C CA . PHE B 1 89 ? -14.812 16.719 18.781 1 98.81 89 PHE B CA 1
ATOM 6278 C C . PHE B 1 89 ? -14.891 15.383 18.047 1 98.81 89 PHE B C 1
ATOM 6280 O O . PHE B 1 89 ? -15.805 14.594 18.281 1 98.81 89 PHE B O 1
ATOM 6287 N N . GLY B 1 90 ? -13.953 15.164 17.078 1 98.75 90 GLY B N 1
ATOM 6288 C CA . GLY B 1 90 ? -13.922 13.906 16.344 1 98.75 90 GLY B CA 1
ATOM 6289 C C . GLY B 1 90 ? -13.023 12.859 16.984 1 98.75 90 GLY B C 1
ATOM 6290 O O . GLY B 1 90 ? -11.875 13.148 17.328 1 98.75 90 GLY B O 1
ATOM 6291 N N . MET B 1 91 ? -13.547 11.609 17.156 1 98.81 91 MET B N 1
ATOM 6292 C CA . MET B 1 91 ? -12.75 10.516 17.719 1 98.81 91 MET B CA 1
ATOM 6293 C C . MET B 1 91 ? -13.398 9.164 17.422 1 98.81 91 MET B C 1
ATOM 6295 O O . MET B 1 91 ? -14.586 9.102 17.078 1 98.81 91 MET B O 1
ATOM 6299 N N . PRO B 1 92 ? -12.602 8.039 17.484 1 98.62 92 PRO B N 1
ATOM 6300 C CA . PRO B 1 92 ? -13.18 6.699 17.359 1 98.62 92 PRO B CA 1
ATOM 6301 C C . PRO B 1 92 ? -13.789 6.203 18.672 1 98.62 92 PRO B C 1
ATOM 6303 O O . PRO B 1 92 ? -13.281 6.523 19.75 1 98.62 92 PRO B O 1
ATOM 6306 N N . ILE B 1 93 ? -14.867 5.43 18.531 1 98.12 93 ILE B N 1
ATOM 6307 C CA . ILE B 1 93 ? -15.523 4.863 19.719 1 98.12 93 ILE B CA 1
ATOM 6308 C C . ILE B 1 93 ? -15.938 3.424 19.422 1 98.12 93 ILE B C 1
ATOM 6310 O O . ILE B 1 93 ? -16.453 3.121 18.344 1 98.12 93 ILE B O 1
ATOM 6314 N N . ILE B 1 94 ? -15.641 2.551 20.344 1 96.44 94 ILE B N 1
ATOM 6315 C CA . ILE B 1 94 ? -16.031 1.152 20.219 1 96.44 94 ILE B CA 1
ATOM 6316 C C . ILE B 1 94 ? -17.328 0.912 20.984 1 96.44 94 ILE B C 1
ATOM 6318 O O . ILE B 1 94 ? -17.438 1.244 22.172 1 96.44 94 ILE B O 1
ATOM 6322 N N . ILE B 1 95 ? -18.344 0.436 20.312 1 93.94 95 ILE B N 1
ATOM 6323 C CA . ILE B 1 95 ? -19.594 -0.01 20.906 1 93.94 95 ILE B CA 1
ATOM 6324 C C . ILE B 1 95 ? -19.891 -1.444 20.469 1 93.94 95 ILE B C 1
ATOM 6326 O O . ILE B 1 95 ? -19.922 -1.744 19.266 1 93.94 95 ILE B O 1
ATOM 6330 N N . ASN B 1 96 ? -20.062 -2.371 21.391 1 89.75 96 ASN B N 1
ATOM 6331 C CA . ASN B 1 96 ? -20.391 -3.766 21.109 1 89.75 96 ASN B CA 1
ATOM 6332 C C . ASN B 1 96 ? -19.391 -4.387 20.141 1 89.75 96 ASN B C 1
ATOM 6334 O O . ASN B 1 96 ? -19.797 -4.961 19.125 1 89.75 96 ASN B O 1
ATOM 6338 N N . ALA B 1 97 ? -18.141 -4.09 20.312 1 89.75 97 ALA B N 1
ATOM 6339 C CA . ALA B 1 97 ? -17.016 -4.688 19.594 1 89.75 97 ALA B CA 1
ATOM 6340 C C . ALA B 1 97 ? -16.922 -4.168 18.172 1 89.75 97 ALA B C 1
ATOM 6342 O O . ALA B 1 97 ? -16.297 -4.793 17.312 1 89.75 97 ALA B O 1
ATOM 6343 N N . LYS B 1 98 ? -17.625 -3.074 17.922 1 94.12 98 LYS B N 1
ATOM 6344 C CA . LYS B 1 98 ? -17.531 -2.396 16.625 1 94.12 98 LYS B CA 1
ATOM 6345 C C . LYS B 1 98 ? -16.969 -0.989 16.781 1 94.12 98 LYS B C 1
ATOM 6347 O O . LYS B 1 98 ? -17.297 -0.281 17.734 1 94.12 98 LYS B O 1
ATOM 6352 N N . ASN B 1 99 ? -16.062 -0.668 15.945 1 97.31 99 ASN B N 1
ATOM 6353 C CA . ASN B 1 99 ? -15.414 0.64 15.961 1 97.31 99 ASN B CA 1
ATOM 6354 C C . ASN B 1 99 ? -16.141 1.638 15.062 1 97.31 99 ASN B C 1
ATOM 6356 O O . ASN B 1 99 ? -16.422 1.346 13.898 1 97.31 99 ASN B O 1
ATOM 6360 N N . TYR B 1 100 ? -16.5 2.791 15.594 1 98 100 TYR B N 1
ATOM 6361 C CA . TYR B 1 100 ? -17.25 3.811 14.859 1 98 100 TYR B CA 1
ATOM 6362 C C . TYR B 1 100 ? -16.453 5.109 14.781 1 98 100 TYR B C 1
ATOM 6364 O O . TYR B 1 100 ? -15.773 5.488 15.742 1 98 100 TYR B O 1
ATOM 6372 N N . ASN B 1 101 ? -16.438 5.754 13.609 1 98.5 101 ASN B N 1
ATOM 6373 C CA . ASN B 1 101 ? -16 7.133 13.438 1 98.5 101 ASN B CA 1
ATOM 6374 C C . ASN B 1 101 ? -17.047 8.125 13.93 1 98.5 101 ASN B C 1
ATOM 6376 O O . ASN B 1 101 ? -18.125 8.227 13.344 1 98.5 101 ASN B O 1
ATOM 6380 N N . CYS B 1 102 ? -16.688 8.922 14.969 1 98.5 102 CYS B N 1
ATOM 6381 C CA . CYS B 1 102 ? -17.766 9.633 15.641 1 98.5 102 CYS B CA 1
ATOM 6382 C C . CYS B 1 102 ? -17.422 11.109 15.805 1 98.5 102 CYS B C 1
ATOM 6384 O O . CYS B 1 102 ? -16.25 11.477 15.867 1 98.5 102 CYS B O 1
ATOM 6386 N N . GLY B 1 103 ? -18.453 11.922 15.766 1 98.31 103 GLY B N 1
ATOM 6387 C CA . GLY B 1 103 ? -18.422 13.266 16.328 1 98.31 103 GLY B CA 1
ATOM 6388 C C . GLY B 1 103 ? -19.094 13.359 17.688 1 98.31 103 GLY B C 1
ATOM 6389 O O . GLY B 1 103 ? -20.234 12.938 17.844 1 98.31 103 GLY B O 1
ATOM 6390 N N . VAL B 1 104 ? -18.406 13.906 18.688 1 98.56 104 VAL B N 1
ATOM 6391 C CA . VAL B 1 104 ? -18.922 14.031 20.047 1 98.56 104 VAL B CA 1
ATOM 6392 C C . VAL B 1 104 ? -19.312 15.484 20.312 1 98.56 104 VAL B C 1
ATOM 6394 O O . VAL B 1 104 ? -18.453 16.359 20.422 1 98.56 104 VAL B O 1
ATOM 6397 N N . CYS B 1 105 ? -20.594 15.703 20.438 1 97.62 105 CYS B N 1
ATOM 6398 C CA . CYS B 1 105 ? -21.125 17.031 20.75 1 97.62 105 CYS B CA 1
ATOM 6399 C C . CYS B 1 105 ? -21.172 17.25 22.266 1 97.62 105 CYS B C 1
ATOM 6401 O O . CYS B 1 105 ? -21.75 16.438 23 1 97.62 105 CYS B O 1
ATOM 6403 N N . THR B 1 106 ? -20.609 18.359 22.719 1 97.75 106 THR B N 1
ATOM 6404 C CA . THR B 1 106 ? -20.484 18.609 24.141 1 97.75 106 THR B CA 1
ATOM 6405 C C . THR B 1 106 ? -20.953 20.016 24.484 1 97.75 106 THR B C 1
ATOM 6407 O O . THR B 1 106 ? -20.984 20.906 23.625 1 97.75 106 THR B O 1
ATOM 6410 N N . LEU B 1 107 ? -21.375 20.25 25.672 1 96.19 107 LEU B N 1
ATOM 6411 C CA . LEU B 1 107 ? -21.781 21.531 26.25 1 96.19 107 LEU B CA 1
ATOM 6412 C C . LEU B 1 107 ? -21.547 21.531 27.75 1 96.19 107 LEU B C 1
ATOM 6414 O O . LEU B 1 107 ? -21.953 20.609 28.453 1 96.19 107 LEU B O 1
ATOM 6418 N N . SER B 1 108 ? -20.875 22.531 28.234 1 95.44 108 SER B N 1
ATOM 6419 C CA . SER B 1 108 ? -20.609 22.719 29.656 1 95.44 108 SER B CA 1
ATOM 6420 C C . SER B 1 108 ? -19.906 21.516 30.266 1 95.44 108 SER B C 1
ATOM 6422 O O . SER B 1 108 ? -20.281 21.062 31.344 1 95.44 108 SER B O 1
ATOM 6424 N N . GLY B 1 109 ? -19.047 20.969 29.453 1 96.19 109 GLY B N 1
ATOM 6425 C CA . GLY B 1 109 ? -18.234 19.859 29.953 1 96.19 109 GLY B CA 1
ATOM 6426 C C . GLY B 1 109 ? -18.984 18.547 29.984 1 96.19 109 GLY B C 1
ATOM 6427 O O . GLY B 1 109 ? -18.516 17.578 30.609 1 96.19 109 GLY B O 1
ATOM 6428 N N . LYS B 1 110 ? -20.094 18.438 29.391 1 96.62 110 LYS B N 1
ATOM 6429 C CA . LYS B 1 110 ? -20.875 17.203 29.312 1 96.62 110 LYS B CA 1
ATOM 6430 C C . LYS B 1 110 ? -21.047 16.75 27.875 1 96.62 110 LYS B C 1
ATOM 6432 O O . LYS B 1 110 ? -21.078 17.562 26.953 1 96.62 110 LYS B O 1
ATOM 6437 N N . ILE B 1 111 ? -21.172 15.445 27.688 1 97.81 111 ILE B N 1
ATOM 6438 C CA . ILE B 1 111 ? -21.438 14.875 26.359 1 97.81 111 ILE B CA 1
ATOM 6439 C C . ILE B 1 111 ? -22.953 14.875 26.094 1 97.81 111 ILE B C 1
ATOM 6441 O O . ILE B 1 111 ? -23.719 14.242 26.828 1 97.81 111 ILE B O 1
ATOM 6445 N N . ILE B 1 112 ? -23.359 15.539 25.047 1 96.44 112 ILE B N 1
ATOM 6446 C CA . ILE B 1 112 ? -24.781 15.664 24.719 1 96.44 112 ILE B CA 1
ATOM 6447 C C . ILE B 1 112 ? -25.188 14.57 23.734 1 96.44 112 ILE B C 1
ATOM 6449 O O . ILE B 1 112 ? -26.281 14.016 23.828 1 96.44 112 ILE B O 1
ATOM 6453 N N . LEU B 1 113 ? -24.297 14.367 22.781 1 96 113 LEU B N 1
ATOM 6454 C CA . LEU B 1 113 ? -24.578 13.438 21.688 1 96 113 LEU B CA 1
ATOM 6455 C C . LEU B 1 113 ? -23.281 12.898 21.078 1 96 113 LEU B C 1
ATOM 6457 O O . LEU B 1 113 ? -22.328 13.656 20.875 1 96 113 LEU B O 1
ATOM 6461 N N . ILE B 1 114 ? -23.266 11.602 20.953 1 97.56 114 ILE B N 1
ATOM 6462 C CA . ILE B 1 114 ? -22.234 10.961 20.141 1 97.56 114 ILE B CA 1
ATOM 6463 C C . ILE B 1 114 ? -22.844 10.516 18.812 1 97.56 114 ILE B C 1
ATOM 6465 O O . ILE B 1 114 ? -23.672 9.617 18.766 1 97.56 114 ILE B O 1
ATOM 6469 N N . LYS B 1 115 ? -22.438 11.148 17.781 1 96.5 115 LYS B N 1
ATOM 6470 C CA . LYS B 1 115 ? -22.969 10.875 16.453 1 96.5 115 LYS B CA 1
ATOM 6471 C C . LYS B 1 115 ? -22 10.039 15.617 1 96.5 115 LYS B C 1
ATOM 6473 O O . LYS B 1 115 ? -20.938 10.523 15.211 1 96.5 115 LYS B O 1
ATOM 6478 N N . PRO B 1 116 ? -22.359 8.75 15.281 1 96.62 116 PRO B N 1
ATOM 6479 C CA . PRO B 1 116 ? -21.516 7.934 14.414 1 96.62 116 PRO B CA 1
ATOM 6480 C C . PRO B 1 116 ? -21.688 8.266 12.938 1 96.62 116 PRO B C 1
ATOM 6482 O O . PRO B 1 116 ? -22.781 8.68 12.516 1 96.62 116 PRO B O 1
ATOM 6485 N N . LYS B 1 117 ? -20.688 8.109 12.164 1 96.69 117 LYS B N 1
ATOM 6486 C CA . LYS B 1 117 ? -20.688 8.32 10.719 1 96.69 117 LYS B CA 1
ATOM 6487 C C . LYS B 1 117 ? -21.594 7.312 10.023 1 96.69 117 LYS B C 1
ATOM 6489 O O . LYS B 1 117 ? -21.578 6.125 10.352 1 96.69 117 LYS B O 1
ATOM 6494 N N . LEU B 1 118 ? -22.328 7.797 8.992 1 93.75 118 LEU B N 1
ATOM 6495 C CA . LEU B 1 118 ? -23.312 6.957 8.32 1 93.75 118 LEU B CA 1
ATOM 6496 C C . LEU B 1 118 ? -22.734 6.355 7.043 1 93.75 118 LEU B C 1
ATOM 6498 O O . LEU B 1 118 ? -23.109 5.25 6.645 1 93.75 118 LEU B O 1
ATOM 6502 N N . ILE B 1 119 ? -21.984 7.129 6.355 1 94.81 119 ILE B N 1
ATOM 6503 C CA . ILE B 1 119 ? -21.406 6.703 5.09 1 94.81 119 ILE B CA 1
ATOM 6504 C C . ILE B 1 119 ? -19.875 6.789 5.172 1 94.81 119 ILE B C 1
ATOM 6506 O O . ILE B 1 119 ? -19.312 7.871 5.383 1 94.81 119 ILE B O 1
ATOM 6510 N N . LEU B 1 120 ? -19.219 5.668 5.008 1 95.69 120 LEU B N 1
ATOM 6511 C CA . LEU B 1 120 ? -17.766 5.605 5.109 1 95.69 120 LEU B CA 1
ATOM 6512 C C . LEU B 1 120 ? -17.109 5.926 3.768 1 95.69 120 LEU B C 1
ATOM 6514 O O . LEU B 1 120 ? -17.672 5.629 2.713 1 95.69 120 LEU B O 1
ATOM 6518 N N . ALA B 1 121 ? -15.953 6.578 3.795 1 95.62 121 ALA B N 1
ATOM 6519 C CA . ALA B 1 121 ? -15.18 6.875 2.59 1 95.62 121 ALA B CA 1
ATOM 6520 C C . ALA B 1 121 ? -14.289 5.699 2.209 1 95.62 121 ALA B C 1
ATOM 6522 O O . ALA B 1 121 ? -13.438 5.277 2.998 1 95.62 121 ALA B O 1
ATOM 6523 N N . ASP B 1 122 ? -14.414 5.125 0.976 1 92.56 122 ASP B N 1
ATOM 6524 C CA . ASP B 1 122 ? -13.664 3.932 0.6 1 92.56 122 ASP B CA 1
ATOM 6525 C C . ASP B 1 122 ? -13.164 4.027 -0.839 1 92.56 122 ASP B C 1
ATOM 6527 O O . ASP B 1 122 ? -12.789 3.018 -1.441 1 92.56 122 ASP B O 1
ATOM 6531 N N . ASP B 1 123 ? -13.039 5.203 -1.395 1 88.31 123 ASP B N 1
ATOM 6532 C CA . ASP B 1 123 ? -12.555 5.355 -2.762 1 88.31 123 ASP B CA 1
ATOM 6533 C C . ASP B 1 123 ? -11.164 5.992 -2.785 1 88.31 123 ASP B C 1
ATOM 6535 O O . ASP B 1 123 ? -10.781 6.676 -1.836 1 88.31 123 ASP B O 1
ATOM 6539 N N . GLY B 1 124 ? -10.438 5.734 -3.883 1 90.44 124 GLY B N 1
ATOM 6540 C CA . GLY B 1 124 ? -9.125 6.332 -4.031 1 90.44 124 GLY B CA 1
ATOM 6541 C C . GLY B 1 124 ? -8.18 5.984 -2.895 1 90.44 124 GLY B C 1
ATOM 6542 O O . GLY B 1 124 ? -7.855 4.812 -2.686 1 90.44 124 GLY B O 1
ATOM 6543 N N . ASN B 1 125 ? -7.844 6.965 -2.043 1 92.69 125 ASN B N 1
ATOM 6544 C CA . ASN B 1 125 ? -6.902 6.781 -0.942 1 92.69 125 ASN B CA 1
ATOM 6545 C C . ASN B 1 125 ? -7.621 6.426 0.355 1 92.69 125 ASN B C 1
ATOM 6547 O O . ASN B 1 125 ? -6.98 6.094 1.354 1 92.69 125 ASN B O 1
ATOM 6551 N N . TYR B 1 126 ? -8.961 6.441 0.394 1 93.38 126 TYR B N 1
ATOM 6552 C CA . TYR B 1 126 ? -9.742 6.199 1.604 1 93.38 126 TYR B CA 1
ATOM 6553 C C . TYR B 1 126 ? -10.023 4.711 1.778 1 93.38 126 TYR B C 1
ATOM 6555 O O . TYR B 1 126 ? -10.25 3.998 0.799 1 93.38 126 TYR B O 1
ATOM 6563 N N . ARG B 1 127 ? -10 4.234 3.02 1 92.44 127 ARG B N 1
ATOM 6564 C CA . ARG B 1 127 ? -10.273 2.846 3.367 1 92.44 127 ARG B CA 1
ATOM 6565 C C . ARG B 1 127 ? -10.93 2.744 4.742 1 92.44 127 ARG B C 1
ATOM 6567 O O . ARG B 1 127 ? -10.547 1.896 5.551 1 92.44 127 ARG B O 1
ATOM 6574 N N . GLU B 1 128 ? -11.891 3.512 5.004 1 95.25 128 GLU B N 1
ATOM 6575 C CA . GLU B 1 128 ? -12.461 3.627 6.344 1 95.25 128 GLU B CA 1
ATOM 6576 C C . GLU B 1 128 ? -13.125 2.322 6.773 1 95.25 128 GLU B C 1
ATOM 6578 O O . GLU B 1 128 ? -13.109 1.969 7.957 1 95.25 128 GLU B O 1
ATOM 6583 N N . SER B 1 129 ? -13.703 1.581 5.809 1 94 129 SER B N 1
ATOM 6584 C CA . SER B 1 129 ? -14.438 0.371 6.164 1 94 129 SER B CA 1
ATOM 6585 C C . SER B 1 129 ? -13.492 -0.711 6.688 1 94 129 SER B C 1
ATOM 6587 O O . SER B 1 129 ? -13.938 -1.687 7.297 1 94 129 SER B O 1
ATOM 6589 N N . ARG B 1 130 ? -12.258 -0.568 6.445 1 92.88 130 ARG B N 1
ATOM 6590 C CA . ARG B 1 130 ? -11.273 -1.484 7.016 1 92.88 130 ARG B CA 1
ATOM 6591 C C . ARG B 1 130 ? -11.281 -1.418 8.539 1 92.88 130 ARG B C 1
ATOM 6593 O O . ARG B 1 130 ? -11.086 -2.432 9.211 1 92.88 130 ARG B O 1
ATOM 6600 N N . TRP B 1 131 ? -11.602 -0.247 9.125 1 95.25 131 TRP B N 1
ATOM 6601 C CA . TRP B 1 131 ? -11.445 -0.072 10.57 1 95.25 131 TRP B CA 1
ATOM 6602 C C . TRP B 1 131 ? -12.773 0.275 11.219 1 95.25 131 TRP B C 1
ATOM 6604 O O . TRP B 1 131 ? -12.977 0.024 12.414 1 95.25 131 TRP B O 1
ATOM 6614 N N . PHE B 1 132 ? -13.656 0.899 10.406 1 96.94 132 PHE B N 1
ATOM 6615 C CA . PHE B 1 132 ? -14.875 1.43 11.008 1 96.94 132 PHE B CA 1
ATOM 6616 C C . PHE B 1 132 ? -16.109 0.74 10.438 1 96.94 132 PHE B C 1
ATOM 6618 O O . PHE B 1 132 ? -16.078 0.238 9.312 1 96.94 132 PHE B O 1
ATOM 6625 N N . THR B 1 133 ? -17.125 0.737 11.211 1 95.44 133 THR B N 1
ATOM 6626 C CA . THR B 1 133 ? -18.438 0.261 10.812 1 95.44 133 THR B CA 1
ATOM 6627 C C . THR B 1 133 ? -19.391 1.432 10.609 1 95.44 133 THR B C 1
ATOM 6629 O O . THR B 1 133 ? -19.484 2.326 11.453 1 95.44 133 THR B O 1
ATOM 6632 N N . PRO B 1 134 ? -20.062 1.482 9.461 1 94.56 134 PRO B N 1
ATOM 6633 C CA . PRO B 1 134 ? -21.062 2.535 9.297 1 94.56 134 PRO B CA 1
ATOM 6634 C C . PRO B 1 134 ? -22.281 2.332 10.203 1 94.56 134 PRO B C 1
ATOM 6636 O O . PRO B 1 134 ? -22.719 1.196 10.422 1 94.56 134 PRO B O 1
ATOM 6639 N N . TRP B 1 135 ? -22.781 3.416 10.758 1 92.88 135 TRP B N 1
ATOM 6640 C CA . TRP B 1 135 ? -24.031 3.328 11.492 1 92.88 135 TRP B CA 1
ATOM 6641 C C . TRP B 1 135 ? -25.219 3.221 10.523 1 92.88 135 TRP B C 1
ATOM 6643 O O . TRP B 1 135 ? -25.375 4.062 9.641 1 92.88 135 TRP B O 1
ATOM 6653 N N . GLU B 1 136 ? -25.984 2.184 10.703 1 86.94 136 GLU B N 1
ATOM 6654 C CA . GLU B 1 136 ? -27.078 1.927 9.758 1 86.94 136 GLU B CA 1
ATOM 6655 C C . GLU B 1 136 ? -28.203 2.934 9.93 1 86.94 136 GLU B C 1
ATOM 6657 O O . GLU B 1 136 ? -28.625 3.213 11.055 1 86.94 136 GLU B O 1
ATOM 6662 N N . ILE B 1 137 ? -28.656 3.369 8.797 1 78.31 137 ILE B N 1
ATOM 6663 C CA . ILE B 1 137 ? -29.781 4.301 8.797 1 78.31 137 ILE B CA 1
ATOM 6664 C C . ILE B 1 137 ? -31.016 3.613 9.375 1 78.31 137 ILE B C 1
ATOM 6666 O O . ILE B 1 137 ? -31.344 2.48 9.008 1 78.31 137 ILE B O 1
ATOM 6670 N N . GLY B 1 138 ? -31.594 4.258 10.25 1 74.12 138 GLY B N 1
ATOM 6671 C CA . GLY B 1 138 ? -32.812 3.711 10.844 1 74.12 138 GLY B CA 1
ATOM 6672 C C . GLY B 1 138 ? -32.562 2.932 12.117 1 74.12 138 GLY B C 1
ATOM 6673 O O . GLY B 1 138 ? -33.5 2.535 12.812 1 74.12 138 GLY B O 1
ATOM 6674 N N . THR B 1 139 ? -31.281 2.717 12.336 1 79.31 139 THR B N 1
ATOM 6675 C CA . THR B 1 139 ? -30.953 2.025 13.57 1 79.31 139 THR B CA 1
ATOM 6676 C C . THR B 1 139 ? -31.359 2.861 14.781 1 79.31 139 THR B C 1
ATOM 6678 O O . THR B 1 139 ? -31.188 4.082 14.789 1 79.31 139 THR B O 1
ATOM 6681 N N . LYS B 1 140 ? -31.875 2.129 15.773 1 81.69 140 LYS B N 1
ATOM 6682 C CA . LYS B 1 140 ? -32.281 2.785 17 1 81.69 140 LYS B CA 1
ATOM 6683 C C . LYS B 1 140 ? -31.094 3.338 17.766 1 81.69 140 LYS B C 1
ATOM 6685 O O . LYS B 1 140 ? -30.031 2.711 17.812 1 81.69 140 LYS B O 1
ATOM 6690 N N . SER B 1 141 ? -31.312 4.52 18.359 1 87.25 141 SER B N 1
ATOM 6691 C CA . SER B 1 141 ? -30.281 5.125 19.188 1 87.25 141 SER B CA 1
ATOM 6692 C C . SER B 1 141 ? -30.016 4.293 20.438 1 87.25 141 SER B C 1
ATOM 6694 O O . SER B 1 141 ? -30.859 3.502 20.844 1 87.25 141 SER B O 1
ATOM 6696 N N . LEU B 1 142 ? -28.828 4.484 20.984 1 90.5 142 LEU B N 1
ATOM 6697 C CA . LEU B 1 142 ? -28.406 3.752 22.172 1 90.5 142 LEU B CA 1
ATOM 6698 C C . LEU B 1 142 ? -28.016 4.711 23.297 1 90.5 142 LEU B C 1
ATOM 6700 O O . LEU B 1 142 ? -27.641 5.859 23.031 1 90.5 142 LEU B O 1
ATOM 6704 N N . GLU B 1 143 ? -28.25 4.285 24.438 1 92.81 143 GLU B N 1
ATOM 6705 C CA . GLU B 1 143 ? -27.594 4.875 25.594 1 92.81 143 GLU B CA 1
ATOM 6706 C C . GLU B 1 143 ? -26.359 4.066 26 1 92.81 143 GLU B C 1
ATOM 6708 O O . GLU B 1 143 ? -26.469 2.883 26.328 1 92.81 143 GLU B O 1
ATOM 6713 N N . ILE B 1 144 ? -25.266 4.703 25.953 1 95.06 144 ILE B N 1
ATOM 6714 C CA . ILE B 1 144 ? -24.047 3.941 26.219 1 95.06 144 ILE B CA 1
ATOM 6715 C C . ILE B 1 144 ? -23.422 4.395 27.547 1 95.06 144 ILE B C 1
ATOM 6717 O O . ILE B 1 144 ? -23.531 5.566 27.906 1 95.06 144 ILE B O 1
ATOM 6721 N N . ALA B 1 145 ? -22.797 3.428 28.203 1 96.12 145 ALA B N 1
ATOM 6722 C CA . ALA B 1 145 ? -22.047 3.752 29.422 1 96.12 145 ALA B CA 1
ATOM 6723 C C . ALA B 1 145 ? -20.734 4.453 29.078 1 96.12 145 ALA B C 1
ATOM 6725 O O . ALA B 1 145 ? -20.047 4.082 28.125 1 96.12 145 ALA B O 1
ATOM 6726 N N . LEU B 1 146 ? -20.453 5.465 29.828 1 97.69 146 LEU B N 1
ATOM 6727 C CA . LEU B 1 146 ? -19.172 6.16 29.656 1 97.69 146 LEU B CA 1
ATOM 6728 C C . LEU B 1 146 ? -18.078 5.496 30.469 1 97.69 146 LEU B C 1
ATOM 6730 O O . LEU B 1 146 ? -18.344 4.852 31.484 1 97.69 146 LEU B O 1
ATOM 6734 N N . PRO B 1 147 ? -16.766 5.586 29.969 1 96.19 147 PRO B N 1
ATOM 6735 C CA . PRO B 1 147 ? -15.68 5.074 30.797 1 96.19 147 PRO B CA 1
ATOM 6736 C C . PRO B 1 147 ? -15.672 5.68 32.219 1 96.19 147 PRO B C 1
ATOM 6738 O O . PRO B 1 147 ? -15.984 6.859 32.375 1 96.19 147 PRO B O 1
ATOM 6741 N N . ASP B 1 148 ? -15.172 4.953 33.188 1 96.88 148 ASP B N 1
ATOM 6742 C CA . ASP B 1 148 ? -15.188 5.348 34.594 1 96.88 148 ASP B CA 1
ATOM 6743 C C . ASP B 1 148 ? -14.492 6.688 34.812 1 96.88 148 ASP B C 1
ATOM 6745 O O . ASP B 1 148 ? -14.984 7.547 35.531 1 96.88 148 ASP B O 1
ATOM 6749 N N . PHE B 1 149 ? -13.414 6.887 34.219 1 96.06 149 PHE B N 1
ATOM 6750 C CA . PHE B 1 149 ? -12.648 8.109 34.469 1 96.06 149 PHE B CA 1
ATOM 6751 C C . PHE B 1 149 ? -13.359 9.312 33.875 1 96.06 149 PHE B C 1
ATOM 6753 O O . PHE B 1 149 ? -13.203 10.438 34.344 1 96.06 149 PHE B O 1
ATOM 6760 N N . ILE B 1 150 ? -14.141 9.148 32.812 1 97.88 150 ILE B N 1
ATOM 6761 C CA . ILE B 1 150 ? -14.945 10.234 32.25 1 97.88 150 ILE B CA 1
ATOM 6762 C C . ILE B 1 150 ? -16.062 10.594 33.25 1 97.88 150 ILE B C 1
ATOM 6764 O O . ILE B 1 150 ? -16.359 11.773 33.469 1 97.88 150 ILE B O 1
ATOM 6768 N N . THR B 1 151 ? -16.703 9.531 33.781 1 97.69 151 THR B N 1
ATOM 6769 C CA . THR B 1 151 ? -17.734 9.734 34.781 1 97.69 151 THR B CA 1
ATOM 6770 C C . THR B 1 151 ? -17.172 10.516 35.969 1 97.69 151 THR B C 1
ATOM 6772 O O . THR B 1 151 ? -17.859 11.391 36.5 1 97.69 151 THR B O 1
ATOM 6775 N N . LYS B 1 152 ? -15.992 10.219 36.312 1 97.38 152 LYS B N 1
ATOM 6776 C CA . LYS B 1 152 ? -15.359 10.906 37.438 1 97.38 152 LYS B CA 1
ATOM 6777 C C . LYS B 1 152 ? -15.125 12.383 37.094 1 97.38 152 LYS B C 1
ATOM 6779 O O . LYS B 1 152 ? -15.25 13.242 37.969 1 97.38 152 LYS B O 1
ATOM 6784 N N . ILE B 1 153 ? -14.773 12.688 35.906 1 96.62 153 ILE B N 1
ATOM 6785 C CA . ILE B 1 153 ? -14.453 14.039 35.438 1 96.62 153 ILE B CA 1
ATOM 6786 C C . ILE B 1 153 ? -15.727 14.859 35.312 1 96.62 153 ILE B C 1
ATOM 6788 O O . ILE B 1 153 ? -15.766 16.031 35.719 1 96.62 153 ILE B O 1
ATOM 6792 N N . THR B 1 154 ? -16.859 14.289 34.875 1 96.25 154 THR B N 1
ATOM 6793 C CA . THR B 1 154 ? -18 15.062 34.406 1 96.25 154 THR B CA 1
ATOM 6794 C C . THR B 1 154 ? -19.203 14.828 35.344 1 96.25 154 THR B C 1
ATOM 6796 O O . THR B 1 154 ? -20.172 15.594 35.312 1 96.25 154 THR B O 1
ATOM 6799 N N . GLY B 1 155 ? -19.203 13.75 36.062 1 96.56 155 GLY B N 1
ATOM 6800 C CA . GLY B 1 155 ? -20.375 13.32 36.812 1 96.56 155 GLY B CA 1
ATOM 6801 C C . GLY B 1 155 ? -21.422 12.641 35.938 1 96.56 155 GLY B C 1
ATOM 6802 O O . GLY B 1 155 ? -22.453 12.188 36.438 1 96.56 155 GLY B O 1
ATOM 6803 N N . GLN B 1 156 ? -21.156 12.508 34.719 1 97.25 156 GLN B N 1
ATOM 6804 C CA . GLN B 1 156 ? -22.062 11.906 33.75 1 97.25 156 GLN B CA 1
ATOM 6805 C C . GLN B 1 156 ? -21.812 10.406 33.594 1 97.25 156 GLN B C 1
ATOM 6807 O O . GLN B 1 156 ? -20.672 9.992 33.375 1 97.25 156 GLN B O 1
ATOM 6812 N N . LYS B 1 157 ? -22.828 9.555 33.594 1 97.25 157 LYS B N 1
ATOM 6813 C CA . LYS B 1 157 ? -22.641 8.109 33.562 1 97.25 157 LYS B CA 1
ATOM 6814 C C . LYS B 1 157 ? -22.906 7.531 32.188 1 97.25 157 LYS B C 1
ATOM 6816 O O . LYS B 1 157 ? -22.344 6.496 31.812 1 97.25 157 LYS B O 1
ATOM 6821 N N . THR B 1 158 ? -23.766 8.211 31.438 1 97.25 158 THR B N 1
ATOM 6822 C CA . THR B 1 158 ? -24.172 7.691 30.141 1 97.25 158 THR B CA 1
ATOM 6823 C C . THR B 1 158 ? -24.234 8.812 29.109 1 97.25 158 THR B C 1
ATOM 6825 O O . THR B 1 158 ? -24.203 9.992 29.469 1 97.25 158 THR B O 1
ATOM 6828 N N . ALA B 1 159 ? -24.25 8.469 27.922 1 96.44 159 ALA B N 1
ATOM 6829 C CA . ALA B 1 159 ? -24.391 9.406 26.812 1 96.44 159 ALA B CA 1
ATOM 6830 C C . ALA B 1 159 ? -25.266 8.812 25.703 1 96.44 159 ALA B C 1
ATOM 6832 O O . ALA B 1 159 ? -25.328 7.594 25.547 1 96.44 159 ALA B O 1
ATOM 6833 N N . ILE B 1 160 ? -25.906 9.719 24.953 1 94.94 160 ILE B N 1
ATOM 6834 C CA . ILE B 1 160 ? -26.75 9.312 23.828 1 94.94 160 ILE B CA 1
ATOM 6835 C C . ILE B 1 160 ? -25.875 9.062 22.609 1 94.94 160 ILE B C 1
ATOM 6837 O O . ILE B 1 160 ? -25.031 9.883 22.25 1 94.94 160 ILE B O 1
ATOM 6841 N N . PHE B 1 161 ? -26.094 7.848 21.969 1 95.25 161 PHE B N 1
ATOM 6842 C CA . PHE B 1 161 ? -25.359 7.426 20.781 1 95.25 161 PHE B CA 1
ATOM 6843 C C . PHE B 1 161 ? -26.328 7.16 19.625 1 95.25 161 PHE B C 1
ATOM 6845 O O . PHE B 1 161 ? -27.234 6.332 19.734 1 95.25 161 PHE B O 1
ATOM 6852 N N . GLY B 1 162 ? -26.156 7.871 18.547 1 92.94 162 GLY B N 1
ATOM 6853 C CA . GLY B 1 162 ? -27.016 7.645 17.391 1 92.94 162 GLY B CA 1
ATOM 6854 C C . GLY B 1 162 ? -27.266 8.898 16.578 1 92.94 162 GLY B C 1
ATOM 6855 O O . GLY B 1 162 ? -26.5 9.859 16.656 1 92.94 162 GLY B O 1
ATOM 6856 N N . ASN B 1 163 ? -28.234 8.836 15.711 1 89.69 163 ASN B N 1
ATOM 6857 C CA . ASN B 1 163 ? -28.594 9.922 14.805 1 89.69 163 ASN B CA 1
ATOM 6858 C C . ASN B 1 163 ? -29.672 10.82 15.406 1 89.69 163 ASN B C 1
ATOM 6860 O O . ASN B 1 163 ? -30.844 10.453 15.422 1 89.69 163 ASN B O 1
ATOM 6864 N N . PHE B 1 164 ? -29.234 12.055 15.898 1 89.38 164 PHE B N 1
ATOM 6865 C CA . PHE B 1 164 ? -30.172 12.977 16.547 1 89.38 164 PHE B CA 1
ATOM 6866 C C . PHE B 1 164 ? -29.984 14.391 16.016 1 89.38 164 PHE B C 1
ATOM 6868 O O . PHE B 1 164 ? -28.953 14.703 15.406 1 89.38 164 PHE B O 1
ATOM 6875 N N . ILE B 1 165 ? -31.047 15.188 16.188 1 92.56 165 ILE B N 1
ATOM 6876 C CA . ILE B 1 165 ? -31 16.625 15.961 1 92.56 165 ILE B CA 1
ATOM 6877 C C . ILE B 1 165 ? -31.016 17.359 17.312 1 92.56 165 ILE B C 1
ATOM 6879 O O . ILE B 1 165 ? -31.734 16.969 18.219 1 92.56 165 ILE B O 1
ATOM 6883 N N . LEU B 1 166 ? -30.172 18.328 17.438 1 94 166 LEU B N 1
ATOM 6884 C CA . LEU B 1 166 ? -30.172 19.156 18.625 1 94 166 LEU B CA 1
ATOM 6885 C C . LEU B 1 166 ? -31.109 20.359 18.469 1 94 166 LEU B C 1
ATOM 6887 O O . LEU B 1 166 ? -31.188 20.953 17.406 1 94 166 LEU B O 1
ATOM 6891 N N . ARG B 1 167 ? -31.812 20.672 19.562 1 92.44 167 ARG B N 1
ATOM 6892 C CA . ARG B 1 167 ? -32.688 21.844 19.562 1 92.44 167 ARG B CA 1
ATOM 6893 C C . ARG B 1 167 ? -32.438 22.719 20.781 1 92.44 167 ARG B C 1
ATOM 6895 O O . ARG B 1 167 ? -32.438 22.25 21.922 1 92.44 167 ARG B O 1
ATOM 6902 N N . THR B 1 168 ? -32.156 23.922 20.5 1 89.25 168 THR B N 1
ATOM 6903 C CA . THR B 1 168 ? -31.969 24.859 21.594 1 89.25 168 THR B CA 1
ATOM 6904 C C . THR B 1 168 ? -33.312 25.391 22.078 1 89.25 168 THR B C 1
ATOM 6906 O O . THR B 1 168 ? -34.344 25.281 21.375 1 89.25 168 THR B O 1
ATOM 6909 N N . THR B 1 169 ? -33.312 25.984 23.266 1 86 169 THR B N 1
ATOM 6910 C CA . THR B 1 169 ? -34.562 26.469 23.859 1 86 169 THR B CA 1
ATOM 6911 C C . THR B 1 169 ? -35.125 27.594 23.016 1 86 169 THR B C 1
ATOM 6913 O O . THR B 1 169 ? -36.344 27.906 23.125 1 86 169 THR B O 1
ATOM 6916 N N . ASP B 1 170 ? -34.406 28.266 22.281 1 82.69 170 ASP B N 1
ATOM 6917 C CA . ASP B 1 170 ? -34.906 29.297 21.391 1 82.69 170 ASP B CA 1
ATOM 6918 C C . ASP B 1 170 ? -35.25 28.734 20.016 1 82.69 170 ASP B C 1
ATOM 6920 O O . ASP B 1 170 ? -35.281 29.469 19.031 1 82.69 170 ASP B O 1
ATOM 6924 N N . ASP B 1 171 ? -35.25 27.5 19.875 1 86.12 171 ASP B N 1
ATOM 6925 C CA . ASP B 1 171 ? -35.812 26.734 18.766 1 86.12 171 ASP B CA 1
ATOM 6926 C C . ASP B 1 171 ? -34.875 26.734 17.562 1 86.12 171 ASP B C 1
ATOM 6928 O O . ASP B 1 171 ? -35.312 26.844 16.422 1 86.12 171 ASP B O 1
ATOM 6932 N N . ILE B 1 172 ? -33.625 26.766 17.844 1 89.88 172 ILE B N 1
ATOM 6933 C CA . ILE B 1 172 ? -32.656 26.562 16.797 1 89.88 172 ILE B CA 1
ATOM 6934 C C . ILE B 1 172 ? -32.344 25.078 16.688 1 89.88 172 ILE B C 1
ATOM 6936 O O . ILE B 1 172 ? -31.953 24.438 17.672 1 89.88 172 ILE B O 1
ATOM 6940 N N . LEU B 1 173 ? -32.5 24.562 15.461 1 93.25 173 LEU B N 1
ATOM 6941 C CA . LEU B 1 173 ? -32.188 23.156 15.211 1 93.25 173 LEU B CA 1
ATOM 6942 C C . LEU B 1 173 ? -30.812 22.984 14.57 1 93.25 173 LEU B C 1
ATOM 6944 O O . LEU B 1 173 ? -30.469 23.719 13.633 1 93.25 173 LEU B O 1
ATOM 6948 N N . ILE B 1 174 ? -30.031 22.078 15.164 1 94.94 174 ILE B N 1
ATOM 6949 C CA . ILE B 1 174 ? -28.672 21.828 14.711 1 94.94 174 ILE B CA 1
ATOM 6950 C C . ILE B 1 174 ? -28.5 20.359 14.312 1 94.94 174 ILE B C 1
ATOM 6952 O O . ILE B 1 174 ? -28.812 19.469 15.102 1 94.94 174 ILE B O 1
ATOM 6956 N N . GLY B 1 175 ? -28.109 20.109 13.07 1 95.38 175 GLY B N 1
ATOM 6957 C CA . GLY B 1 175 ? -27.812 18.781 12.578 1 95.38 175 GLY B CA 1
ATOM 6958 C C . GLY B 1 175 ? -26.328 18.562 12.328 1 95.38 175 GLY B C 1
ATOM 6959 O O . GLY B 1 175 ? -25.516 19.422 12.617 1 95.38 175 GLY B O 1
ATOM 6960 N N . SER B 1 176 ? -26.031 17.359 11.883 1 95 176 SER B N 1
ATOM 6961 C CA . SER B 1 176 ? -24.625 17.031 11.68 1 95 176 SER B CA 1
ATOM 6962 C C . SER B 1 176 ? -24.438 16.047 10.531 1 95 176 SER B C 1
ATOM 6964 O O . SER B 1 176 ? -25.328 15.242 10.25 1 95 176 SER B O 1
ATOM 6966 N N . GLU B 1 177 ? -23.391 16.219 9.914 1 95.19 177 GLU B N 1
ATOM 6967 C CA . GLU B 1 177 ? -22.875 15.359 8.852 1 95.19 177 GLU B CA 1
ATOM 6968 C C . GLU B 1 177 ? -21.375 15.125 9 1 95.19 177 GLU B C 1
ATOM 6970 O O . GLU B 1 177 ? -20.688 15.891 9.672 1 95.19 177 GLU B O 1
ATOM 6975 N N . CYS B 1 178 ? -20.906 13.977 8.398 1 96.94 178 CYS B N 1
ATOM 6976 C CA . CYS B 1 178 ? -19.484 13.703 8.484 1 96.94 178 CYS B CA 1
ATOM 6977 C C . CYS B 1 178 ? -18.906 13.398 7.109 1 96.94 178 CYS B C 1
ATOM 6979 O O . CYS B 1 178 ? -19.219 12.359 6.516 1 96.94 178 CYS B O 1
ATOM 6981 N N . CYS B 1 179 ? -18.094 14.242 6.609 1 97.44 179 CYS B N 1
ATOM 6982 C CA . CYS B 1 179 ? -17.219 14.133 5.445 1 97.44 179 CYS B CA 1
ATOM 6983 C C . CYS B 1 179 ? -17.953 13.492 4.273 1 97.44 179 CYS B C 1
ATOM 6985 O O . CYS B 1 179 ? -18.766 14.141 3.623 1 97.44 179 CYS B O 1
ATOM 6987 N N . GLU B 1 180 ? -17.812 12.125 4.094 1 96.75 180 GLU B N 1
ATOM 6988 C CA . GLU B 1 180 ? -18.297 11.398 2.928 1 96.75 180 GLU B CA 1
ATOM 6989 C C . GLU B 1 180 ? -19.812 11.578 2.758 1 96.75 180 GLU B C 1
ATOM 6991 O O . GLU B 1 180 ? -20.328 11.453 1.649 1 96.75 180 GLU B O 1
ATOM 6996 N N . GLU B 1 181 ? -20.547 11.875 3.764 1 94.75 181 GLU B N 1
ATOM 6997 C CA . GLU B 1 181 ? -21.984 12.055 3.711 1 94.75 181 GLU B CA 1
ATOM 6998 C C . GLU B 1 181 ? -22.375 13.211 2.789 1 94.75 181 GLU B C 1
ATOM 7000 O O . GLU B 1 181 ? -23.406 13.172 2.133 1 94.75 181 GLU B O 1
ATOM 7005 N N . LEU B 1 182 ? -21.484 14.211 2.725 1 96.25 182 LEU B N 1
ATOM 7006 C CA . LEU B 1 182 ? -21.703 15.336 1.819 1 96.25 182 LEU B CA 1
ATOM 7007 C C . LEU B 1 182 ? -21.625 14.883 0.365 1 96.25 182 LEU B C 1
ATOM 7009 O O . LEU B 1 182 ? -22.344 15.406 -0.488 1 96.25 182 LEU B O 1
ATOM 7013 N N . TRP B 1 183 ? -20.75 13.906 0.092 1 95.12 183 TRP B N 1
ATOM 7014 C CA . TRP B 1 183 ? -20.422 13.508 -1.271 1 95.12 183 TRP B CA 1
ATOM 7015 C C . TRP B 1 183 ? -21.391 12.453 -1.788 1 95.12 183 TRP B C 1
ATOM 7017 O O . TRP B 1 183 ? -21.391 12.133 -2.979 1 95.12 183 TRP B O 1
ATOM 7027 N N . ALA B 1 184 ? -22.219 11.977 -0.91 1 92 184 ALA B N 1
ATOM 7028 C CA . ALA B 1 184 ? -23.188 10.938 -1.291 1 92 184 ALA B CA 1
ATOM 7029 C C . ALA B 1 184 ? -24.25 11.5 -2.219 1 92 184 ALA B C 1
ATOM 7031 O O . ALA B 1 184 ? -24.547 12.695 -2.188 1 92 184 ALA B O 1
ATOM 7032 N N . PRO B 1 185 ? -24.859 10.586 -3.051 1 88.12 185 PRO B N 1
ATOM 7033 C CA . PRO B 1 185 ? -25.953 11.047 -3.914 1 88.12 185 PRO B CA 1
ATOM 7034 C C . PRO B 1 185 ? -27.094 11.672 -3.129 1 88.12 185 PRO B C 1
ATOM 7036 O O . PRO B 1 185 ? -27.719 12.625 -3.598 1 88.12 185 PRO B O 1
ATOM 7039 N N . LEU B 1 186 ? -27.328 11.109 -1.984 1 86.94 186 LEU B N 1
ATOM 7040 C CA . LEU B 1 186 ? -28.297 11.672 -1.055 1 86.94 186 LEU B CA 1
ATOM 7041 C C . LEU B 1 186 ? -27.641 12.047 0.267 1 86.94 186 LEU B C 1
ATOM 7043 O O . LEU B 1 186 ? -27.734 11.297 1.243 1 86.94 186 LEU B O 1
ATOM 7047 N N . PRO B 1 187 ? -27.156 13.266 0.292 1 89.88 187 PRO B N 1
ATOM 7048 C CA . PRO B 1 187 ? -26.516 13.688 1.539 1 89.88 187 PRO B CA 1
ATOM 7049 C C . PRO B 1 187 ? -27.484 13.727 2.719 1 89.88 187 PRO B C 1
ATOM 7051 O O . PRO B 1 187 ? -28.641 14.117 2.557 1 89.88 187 PRO B O 1
ATOM 7054 N N . SER B 1 188 ? -27.031 13.391 3.906 1 88.81 188 SER B N 1
ATOM 7055 C CA . SER B 1 188 ? -27.875 13.367 5.094 1 88.81 188 SER B CA 1
ATOM 7056 C C . SER B 1 188 ? -28.344 14.773 5.457 1 88.81 188 SER B C 1
ATOM 7058 O O . SER B 1 188 ? -29.391 14.938 6.098 1 88.81 188 SER B O 1
ATOM 7060 N N . SER B 1 189 ? -27.609 15.797 5.062 1 92.19 189 SER B N 1
ATOM 7061 C CA . SER B 1 189 ? -27.984 17.188 5.344 1 92.19 189 SER B CA 1
ATOM 7062 C C . SER B 1 189 ? -29.312 17.547 4.68 1 92.19 189 SER B C 1
ATOM 7064 O O . SER B 1 189 ? -30.094 18.328 5.227 1 92.19 189 SER B O 1
ATOM 7066 N N . ILE B 1 190 ? -29.531 16.969 3.494 1 88.94 190 ILE B N 1
ATOM 7067 C CA . ILE B 1 190 ? -30.781 17.266 2.797 1 88.94 190 ILE B CA 1
ATOM 7068 C C . ILE B 1 190 ? -31.969 16.797 3.637 1 88.94 190 ILE B C 1
ATOM 7070 O O . ILE B 1 190 ? -32.969 17.516 3.787 1 88.94 190 ILE B O 1
ATOM 7074 N N . ALA B 1 191 ? -31.797 15.57 4.156 1 86.06 191 ALA B N 1
ATOM 7075 C CA . ALA B 1 191 ? -32.844 15.047 5.02 1 86.06 191 ALA B CA 1
ATOM 7076 C C . ALA B 1 191 ? -33 15.898 6.281 1 86.06 191 ALA B C 1
ATOM 7078 O O . ALA B 1 191 ? -34.125 16.078 6.781 1 86.06 191 ALA B O 1
ATOM 7079 N N . GLN B 1 192 ? -31.984 16.422 6.812 1 90.25 192 GLN B N 1
ATOM 7080 C CA . GLN B 1 192 ? -32 17.25 8.023 1 90.25 192 GLN B CA 1
ATOM 7081 C C . GLN B 1 192 ? -32.625 18.609 7.762 1 90.25 192 GLN B C 1
ATOM 7083 O O . GLN B 1 192 ? -33.469 19.078 8.547 1 90.25 192 GLN B O 1
ATOM 7088 N N . PHE B 1 193 ? -32.281 19.219 6.707 1 90.5 193 PHE B N 1
ATOM 7089 C CA . PHE B 1 193 ? -32.844 20.516 6.344 1 90.5 193 PHE B CA 1
ATOM 7090 C C . PHE B 1 193 ? -34.344 20.375 6.102 1 90.5 193 PHE B C 1
ATOM 7092 O O . PHE B 1 193 ? -35.125 21.266 6.461 1 90.5 193 PHE B O 1
ATOM 7099 N N . ALA B 1 194 ? -34.688 19.266 5.496 1 84.75 194 ALA B N 1
ATOM 7100 C CA . ALA B 1 194 ? -36.094 19.016 5.246 1 84.75 194 ALA B CA 1
ATOM 7101 C C . ALA B 1 194 ? -36.875 18.906 6.551 1 84.75 194 ALA B C 1
ATOM 7103 O O . ALA B 1 194 ? -38.094 19.125 6.582 1 84.75 194 ALA B O 1
ATOM 7104 N N . GLN B 1 195 ? -36.156 18.625 7.578 1 84.5 195 GLN B N 1
ATOM 7105 C CA . GLN B 1 195 ? -36.812 18.484 8.883 1 84.5 195 GLN B CA 1
ATOM 7106 C C . GLN B 1 195 ? -36.719 19.766 9.688 1 84.5 195 GLN B C 1
ATOM 7108 O O . GLN B 1 195 ? -36.938 19.766 10.898 1 84.5 195 GLN B O 1
ATOM 7113 N N . GLY B 1 196 ? -36.281 20.812 9.078 1 87.31 196 GLY B N 1
ATOM 7114 C CA . GLY B 1 196 ? -36.312 22.125 9.703 1 87.31 196 GLY B CA 1
ATOM 7115 C C . GLY B 1 196 ? -35 22.531 10.328 1 87.31 196 GLY B C 1
ATOM 7116 O O . GLY B 1 196 ? -34.875 23.578 10.945 1 87.31 196 GLY B O 1
ATOM 7117 N N . VAL B 1 197 ? -34 21.766 10.156 1 92.94 197 VAL B N 1
ATOM 7118 C CA . VAL B 1 197 ? -32.688 22.078 10.727 1 92.94 197 VAL B CA 1
ATOM 7119 C C . VAL B 1 197 ? -32.188 23.406 10.18 1 92.94 197 VAL B C 1
ATOM 7121 O O . VAL B 1 197 ? -32.312 23.688 8.984 1 92.94 197 VAL B O 1
ATOM 7124 N N . HIS B 1 198 ? -31.641 24.234 11.086 1 93.81 198 HIS B N 1
ATOM 7125 C CA . HIS B 1 198 ? -31.141 25.547 10.703 1 93.81 198 HIS B CA 1
ATOM 7126 C C . HIS B 1 198 ? -29.672 25.484 10.32 1 93.81 198 HIS B C 1
ATOM 7128 O O . HIS B 1 198 ? -29.234 26.141 9.375 1 93.81 198 HIS B O 1
ATOM 7134 N N . ILE B 1 199 ? -28.906 24.75 11.094 1 96.12 199 ILE B N 1
ATOM 7135 C CA . ILE B 1 199 ? -27.453 24.656 10.938 1 96.12 199 ILE B CA 1
ATOM 7136 C C . ILE B 1 199 ? -27.047 23.188 10.805 1 96.12 199 ILE B C 1
ATOM 7138 O O . ILE B 1 199 ? -27.438 22.344 11.625 1 96.12 199 ILE B O 1
ATOM 7142 N N . VAL B 1 200 ? -26.328 22.859 9.766 1 97.38 200 VAL B N 1
ATOM 7143 C CA . VAL B 1 200 ? -25.688 21.547 9.664 1 97.38 200 VAL B CA 1
ATOM 7144 C C . VAL B 1 200 ? -24.172 21.719 9.711 1 97.38 200 VAL B C 1
ATOM 7146 O O . VAL B 1 200 ? -23.609 22.562 9.008 1 97.38 200 VAL B O 1
ATOM 7149 N N . PHE B 1 201 ? -23.562 21.062 10.602 1 97.69 201 PHE B N 1
ATOM 7150 C CA . PHE B 1 201 ? -22.109 21.078 10.57 1 97.69 201 PHE B CA 1
ATOM 7151 C C . PHE B 1 201 ? -21.562 19.766 10 1 97.69 201 PHE B C 1
ATOM 7153 O O . PHE B 1 201 ? -22.219 18.734 10.094 1 97.69 201 PHE B O 1
ATOM 7160 N N . ASN B 1 202 ? -20.453 19.812 9.328 1 98.56 202 ASN B N 1
ATOM 7161 C CA . ASN B 1 202 ? -19.766 18.672 8.719 1 98.56 202 ASN B CA 1
ATOM 7162 C C . ASN B 1 202 ? -18.297 18.625 9.141 1 98.56 202 ASN B C 1
ATOM 7164 O O . ASN B 1 202 ? -17.516 19.516 8.789 1 98.56 202 ASN B O 1
ATOM 7168 N N . MET B 1 203 ? -17.922 17.656 9.961 1 98.31 203 MET B N 1
ATOM 7169 C CA . MET B 1 203 ? -16.531 17.375 10.242 1 98.31 203 MET B CA 1
ATOM 7170 C C . MET B 1 203 ? -15.891 16.562 9.109 1 98.31 203 MET B C 1
ATOM 7172 O O . MET B 1 203 ? -16.344 15.477 8.789 1 98.31 203 MET B O 1
ATOM 7176 N N . SER B 1 204 ? -14.805 17.094 8.562 1 98.25 204 SER B N 1
ATOM 7177 C CA . SER B 1 204 ? -14.305 16.438 7.359 1 98.25 204 SER B CA 1
ATOM 7178 C C . SER B 1 204 ? -12.797 16.203 7.445 1 98.25 204 SER B C 1
ATOM 7180 O O . SER B 1 204 ? -12.094 16.922 8.164 1 98.25 204 SER B O 1
ATOM 7182 N N . GLY B 1 205 ? -12.305 15.18 6.883 1 97.5 205 GLY B N 1
ATOM 7183 C CA . GLY B 1 205 ? -10.922 14.883 6.535 1 97.5 205 GLY B CA 1
ATOM 7184 C C . GLY B 1 205 ? -10.711 14.672 5.047 1 97.5 205 GLY B C 1
ATOM 7185 O O . GLY B 1 205 ? -10.273 13.609 4.621 1 97.5 205 GLY B O 1
ATOM 7186 N N . SER B 1 206 ? -11 15.742 4.258 1 97.06 206 SER B N 1
ATOM 7187 C CA . SER B 1 206 ? -10.93 15.695 2.801 1 97.06 206 SER B CA 1
ATOM 7188 C C . SER B 1 206 ? -9.562 16.125 2.297 1 97.06 206 SER B C 1
ATOM 7190 O O . SER B 1 206 ? -9.172 17.297 2.459 1 97.06 206 SER B O 1
ATOM 7192 N N . HIS B 1 207 ? -8.82 15.281 1.655 1 96.12 207 HIS B N 1
ATOM 7193 C CA . HIS B 1 207 ? -7.457 15.586 1.234 1 96.12 207 HIS B CA 1
ATOM 7194 C C . HIS B 1 207 ? -7.449 16.375 -0.068 1 96.12 207 HIS B C 1
ATOM 7196 O O . HIS B 1 207 ? -8.469 16.453 -0.76 1 96.12 207 HIS B O 1
ATOM 7202 N N . PHE B 1 208 ? -6.277 16.812 -0.356 1 94.88 208 PHE B N 1
ATOM 7203 C CA . PHE B 1 208 ? -6.023 17.719 -1.471 1 94.88 208 PHE B CA 1
ATOM 7204 C C . PHE B 1 208 ? -6.035 16.969 -2.795 1 94.88 208 PHE B C 1
ATOM 7206 O O . PHE B 1 208 ? -5.512 15.852 -2.887 1 94.88 208 PHE B O 1
ATOM 7213 N N . GLN B 1 209 ? -6.629 17.453 -3.768 1 92.31 209 GLN B N 1
ATOM 7214 C CA . GLN B 1 209 ? -6.551 17.25 -5.211 1 92.31 209 GLN B CA 1
ATOM 7215 C C . GLN B 1 209 ? -6.809 18.531 -5.969 1 92.31 209 GLN B C 1
ATOM 7217 O O . GLN B 1 209 ? -7.605 19.375 -5.531 1 92.31 209 GLN B O 1
ATOM 7222 N N . PRO B 1 210 ? -6.133 18.625 -7.09 1 91.88 210 PRO B N 1
ATOM 7223 C CA . PRO B 1 210 ? -6.383 19.875 -7.828 1 91.88 210 PRO B CA 1
ATOM 7224 C C . PRO B 1 210 ? -7.867 20.094 -8.109 1 91.88 210 PRO B C 1
ATOM 7226 O O . PRO B 1 210 ? -8.57 19.172 -8.516 1 91.88 210 PRO B O 1
ATOM 7229 N N . CYS B 1 211 ? -8.367 21.281 -7.824 1 90.19 211 CYS B N 1
ATOM 7230 C CA . CYS B 1 211 ? -9.703 21.781 -8.141 1 90.19 211 CYS B CA 1
ATOM 7231 C C . CYS B 1 211 ? -10.742 21.141 -7.227 1 90.19 211 CYS B C 1
ATOM 7233 O O . CYS B 1 211 ? -11.945 21.359 -7.406 1 90.19 211 CYS B O 1
ATOM 7235 N N . LYS B 1 212 ? -10.352 20.438 -6.242 1 91.94 212 LYS B N 1
ATOM 7236 C CA . LYS B 1 212 ? -11.32 19.781 -5.371 1 91.94 212 LYS B CA 1
ATOM 7237 C C . LYS B 1 212 ? -12.039 20.781 -4.48 1 91.94 212 LYS B C 1
ATOM 7239 O O . LYS B 1 212 ? -13.211 20.594 -4.148 1 91.94 212 LYS B O 1
ATOM 7244 N N . GLN B 1 213 ? -11.344 21.797 -4.039 1 92.94 213 GLN B N 1
ATOM 7245 C CA . GLN B 1 213 ? -11.953 22.828 -3.203 1 92.94 213 GLN B CA 1
ATOM 7246 C C . GLN B 1 213 ? -13.141 23.484 -3.91 1 92.94 213 GLN B C 1
ATOM 7248 O O . GLN B 1 213 ? -14.141 23.812 -3.273 1 92.94 213 GLN B O 1
ATOM 7253 N N . GLU B 1 214 ? -12.984 23.703 -5.203 1 92 214 GLU B N 1
ATOM 7254 C CA . GLU B 1 214 ? -14.094 24.25 -5.98 1 92 214 GLU B CA 1
ATOM 7255 C C . GLU B 1 214 ? -15.305 23.328 -5.949 1 92 214 GLU B C 1
ATOM 7257 O O . GLU B 1 214 ? -16.438 23.797 -5.816 1 92 214 GLU B O 1
ATOM 7262 N N . LYS B 1 215 ? -15.031 22.078 -6.09 1 92.25 215 LYS B N 1
ATOM 7263 C CA . LYS B 1 215 ? -16.109 21.094 -6.059 1 92.25 215 LYS B CA 1
ATOM 7264 C C . LYS B 1 215 ? -16.781 21.062 -4.688 1 92.25 215 LYS B C 1
ATOM 7266 O O . LYS B 1 215 ? -18 20.953 -4.598 1 92.25 215 LYS B O 1
ATOM 7271 N N . ARG B 1 216 ? -16.078 21.109 -3.6 1 94.56 216 ARG B N 1
ATOM 7272 C CA . ARG B 1 216 ? -16.625 21.156 -2.246 1 94.56 216 ARG B CA 1
ATOM 7273 C C . ARG B 1 216 ? -17.578 22.344 -2.076 1 94.56 216 ARG B C 1
ATOM 7275 O O . ARG B 1 216 ? -18.688 22.172 -1.566 1 94.56 216 ARG B O 1
ATOM 7282 N N . GLN B 1 217 ? -17.062 23.453 -2.49 1 94.62 217 GLN B N 1
ATOM 7283 C CA . GLN B 1 217 ? -17.859 24.672 -2.361 1 94.62 217 GLN B CA 1
ATOM 7284 C C . GLN B 1 217 ? -19.156 24.578 -3.158 1 94.62 217 GLN B C 1
ATOM 7286 O O . GLN B 1 217 ? -20.219 24.953 -2.668 1 94.62 217 GLN B O 1
ATOM 7291 N N . GLU B 1 218 ? -19.016 24.047 -4.391 1 94.38 218 GLU B N 1
ATOM 7292 C CA . GLU B 1 218 ? -20.188 23.906 -5.25 1 94.38 218 GLU B CA 1
ATOM 7293 C C . GLU B 1 218 ? -21.234 23 -4.605 1 94.38 218 GLU B C 1
ATOM 7295 O O . GLU B 1 218 ? -22.438 23.281 -4.656 1 94.38 218 GLU B O 1
ATOM 7300 N N . LEU B 1 219 ? -20.828 21.891 -4.043 1 96 219 LEU B N 1
ATOM 7301 C CA . LEU B 1 219 ? -21.75 20.953 -3.414 1 96 219 LEU B CA 1
ATOM 7302 C C . LEU B 1 219 ? -22.484 21.594 -2.254 1 96 219 LEU B C 1
ATOM 7304 O O . LEU B 1 219 ? -23.719 21.469 -2.146 1 96 219 LEU B O 1
ATOM 7308 N N . ILE B 1 220 ? -21.828 22.312 -1.384 1 96.81 220 ILE B N 1
ATOM 7309 C CA . ILE B 1 220 ? -22.422 22.906 -0.189 1 96.81 220 ILE B CA 1
ATOM 7310 C C . ILE B 1 220 ? -23.328 24.062 -0.585 1 96.81 220 ILE B C 1
ATOM 7312 O O . ILE B 1 220 ? -24.422 24.219 -0.031 1 96.81 220 ILE B O 1
ATOM 7316 N N . GLU B 1 221 ? -22.844 24.875 -1.545 1 96.19 221 GLU B N 1
ATOM 7317 C CA . GLU B 1 221 ? -23.672 25.969 -2.035 1 96.19 221 GLU B CA 1
ATOM 7318 C C . GLU B 1 221 ? -24.984 25.438 -2.635 1 96.19 221 GLU B C 1
ATOM 7320 O O . GLU B 1 221 ? -26.047 25.984 -2.377 1 96.19 221 GLU B O 1
ATOM 7325 N N . SER B 1 222 ? -24.828 24.422 -3.398 1 95.69 222 SER B N 1
ATOM 7326 C CA . SER B 1 222 ? -26 23.844 -4.031 1 95.69 222 SER B CA 1
ATOM 7327 C C . SER B 1 222 ? -27 23.328 -2.994 1 95.69 222 SER B C 1
ATOM 7329 O O . SER B 1 222 ? -28.203 23.578 -3.104 1 95.69 222 SER B O 1
ATOM 7331 N N . ILE B 1 223 ? -26.578 22.656 -1.986 1 94.56 223 ILE B N 1
ATOM 7332 C CA . ILE B 1 223 ? -27.422 22.062 -0.95 1 94.56 223 ILE B CA 1
ATOM 7333 C C . ILE B 1 223 ? -28.141 23.172 -0.185 1 94.56 223 ILE B C 1
ATOM 7335 O O . ILE B 1 223 ? -29.359 23.094 0.02 1 94.56 223 ILE B O 1
ATOM 7339 N N . THR B 1 224 ? -27.484 24.219 0.211 1 95.12 224 THR B N 1
ATOM 7340 C CA . THR B 1 224 ? -28.062 25.266 1.046 1 95.12 224 THR B CA 1
ATOM 7341 C C . THR B 1 224 ? -28.906 26.234 0.206 1 95.12 224 THR B C 1
ATOM 7343 O O . THR B 1 224 ? -29.828 26.859 0.715 1 95.12 224 THR B O 1
ATOM 7346 N N . LEU B 1 225 ? -28.469 26.359 -1.08 1 93.81 225 LEU B N 1
ATOM 7347 C CA . LEU B 1 225 ? -29.281 27.172 -1.981 1 93.81 225 LEU B CA 1
ATOM 7348 C C . LEU B 1 225 ? -30.672 26.578 -2.146 1 93.81 225 LEU B C 1
ATOM 7350 O O . LEU B 1 225 ? -31.672 27.297 -2.15 1 93.81 225 LEU B O 1
ATOM 7354 N N . LYS B 1 226 ? -30.719 25.297 -2.24 1 89.94 226 LYS B N 1
ATOM 7355 C CA . LYS B 1 226 ? -31.969 24.594 -2.502 1 89.94 226 LYS B CA 1
ATOM 7356 C C . LYS B 1 226 ? -32.781 24.422 -1.218 1 89.94 226 LYS B C 1
ATOM 7358 O O . LYS B 1 226 ? -34 24.516 -1.23 1 89.94 226 LYS B O 1
ATOM 7363 N N . SER B 1 227 ? -32.094 24.156 -0.111 1 90.31 227 SER B N 1
ATOM 7364 C CA . SER B 1 227 ? -32.781 23.75 1.104 1 90.31 227 SER B CA 1
ATOM 7365 C C . SER B 1 227 ? -32.875 24.891 2.1 1 90.31 227 SER B C 1
ATOM 7367 O O . SER B 1 227 ? -33.688 24.844 3.039 1 90.31 227 SER B O 1
ATOM 7369 N N . GLY B 1 228 ? -32.094 25.906 1.841 1 92.38 228 GLY B N 1
ATOM 7370 C CA . GLY B 1 228 ? -31.922 26.906 2.877 1 92.38 228 GLY B CA 1
ATOM 7371 C C . GLY B 1 228 ? -31.172 26.391 4.094 1 92.38 228 GLY B C 1
ATOM 7372 O O . GLY B 1 228 ? -31.203 25.203 4.387 1 92.38 228 GLY B O 1
ATOM 7373 N N . GLY B 1 229 ? -30.594 27.359 4.773 1 95.19 229 GLY B N 1
ATOM 7374 C CA . GLY B 1 229 ? -29.891 26.969 5.984 1 95.19 229 GLY B CA 1
ATOM 7375 C C . GLY B 1 229 ? -28.438 27.375 5.98 1 95.19 229 GLY B C 1
ATOM 7376 O O . GLY B 1 229 ? -27.969 28.031 5.043 1 95.19 229 GLY B O 1
ATOM 7377 N N . VAL B 1 230 ? -27.766 26.984 7.074 1 96.94 230 VAL B N 1
ATOM 7378 C CA . VAL B 1 230 ? -26.344 27.266 7.246 1 96.94 230 VAL B CA 1
ATOM 7379 C C . VAL B 1 230 ? -25.547 25.953 7.262 1 96.94 230 VAL B C 1
ATOM 7381 O O . VAL B 1 230 ? -25.984 24.969 7.871 1 96.94 230 VAL B O 1
ATOM 7384 N N . TYR B 1 231 ? -24.531 25.938 6.488 1 98.19 231 TYR B N 1
ATOM 7385 C CA . TYR B 1 231 ? -23.641 24.781 6.453 1 98.19 231 TYR B CA 1
ATOM 7386 C C . TYR B 1 231 ? -22.234 25.156 6.945 1 98.19 231 TYR B C 1
ATOM 7388 O O . TYR B 1 231 ? -21.609 26.062 6.402 1 98.19 231 TYR B O 1
ATOM 7396 N N . MET B 1 232 ? -21.812 24.516 8.039 1 98.38 232 MET B N 1
ATOM 7397 C CA . MET B 1 232 ? -20.469 24.688 8.594 1 98.38 232 MET B CA 1
ATOM 7398 C C . MET B 1 232 ? -19.578 23.516 8.195 1 98.38 232 MET B C 1
ATOM 7400 O O . MET B 1 232 ? -19.75 22.391 8.688 1 98.38 232 MET B O 1
ATOM 7404 N N . TYR B 1 233 ? -18.578 23.766 7.316 1 98.44 233 TYR B N 1
ATOM 7405 C CA . TYR B 1 233 ? -17.688 22.734 6.824 1 98.44 233 TYR B CA 1
ATOM 7406 C C . TYR B 1 233 ? -16.297 22.891 7.426 1 98.44 233 TYR B C 1
ATOM 7408 O O . TYR B 1 233 ? -15.578 23.844 7.117 1 98.44 233 TYR B O 1
ATOM 7416 N N . SER B 1 234 ? -15.898 21.969 8.305 1 98.56 234 SER B N 1
ATOM 7417 C CA . SER B 1 234 ? -14.578 21.984 8.906 1 98.56 234 SER B CA 1
ATOM 7418 C C . SER B 1 234 ? -13.672 20.922 8.297 1 98.56 234 SER B C 1
ATOM 7420 O O . SER B 1 234 ? -13.969 19.719 8.375 1 98.56 234 SER B O 1
ATOM 7422 N N . ASN B 1 235 ? -12.57 21.312 7.699 1 98.06 235 ASN B N 1
ATOM 7423 C CA . ASN B 1 235 ? -11.609 20.375 7.121 1 98.06 235 ASN B CA 1
ATOM 7424 C C . ASN B 1 235 ? -10.289 20.406 7.887 1 98.06 235 ASN B C 1
ATOM 7426 O O . ASN B 1 235 ? -10.055 21.281 8.711 1 98.06 235 ASN B O 1
ATOM 7430 N N . MET B 1 236 ? -9.484 19.406 7.664 1 97.69 236 MET B N 1
ATOM 7431 C CA . MET B 1 236 ? -8.141 19.312 8.234 1 97.69 236 MET B CA 1
ATOM 7432 C C . MET B 1 236 ? -7.164 20.172 7.438 1 97.69 236 MET B C 1
ATOM 7434 O O . MET B 1 236 ? -7.48 20.625 6.336 1 97.69 236 MET B O 1
ATOM 7438 N N . ASN B 1 237 ? -6.023 20.375 8.07 1 97.5 237 ASN B N 1
ATOM 7439 C CA . ASN B 1 237 ? -4.914 21.062 7.422 1 97.5 237 ASN B CA 1
ATOM 7440 C C . ASN B 1 237 ? -3.617 20.266 7.539 1 97.5 237 ASN B C 1
ATOM 7442 O O . ASN B 1 237 ? -3.371 19.609 8.555 1 97.5 237 ASN B O 1
ATOM 7446 N N . GLY B 1 238 ? -2.854 20.266 6.441 1 97.69 238 GLY B N 1
ATOM 7447 C CA . GLY B 1 238 ? -1.468 19.828 6.535 1 97.69 238 GLY B CA 1
ATOM 7448 C C . GLY B 1 238 ? -1.287 18.344 6.262 1 97.69 238 GLY B C 1
ATOM 7449 O O . GLY B 1 238 ? -2.182 17.703 5.719 1 97.69 238 GLY B O 1
ATOM 7450 N N . CYS B 1 239 ? -0.022 17.828 6.496 1 97.12 239 CYS B N 1
ATOM 7451 C CA . CYS B 1 239 ? 0.365 16.422 6.41 1 97.12 239 CYS B CA 1
ATOM 7452 C C . CYS B 1 239 ? 0.225 15.734 7.766 1 97.12 239 CYS B C 1
ATOM 7454 O O . CYS B 1 239 ? 0.944 16.062 8.711 1 97.12 239 CYS B O 1
ATOM 7456 N N . ASP B 1 240 ? -0.652 14.812 7.859 1 95.62 240 ASP B N 1
ATOM 7457 C CA . ASP B 1 240 ? -0.884 14.188 9.156 1 95.62 240 ASP B CA 1
ATOM 7458 C C . ASP B 1 240 ? -0.022 12.938 9.336 1 95.62 240 ASP B C 1
ATOM 7460 O O . ASP B 1 240 ? -0.308 12.094 10.18 1 95.62 240 ASP B O 1
ATOM 7464 N N . GLY B 1 241 ? 0.968 12.789 8.445 1 95.12 241 GLY B N 1
ATOM 7465 C CA . GLY B 1 241 ? 1.923 11.695 8.562 1 95.12 241 GLY B CA 1
ATOM 7466 C C . GLY B 1 241 ? 1.894 10.75 7.371 1 95.12 241 GLY B C 1
ATOM 7467 O O . GLY B 1 241 ? 2.68 9.805 7.305 1 95.12 241 GLY B O 1
ATOM 7468 N N . THR B 1 242 ? 1.075 10.953 6.41 1 93.62 242 THR B N 1
ATOM 7469 C CA . THR B 1 242 ? 0.928 10.078 5.254 1 93.62 242 THR B CA 1
ATOM 7470 C C . THR B 1 242 ? 1.27 10.82 3.967 1 93.62 242 THR B C 1
ATOM 7472 O O . THR B 1 242 ? 1.837 11.914 4.008 1 93.62 242 THR B O 1
ATOM 7475 N N . ARG B 1 243 ? 0.987 10.203 2.814 1 94.94 243 ARG B N 1
ATOM 7476 C CA . ARG B 1 243 ? 1.221 10.789 1.498 1 94.94 243 ARG B CA 1
ATOM 7477 C C . ARG B 1 243 ? 0.163 11.844 1.169 1 94.94 243 ARG B C 1
ATOM 7479 O O . ARG B 1 243 ? 0.315 12.609 0.215 1 94.94 243 ARG B O 1
ATOM 7486 N N . LEU B 1 244 ? -0.802 12.008 2.031 1 95.81 244 LEU B N 1
ATOM 7487 C CA . LEU B 1 244 ? -1.909 12.922 1.782 1 95.81 244 LEU B CA 1
ATOM 7488 C C . LEU B 1 244 ? -1.623 14.297 2.383 1 95.81 244 LEU B C 1
ATOM 7490 O O . LEU B 1 244 ? -0.918 14.406 3.389 1 95.81 244 LEU B O 1
ATOM 7494 N N . TYR B 1 245 ? -2.096 15.258 1.732 1 97.06 245 TYR B N 1
ATOM 7495 C CA . TYR B 1 245 ? -2.139 16.625 2.248 1 97.06 245 TYR B CA 1
ATOM 7496 C C . TYR B 1 245 ? -3.576 17.109 2.355 1 97.06 245 TYR B C 1
ATOM 7498 O O . TYR B 1 245 ? -4.359 16.984 1.412 1 97.06 245 TYR B O 1
ATOM 7506 N N . PHE B 1 246 ? -3.963 17.609 3.523 1 97.75 246 PHE B N 1
ATOM 7507 C CA . PHE B 1 246 ? -5.262 18.234 3.711 1 97.75 246 PHE B CA 1
ATOM 7508 C C . PHE B 1 246 ? -5.168 19.75 3.51 1 97.75 246 PHE B C 1
ATOM 7510 O O . PHE B 1 246 ? -4.398 20.422 4.199 1 97.75 246 PHE B O 1
ATOM 7517 N N . ASP B 1 247 ? -5.949 20.25 2.609 1 95.88 247 ASP B N 1
ATOM 7518 C CA . ASP B 1 247 ? -5.676 21.578 2.039 1 95.88 247 ASP B CA 1
ATOM 7519 C C . ASP B 1 247 ? -6.484 22.656 2.75 1 95.88 247 ASP B C 1
ATOM 7521 O O . ASP B 1 247 ? -6.68 23.75 2.207 1 95.88 247 ASP B O 1
ATOM 7525 N N . SER B 1 248 ? -7.012 22.328 3.945 1 95.94 248 SER B N 1
ATOM 7526 C CA . SER B 1 248 ? -7.867 23.297 4.613 1 95.94 248 SER B CA 1
ATOM 7527 C C . SER B 1 248 ? -9.141 23.547 3.822 1 95.94 248 SER B C 1
ATOM 7529 O O . SER B 1 248 ? -9.875 22.609 3.498 1 95.94 248 SER B O 1
ATOM 7531 N N . GLY B 1 249 ? -9.469 24.734 3.566 1 94.44 249 GLY B N 1
ATOM 7532 C CA . GLY B 1 249 ? -10.633 25.031 2.75 1 94.44 249 GLY B CA 1
ATOM 7533 C C . GLY B 1 249 ? -11.93 25 3.531 1 94.44 249 GLY B C 1
ATOM 7534 O O . GLY B 1 249 ? -13 24.781 2.957 1 94.44 249 GLY B O 1
ATOM 7535 N N . SER B 1 250 ? -11.914 25.156 4.859 1 97.25 250 SER B N 1
ATOM 7536 C CA . SER B 1 250 ? -13.133 25.234 5.664 1 97.25 250 SER B CA 1
ATOM 7537 C C . SER B 1 250 ? -13.977 26.438 5.273 1 97.25 250 SER B C 1
ATOM 7539 O O . SER B 1 250 ? -13.445 27.469 4.859 1 97.25 250 SER B O 1
ATOM 7541 N N . MET B 1 251 ? -15.344 26.266 5.414 1 97.19 251 MET B N 1
ATOM 7542 C CA . MET B 1 251 ? -16.188 27.375 4.98 1 97.19 251 MET B CA 1
ATOM 7543 C C . MET B 1 251 ? -17.531 27.359 5.715 1 97.19 251 MET B C 1
ATOM 7545 O O . MET B 1 251 ? -17.938 26.328 6.23 1 97.19 251 MET B O 1
ATOM 7549 N N . ILE B 1 252 ? -18.109 28.5 5.805 1 97.75 252 ILE B N 1
ATOM 7550 C CA . ILE B 1 252 ? -19.469 28.688 6.266 1 97.75 252 ILE B CA 1
ATOM 7551 C C . ILE B 1 252 ? -20.312 29.281 5.141 1 97.75 252 ILE B C 1
ATOM 7553 O O . ILE B 1 252 ? -20 30.344 4.605 1 97.75 252 ILE B O 1
ATOM 7557 N N . ILE B 1 253 ? -21.328 28.578 4.766 1 97.25 253 ILE B N 1
ATOM 7558 C CA . ILE B 1 253 ? -22.203 28.984 3.672 1 97.25 253 ILE B CA 1
ATOM 7559 C C . ILE B 1 253 ? -23.641 29.109 4.18 1 97.25 253 ILE B C 1
ATOM 7561 O O . ILE B 1 253 ? -24.125 28.266 4.934 1 97.25 253 ILE B O 1
ATOM 7565 N N . GLU B 1 254 ? -24.281 30.188 3.863 1 96.75 254 GLU B N 1
ATOM 7566 C CA . GLU B 1 254 ? -25.672 30.484 4.234 1 96.75 254 GLU B CA 1
ATOM 7567 C C . GLU B 1 254 ? -26.547 30.688 2.996 1 96.75 254 GLU B C 1
ATOM 7569 O O . GLU B 1 254 ? -26.312 31.625 2.223 1 96.75 254 GLU B O 1
ATOM 7574 N N . ASN B 1 255 ? -27.547 29.812 2.865 1 95 255 ASN B N 1
ATOM 7575 C CA . ASN B 1 255 ? -28.5 29.938 1.768 1 95 255 ASN B CA 1
ATOM 7576 C C . ASN B 1 255 ? -27.797 30.094 0.424 1 95 255 ASN B C 1
ATOM 7578 O O . ASN B 1 255 ? -28.141 30.969 -0.367 1 95 255 ASN B O 1
ATOM 7582 N N . GLY B 1 256 ? -26.75 29.297 0.274 1 94.94 256 GLY B N 1
ATOM 7583 C CA . GLY B 1 256 ? -26.047 29.25 -0.996 1 94.94 256 GLY B CA 1
ATOM 7584 C C . GLY B 1 256 ? -24.969 30.297 -1.124 1 94.94 256 GLY B C 1
ATOM 7585 O O . GLY B 1 256 ? -24.297 30.391 -2.156 1 94.94 256 GLY B O 1
ATOM 7586 N N . LYS B 1 257 ? -24.766 31.109 -0.146 1 95.62 257 LYS B N 1
ATOM 7587 C CA . LYS B 1 257 ? -23.812 32.219 -0.228 1 95.62 257 LYS B CA 1
ATOM 7588 C C . LYS B 1 257 ? -22.672 32.031 0.765 1 95.62 257 LYS B C 1
ATOM 7590 O O . LYS B 1 257 ? -22.906 31.734 1.938 1 95.62 257 LYS B O 1
ATOM 7595 N N . LEU B 1 258 ? -21.484 32.25 0.31 1 96.12 258 LEU B N 1
ATOM 7596 C CA . LEU B 1 258 ? -20.281 32.094 1.125 1 96.12 258 LEU B CA 1
ATOM 7597 C C . LEU B 1 258 ? -20.156 33.219 2.145 1 96.12 258 LEU B C 1
ATOM 7599 O O . LEU B 1 258 ? -20.156 34.406 1.778 1 96.12 258 LEU B O 1
ATOM 7603 N N . ARG B 1 259 ? -20.094 32.875 3.43 1 96.38 259 ARG B N 1
ATOM 7604 C CA . ARG B 1 259 ? -19.969 33.875 4.496 1 96.38 259 ARG B CA 1
ATOM 7605 C C . ARG B 1 259 ? -18.547 33.938 5.023 1 96.38 259 ARG B C 1
ATOM 7607 O O . ARG B 1 259 ? -18.078 35 5.422 1 96.38 259 ARG B O 1
ATOM 7614 N N . SER B 1 260 ? -17.859 32.875 5.059 1 96.31 260 SER B N 1
ATOM 7615 C CA . SER B 1 260 ? -16.484 32.781 5.543 1 96.31 260 SER B CA 1
ATOM 7616 C C . SER B 1 260 ? -15.727 31.641 4.879 1 96.31 260 SER B C 1
ATOM 7618 O O . SER B 1 260 ? -16.297 30.578 4.625 1 96.31 260 SER B O 1
ATOM 7620 N N . LEU B 1 261 ? -14.422 31.859 4.578 1 94.94 261 LEU B N 1
ATOM 7621 C CA . LEU B 1 261 ? -13.578 30.875 3.928 1 94.94 261 LEU B CA 1
ATOM 7622 C C . LEU B 1 261 ? -12.18 30.875 4.523 1 94.94 261 LEU B C 1
ATOM 7624 O O . LEU B 1 261 ? -11.555 31.922 4.656 1 94.94 261 LEU B O 1
ATOM 7628 N N . ASN B 1 262 ? -11.766 29.734 5.043 1 94 262 ASN B N 1
ATOM 7629 C CA . ASN B 1 262 ? -10.352 29.531 5.352 1 94 262 ASN B CA 1
ATOM 7630 C C . ASN B 1 262 ? -9.562 29.141 4.105 1 94 262 ASN B C 1
ATOM 7632 O O . ASN B 1 262 ? -9.703 28.016 3.598 1 94 262 ASN B O 1
ATOM 7636 N N . HIS B 1 263 ? -8.648 29.938 3.678 1 87.88 263 HIS B N 1
ATOM 7637 C CA . HIS B 1 263 ? -7.957 29.719 2.414 1 87.88 263 HIS B CA 1
ATOM 7638 C C . HIS B 1 263 ? -7.152 28.422 2.455 1 87.88 263 HIS B C 1
ATOM 7640 O O . HIS B 1 263 ? -6.734 27.969 3.527 1 87.88 263 HIS B O 1
ATOM 7646 N N . GLU B 1 264 ? -6.898 27.844 1.244 1 91.75 264 GLU B N 1
ATOM 7647 C CA . GLU B 1 264 ? -6.148 26.594 1.101 1 91.75 264 GLU B CA 1
ATOM 7648 C C . GLU B 1 264 ? -4.656 26.828 1.329 1 91.75 264 GLU B C 1
ATOM 7650 O O . GLU B 1 264 ? -4.152 27.938 1.138 1 91.75 264 GLU B O 1
ATOM 7655 N N . PHE B 1 265 ? -3.943 25.781 1.695 1 92.81 265 PHE B N 1
ATOM 7656 C CA . PHE B 1 265 ? -2.492 25.641 1.729 1 92.81 265 PHE B CA 1
ATOM 7657 C C . PHE B 1 265 ? -1.874 26.641 2.691 1 92.81 265 PHE B C 1
ATOM 7659 O O . PHE B 1 265 ? -1.218 27.594 2.268 1 92.81 265 PHE B O 1
ATOM 7666 N N . GLN B 1 266 ? -2.008 26.375 3.9 1 90.19 266 GLN B N 1
ATOM 7667 C CA . GLN B 1 266 ? -1.444 27.188 4.973 1 90.19 266 GLN B CA 1
ATOM 7668 C C . GLN B 1 266 ? -0.441 26.391 5.797 1 90.19 266 GLN B C 1
ATOM 7670 O O . GLN B 1 266 ? -0.644 25.203 6.051 1 90.19 266 GLN B O 1
ATOM 7675 N N . VAL B 1 267 ? 0.614 27.094 6.188 1 94.69 267 VAL B N 1
ATOM 7676 C CA . VAL B 1 267 ? 1.612 26.438 7.035 1 94.69 267 VAL B CA 1
ATOM 7677 C C . VAL B 1 267 ? 1.185 26.531 8.5 1 94.69 267 VAL B C 1
ATOM 7679 O O . VAL B 1 267 ? 1.712 25.812 9.352 1 94.69 267 VAL B O 1
ATOM 7682 N N . SER B 1 268 ? 0.082 27.281 8.797 1 96.06 268 SER B N 1
ATOM 7683 C CA . SER B 1 268 ? -0.403 27.484 10.156 1 96.06 268 SER B CA 1
ATOM 7684 C C . SER B 1 268 ? -0.961 26.203 10.75 1 96.06 268 SER B C 1
ATOM 7686 O O . SER B 1 268 ? -1.549 25.391 10.039 1 96.06 268 SER B O 1
ATOM 7688 N N . ASP B 1 269 ? -0.831 26.078 12.062 1 97.75 269 ASP B N 1
ATOM 7689 C CA . ASP B 1 269 ? -1.302 24.891 12.758 1 97.75 269 ASP B CA 1
ATOM 7690 C C . ASP B 1 269 ? -2.76 25.031 13.18 1 97.75 269 ASP B C 1
ATOM 7692 O O . ASP B 1 269 ? -3.486 24.047 13.289 1 97.75 269 ASP B O 1
ATOM 7696 N N . VAL B 1 270 ? -3.166 26.219 13.555 1 98.44 270 VAL B N 1
ATOM 7697 C CA . VAL B 1 270 ? -4.52 26.5 14.039 1 98.44 270 VAL B CA 1
ATOM 7698 C C . VAL B 1 270 ? -5.121 27.656 13.242 1 98.44 270 VAL B C 1
ATOM 7700 O O . VAL B 1 270 ? -4.566 28.75 13.227 1 98.44 270 VAL B O 1
ATOM 7703 N N . ASN B 1 271 ? -6.148 27.359 12.523 1 97.56 271 ASN B N 1
ATOM 7704 C CA . ASN B 1 271 ? -6.914 28.375 11.812 1 97.56 271 ASN B CA 1
ATOM 7705 C C . ASN B 1 271 ? -8.391 28.344 12.211 1 97.56 271 ASN B C 1
ATOM 7707 O O . ASN B 1 271 ? -9.07 27.344 12 1 97.56 271 ASN B O 1
ATOM 7711 N N . VAL B 1 272 ? -8.852 29.438 12.828 1 97.94 272 VAL B N 1
ATOM 7712 C CA . VAL B 1 272 ? -10.258 29.531 13.219 1 97.94 272 VAL B CA 1
ATOM 7713 C C . VAL B 1 272 ? -10.93 30.641 12.43 1 97.94 272 VAL B C 1
ATOM 7715 O O . VAL B 1 272 ? -10.461 31.781 12.422 1 97.94 272 VAL B O 1
ATOM 7718 N N . ILE B 1 273 ? -11.953 30.297 11.703 1 97.06 273 ILE B N 1
ATOM 7719 C CA . ILE B 1 273 ? -12.781 31.297 11.039 1 97.06 273 ILE B CA 1
ATOM 7720 C C . ILE B 1 273 ? -14.172 31.328 11.68 1 97.06 273 ILE B C 1
ATOM 7722 O O . ILE B 1 273 ? -14.57 30.359 12.344 1 97.06 273 ILE B O 1
ATOM 7726 N N . SER B 1 274 ? -14.883 32.438 11.531 1 96.69 274 SER B N 1
ATOM 7727 C CA . SER B 1 274 ? -16.219 32.562 12.125 1 96.69 274 SER B CA 1
ATOM 7728 C C . SER B 1 274 ? -17.141 33.375 11.227 1 96.69 274 SER B C 1
ATOM 7730 O O . SER B 1 274 ? -16.703 34 10.273 1 96.69 274 SER B O 1
ATOM 7732 N N . ALA B 1 275 ? -18.375 33.25 11.438 1 96.12 275 ALA B N 1
ATOM 7733 C CA . ALA B 1 275 ? -19.406 34.062 10.812 1 96.12 275 ALA B CA 1
ATOM 7734 C C . ALA B 1 275 ? -20.547 34.344 11.781 1 96.12 275 ALA B C 1
ATOM 7736 O O . ALA B 1 275 ? -20.984 33.438 12.516 1 96.12 275 ALA B O 1
ATOM 7737 N N . CYS B 1 276 ? -20.875 35.562 11.859 1 93.62 276 CYS B N 1
ATOM 7738 C CA . CYS B 1 276 ? -22.109 35.938 12.555 1 93.62 276 CYS B CA 1
ATOM 7739 C C . CYS B 1 276 ? -23.297 35.906 11.609 1 93.62 276 CYS B C 1
ATOM 7741 O O . CYS B 1 276 ? -23.344 36.625 10.609 1 93.62 276 CYS B O 1
ATOM 7743 N N . ILE B 1 277 ? -24.266 35.031 11.961 1 91.94 277 ILE B N 1
ATOM 7744 C CA . ILE B 1 277 ? -25.375 34.75 11.055 1 91.94 277 ILE B CA 1
ATOM 7745 C C . ILE B 1 277 ? -26.703 35.125 11.727 1 91.94 277 ILE B C 1
ATOM 7747 O O . ILE B 1 277 ? -26.875 34.906 12.922 1 91.94 277 ILE B O 1
ATOM 7751 N N . ASN B 1 278 ? -27.594 35.719 10.914 1 89.5 278 ASN B N 1
ATOM 7752 C CA . ASN B 1 278 ? -28.969 35.938 11.352 1 89.5 278 ASN B CA 1
ATOM 7753 C C . ASN B 1 278 ? -29.844 34.719 10.977 1 89.5 278 ASN B C 1
ATOM 7755 O O . ASN B 1 278 ? -30.375 34.656 9.867 1 89.5 278 ASN B O 1
ATOM 7759 N N . LEU B 1 279 ? -30.141 33.875 11.922 1 89.81 279 LEU B N 1
ATOM 7760 C CA . LEU B 1 279 ? -30.828 32.625 11.672 1 89.81 279 LEU B CA 1
ATOM 7761 C C . LEU B 1 279 ? -32.312 32.875 11.352 1 89.81 279 LEU B C 1
ATOM 7763 O O . LEU B 1 279 ? -32.969 31.984 10.812 1 89.81 279 LEU B O 1
ATOM 7767 N N . ALA B 1 280 ? -32.781 34.031 11.656 1 85.25 280 ALA B N 1
ATOM 7768 C CA . ALA B 1 280 ? -34.188 34.344 11.367 1 85.25 280 ALA B CA 1
ATOM 7769 C C . ALA B 1 280 ? -34.438 34.438 9.867 1 85.25 280 ALA B C 1
ATOM 7771 O O . ALA B 1 280 ? -35.594 34.375 9.414 1 85.25 280 ALA B O 1
ATOM 7772 N N . LYS B 1 281 ? -33.406 34.562 9.148 1 87.31 281 LYS B N 1
ATOM 7773 C CA . LYS B 1 281 ? -33.531 34.688 7.699 1 87.31 281 LYS B CA 1
ATOM 7774 C C . LYS B 1 281 ? -33.781 33.344 7.027 1 87.31 281 LYS B C 1
ATOM 7776 O O . LYS B 1 281 ? -34.156 33.281 5.859 1 87.31 281 LYS B O 1
ATOM 7781 N N . ILE B 1 282 ? -33.562 32.281 7.707 1 90.94 282 ILE B N 1
ATOM 7782 C CA . ILE B 1 282 ? -33.594 30.953 7.09 1 90.94 282 ILE B CA 1
ATOM 7783 C C . ILE B 1 282 ? -35.031 30.562 6.746 1 90.94 282 ILE B C 1
ATOM 7785 O O . ILE B 1 282 ? -35.312 30.078 5.645 1 90.94 282 ILE B O 1
ATOM 7789 N N . GLU B 1 283 ? -35.906 30.828 7.602 1 86.62 283 GLU B N 1
ATOM 7790 C CA . GLU B 1 283 ? -37.312 30.422 7.383 1 86.62 283 GLU B CA 1
ATOM 7791 C C . GLU B 1 283 ? -37.938 31.172 6.211 1 86.62 283 GLU B C 1
ATOM 7793 O O . GLU B 1 283 ? -38.562 30.562 5.34 1 86.62 283 GLU B O 1
ATOM 7798 N N . PRO B 1 284 ? -37.719 32.469 6.258 1 87.75 284 PRO B N 1
ATOM 7799 C CA . PRO B 1 284 ? -38.25 33.188 5.102 1 87.75 284 PRO B CA 1
ATOM 7800 C C . PRO B 1 284 ? -37.625 32.75 3.783 1 87.75 284 PRO B C 1
ATOM 7802 O O . PRO B 1 284 ? -38.281 32.812 2.734 1 87.75 284 PRO B O 1
ATOM 7805 N N . TYR B 1 285 ? -36.438 32.344 3.867 1 90.12 285 TYR B N 1
ATOM 7806 C CA . TYR B 1 285 ? -35.781 31.828 2.668 1 90.12 285 TYR B CA 1
ATOM 7807 C C . TYR B 1 285 ? -36.438 30.531 2.199 1 90.12 285 TYR B C 1
ATOM 7809 O O . TYR B 1 285 ? -36.594 30.297 0.997 1 90.12 285 TYR B O 1
ATOM 7817 N N . ARG B 1 286 ? -36.906 29.672 3.051 1 87.56 286 ARG B N 1
ATOM 7818 C CA . ARG B 1 286 ? -37.406 28.328 2.76 1 87.56 286 ARG B CA 1
ATOM 7819 C C . ARG B 1 286 ? -38.844 28.391 2.285 1 87.56 286 ARG B C 1
ATOM 7821 O O . ARG B 1 286 ? -39.281 27.578 1.464 1 87.56 286 ARG B O 1
ATOM 7828 N N . THR B 1 287 ? -39.625 29.25 2.779 1 80.12 287 THR B N 1
ATOM 7829 C CA . THR B 1 287 ? -41.094 29.25 2.701 1 80.12 287 THR B CA 1
ATOM 7830 C C . THR B 1 287 ? -41.531 29.391 1.255 1 80.12 287 THR B C 1
ATOM 7832 O O . THR B 1 287 ? -42.469 28.688 0.823 1 80.12 287 THR B O 1
ATOM 7835 N N . PRO B 1 288 ? -40.812 30.266 0.591 1 73.06 288 PRO B N 1
ATOM 7836 C CA . PRO B 1 288 ? -41.344 30.406 -0.776 1 73.06 288 PRO B CA 1
ATOM 7837 C C . PRO B 1 288 ? -41.094 29.172 -1.628 1 73.06 288 PRO B C 1
ATOM 7839 O O . PRO B 1 288 ? -41.75 28.953 -2.639 1 73.06 288 PRO B O 1
ATOM 7842 N N . SER B 1 289 ? -40 28.422 -1.327 1 62.84 289 SER B N 1
ATOM 7843 C CA . SER B 1 289 ? -39.531 27.344 -2.189 1 62.84 289 SER B CA 1
ATOM 7844 C C . SER B 1 289 ? -40.438 26.109 -2.037 1 62.84 289 SER B C 1
ATOM 7846 O O . SER B 1 289 ? -40.438 25.219 -2.893 1 62.84 289 SER B O 1
ATOM 7848 N N . HIS B 1 290 ? -41.656 26.062 -1.528 1 55.62 290 HIS B N 1
ATOM 7849 C CA . HIS B 1 290 ? -42.562 24.922 -1.34 1 55.62 290 HIS B CA 1
ATOM 7850 C C . HIS B 1 290 ? -41.781 23.609 -1.333 1 55.62 290 HIS B C 1
ATOM 7852 O O . HIS B 1 290 ? -42.031 22.719 -2.158 1 55.62 290 HIS B O 1
ATOM 7858 N N . VAL B 1 291 ? -40.594 23.625 -0.754 1 55.66 291 VAL B N 1
ATOM 7859 C CA . VAL B 1 291 ? -39.844 22.359 -0.729 1 55.66 291 VAL B CA 1
ATOM 7860 C C . VAL B 1 291 ? -40.75 21.25 -0.192 1 55.66 291 VAL B C 1
ATOM 7862 O O . VAL B 1 291 ? -41.375 21.406 0.87 1 55.66 291 VAL B O 1
ATOM 7865 N N . PRO B 1 292 ? -41.062 20.312 -1.143 1 55.06 292 PRO B N 1
ATOM 7866 C CA . PRO B 1 292 ? -41.906 19.219 -0.667 1 55.06 292 PRO B CA 1
ATOM 7867 C C . PRO B 1 292 ? -41.438 18.609 0.641 1 55.06 292 PRO B C 1
ATOM 7869 O O . PRO B 1 292 ? -40.219 18.547 0.878 1 55.06 292 PRO B O 1
ATOM 7872 N N . ASP B 1 293 ? -42.312 18.547 1.54 1 55.69 293 ASP B N 1
ATOM 7873 C CA . ASP B 1 293 ? -42 17.812 2.768 1 55.69 293 ASP B CA 1
ATOM 7874 C C . ASP B 1 293 ? -41.469 16.422 2.457 1 55.69 293 ASP B C 1
ATOM 7876 O O . ASP B 1 293 ? -42.219 15.547 1.981 1 55.69 293 ASP B O 1
ATOM 7880 N N . LEU B 1 294 ? -40.156 16.344 2.408 1 57.53 294 LEU B N 1
ATOM 7881 C CA . LEU B 1 294 ? -39.531 15.062 2.104 1 57.53 294 LEU B CA 1
ATOM 7882 C C . LEU B 1 294 ? -39.531 14.148 3.324 1 57.53 294 LEU B C 1
ATOM 7884 O O . LEU B 1 294 ? -39.031 13.023 3.268 1 57.53 294 LEU B O 1
ATOM 7888 N N . SER B 1 295 ? -40.125 14.672 4.41 1 54.91 295 SER B N 1
ATOM 7889 C CA . SER B 1 295 ? -40.094 13.875 5.633 1 54.91 295 SER B CA 1
ATOM 7890 C C . SER B 1 295 ? -40.844 12.562 5.457 1 54.91 295 SER B C 1
ATOM 7892 O O . SER B 1 295 ? -40.562 11.57 6.121 1 54.91 295 SER B O 1
ATOM 7894 N N . SER B 1 296 ? -41.781 12.648 4.637 1 52.69 296 SER B N 1
ATOM 7895 C CA . SER B 1 296 ? -42.594 11.453 4.438 1 52.69 296 SER B CA 1
ATOM 7896 C C . SER B 1 296 ? -42.031 10.562 3.346 1 52.69 296 SER B C 1
ATOM 7898 O O . SER B 1 296 ? -42.5 9.453 3.119 1 52.69 296 SER B O 1
ATOM 7900 N N . ASN B 1 297 ? -40.969 11.023 2.814 1 54.62 297 ASN B N 1
ATOM 7901 C CA . ASN B 1 297 ? -40.375 10.227 1.743 1 54.62 297 ASN B CA 1
ATOM 7902 C C . ASN B 1 297 ? -39.531 9.086 2.295 1 54.62 297 ASN B C 1
ATOM 7904 O O . ASN B 1 297 ? -38.625 9.312 3.08 1 54.62 297 ASN B O 1
ATOM 7908 N N . PRO B 1 298 ? -39.969 7.875 2.029 1 54.47 298 PRO B N 1
ATOM 7909 C CA . PRO B 1 298 ? -39.281 6.699 2.553 1 54.47 298 PRO B CA 1
ATOM 7910 C C . PRO B 1 298 ? -37.781 6.719 2.248 1 54.47 298 PRO B C 1
ATOM 7912 O O . PRO B 1 298 ? -37 6.121 2.98 1 54.47 298 PRO B O 1
ATOM 7915 N N . PHE B 1 299 ? -37.531 7.41 1.22 1 53 299 PHE B N 1
ATOM 7916 C CA . PHE B 1 299 ? -36.125 7.453 0.842 1 53 299 PHE B CA 1
ATOM 7917 C C . PHE B 1 299 ? -35.312 8.258 1.85 1 53 299 PHE B C 1
ATOM 7919 O O . PHE B 1 299 ? -34.094 8.094 1.956 1 53 299 PHE B O 1
ATOM 7926 N N . PHE B 1 300 ? -36.094 9.055 2.504 1 58.88 300 PHE B N 1
ATOM 7927 C CA . PHE B 1 300 ? -35.469 9.922 3.496 1 58.88 300 PHE B CA 1
ATOM 7928 C C . PHE B 1 300 ? -35.781 9.453 4.906 1 58.88 300 PHE B C 1
ATOM 7930 O O . PHE B 1 300 ? -35.875 10.266 5.832 1 58.88 300 PHE B O 1
ATOM 7937 N N . ASN B 1 301 ? -36.094 8.227 4.977 1 58.56 301 ASN B N 1
ATOM 7938 C CA . ASN B 1 301 ? -36.562 7.77 6.281 1 58.56 301 ASN B CA 1
ATOM 7939 C C . ASN B 1 301 ? -35.438 7.828 7.32 1 58.56 301 ASN B C 1
ATOM 7941 O O . ASN B 1 301 ? -35.031 6.797 7.859 1 58.56 301 ASN B O 1
ATOM 7945 N N . PHE B 1 302 ? -34.938 9.102 7.391 1 68 302 PHE B N 1
ATOM 7946 C CA . PHE B 1 302 ? -34.094 9.438 8.523 1 68 302 PHE B CA 1
ATOM 7947 C C . PHE B 1 302 ? -34.906 9.797 9.742 1 68 302 PHE B C 1
ATOM 7949 O O . PHE B 1 302 ? -35.75 10.711 9.68 1 68 302 PHE B O 1
ATOM 7956 N N . GLU B 1 303 ? -35.188 8.859 10.609 1 67.06 303 GLU B N 1
ATOM 7957 C CA . GLU B 1 303 ? -35.844 9.227 11.859 1 67.06 303 GLU B CA 1
ATOM 7958 C C . GLU B 1 303 ? -34.844 9.82 12.852 1 67.06 303 GLU B C 1
ATOM 7960 O O . GLU B 1 303 ? -33.906 9.133 13.273 1 67.06 303 GLU B O 1
ATOM 7965 N N . PHE B 1 304 ? -35.094 11.258 12.992 1 77.44 304 PHE B N 1
ATOM 7966 C CA . PHE B 1 304 ? -34.219 11.891 13.984 1 77.44 304 PHE B CA 1
ATOM 7967 C C . PHE B 1 304 ? -35 12.172 15.266 1 77.44 304 PHE B C 1
ATOM 7969 O O . PHE B 1 304 ? -36.125 12.617 15.227 1 77.44 304 PHE B O 1
ATOM 7976 N N . ARG B 1 305 ? -34.438 11.766 16.328 1 79.19 305 ARG B N 1
ATOM 7977 C CA . ARG B 1 305 ? -34.938 12.211 17.625 1 79.19 305 ARG B CA 1
ATOM 7978 C C . ARG B 1 305 ? -34.312 13.539 18.031 1 79.19 305 ARG B C 1
ATOM 7980 O O . ARG B 1 305 ? -33.188 13.828 17.672 1 79.19 305 ARG B O 1
ATOM 7987 N N . ILE B 1 306 ? -35.094 14.352 18.766 1 86.44 306 ILE B N 1
ATOM 7988 C CA . ILE B 1 306 ? -34.656 15.695 19.141 1 86.44 306 ILE B CA 1
ATOM 7989 C C . ILE B 1 306 ? -34.094 15.672 20.562 1 86.44 306 ILE B C 1
ATOM 7991 O O . ILE B 1 306 ? -34.688 15.047 21.469 1 86.44 306 ILE B O 1
ATOM 7995 N N . ILE B 1 307 ? -32.938 16.281 20.703 1 89.19 307 ILE B N 1
ATOM 7996 C CA . ILE B 1 307 ? -32.344 16.516 22.016 1 89.19 307 ILE B CA 1
ATOM 7997 C C . ILE B 1 307 ? -32.375 18 22.344 1 89.19 307 ILE B C 1
ATOM 7999 O O . ILE B 1 307 ? -31.812 18.812 21.609 1 89.19 307 ILE B O 1
ATOM 8003 N N . ASP B 1 308 ? -32.969 18.312 23.438 1 88.06 308 ASP B N 1
ATOM 8004 C CA . ASP B 1 308 ? -33.125 19.719 23.797 1 88.06 308 ASP B CA 1
ATOM 8005 C C . ASP B 1 308 ? -31.922 20.234 24.562 1 88.06 308 ASP B C 1
ATOM 8007 O O . ASP B 1 308 ? -31.359 19.516 25.406 1 88.06 308 ASP B O 1
ATOM 8011 N N . LEU B 1 309 ? -31.484 21.453 24.188 1 89.56 309 LEU B N 1
ATOM 8012 C CA . LEU B 1 309 ? -30.375 22.156 24.812 1 89.56 309 LEU B CA 1
ATOM 8013 C C . LEU B 1 309 ? -30.797 23.547 25.281 1 89.56 309 LEU B C 1
ATOM 8015 O O . LEU B 1 309 ? -31.812 24.078 24.812 1 89.56 309 LEU B O 1
ATOM 8019 N N . PRO B 1 310 ? -29.984 24.047 26.234 1 79.12 310 PRO B N 1
ATOM 8020 C CA . PRO B 1 310 ? -30.266 25.422 26.609 1 79.12 310 PRO B CA 1
ATOM 8021 C C . PRO B 1 310 ? -30.078 26.406 25.453 1 79.12 310 PRO B C 1
ATOM 8023 O O . PRO B 1 310 ? -29.359 26.109 24.5 1 79.12 310 PRO B O 1
ATOM 8026 N N . GLY B 1 311 ? -30.906 27.5 25.547 1 69.06 311 GLY B N 1
ATOM 8027 C CA . GLY B 1 311 ? -30.969 28.469 24.469 1 69.06 311 GLY B CA 1
ATOM 8028 C C . GLY B 1 311 ? -29.641 29.172 24.234 1 69.06 311 GLY B C 1
ATOM 8029 O O . GLY B 1 311 ? -28.781 29.219 25.125 1 69.06 311 GLY B O 1
ATOM 8030 N N . PHE B 1 312 ? -29.406 29.547 22.938 1 59.41 312 PHE B N 1
ATOM 8031 C CA . PHE B 1 312 ? -28.219 30.203 22.391 1 59.41 312 PHE B CA 1
ATOM 8032 C C . PHE B 1 312 ? -28.297 31.719 22.625 1 59.41 312 PHE B C 1
ATOM 8034 O O . PHE B 1 312 ? -27.328 32.438 22.359 1 59.41 312 PHE B O 1
ATOM 8041 N N . TYR B 1 313 ? -29.547 32.281 22.906 1 53.5 313 TYR B N 1
ATOM 8042 C CA . TYR B 1 313 ? -29.797 33.688 22.578 1 53.5 313 TYR B CA 1
ATOM 8043 C C . TYR B 1 313 ? -28.797 34.594 23.281 1 53.5 313 TYR B C 1
ATOM 8045 O O . TYR B 1 313 ? -28.5 34.406 24.453 1 53.5 313 TYR B O 1
ATOM 8053 N N . MET B 1 314 ? -27.797 34.844 22.641 1 49.44 314 MET B N 1
ATOM 8054 C CA . MET B 1 314 ? -27.047 36.031 23.062 1 49.44 314 MET B CA 1
ATOM 8055 C C . MET B 1 314 ? -27.812 37.312 22.75 1 49.44 314 MET B C 1
ATOM 8057 O O . MET B 1 314 ? -28.25 37.5 21.609 1 49.44 314 MET B O 1
ATOM 8061 N N . ILE B 1 315 ? -28.547 37.938 23.609 1 42.75 315 ILE B N 1
ATOM 8062 C CA . ILE B 1 315 ? -29.031 39.312 23.438 1 42.75 315 ILE B CA 1
ATOM 8063 C C . ILE B 1 315 ? -27.875 40.188 23 1 42.75 315 ILE B C 1
ATOM 8065 O O . ILE B 1 315 ? -27.141 40.75 23.828 1 42.75 315 ILE B O 1
ATOM 8069 N N . MET B 1 316 ? -26.797 39.781 22.516 1 43.31 316 MET B N 1
ATOM 8070 C CA . MET B 1 316 ? -25.766 40.812 22.438 1 43.31 316 MET B CA 1
ATOM 8071 C C . MET B 1 316 ? -26.125 41.906 21.422 1 43.31 316 MET B C 1
ATOM 8073 O O . MET B 1 316 ? -26.906 41.625 20.5 1 43.31 316 MET B O 1
ATOM 8077 N N . LYS B 1 317 ? -25.672 43.094 21.672 1 48.78 317 LYS B N 1
ATOM 8078 C CA . LYS B 1 317 ? -25.531 44.156 20.688 1 48.78 317 LYS B CA 1
ATOM 8079 C C . LYS B 1 317 ? -25.297 43.594 19.297 1 48.78 317 LYS B C 1
ATOM 8081 O O . LYS B 1 317 ? -24.578 42.625 19.125 1 48.78 317 LYS B O 1
ATOM 8086 N N . PRO B 1 318 ? -26 44.062 18.406 1 50.47 318 PRO B N 1
ATOM 8087 C CA . PRO B 1 318 ? -25.984 43.594 17.016 1 50.47 318 PRO B CA 1
ATOM 8088 C C . PRO B 1 318 ? -24.578 43.406 16.469 1 50.47 318 PRO B C 1
ATOM 8090 O O . PRO B 1 318 ? -23.812 44.375 16.375 1 50.47 318 PRO B O 1
ATOM 8093 N N . LYS B 1 319 ? -23.906 42.312 16.797 1 61.59 319 LYS B N 1
ATOM 8094 C CA . LYS B 1 319 ? -22.688 42.156 16.016 1 61.59 319 LYS B CA 1
ATOM 8095 C C . LYS B 1 319 ? -23 42.156 14.516 1 61.59 319 LYS B C 1
ATOM 8097 O O . LYS B 1 319 ? -24.094 41.781 14.094 1 61.59 319 LYS B O 1
ATOM 8102 N N . LYS B 1 320 ? -22.219 42.969 13.766 1 78.25 320 LYS B N 1
ATOM 8103 C CA . LYS B 1 320 ? -22.344 43.094 12.312 1 78.25 320 LYS B CA 1
ATOM 8104 C C . LYS B 1 320 ? -22.297 41.719 11.641 1 78.25 320 LYS B C 1
ATOM 8106 O O . LYS B 1 320 ? -21.406 40.938 11.898 1 78.25 320 LYS B O 1
ATOM 8111 N N . ILE B 1 321 ? -23.438 41.344 11.008 1 83 321 ILE B N 1
ATOM 8112 C CA . ILE B 1 321 ? -23.547 40.125 10.18 1 83 321 ILE B CA 1
ATOM 8113 C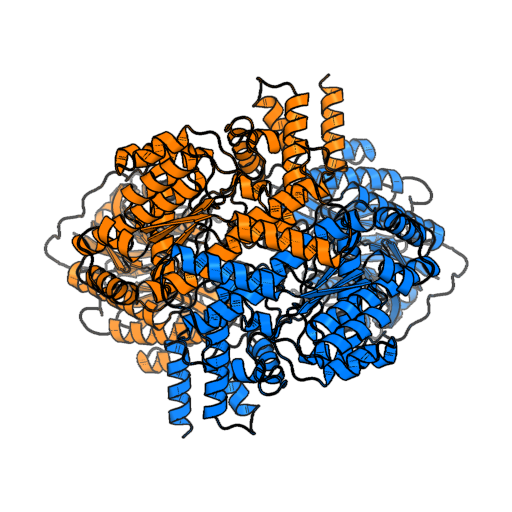 C . ILE B 1 321 ? -22.344 40.031 9.242 1 83 321 ILE B C 1
ATOM 8115 O O . ILE B 1 321 ? -21.953 41.031 8.633 1 83 321 ILE B O 1
ATOM 8119 N N . THR B 1 322 ? -21.75 38.875 9.258 1 89.06 322 THR B N 1
ATOM 8120 C CA . THR B 1 322 ? -20.625 38.656 8.352 1 89.06 322 THR B CA 1
ATOM 8121 C C . THR B 1 322 ? -21.078 38.812 6.898 1 89.06 322 THR B C 1
ATOM 8123 O O . THR B 1 322 ? -22.078 38.219 6.488 1 89.06 322 THR B O 1
ATOM 8126 N N . PRO B 1 323 ? -20.359 39.594 6.145 1 89.56 323 PRO B N 1
ATOM 8127 C CA . PRO B 1 323 ? -20.781 39.812 4.762 1 89.56 323 PRO B CA 1
ATOM 8128 C C . PRO B 1 323 ? -20.578 38.594 3.873 1 89.56 323 PRO B C 1
ATOM 8130 O O . PRO B 1 323 ? -19.844 37.688 4.23 1 89.56 323 PRO B O 1
ATOM 8133 N N . ILE B 1 324 ? -21.297 38.625 2.709 1 86.69 324 ILE B N 1
ATOM 8134 C CA . ILE B 1 324 ? -21.156 37.594 1.678 1 86.69 324 ILE B CA 1
ATOM 8135 C C . ILE B 1 324 ? -19.859 37.844 0.903 1 86.69 324 ILE B C 1
ATOM 8137 O O . ILE B 1 324 ? -19.516 38.969 0.586 1 86.69 324 ILE B O 1
ATOM 8141 N N . HIS B 1 325 ? -19.172 36.781 0.686 1 88.81 325 HIS B N 1
ATOM 8142 C CA . HIS B 1 325 ? -17.938 36.844 -0.086 1 88.81 325 HIS B CA 1
ATOM 8143 C C . HIS B 1 325 ? -18.078 36.125 -1.416 1 88.81 325 HIS B C 1
ATOM 8145 O O . HIS B 1 325 ? -18.891 35.188 -1.548 1 88.81 325 HIS B O 1
ATOM 8151 N N . LYS B 1 326 ? -17.25 36.562 -2.404 1 84.5 326 LYS B N 1
ATOM 8152 C CA . LYS B 1 326 ? -17.141 35.844 -3.664 1 84.5 326 LYS B CA 1
ATOM 8153 C C . LYS B 1 326 ? -16.359 34.531 -3.482 1 84.5 326 LYS B C 1
ATOM 8155 O O . LYS B 1 326 ? -15.477 34.438 -2.635 1 84.5 326 LYS B O 1
ATOM 8160 N N . PRO B 1 327 ? -16.719 33.625 -4.395 1 77.75 327 PRO B N 1
ATOM 8161 C CA . PRO B 1 327 ? -15.938 32.375 -4.324 1 77.75 327 PRO B CA 1
AT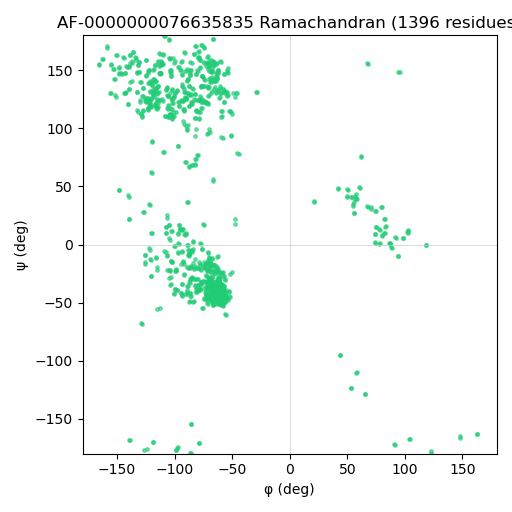OM 8162 C C . PRO B 1 327 ? -14.469 32.594 -4.668 1 77.75 327 PRO B C 1
ATOM 8164 O O . PRO B 1 327 ? -14.141 33.375 -5.559 1 77.75 327 PRO B O 1
ATOM 8167 N N . TYR B 1 328 ? -13.656 32.031 -3.857 1 75.69 328 TYR B N 1
ATOM 8168 C CA . TYR B 1 328 ? -12.227 32.062 -4.145 1 75.69 328 TYR B CA 1
ATOM 8169 C C . TYR B 1 328 ? -11.852 31.062 -5.227 1 75.69 328 TYR B C 1
ATOM 8171 O O . TYR B 1 328 ? -12.328 29.922 -5.207 1 75.69 328 TYR B O 1
ATOM 8179 N N . VAL B 1 329 ? -11.195 31.516 -6.254 1 75.38 329 VAL B N 1
ATOM 8180 C CA . VAL B 1 329 ? -10.805 30.641 -7.352 1 75.38 329 VAL B CA 1
ATOM 8181 C C . VAL B 1 329 ? -9.281 30.547 -7.426 1 75.38 329 VAL B C 1
ATOM 8183 O O . VAL B 1 329 ? -8.594 31.578 -7.484 1 75.38 329 VAL B O 1
ATOM 8186 N N . PHE B 1 330 ? -8.82 29.375 -7.254 1 77.31 330 PHE B N 1
ATOM 8187 C CA . PHE B 1 330 ? -7.395 29.172 -7.48 1 77.31 330 PHE B CA 1
ATOM 8188 C C . PHE B 1 330 ? -7.141 28.562 -8.852 1 77.31 330 PHE B C 1
ATOM 8190 O O . PHE B 1 330 ? -8.039 27.969 -9.453 1 77.31 330 PHE B O 1
ATOM 8197 N N . THR B 1 331 ? -5.836 28.844 -9.242 1 86.62 331 THR B N 1
ATOM 8198 C CA . THR B 1 331 ? -5.398 28.219 -10.484 1 86.62 331 THR B CA 1
ATOM 8199 C C . THR B 1 331 ? -4.695 26.891 -10.203 1 86.62 331 THR B C 1
ATOM 8201 O O . THR B 1 331 ? -4.18 26.672 -9.102 1 86.62 331 THR B O 1
ATOM 8204 N N . LYS B 1 332 ? -4.688 26.109 -11.172 1 90.25 332 LYS B N 1
ATOM 8205 C CA . LYS B 1 332 ? -4.047 24.797 -11.047 1 90.25 332 LYS B CA 1
ATOM 8206 C C . LYS B 1 332 ? -2.559 24.938 -10.75 1 90.25 332 LYS B C 1
ATOM 8208 O O . LYS B 1 332 ? -1.999 24.156 -9.969 1 90.25 332 LYS B O 1
ATOM 8213 N N . GLU B 1 333 ? -1.866 25.859 -11.352 1 91.94 333 GLU B N 1
ATOM 8214 C CA . GLU B 1 333 ? -0.438 26.094 -11.148 1 91.94 333 GLU B CA 1
ATOM 8215 C C . GLU B 1 333 ? -0.136 26.469 -9.703 1 91.94 333 GLU B C 1
ATOM 8217 O O . GLU B 1 333 ? 0.847 26 -9.125 1 91.94 333 GLU B O 1
ATOM 8222 N N . LYS B 1 334 ? -1.027 27.234 -9.164 1 91.56 334 LYS B N 1
ATOM 8223 C CA . LYS B 1 334 ? -0.854 27.625 -7.766 1 91.56 334 LYS B CA 1
ATOM 8224 C C . LYS B 1 334 ? -1.035 26.438 -6.832 1 91.56 334 LYS B C 1
ATOM 8226 O O . LYS B 1 334 ? -0.275 26.266 -5.879 1 91.56 334 LYS B O 1
ATOM 8231 N N . GLU B 1 335 ? -2.002 25.641 -7.113 1 93.06 335 GLU B N 1
ATOM 8232 C CA . GLU B 1 335 ? -2.271 24.469 -6.277 1 93.06 335 GLU B CA 1
ATOM 8233 C C . GLU B 1 335 ? -1.125 23.453 -6.348 1 93.06 335 GLU B C 1
ATOM 8235 O O . GLU B 1 335 ? -0.76 22.859 -5.34 1 93.06 335 GLU B O 1
ATOM 8240 N N . LEU B 1 336 ? -0.525 23.344 -7.551 1 92.12 336 LEU B N 1
ATOM 8241 C CA . LEU B 1 336 ? 0.547 22.375 -7.777 1 92.12 336 LEU B CA 1
ATOM 8242 C C . LEU B 1 336 ? 1.827 22.812 -7.074 1 92.12 336 LEU B C 1
ATOM 8244 O O . LEU B 1 336 ? 2.707 22 -6.809 1 92.12 336 LEU B O 1
ATOM 8248 N N . SER B 1 337 ? 1.899 24.094 -6.824 1 91.19 337 SER B N 1
ATOM 8249 C CA . SER B 1 337 ? 3.09 24.594 -6.152 1 91.19 337 SER B CA 1
ATOM 8250 C C . SER B 1 337 ? 2.891 24.656 -4.641 1 91.19 337 SER B C 1
ATOM 8252 O O . SER B 1 337 ? 3.711 24.141 -3.881 1 91.19 337 SER B O 1
ATOM 8254 N N . HIS B 1 338 ? 1.723 25.141 -4.184 1 94.75 338 HIS B N 1
ATOM 8255 C CA . HIS B 1 338 ? 1.515 25.406 -2.764 1 94.75 338 HIS B CA 1
ATOM 8256 C C . HIS B 1 338 ? 1.234 24.125 -2 1 94.75 338 HIS B C 1
ATOM 8258 O O . HIS B 1 338 ? 1.665 23.969 -0.855 1 94.75 338 HIS B O 1
ATOM 8264 N N . GLY B 1 339 ? 0.457 23.188 -2.629 1 95.94 339 GLY B N 1
ATOM 8265 C CA . GLY B 1 339 ? 0.177 21.906 -1.976 1 95.94 339 GLY B CA 1
ATOM 8266 C C . GLY B 1 339 ? 1.431 21.156 -1.577 1 95.94 339 GLY B C 1
ATOM 8267 O O . GLY B 1 339 ? 1.68 20.938 -0.39 1 95.94 339 GLY B O 1
ATOM 8268 N N . PRO B 1 340 ? 2.26 20.828 -2.568 1 97.31 340 PRO B N 1
ATOM 8269 C CA . PRO B 1 340 ? 3.506 20.125 -2.262 1 97.31 340 PRO B CA 1
ATOM 8270 C C . PRO B 1 340 ? 4.43 20.922 -1.35 1 97.31 340 PRO B C 1
ATOM 8272 O O . PRO B 1 340 ? 5.121 20.344 -0.503 1 97.31 340 PRO B O 1
ATOM 8275 N N . ALA B 1 341 ? 4.434 22.25 -1.471 1 97.94 341 ALA B N 1
ATOM 8276 C CA . ALA B 1 341 ? 5.285 23.094 -0.644 1 97.94 341 ALA B CA 1
ATOM 8277 C C . ALA B 1 341 ? 4.898 23 0.83 1 97.94 341 ALA B C 1
ATOM 8279 O O . ALA B 1 341 ? 5.762 22.812 1.692 1 97.94 341 ALA B O 1
ATOM 8280 N N . CYS B 1 342 ? 3.619 23.094 1.096 1 97.81 342 CYS B N 1
ATOM 8281 C CA . CYS B 1 342 ? 3.146 23.016 2.473 1 97.81 342 CYS B CA 1
ATOM 8282 C C . CYS B 1 342 ? 3.324 21.609 3.031 1 97.81 342 CYS B C 1
ATOM 8284 O O . CYS B 1 342 ? 3.668 21.453 4.203 1 97.81 342 CYS B O 1
ATOM 8286 N N . TRP B 1 343 ? 3.076 20.609 2.174 1 97.88 343 TRP B N 1
ATOM 8287 C CA . TRP B 1 343 ? 3.303 19.234 2.57 1 97.88 343 TRP B CA 1
ATOM 8288 C C . TRP B 1 343 ? 4.758 19.016 2.973 1 97.88 343 TRP B C 1
ATOM 8290 O O . TRP B 1 343 ? 5.039 18.344 3.975 1 97.88 343 TRP B O 1
ATOM 8300 N N . LEU B 1 344 ? 5.664 19.562 2.242 1 98.19 344 LEU B N 1
ATOM 8301 C CA . LEU B 1 344 ? 7.094 19.438 2.486 1 98.19 344 LEU B CA 1
ATOM 8302 C C . LEU B 1 344 ? 7.488 20.094 3.803 1 98.19 344 LEU B C 1
ATOM 8304 O O . LEU B 1 344 ? 8.312 19.562 4.547 1 98.19 344 LEU B O 1
ATOM 8308 N N . TRP B 1 345 ? 6.973 21.266 4.074 1 98.31 345 TRP B N 1
ATOM 8309 C CA . TRP B 1 345 ? 7.273 21.938 5.332 1 98.31 345 TRP B CA 1
ATOM 8310 C C . TRP B 1 345 ? 6.887 21.062 6.523 1 98.31 345 TRP B C 1
ATOM 8312 O O . TRP B 1 345 ? 7.66 20.922 7.473 1 98.31 345 TRP B O 1
ATOM 8322 N N . ASP B 1 346 ? 5.668 20.547 6.449 1 97.94 346 ASP B N 1
ATOM 8323 C CA . ASP B 1 346 ? 5.223 19.672 7.523 1 97.94 346 ASP B CA 1
ATOM 8324 C C . ASP B 1 346 ? 6.152 18.469 7.672 1 97.94 346 ASP B C 1
ATOM 8326 O O . ASP B 1 346 ? 6.492 18.078 8.789 1 97.94 346 ASP B O 1
ATOM 8330 N N . TYR B 1 347 ? 6.555 17.906 6.555 1 97.56 347 TYR B N 1
ATOM 8331 C CA . TYR B 1 347 ? 7.457 16.75 6.605 1 97.56 347 TYR B CA 1
ATOM 8332 C C . TYR B 1 347 ? 8.781 17.141 7.25 1 97.56 347 TYR B C 1
ATOM 8334 O O . TYR B 1 347 ? 9.281 16.422 8.125 1 97.56 347 TYR B O 1
ATOM 8342 N N . LEU B 1 348 ? 9.32 18.234 6.828 1 97.69 348 LEU B N 1
ATOM 8343 C CA . LEU B 1 348 ? 10.617 18.688 7.32 1 97.69 348 LEU B CA 1
ATOM 8344 C C . LEU B 1 348 ? 10.586 18.906 8.828 1 97.69 348 LEU B C 1
ATOM 8346 O O . LEU B 1 348 ? 11.414 18.359 9.562 1 97.69 348 LEU B O 1
ATOM 8350 N N . ARG B 1 349 ? 9.633 19.672 9.297 1 96.88 349 ARG B N 1
ATOM 8351 C CA . ARG B 1 349 ? 9.594 20.047 10.703 1 96.88 349 ARG B CA 1
ATOM 8352 C C . ARG B 1 349 ? 9.242 18.859 11.586 1 96.88 349 ARG B C 1
ATOM 8354 O O . ARG B 1 349 ? 9.547 18.844 12.781 1 96.88 349 ARG B O 1
ATOM 8361 N N . ARG B 1 350 ? 8.656 17.828 10.992 1 95.81 350 ARG B N 1
ATOM 8362 C CA . ARG B 1 350 ? 8.227 16.672 11.781 1 95.81 350 ARG B CA 1
ATOM 8363 C C . ARG B 1 350 ? 9.234 15.539 11.688 1 95.81 350 ARG B C 1
ATOM 8365 O O . ARG B 1 350 ? 9.312 14.695 12.578 1 95.81 350 ARG B O 1
ATOM 8372 N N . SER B 1 351 ? 10.07 15.43 10.68 1 94.81 351 SER B N 1
ATOM 8373 C CA . SER B 1 351 ? 11.016 14.344 10.438 1 94.81 351 SER B CA 1
ATOM 8374 C C . SER B 1 351 ? 12.242 14.461 11.336 1 94.81 351 SER B C 1
ATOM 8376 O O . SER B 1 351 ? 12.969 13.492 11.539 1 94.81 351 SER B O 1
ATOM 8378 N N . GLY B 1 352 ? 12.523 15.664 11.836 1 92.19 352 GLY B N 1
ATOM 8379 C CA . GLY B 1 352 ? 13.727 15.898 12.609 1 92.19 352 GLY B CA 1
ATOM 8380 C C . GLY B 1 352 ? 14.93 16.25 11.75 1 92.19 352 GLY B C 1
ATOM 8381 O O . GLY B 1 352 ? 16 16.547 12.273 1 92.19 352 GLY B O 1
ATOM 8382 N N . SER B 1 353 ? 14.797 16.344 10.445 1 95.25 353 SER B N 1
ATOM 8383 C CA . SER B 1 353 ? 15.875 16.734 9.547 1 95.25 353 SER B CA 1
ATOM 8384 C C . SER B 1 353 ? 16.203 18.219 9.68 1 95.25 353 SER B C 1
ATOM 8386 O O . SER B 1 353 ? 15.367 19.016 10.133 1 95.25 353 SER B O 1
ATOM 8388 N N . LYS B 1 354 ? 17.391 18.562 9.32 1 96.56 354 LYS B N 1
ATOM 8389 C CA . LYS B 1 354 ? 17.844 19.938 9.516 1 96.56 354 LYS B CA 1
ATOM 8390 C C . LYS B 1 354 ? 17.922 20.688 8.188 1 96.56 354 LYS B C 1
ATOM 8392 O O . LYS B 1 354 ? 18.438 21.812 8.125 1 96.56 354 LYS B O 1
ATOM 8397 N N . GLY B 1 355 ? 17.422 20.109 7.203 1 97.69 355 GLY B N 1
ATOM 8398 C CA . GLY B 1 355 ? 17.422 20.656 5.855 1 97.69 355 GLY B CA 1
ATOM 8399 C C . GLY B 1 355 ? 17.141 19.609 4.793 1 97.69 355 GLY B C 1
ATOM 8400 O O . GLY B 1 355 ? 16.625 18.531 5.09 1 97.69 355 GLY B O 1
ATOM 8401 N N . MET B 1 356 ? 17.484 20 3.539 1 98.56 356 MET B N 1
ATOM 8402 C CA . MET B 1 356 ? 17.172 19.109 2.422 1 98.56 356 MET B CA 1
ATOM 8403 C C . MET B 1 356 ? 18.328 19.094 1.413 1 98.56 356 MET B C 1
ATOM 8405 O O . MET B 1 356 ? 19.094 20.047 1.338 1 98.56 356 MET B O 1
ATOM 8409 N N . PHE B 1 357 ? 18.453 18.016 0.692 1 98.62 357 PHE B N 1
ATOM 8410 C CA . PHE B 1 357 ? 19.422 17.844 -0.388 1 98.62 357 PHE B CA 1
ATOM 8411 C C . PHE B 1 357 ? 18.734 17.391 -1.665 1 98.62 357 PHE B C 1
ATOM 8413 O O . PHE B 1 357 ? 17.844 16.547 -1.62 1 98.62 357 PHE B O 1
ATOM 8420 N N . LEU B 1 358 ? 19.062 17.984 -2.793 1 98.62 358 LEU B N 1
ATOM 8421 C CA . LEU B 1 358 ? 18.484 17.641 -4.09 1 98.62 358 LEU B CA 1
ATOM 8422 C C . LEU B 1 358 ? 19.578 17.484 -5.148 1 98.62 358 LEU B C 1
ATOM 8424 O O . LEU B 1 358 ? 20.312 18.438 -5.418 1 98.62 358 LEU B O 1
ATOM 8428 N N . PRO B 1 359 ? 19.766 16.25 -5.707 1 98.19 359 PRO B N 1
ATOM 8429 C CA . PRO B 1 359 ? 20.547 16.203 -6.953 1 98.19 359 PRO B CA 1
ATOM 8430 C C . PRO B 1 359 ? 19.906 17.031 -8.062 1 98.19 359 PRO B C 1
ATOM 8432 O O . PRO B 1 359 ? 18.797 16.734 -8.508 1 98.19 359 PRO B O 1
ATOM 8435 N N . LEU B 1 360 ? 20.594 18.062 -8.469 1 97.94 360 LEU B N 1
ATOM 8436 C CA . LEU B 1 360 ? 20.047 19.031 -9.422 1 97.94 360 LEU B CA 1
ATOM 8437 C C . LEU B 1 360 ? 20.672 18.844 -10.797 1 97.94 360 LEU B C 1
ATOM 8439 O O . LEU B 1 360 ? 21.828 19.219 -11.023 1 97.94 360 LEU B O 1
ATOM 8443 N N . SER B 1 361 ? 19.906 18.359 -11.75 1 94.56 361 SER B N 1
ATOM 8444 C CA . SER B 1 361 ? 20.422 17.969 -13.055 1 94.56 361 SER B CA 1
ATOM 8445 C C . SER B 1 361 ? 20.422 19.141 -14.031 1 94.56 361 SER B C 1
ATOM 8447 O O . SER B 1 361 ? 21.094 19.094 -15.055 1 94.56 361 SER B O 1
ATOM 8449 N N . GLY B 1 362 ? 19.594 20.156 -13.695 1 94.19 362 GLY B N 1
ATOM 8450 C CA . GLY B 1 362 ? 19.406 21.25 -14.648 1 94.19 362 GLY B CA 1
ATOM 8451 C C . GLY B 1 362 ? 18.234 21.016 -15.586 1 94.19 362 GLY B C 1
ATOM 8452 O O . GLY B 1 362 ? 17.984 21.812 -16.484 1 94.19 362 GLY B O 1
ATOM 8453 N N . GLY B 1 363 ? 17.516 19.969 -15.328 1 94.31 363 GLY B N 1
ATOM 8454 C CA . GLY B 1 363 ? 16.344 19.656 -16.125 1 94.31 363 GLY B CA 1
ATOM 8455 C C . GLY B 1 363 ? 15.047 20.094 -15.469 1 94.31 363 GLY B C 1
ATOM 8456 O O . GLY B 1 363 ? 15.062 20.703 -14.398 1 94.31 363 GLY B O 1
ATOM 8457 N N . ALA B 1 364 ? 13.953 19.75 -16.156 1 95.69 364 ALA B N 1
ATOM 8458 C CA . ALA B 1 364 ? 12.625 20.234 -15.773 1 95.69 364 ALA B CA 1
ATOM 8459 C C . ALA B 1 364 ? 12.203 19.656 -14.422 1 95.69 364 ALA B C 1
ATOM 8461 O O . ALA B 1 364 ? 11.656 20.375 -13.578 1 95.69 364 ALA B O 1
ATOM 8462 N N . ASP B 1 365 ? 12.469 18.422 -14.188 1 96.62 365 ASP B N 1
ATOM 8463 C CA . ASP B 1 365 ? 11.969 17.766 -12.992 1 96.62 365 ASP B CA 1
ATOM 8464 C C . ASP B 1 365 ? 12.695 18.266 -11.742 1 96.62 365 ASP B C 1
ATOM 8466 O O . ASP B 1 365 ? 12.055 18.688 -10.773 1 96.62 365 ASP B O 1
ATOM 8470 N N . SER B 1 366 ? 14.008 18.281 -11.742 1 97.31 366 SER B N 1
ATOM 8471 C CA . SER B 1 366 ? 14.758 18.75 -10.586 1 97.31 366 SER B CA 1
ATOM 8472 C C . SER B 1 366 ? 14.594 20.25 -10.398 1 97.31 366 SER B C 1
ATOM 8474 O O . SER B 1 366 ? 14.547 20.75 -9.266 1 97.31 366 SER B O 1
ATOM 8476 N N . GLY B 1 367 ? 14.484 20.969 -11.508 1 97.12 367 GLY B N 1
ATOM 8477 C CA . GLY B 1 367 ? 14.234 22.391 -11.414 1 97.12 367 GLY B CA 1
ATOM 8478 C C . GLY B 1 367 ? 12.906 22.719 -10.766 1 97.12 367 GLY B C 1
ATOM 8479 O O . GLY B 1 367 ? 12.82 23.625 -9.93 1 97.12 367 GLY B O 1
ATOM 8480 N N . SER B 1 368 ? 11.844 22 -11.148 1 97.31 368 SER B N 1
ATOM 8481 C CA . SER B 1 368 ? 10.531 22.188 -10.547 1 97.31 368 SER B CA 1
ATOM 8482 C C . SER B 1 368 ? 10.547 21.859 -9.055 1 97.31 368 SER B C 1
ATOM 8484 O O . SER B 1 368 ? 9.914 22.547 -8.25 1 97.31 368 SER B O 1
ATOM 8486 N N . THR B 1 369 ? 11.234 20.828 -8.727 1 98.06 369 THR B N 1
ATOM 8487 C CA . THR B 1 369 ? 11.352 20.422 -7.328 1 98.06 369 THR B CA 1
ATOM 8488 C C . THR B 1 369 ? 11.992 21.516 -6.496 1 98.06 369 THR B C 1
ATOM 8490 O O . THR B 1 369 ? 11.5 21.859 -5.414 1 98.06 369 THR B O 1
ATOM 8493 N N . LEU B 1 370 ? 13.055 22.094 -7.016 1 98.5 370 LEU B N 1
ATOM 8494 C CA . LEU B 1 370 ? 13.75 23.156 -6.309 1 98.5 370 LEU B CA 1
ATOM 8495 C C . LEU B 1 370 ? 12.859 24.391 -6.18 1 98.5 370 LEU B C 1
ATOM 8497 O O . LEU B 1 370 ? 12.859 25.062 -5.145 1 98.5 370 LEU B O 1
ATOM 8501 N N . ALA B 1 371 ? 12.133 24.672 -7.219 1 98.12 371 ALA B N 1
ATOM 8502 C CA . ALA B 1 371 ? 11.227 25.812 -7.184 1 98.12 371 ALA B CA 1
ATOM 8503 C C . ALA B 1 371 ? 10.172 25.641 -6.09 1 98.12 371 ALA B C 1
ATOM 8505 O O . ALA B 1 371 ? 9.82 26.609 -5.402 1 98.12 371 ALA B O 1
ATOM 8506 N N . ILE B 1 372 ? 9.664 24.453 -5.93 1 98.25 372 ILE B N 1
ATOM 8507 C CA . ILE B 1 372 ? 8.68 24.156 -4.898 1 98.25 372 ILE B CA 1
ATOM 8508 C C . ILE B 1 372 ? 9.289 24.406 -3.52 1 98.25 372 ILE B C 1
ATOM 8510 O O . ILE B 1 372 ? 8.625 24.922 -2.625 1 98.25 372 ILE B O 1
ATOM 8514 N N . VAL B 1 373 ? 10.531 24.031 -3.346 1 98.56 373 VAL B N 1
ATOM 8515 C CA . VAL B 1 373 ? 11.227 24.297 -2.088 1 98.56 373 VAL B CA 1
ATOM 8516 C C . VAL B 1 373 ? 11.297 25.797 -1.842 1 98.56 373 VAL B C 1
ATOM 8518 O O . VAL B 1 373 ? 11.102 26.266 -0.715 1 98.56 373 VAL B O 1
ATOM 8521 N N . GLY B 1 374 ? 11.648 26.562 -2.926 1 98.38 374 GLY B N 1
ATOM 8522 C CA . GLY B 1 374 ? 11.641 28 -2.805 1 98.38 374 GLY B CA 1
ATOM 8523 C C . GLY B 1 374 ? 10.305 28.562 -2.365 1 98.38 374 GLY B C 1
ATOM 8524 O O . GLY B 1 374 ? 10.242 29.453 -1.517 1 98.38 374 GLY B O 1
ATOM 8525 N N . ILE B 1 375 ? 9.281 28.062 -2.928 1 97.56 375 ILE B N 1
ATOM 8526 C CA . ILE B 1 375 ? 7.93 28.5 -2.605 1 97.56 375 ILE B CA 1
ATOM 8527 C C . ILE B 1 375 ? 7.594 28.125 -1.164 1 97.56 375 ILE B C 1
ATOM 8529 O O . ILE B 1 375 ? 6.934 28.891 -0.455 1 97.56 375 ILE B O 1
ATOM 8533 N N . MET B 1 376 ? 8.016 26.938 -0.74 1 98.31 376 MET B N 1
ATOM 8534 C CA . MET B 1 376 ? 7.863 26.562 0.661 1 98.31 376 MET B CA 1
ATOM 8535 C C . MET B 1 376 ? 8.492 27.594 1.581 1 98.31 376 MET B C 1
ATOM 8537 O O . MET B 1 376 ? 7.875 28.016 2.562 1 98.31 376 MET B O 1
ATOM 8541 N N . CYS B 1 377 ? 9.719 28.031 1.268 1 98.56 377 CYS B N 1
ATOM 8542 C CA . CYS B 1 377 ? 10.414 29.031 2.074 1 98.56 377 CYS B CA 1
ATOM 8543 C C . CYS B 1 377 ? 9.617 30.328 2.131 1 98.56 377 CYS B C 1
ATOM 8545 O O . CYS B 1 377 ? 9.531 30.969 3.186 1 98.56 377 CYS B O 1
ATOM 8547 N N . LYS B 1 378 ? 9.078 30.672 1.021 1 97.31 378 LYS B N 1
ATOM 8548 C CA . LYS B 1 378 ? 8.273 31.891 0.971 1 97.31 378 LYS B CA 1
ATOM 8549 C C . LYS B 1 378 ? 7.031 31.766 1.852 1 97.31 378 LYS B C 1
ATOM 8551 O O . LYS B 1 378 ? 6.621 32.75 2.498 1 97.31 378 LYS B O 1
ATOM 8556 N N . GLN B 1 379 ? 6.395 30.641 1.817 1 96.69 379 GLN B N 1
ATOM 8557 C CA . GLN B 1 379 ? 5.207 30.406 2.627 1 96.69 379 GLN B CA 1
ATOM 8558 C C . GLN B 1 379 ? 5.539 30.438 4.117 1 96.69 379 GLN B C 1
ATOM 8560 O O . GLN B 1 379 ? 4.758 30.938 4.926 1 96.69 379 GLN B O 1
ATOM 8565 N N . VAL B 1 380 ? 6.641 29.859 4.492 1 98.12 380 VAL B N 1
ATOM 8566 C CA . VAL B 1 380 ? 7.078 29.859 5.883 1 98.12 380 VAL B CA 1
ATOM 8567 C C . VAL B 1 380 ? 7.309 31.297 6.355 1 98.12 380 VAL B C 1
ATOM 8569 O O . VAL B 1 380 ? 6.871 31.672 7.445 1 98.12 380 VAL B O 1
ATOM 8572 N N . LEU B 1 381 ? 7.938 32.125 5.547 1 97.25 381 LEU B N 1
ATOM 8573 C CA . LEU B 1 381 ? 8.188 33.5 5.891 1 97.25 381 LEU B CA 1
ATOM 8574 C C . LEU B 1 381 ? 6.883 34.281 5.984 1 97.25 381 LEU B C 1
ATOM 8576 O O . LEU B 1 381 ? 6.75 35.188 6.824 1 97.25 381 LEU B O 1
ATOM 8580 N N . LYS B 1 382 ? 6.016 33.969 5.094 1 95.94 382 LYS B N 1
ATOM 8581 C CA . LYS B 1 382 ? 4.707 34.625 5.148 1 95.94 382 LYS B CA 1
ATOM 8582 C C . LYS B 1 382 ? 4.02 34.344 6.484 1 95.94 382 LYS B C 1
ATOM 8584 O O . LYS B 1 382 ? 3.439 35.281 7.082 1 95.94 382 LYS B O 1
ATOM 8589 N N . CYS B 1 383 ? 4.02 33.125 6.984 1 96.25 383 CYS B N 1
ATOM 8590 C CA . CYS B 1 383 ? 3.418 32.781 8.266 1 96.25 383 CYS B CA 1
ATOM 8591 C C . CYS B 1 383 ? 4.121 33.5 9.414 1 96.25 383 CYS B C 1
ATOM 8593 O O . CYS B 1 383 ? 3.475 33.938 10.359 1 96.25 383 CYS B O 1
ATOM 8595 N N . LEU B 1 384 ? 5.41 33.594 9.32 1 95.75 384 LEU B N 1
ATOM 8596 C CA . LEU B 1 384 ? 6.199 34.281 10.336 1 95.75 384 LEU B CA 1
ATOM 8597 C C . LEU B 1 384 ? 5.828 35.781 10.406 1 95.75 384 LEU B C 1
ATOM 8599 O O . LEU B 1 384 ? 5.797 36.375 11.484 1 95.75 384 LEU B O 1
ATOM 8603 N N . ASN B 1 385 ? 5.508 36.344 9.258 1 94.75 385 ASN B N 1
ATOM 8604 C CA . ASN B 1 385 ? 5.289 37.781 9.18 1 94.75 385 ASN B CA 1
ATOM 8605 C C . ASN B 1 385 ? 3.814 38.125 9.352 1 94.75 385 ASN B C 1
ATOM 8607 O O . ASN B 1 385 ? 3.484 39.188 9.891 1 94.75 385 ASN B O 1
ATOM 8611 N N . GLU B 1 386 ? 2.986 37.281 8.875 1 94 386 GLU B N 1
ATOM 8612 C CA . GLU B 1 386 ? 1.578 37.656 8.773 1 94 386 GLU B CA 1
ATOM 8613 C C . GLU B 1 386 ? 0.707 36.781 9.656 1 94 386 GLU B C 1
ATOM 8615 O O . GLU B 1 386 ? -0.479 37.031 9.852 1 94 386 GLU B O 1
ATOM 8620 N N . GLY B 1 387 ? 1.188 35.719 10.188 1 91.94 387 GLY B N 1
ATOM 8621 C CA . GLY B 1 387 ? 0.399 34.812 11.016 1 91.94 387 GLY B CA 1
ATOM 8622 C C . GLY B 1 387 ? 0.006 35.438 12.344 1 91.94 387 GLY B C 1
ATOM 8623 O O . GLY B 1 387 ? 0.573 36.438 12.766 1 91.94 387 GLY B O 1
ATOM 8624 N N . ASP B 1 388 ? -1.048 34.906 12.977 1 94.31 388 ASP B N 1
ATOM 8625 C CA . ASP B 1 388 ? -1.407 35.344 14.32 1 94.31 388 ASP B CA 1
ATOM 8626 C C . ASP B 1 388 ? -0.332 34.938 15.328 1 94.31 388 ASP B C 1
ATOM 8628 O O . ASP B 1 388 ? 0.638 34.281 14.977 1 94.31 388 ASP B O 1
ATOM 8632 N N . ASP B 1 389 ? -0.481 35.312 16.547 1 96.12 389 ASP B N 1
ATOM 8633 C CA . ASP B 1 389 ? 0.562 35.156 17.562 1 96.12 389 ASP B CA 1
ATOM 8634 C C . ASP B 1 389 ? 0.903 33.688 17.781 1 96.12 389 ASP B C 1
ATOM 8636 O O . ASP B 1 389 ? 2.076 33.312 17.891 1 96.12 389 ASP B O 1
ATOM 8640 N N . TYR B 1 390 ? -0.066 32.844 17.844 1 97.19 390 TYR B N 1
ATOM 8641 C CA . TYR B 1 390 ? 0.16 31.438 18.094 1 97.19 390 TYR B CA 1
ATOM 8642 C C . TYR B 1 390 ? 0.942 30.812 16.938 1 97.19 390 TYR B C 1
ATOM 8644 O O . TYR B 1 390 ? 1.954 30.141 17.172 1 97.19 390 TYR B O 1
ATOM 8652 N N . ASN B 1 391 ? 0.516 30.984 15.727 1 97.81 391 ASN B N 1
ATOM 8653 C CA . ASN B 1 391 ? 1.146 30.375 14.562 1 97.81 391 ASN B CA 1
ATOM 8654 C C . ASN B 1 391 ? 2.541 30.953 14.32 1 97.81 391 ASN B C 1
ATOM 8656 O O . ASN B 1 391 ? 3.441 30.219 13.883 1 97.81 391 ASN B O 1
ATOM 8660 N N . LYS B 1 392 ? 2.68 32.25 14.586 1 97.38 392 LYS B N 1
ATOM 8661 C CA . LYS B 1 392 ? 4.008 32.844 14.508 1 97.38 392 LYS B CA 1
ATOM 8662 C C . LYS B 1 392 ? 4.977 32.188 15.469 1 97.38 392 LYS B C 1
ATOM 8664 O O . LYS B 1 392 ? 6.102 31.844 15.102 1 97.38 392 LYS B O 1
ATOM 8669 N N . LYS B 1 393 ? 4.496 31.984 16.656 1 97.81 393 LYS B N 1
ATOM 8670 C CA . LYS B 1 393 ? 5.34 31.375 17.688 1 97.81 393 LYS B CA 1
ATOM 8671 C C . LYS B 1 393 ? 5.703 29.938 17.328 1 97.81 393 LYS B C 1
ATOM 8673 O O . LYS B 1 393 ? 6.848 29.516 17.5 1 97.81 393 LYS B O 1
ATOM 8678 N N . VAL B 1 394 ? 4.75 29.219 16.859 1 97.69 394 VAL B N 1
ATOM 8679 C CA . VAL B 1 394 ? 4.996 27.828 16.453 1 97.69 394 VAL B CA 1
ATOM 8680 C C . VAL B 1 394 ? 6.031 27.797 15.328 1 97.69 394 VAL B C 1
ATOM 8682 O O . VAL B 1 394 ? 6.957 26.984 15.352 1 97.69 394 VAL B O 1
ATOM 8685 N N . THR B 1 395 ? 5.891 28.641 14.312 1 98 395 THR B N 1
ATOM 8686 C CA . THR B 1 395 ? 6.805 28.719 13.18 1 98 395 THR B CA 1
ATOM 8687 C C . THR B 1 395 ? 8.211 29.094 13.633 1 98 395 THR B C 1
ATOM 8689 O O . THR B 1 395 ? 9.195 28.531 13.172 1 98 395 THR B O 1
ATOM 8692 N N . GLU B 1 396 ? 8.266 30.094 14.578 1 98.12 396 GLU B N 1
ATOM 8693 C CA . GLU B 1 396 ? 9.547 30.5 15.141 1 98.12 396 GLU B CA 1
ATOM 8694 C C . GLU B 1 396 ? 10.242 29.344 15.844 1 98.12 396 GLU B C 1
ATOM 8696 O O . GLU B 1 396 ? 11.445 29.125 15.672 1 98.12 396 GLU B O 1
ATOM 8701 N N . ASN B 1 397 ? 9.477 28.641 16.625 1 97.88 397 ASN B N 1
ATOM 8702 C CA . ASN B 1 397 ? 10.031 27.5 17.344 1 97.88 397 ASN B CA 1
ATOM 8703 C C . ASN B 1 397 ? 10.562 26.438 16.375 1 97.88 397 ASN B C 1
ATOM 8705 O O . ASN B 1 397 ? 11.617 25.844 16.625 1 97.88 397 ASN B O 1
ATOM 8709 N N . ASP B 1 398 ? 9.852 26.172 15.305 1 97.56 398 ASP B N 1
ATOM 8710 C CA . ASP B 1 398 ? 10.289 25.188 14.305 1 97.56 398 ASP B CA 1
ATOM 8711 C C . ASP B 1 398 ? 11.578 25.641 13.625 1 97.56 398 ASP B C 1
ATOM 8713 O O . ASP B 1 398 ? 12.492 24.844 13.43 1 97.56 398 ASP B O 1
ATOM 8717 N N . LEU B 1 399 ? 11.602 26.875 13.266 1 98 399 LEU B N 1
ATOM 8718 C CA . LEU B 1 399 ? 12.781 27.422 12.617 1 98 399 LEU B CA 1
ATOM 8719 C C . LEU B 1 399 ? 13.992 27.359 13.547 1 98 399 LEU B C 1
ATOM 8721 O O . LEU B 1 399 ? 15.094 27.031 13.109 1 98 399 LEU B O 1
ATOM 8725 N N . MET B 1 400 ? 13.797 27.688 14.836 1 97.5 400 MET B N 1
ATOM 8726 C CA . MET B 1 400 ? 14.875 27.594 15.812 1 97.5 400 MET B CA 1
ATOM 8727 C C . MET B 1 400 ? 15.391 26.172 15.938 1 97.5 400 MET B C 1
ATOM 8729 O O . MET B 1 400 ? 16.594 25.938 16.062 1 97.5 400 MET B O 1
ATOM 8733 N N . ARG B 1 401 ? 14.5 25.281 15.875 1 96.25 401 ARG B N 1
ATOM 8734 C CA . ARG B 1 401 ? 14.875 23.875 15.984 1 96.25 401 ARG B CA 1
ATOM 8735 C C . ARG B 1 401 ? 15.617 23.406 14.734 1 96.25 401 ARG B C 1
ATOM 8737 O O . ARG B 1 401 ? 16.547 22.609 14.828 1 96.25 401 ARG B O 1
ATOM 8744 N N . ILE B 1 402 ? 15.266 23.875 13.562 1 96.56 402 ILE B N 1
ATOM 8745 C CA . ILE B 1 402 ? 15.773 23.359 12.297 1 96.56 402 ILE B CA 1
ATOM 8746 C C . ILE B 1 402 ? 17.078 24.062 11.938 1 96.56 402 ILE B C 1
ATOM 8748 O O . ILE B 1 402 ? 18.062 23.422 11.555 1 96.56 402 ILE B O 1
ATOM 8752 N N . ILE B 1 403 ? 17.109 25.469 12.117 1 95.81 403 ILE B N 1
ATOM 8753 C CA . ILE B 1 403 ? 18.266 26.172 11.594 1 95.81 403 ILE B CA 1
ATOM 8754 C C . ILE B 1 403 ? 18.906 27.016 12.703 1 95.81 403 ILE B C 1
ATOM 8756 O O . ILE B 1 403 ? 19.938 27.641 12.492 1 95.81 403 ILE B O 1
ATOM 8760 N N . GLY B 1 404 ? 18.312 27.188 13.891 1 95.62 404 GLY B N 1
ATOM 8761 C CA . GLY B 1 404 ? 18.922 27.828 15.047 1 95.62 404 GLY B CA 1
ATOM 8762 C C . GLY B 1 404 ? 18.828 29.344 15 1 95.62 404 GLY B C 1
ATOM 8763 O O . GLY B 1 404 ? 19.484 30.031 15.781 1 95.62 404 GLY B O 1
ATOM 8764 N N . LYS B 1 405 ? 18.031 29.844 14.031 1 96.31 405 LYS B N 1
ATOM 8765 C CA . LYS B 1 405 ? 17.844 31.281 13.93 1 96.31 405 LYS B CA 1
ATOM 8766 C C . LYS B 1 405 ? 16.562 31.625 13.172 1 96.31 405 LYS B C 1
ATOM 8768 O O . LYS B 1 405 ? 15.914 30.734 12.617 1 96.31 405 LYS B O 1
ATOM 8773 N N . ILE B 1 406 ? 16.156 32.844 13.18 1 97.88 406 ILE B N 1
ATOM 8774 C CA . ILE B 1 406 ? 15.023 33.344 12.414 1 97.88 406 ILE B CA 1
ATOM 8775 C C . ILE B 1 406 ? 15.523 34.031 11.133 1 97.88 406 ILE B C 1
ATOM 8777 O O . ILE B 1 406 ? 16.219 35.031 11.188 1 97.88 406 ILE B O 1
ATOM 8781 N N . PRO B 1 407 ? 15.227 33.5 10.031 1 97.69 407 PRO B N 1
ATOM 8782 C CA . PRO B 1 407 ? 15.695 34.094 8.781 1 97.69 407 PRO B CA 1
ATOM 8783 C C . PRO B 1 407 ? 15 35.406 8.453 1 97.69 407 PRO B C 1
ATOM 8785 O O . PRO B 1 407 ? 13.82 35.562 8.766 1 97.69 407 PRO B O 1
ATOM 8788 N N . LYS B 1 408 ? 15.648 36.312 7.75 1 95.81 408 LYS B N 1
ATOM 8789 C CA . LYS B 1 408 ? 15.117 37.625 7.398 1 95.81 408 LYS B CA 1
ATOM 8790 C C . LYS B 1 408 ? 14.422 37.594 6.043 1 95.81 408 LYS B C 1
ATOM 8792 O O . LYS B 1 408 ? 13.656 38.5 5.707 1 95.81 408 LYS B O 1
ATOM 8797 N N . SER B 1 409 ? 14.695 36.562 5.27 1 97 409 SER B N 1
ATOM 8798 C CA . SER B 1 409 ? 14.109 36.438 3.941 1 97 409 SER B CA 1
ATOM 8799 C C . SER B 1 409 ? 13.961 34.969 3.551 1 97 409 SER B C 1
ATOM 8801 O O . SER B 1 409 ? 14.562 34.094 4.172 1 97 409 SER B O 1
ATOM 8803 N N . SER B 1 410 ? 13.133 34.75 2.533 1 96.81 410 SER B N 1
ATOM 8804 C CA . SER B 1 410 ? 12.961 33.375 2.016 1 96.81 410 SER B CA 1
ATOM 8805 C C . SER B 1 410 ? 14.266 32.844 1.439 1 96.81 410 SER B C 1
ATOM 8807 O O . SER B 1 410 ? 14.555 31.656 1.545 1 96.81 410 SER B O 1
ATOM 8809 N N . LYS B 1 411 ? 15.047 33.656 0.822 1 97.31 411 LYS B N 1
ATOM 8810 C CA . LYS B 1 411 ? 16.328 33.25 0.256 1 97.31 411 LYS B CA 1
ATOM 8811 C C . LYS B 1 411 ? 17.312 32.844 1.353 1 97.31 411 LYS B C 1
ATOM 8813 O O . LYS B 1 411 ? 18.109 31.922 1.175 1 97.31 411 LYS B O 1
ATOM 8818 N N . GLU B 1 412 ? 17.297 33.625 2.443 1 97.81 412 GLU B N 1
ATOM 8819 C CA . GLU B 1 412 ? 18.156 33.281 3.57 1 97.81 412 GLU B CA 1
ATOM 8820 C C . GLU B 1 412 ? 17.75 31.922 4.148 1 97.81 412 GLU B C 1
ATOM 8822 O O . GLU B 1 412 ? 18.609 31.109 4.5 1 97.81 412 GLU B O 1
ATOM 8827 N N . LEU B 1 413 ? 16.406 31.75 4.285 1 98.38 413 LEU B N 1
ATOM 8828 C CA . LEU B 1 413 ? 15.938 30.453 4.758 1 98.38 413 LEU B CA 1
ATOM 8829 C C . LEU B 1 413 ? 16.391 29.344 3.82 1 98.38 413 LEU B C 1
ATOM 8831 O O . LEU B 1 413 ? 16.891 28.312 4.273 1 98.38 413 LEU B O 1
ATOM 8835 N N . ALA B 1 414 ? 16.219 29.531 2.529 1 98.5 414 ALA B N 1
ATOM 8836 C CA . ALA B 1 414 ? 16.656 28.531 1.547 1 98.5 414 ALA B CA 1
ATOM 8837 C C . ALA B 1 414 ? 18.156 28.25 1.675 1 98.5 414 ALA B C 1
ATOM 8839 O O . ALA B 1 414 ? 18.594 27.109 1.569 1 98.5 414 ALA B O 1
ATOM 8840 N N . ASN B 1 415 ? 18.953 29.266 1.891 1 97.81 415 ASN B N 1
ATOM 8841 C CA . ASN B 1 415 ? 20.391 29.125 2.02 1 97.81 415 ASN B CA 1
ATOM 8842 C C . ASN B 1 415 ? 20.766 28.25 3.211 1 97.81 415 ASN B C 1
ATOM 8844 O O . ASN B 1 415 ? 21.781 27.562 3.182 1 97.81 415 ASN B O 1
ATOM 8848 N N . GLU B 1 416 ? 19.922 28.25 4.199 1 97 416 GLU B N 1
ATOM 8849 C CA . GLU B 1 416 ? 20.188 27.5 5.422 1 97 416 GLU B CA 1
ATOM 8850 C C . GLU B 1 416 ? 19.75 26.047 5.289 1 97 416 GLU B C 1
ATOM 8852 O O . GLU B 1 416 ? 20.328 25.156 5.91 1 97 416 GLU B O 1
ATOM 8857 N N . ILE B 1 417 ? 18.734 25.812 4.453 1 97.88 417 ILE B N 1
ATOM 8858 C CA . ILE B 1 417 ? 18.109 24.5 4.598 1 97.88 417 ILE B CA 1
ATOM 8859 C C . ILE B 1 417 ? 18.203 23.734 3.279 1 97.88 417 ILE B C 1
ATOM 8861 O O . ILE B 1 417 ? 17.938 22.531 3.232 1 97.88 417 ILE B O 1
ATOM 8865 N N . MET B 1 418 ? 18.547 24.359 2.162 1 98.5 418 MET B N 1
ATOM 8866 C CA . MET B 1 418 ? 18.484 23.688 0.864 1 98.5 418 MET B CA 1
ATOM 8867 C C . MET B 1 418 ? 19.875 23.562 0.253 1 98.5 418 MET B C 1
ATOM 8869 O O . MET B 1 418 ? 20.531 24.578 -0.033 1 98.5 418 MET B O 1
ATOM 8873 N N . TYR B 1 419 ? 20.328 22.344 0.059 1 98.31 419 TYR B N 1
ATOM 8874 C CA . TYR B 1 419 ? 21.578 22.031 -0.606 1 98.31 419 TYR B CA 1
ATOM 8875 C C . TYR B 1 419 ? 21.344 21.281 -1.911 1 98.31 419 TYR B C 1
ATOM 8877 O O . TYR B 1 419 ? 20.453 20.422 -1.987 1 98.31 419 TYR B O 1
ATOM 8885 N N . THR B 1 420 ? 22.016 21.609 -2.955 1 98.38 420 THR B N 1
ATOM 8886 C CA . THR B 1 420 ? 21.891 20.938 -4.242 1 98.38 420 THR B CA 1
ATOM 8887 C C . THR B 1 420 ? 23.266 20.578 -4.797 1 98.38 420 THR B C 1
ATOM 8889 O O . THR B 1 420 ? 24.281 21.141 -4.371 1 98.38 420 THR B O 1
ATOM 8892 N N . ALA B 1 421 ? 23.312 19.594 -5.668 1 98.19 421 ALA B N 1
ATOM 8893 C CA . ALA B 1 421 ? 24.562 19.25 -6.336 1 98.19 421 ALA B CA 1
ATOM 8894 C C . ALA B 1 421 ? 24.312 18.828 -7.781 1 98.19 421 ALA B C 1
ATOM 8896 O O . ALA B 1 421 ? 23.344 18.125 -8.07 1 98.19 421 ALA B O 1
ATOM 8897 N N . TYR B 1 422 ? 25.078 19.422 -8.672 1 97.94 422 TYR B N 1
ATOM 8898 C CA . TYR B 1 422 ? 25.172 18.891 -10.031 1 97.94 422 TYR B CA 1
ATOM 8899 C C . TYR B 1 422 ? 26.172 17.75 -10.109 1 97.94 422 TYR B C 1
ATOM 8901 O O . TYR B 1 422 ? 27.375 17.953 -9.961 1 97.94 422 TYR B O 1
ATOM 8909 N N . LEU B 1 423 ? 25.703 16.5 -10.281 1 97.44 423 LEU B N 1
ATOM 8910 C CA . LEU B 1 423 ? 26.516 15.281 -10.273 1 97.44 423 LEU B CA 1
ATOM 8911 C C . LEU B 1 423 ? 26.875 14.859 -11.695 1 97.44 423 LEU B C 1
ATOM 8913 O O . LEU B 1 423 ? 26.25 13.945 -12.25 1 97.44 423 LEU B O 1
ATOM 8917 N N . SER B 1 424 ? 27.906 15.406 -12.211 1 94.69 424 SER B N 1
ATOM 8918 C CA . SER B 1 424 ? 28.219 15.336 -13.633 1 94.69 424 SER B CA 1
ATOM 8919 C C . SER B 1 424 ? 29.094 14.125 -13.945 1 94.69 424 SER B C 1
ATOM 8921 O O . SER B 1 424 ? 29.781 13.609 -13.07 1 94.69 424 SER B O 1
ATOM 8923 N N . THR B 1 425 ? 28.938 13.625 -15.094 1 93.19 425 THR B N 1
ATOM 8924 C CA . THR B 1 425 ? 29.875 12.711 -15.734 1 93.19 425 THR B CA 1
ATOM 8925 C C . THR B 1 425 ? 30.312 13.25 -17.094 1 93.19 425 THR B C 1
ATOM 8927 O O . THR B 1 425 ? 29.953 14.367 -17.469 1 93.19 425 THR B O 1
ATOM 8930 N N . ASN B 1 426 ? 31.109 12.453 -17.812 1 89.38 426 ASN B N 1
ATOM 8931 C CA . ASN B 1 426 ? 31.531 12.812 -19.172 1 89.38 426 ASN B CA 1
ATOM 8932 C C . ASN B 1 426 ? 30.344 12.906 -20.125 1 89.38 426 ASN B C 1
ATOM 8934 O O . ASN B 1 426 ? 30.469 13.461 -21.219 1 89.38 426 ASN B O 1
ATOM 8938 N N . ASN B 1 427 ? 29.234 12.469 -19.672 1 86.19 427 ASN B N 1
ATOM 8939 C CA . ASN B 1 427 ? 28.047 12.445 -20.5 1 86.19 427 ASN B CA 1
ATOM 8940 C C . ASN B 1 427 ? 27.156 13.672 -20.25 1 86.19 427 ASN B C 1
ATOM 8942 O O . ASN B 1 427 ? 26.109 13.812 -20.875 1 86.19 427 ASN B O 1
ATOM 8946 N N . SER B 1 428 ? 27.562 14.625 -19.344 1 88.38 428 SER B N 1
ATOM 8947 C CA . SER B 1 428 ? 26.766 15.789 -18.969 1 88.38 428 SER B CA 1
ATOM 8948 C C . SER B 1 428 ? 27.156 17.016 -19.781 1 88.38 428 SER B C 1
ATOM 8950 O O . SER B 1 428 ? 28.328 17.188 -20.141 1 88.38 428 SER B O 1
ATOM 8952 N N . SER B 1 429 ? 26.266 17.953 -20.047 1 87.56 429 SER B N 1
ATOM 8953 C CA . SER B 1 429 ? 26.484 19.125 -20.891 1 87.56 429 SER B CA 1
ATOM 8954 C C . SER B 1 429 ? 26.719 20.375 -20.062 1 87.56 429 SER B C 1
ATOM 8956 O O . SER B 1 429 ? 26.281 20.453 -18.922 1 87.56 429 SER B O 1
ATOM 8958 N N . ASP B 1 430 ? 27.312 21.359 -20.688 1 90.75 430 ASP B N 1
ATOM 8959 C CA . ASP B 1 430 ? 27.531 22.641 -20.031 1 90.75 430 ASP B CA 1
ATOM 8960 C C . ASP B 1 430 ? 26.203 23.391 -19.859 1 90.75 430 ASP B C 1
ATOM 8962 O O . ASP B 1 430 ? 26.031 24.125 -18.891 1 90.75 430 ASP B O 1
ATOM 8966 N N . GLN B 1 431 ? 25.344 23.172 -20.766 1 90.31 431 GLN B N 1
ATOM 8967 C CA . GLN B 1 431 ? 24.062 23.844 -20.703 1 90.31 431 GLN B CA 1
ATOM 8968 C C . GLN B 1 431 ? 23.297 23.469 -19.438 1 90.31 431 GLN B C 1
ATOM 8970 O O . GLN B 1 431 ? 22.812 24.344 -18.719 1 90.31 431 GLN B O 1
ATOM 8975 N N . THR B 1 432 ? 23.172 22.188 -19.203 1 92.06 432 THR B N 1
ATOM 8976 C CA . THR B 1 432 ? 22.438 21.734 -18.031 1 92.06 432 THR B CA 1
ATOM 8977 C C . THR B 1 432 ? 23.172 22.141 -16.75 1 92.06 432 THR B C 1
ATOM 8979 O O . THR B 1 432 ? 22.531 22.469 -15.75 1 92.06 432 THR B O 1
ATOM 8982 N N . ARG B 1 433 ? 24.469 22.125 -16.797 1 94.94 433 ARG B N 1
ATOM 8983 C CA . ARG B 1 433 ? 25.266 22.547 -15.648 1 94.94 433 ARG B CA 1
ATOM 8984 C C . ARG B 1 433 ? 24.969 24 -15.297 1 94.94 433 ARG B C 1
ATOM 8986 O O . ARG B 1 433 ? 24.766 24.344 -14.125 1 94.94 433 ARG B O 1
ATOM 8993 N N . ASN B 1 434 ? 24.906 24.828 -16.281 1 95.44 434 ASN B N 1
ATOM 8994 C CA . ASN B 1 434 ? 24.656 26.25 -16.078 1 95.44 434 ASN B CA 1
ATOM 8995 C C . ASN B 1 434 ? 23.234 26.5 -15.586 1 95.44 434 ASN B C 1
ATOM 8997 O O . ASN B 1 434 ? 23.016 27.359 -14.727 1 95.44 434 ASN B O 1
ATOM 9001 N N . LEU B 1 435 ? 22.328 25.844 -16.156 1 96.12 435 LEU B N 1
ATOM 9002 C CA . LEU B 1 435 ? 20.922 26.016 -15.758 1 96.12 435 LEU B CA 1
ATOM 9003 C C . LEU B 1 435 ? 20.734 25.578 -14.312 1 96.12 435 LEU B C 1
ATOM 9005 O O . LEU B 1 435 ? 20 26.234 -13.562 1 96.12 435 LEU B O 1
ATOM 9009 N N . ALA B 1 436 ? 21.391 24.516 -13.914 1 97.25 436 ALA B N 1
ATOM 9010 C CA . ALA B 1 436 ? 21.328 24.047 -12.531 1 97.25 436 ALA B CA 1
ATOM 9011 C C . ALA B 1 436 ? 21.844 25.094 -11.57 1 97.25 436 ALA B C 1
ATOM 9013 O O . ALA B 1 436 ? 21.219 25.391 -10.555 1 97.25 436 ALA B O 1
ATOM 9014 N N . SER B 1 437 ? 22.969 25.656 -11.898 1 97.81 437 SER B N 1
ATOM 9015 C CA . SER B 1 437 ? 23.578 26.688 -11.047 1 97.81 437 SER B CA 1
ATOM 9016 C C . SER B 1 437 ? 22.688 27.922 -10.953 1 97.81 437 SER B C 1
ATOM 9018 O O . SER B 1 437 ? 22.531 28.484 -9.875 1 97.81 437 SER B O 1
ATOM 9020 N N . LYS B 1 438 ? 22.094 28.297 -12.023 1 97.56 438 LYS B N 1
ATOM 9021 C CA . LYS B 1 438 ? 21.281 29.516 -12.086 1 97.56 438 LYS B CA 1
ATOM 9022 C C . LYS B 1 438 ? 20.031 29.375 -11.227 1 97.56 438 LYS B C 1
ATOM 9024 O O . LYS B 1 438 ? 19.672 30.297 -10.477 1 97.56 438 LYS B O 1
ATOM 9029 N N . ILE B 1 439 ? 19.312 28.312 -11.391 1 98 439 ILE B N 1
ATOM 9030 C CA . ILE B 1 439 ? 18.078 28.141 -10.625 1 98 439 ILE B CA 1
ATOM 9031 C C . ILE B 1 439 ? 18.406 28.016 -9.141 1 98 439 ILE B C 1
ATOM 9033 O O . ILE B 1 439 ? 17.656 28.5 -8.289 1 98 439 ILE B O 1
ATOM 9037 N N . ALA B 1 440 ? 19.484 27.328 -8.773 1 98.44 440 ALA B N 1
ATOM 9038 C CA . ALA B 1 440 ? 19.906 27.219 -7.379 1 98.44 440 ALA B CA 1
ATOM 9039 C C . ALA B 1 440 ? 20.172 28.609 -6.781 1 98.44 440 ALA B C 1
ATOM 9041 O O . ALA B 1 440 ? 19.766 28.875 -5.648 1 98.44 440 ALA B O 1
ATOM 9042 N N . GLU B 1 441 ? 20.797 29.406 -7.555 1 97.94 441 GLU B N 1
ATOM 9043 C CA . GLU B 1 441 ? 21.094 30.766 -7.125 1 97.94 441 GLU B CA 1
ATOM 9044 C C . GLU B 1 441 ? 19.812 31.578 -6.934 1 97.94 441 GLU B C 1
ATOM 9046 O O . GLU B 1 441 ? 19.672 32.312 -5.953 1 97.94 441 GLU B O 1
ATOM 9051 N N . GLN B 1 442 ? 18.922 31.484 -7.863 1 97.88 442 GLN B N 1
ATOM 9052 C CA . GLN B 1 442 ? 17.688 32.25 -7.809 1 97.88 442 GLN B CA 1
ATOM 9053 C C . GLN B 1 442 ? 16.844 31.859 -6.594 1 97.88 442 GLN B C 1
ATOM 9055 O O . GLN B 1 442 ? 16.234 32.719 -5.953 1 97.88 442 GLN B O 1
ATOM 9060 N N . VAL B 1 443 ? 16.812 30.578 -6.223 1 97.81 443 VAL B N 1
ATOM 9061 C CA . VAL B 1 443 ? 16.062 30.094 -5.07 1 97.81 443 VAL B CA 1
ATOM 9062 C C . VAL B 1 443 ? 16.812 30.422 -3.783 1 97.81 443 VAL B C 1
ATOM 9064 O O . VAL B 1 443 ? 16.203 30.672 -2.742 1 97.81 443 VAL B O 1
ATOM 9067 N N . GLY B 1 444 ? 18.125 30.438 -3.848 1 97.44 444 GLY B N 1
ATOM 9068 C CA . GLY B 1 444 ? 18.969 30.781 -2.717 1 97.44 444 GLY B CA 1
ATOM 9069 C C . GLY B 1 444 ? 19.609 29.578 -2.055 1 97.44 444 GLY B C 1
ATOM 9070 O O . GLY B 1 444 ? 20.141 29.688 -0.953 1 97.44 444 GLY B O 1
ATOM 9071 N N . GLY B 1 445 ? 19.578 28.422 -2.619 1 96.75 445 GLY B N 1
ATOM 9072 C CA . GLY B 1 445 ? 20.188 27.234 -2.059 1 96.75 445 GLY B CA 1
ATOM 9073 C C . GLY B 1 445 ? 21.703 27.188 -2.254 1 96.75 445 GLY B C 1
ATOM 9074 O O . GLY B 1 445 ? 22.25 27.906 -3.084 1 96.75 445 GLY B O 1
ATOM 9075 N N . LYS B 1 446 ? 22.359 26.406 -1.429 1 96.94 446 LYS B N 1
ATOM 9076 C CA . LYS B 1 446 ? 23.797 26.172 -1.612 1 96.94 446 LYS B CA 1
ATOM 9077 C C . LYS B 1 446 ? 24.031 25.078 -2.648 1 96.94 446 LYS B C 1
ATOM 9079 O O . LYS B 1 446 ? 23.531 23.953 -2.502 1 96.94 446 LYS B O 1
ATOM 9084 N N . HIS B 1 447 ? 24.828 25.406 -3.67 1 97.94 447 HIS B N 1
ATOM 9085 C CA . HIS B 1 447 ? 24.969 24.531 -4.824 1 97.94 447 HIS B CA 1
ATOM 9086 C C . HIS B 1 447 ? 26.406 24 -4.941 1 97.94 447 HIS B C 1
ATOM 9088 O O . HIS B 1 447 ? 27.359 24.766 -4.82 1 97.94 447 HIS B O 1
ATOM 9094 N N . PHE B 1 448 ? 26.547 22.672 -5.098 1 97.12 448 PHE B N 1
ATOM 9095 C CA . PHE B 1 448 ? 27.828 22 -5.281 1 97.12 448 PHE B CA 1
ATOM 9096 C C . PHE B 1 448 ? 27.922 21.375 -6.664 1 97.12 448 PHE B C 1
ATOM 9098 O O . PHE B 1 448 ? 26.906 21.172 -7.328 1 97.12 448 PHE B O 1
ATOM 9105 N N . GLU B 1 449 ? 29.109 21.156 -7.125 1 96.5 449 GLU B N 1
ATOM 9106 C CA . GLU B 1 449 ? 29.406 20.391 -8.336 1 96.5 449 GLU B CA 1
ATOM 9107 C C . GLU B 1 449 ? 30.344 19.234 -8.039 1 96.5 449 GLU B C 1
ATOM 9109 O O . GLU B 1 449 ? 31.391 19.406 -7.422 1 96.5 449 GLU B O 1
ATOM 9114 N N . VAL B 1 450 ? 29.938 18.094 -8.406 1 97.06 450 VAL B N 1
ATOM 9115 C CA . VAL B 1 450 ? 30.719 16.875 -8.148 1 97.06 450 VAL B CA 1
ATOM 9116 C C . VAL B 1 450 ? 30.906 16.094 -9.445 1 97.06 450 VAL B C 1
ATOM 9118 O O . VAL B 1 450 ? 29.922 15.805 -10.141 1 97.06 450 VAL B O 1
ATOM 9121 N N . LYS B 1 451 ? 32.125 15.75 -9.758 1 95.94 451 LYS B N 1
ATOM 9122 C CA . LYS B 1 451 ? 32.438 14.891 -10.906 1 95.94 451 LYS B CA 1
ATOM 9123 C C . LYS B 1 451 ? 32.438 13.422 -10.5 1 95.94 451 LYS B C 1
ATOM 9125 O O . LYS B 1 451 ? 33.219 13.008 -9.656 1 95.94 451 LYS B O 1
ATOM 9130 N N . MET B 1 452 ? 31.656 12.648 -11.195 1 96.81 452 MET B N 1
ATOM 9131 C CA . MET B 1 452 ? 31.359 11.289 -10.758 1 96.81 452 MET B CA 1
ATOM 9132 C C . MET B 1 452 ? 32.219 10.273 -11.516 1 96.81 452 MET B C 1
ATOM 9134 O O . MET B 1 452 ? 32.188 9.086 -11.211 1 96.81 452 MET B O 1
ATOM 9138 N N . ASP B 1 453 ? 33.062 10.656 -12.445 1 96.62 453 ASP B N 1
ATOM 9139 C CA . ASP B 1 453 ? 33.688 9.758 -13.391 1 96.62 453 ASP B CA 1
ATOM 9140 C C . ASP B 1 453 ? 34.594 8.758 -12.672 1 96.62 453 ASP B C 1
ATOM 9142 O O . ASP B 1 453 ? 34.625 7.582 -13.031 1 96.62 453 ASP B O 1
ATOM 9146 N N . LYS B 1 454 ? 35.344 9.18 -11.711 1 97.31 454 LYS B N 1
ATOM 9147 C CA . LYS B 1 454 ? 36.25 8.281 -10.992 1 97.31 454 LYS B CA 1
ATOM 9148 C C . LYS B 1 454 ? 35.5 7.184 -10.273 1 97.31 454 LYS B C 1
ATOM 9150 O O . LYS B 1 454 ? 35.969 6.047 -10.18 1 97.31 454 LYS B O 1
ATOM 9155 N N . ILE B 1 455 ? 34.375 7.512 -9.742 1 97.75 455 ILE B N 1
ATOM 9156 C CA . ILE B 1 455 ? 33.531 6.559 -9.023 1 97.75 455 ILE B CA 1
ATOM 9157 C C . ILE B 1 455 ? 33 5.504 -10 1 97.75 455 ILE B C 1
ATOM 9159 O O . ILE B 1 455 ? 33.094 4.305 -9.719 1 97.75 455 ILE B O 1
ATOM 9163 N N . VAL B 1 456 ? 32.531 5.938 -11.141 1 96.88 456 VAL B N 1
ATOM 9164 C CA . VAL B 1 456 ? 31.984 5.023 -12.148 1 96.88 456 VAL B CA 1
ATOM 9165 C C . VAL B 1 456 ? 33.094 4.082 -12.625 1 96.88 456 VAL B C 1
ATOM 9167 O O . VAL B 1 456 ? 32.875 2.869 -12.719 1 96.88 456 VAL B O 1
ATOM 9170 N N . THR B 1 457 ? 34.25 4.613 -12.805 1 97.12 457 THR B N 1
ATOM 9171 C CA . THR B 1 457 ? 35.375 3.863 -13.336 1 97.12 457 THR B CA 1
ATOM 9172 C C . THR B 1 457 ? 35.812 2.793 -12.344 1 97.12 457 THR B C 1
ATOM 9174 O O . THR B 1 457 ? 36.188 1.679 -12.734 1 97.12 457 THR B O 1
ATOM 9177 N N . VAL B 1 458 ? 35.875 3.094 -11.102 1 97.88 458 VAL B N 1
ATOM 9178 C CA . VAL B 1 458 ? 36.344 2.139 -10.102 1 97.88 458 VAL B CA 1
ATOM 9179 C C . VAL B 1 458 ? 35.375 0.96 -10.016 1 97.88 458 VAL B C 1
ATOM 9181 O O . VAL B 1 458 ? 35.781 -0.18 -9.797 1 97.88 458 VAL B O 1
ATOM 9184 N N . PHE B 1 459 ? 34.094 1.153 -10.133 1 97.69 459 PHE B N 1
ATOM 9185 C CA . PHE B 1 459 ? 33.125 0.054 -10.18 1 97.69 459 PHE B CA 1
ATOM 9186 C C . PHE B 1 459 ? 33.406 -0.862 -11.367 1 97.69 459 PHE B C 1
ATOM 9188 O O . PHE B 1 459 ? 33.438 -2.086 -11.219 1 97.69 459 PHE B O 1
ATOM 9195 N N . GLU B 1 460 ? 33.625 -0.253 -12.516 1 96.31 460 GLU B N 1
ATOM 9196 C CA . GLU B 1 460 ? 33.906 -1.023 -13.727 1 96.31 460 GLU B CA 1
ATOM 9197 C C . GLU B 1 460 ? 35.188 -1.85 -13.57 1 96.31 460 GLU B C 1
ATOM 9199 O O . GLU B 1 460 ? 35.188 -3.037 -13.906 1 96.31 460 GLU B O 1
ATOM 9204 N N . LYS B 1 461 ? 36.188 -1.215 -13.039 1 97.06 461 LYS B N 1
ATOM 9205 C CA . LYS B 1 461 ? 37.469 -1.892 -12.867 1 97.06 461 LYS B CA 1
ATOM 9206 C C . LYS B 1 461 ? 37.375 -3.033 -11.859 1 97.06 461 LYS B C 1
ATOM 9208 O O . LYS B 1 461 ? 37.969 -4.09 -12.047 1 97.06 461 LYS B O 1
ATOM 9213 N N . THR B 1 462 ? 36.688 -2.816 -10.812 1 97.31 462 THR B N 1
ATOM 9214 C CA . THR B 1 462 ? 36.469 -3.84 -9.789 1 97.31 462 THR B CA 1
ATOM 9215 C C . THR B 1 462 ? 35.75 -5.047 -10.375 1 97.31 462 THR B C 1
ATOM 9217 O O . THR B 1 462 ? 36.125 -6.191 -10.117 1 97.31 462 THR B O 1
ATOM 9220 N N . TYR B 1 463 ? 34.719 -4.824 -11.148 1 96.19 463 TYR B N 1
ATOM 9221 C CA . TYR B 1 463 ? 34 -5.91 -11.789 1 96.19 463 TYR B CA 1
ATOM 9222 C C . TYR B 1 463 ? 34.875 -6.695 -12.734 1 96.19 463 TYR B C 1
ATOM 9224 O O . TYR B 1 463 ? 34.875 -7.93 -12.742 1 96.19 463 TYR B O 1
ATOM 9232 N N . LEU B 1 464 ? 35.656 -5.941 -13.539 1 95.62 464 LEU B N 1
ATOM 9233 C CA . LEU B 1 464 ? 36.531 -6.566 -14.539 1 95.62 464 LEU B CA 1
ATOM 9234 C C . LEU B 1 464 ? 37.625 -7.402 -13.875 1 95.62 464 LEU B C 1
ATOM 9236 O O . LEU B 1 464 ? 37.969 -8.469 -14.383 1 95.62 464 LEU B O 1
ATOM 9240 N N . SER B 1 465 ? 38.031 -6.887 -12.797 1 95.31 465 SER B N 1
ATOM 9241 C CA . SER B 1 465 ? 39.062 -7.621 -12.07 1 95.31 465 SER B CA 1
ATOM 9242 C C . SER B 1 465 ? 38.531 -8.938 -11.531 1 95.31 465 SER B C 1
ATOM 9244 O O . SER B 1 465 ? 39.25 -9.945 -11.5 1 95.31 465 SER B O 1
ATOM 9246 N N . MET B 1 466 ? 37.375 -8.977 -11.078 1 92.56 466 MET B N 1
ATOM 9247 C CA . MET B 1 466 ? 36.719 -10.164 -10.516 1 92.56 466 MET B CA 1
ATOM 9248 C C . MET B 1 466 ? 36.312 -11.133 -11.617 1 92.56 466 MET B C 1
ATOM 9250 O O . MET B 1 466 ? 36.562 -12.328 -11.531 1 92.56 466 MET B O 1
ATOM 9254 N N . SER B 1 467 ? 35.688 -10.609 -12.711 1 92.25 467 SER B N 1
ATOM 9255 C CA . SER B 1 467 ? 35.062 -11.453 -13.734 1 92.25 467 SER B CA 1
ATOM 9256 C C . SER B 1 467 ? 36.094 -11.945 -14.742 1 92.25 467 SER B C 1
ATOM 9258 O O . SER B 1 467 ? 35.906 -12.977 -15.391 1 92.25 467 SER B O 1
ATOM 9260 N N . LYS B 1 468 ? 37.188 -11.164 -14.992 1 90.88 468 LYS B N 1
ATOM 9261 C CA . LYS B 1 468 ? 38.188 -11.422 -16.031 1 90.88 468 LYS B CA 1
ATOM 9262 C C . LYS B 1 468 ? 37.531 -11.547 -17.406 1 90.88 468 LYS B C 1
ATOM 9264 O O . LYS B 1 468 ? 37.969 -12.344 -18.234 1 90.88 468 LYS B O 1
ATOM 9269 N N . GLY B 1 469 ? 36.406 -10.883 -17.5 1 89.69 469 GLY B N 1
ATOM 9270 C CA . GLY B 1 469 ? 35.656 -10.922 -18.75 1 89.69 469 GLY B CA 1
ATOM 9271 C C . GLY B 1 469 ? 35.906 -9.727 -19.641 1 89.69 469 GLY B C 1
ATOM 9272 O O . GLY B 1 469 ? 36.812 -8.93 -19.375 1 89.69 469 GLY B O 1
ATOM 9273 N N . PRO B 1 470 ? 35.219 -9.633 -20.703 1 90.88 470 PRO B N 1
ATOM 9274 C CA . PRO B 1 470 ? 35.406 -8.516 -21.641 1 90.88 470 PRO B CA 1
ATOM 9275 C C . PRO B 1 470 ? 34.875 -7.191 -21.078 1 90.88 470 PRO B C 1
ATOM 9277 O O . PRO B 1 470 ? 34 -7.18 -20.219 1 90.88 470 PRO B O 1
ATOM 9280 N N . GLN B 1 471 ? 35.438 -6.148 -21.609 1 93.56 471 GLN B N 1
ATOM 9281 C CA . GLN B 1 471 ? 35 -4.805 -21.25 1 93.56 471 GLN B CA 1
ATOM 9282 C C . GLN B 1 471 ? 33.625 -4.504 -21.828 1 93.56 471 GLN B C 1
ATOM 9284 O O . GLN B 1 471 ? 33.438 -4.598 -23.031 1 93.56 471 GLN B O 1
ATOM 9289 N N . PRO B 1 472 ? 32.656 -4.188 -20.969 1 94.38 472 PRO B N 1
ATOM 9290 C CA . PRO B 1 472 ? 31.359 -3.814 -21.5 1 94.38 472 PRO B CA 1
ATOM 9291 C C . PRO B 1 472 ? 31.391 -2.549 -22.344 1 94.38 472 PRO B C 1
ATOM 9293 O O . PRO B 1 472 ? 32.188 -1.639 -22.062 1 94.38 472 PRO B O 1
ATOM 9296 N N . ARG B 1 473 ? 30.594 -2.502 -23.438 1 93.62 473 ARG B N 1
ATOM 9297 C CA . ARG B 1 473 ? 30.562 -1.381 -24.375 1 93.62 473 ARG B CA 1
ATOM 9298 C C . ARG B 1 473 ? 29.141 -0.835 -24.531 1 93.62 473 ARG B C 1
ATOM 9300 O O . ARG B 1 473 ? 28.172 -1.578 -24.391 1 93.62 473 ARG B O 1
ATOM 9307 N N . TYR B 1 474 ? 28.938 0.546 -24.719 1 92.88 474 TYR B N 1
ATOM 9308 C CA . TYR B 1 474 ? 27.656 1.135 -25.062 1 92.88 474 TYR B CA 1
ATOM 9309 C C . TYR B 1 474 ? 27.141 0.575 -26.391 1 92.88 474 TYR B C 1
ATOM 9311 O O . TYR B 1 474 ? 27.906 0.088 -27.219 1 92.88 474 TYR B O 1
ATOM 9319 N N . LYS B 1 475 ? 25.922 0.656 -26.531 1 91.06 475 LYS B N 1
ATOM 9320 C CA . LYS B 1 475 ? 25.297 0.173 -27.75 1 91.06 475 LYS B CA 1
ATOM 9321 C C . LYS B 1 475 ? 25.859 0.883 -28.969 1 91.06 475 LYS B C 1
ATOM 9323 O O . LYS B 1 475 ? 26.078 0.259 -30.016 1 91.06 475 LYS B O 1
ATOM 9328 N N . GLU B 1 476 ? 26.125 2.176 -28.922 1 87.62 476 GLU B N 1
ATOM 9329 C CA . GLU B 1 476 ? 26.656 2.986 -30.016 1 87.62 476 GLU B CA 1
ATOM 9330 C C . GLU B 1 476 ? 28.062 2.545 -30.391 1 87.62 476 GLU B C 1
ATOM 9332 O O . GLU B 1 476 ? 28.547 2.84 -31.484 1 87.62 476 GLU B O 1
ATOM 9337 N N . GLN B 1 477 ? 28.656 1.833 -29.5 1 91.12 477 GLN B N 1
ATOM 9338 C CA . GLN B 1 477 ? 30.016 1.347 -29.719 1 91.12 477 GLN B CA 1
ATOM 9339 C C . GLN B 1 477 ? 30.031 -0.142 -30.047 1 91.12 477 GLN B C 1
ATOM 9341 O O . GLN B 1 477 ? 31.062 -0.802 -29.953 1 91.12 477 GLN B O 1
ATOM 9346 N N . GLY B 1 478 ? 28.812 -0.768 -30.203 1 92.19 478 GLY B N 1
ATOM 9347 C CA . GLY B 1 478 ? 28.703 -2.16 -30.609 1 92.19 478 GLY B CA 1
ATOM 9348 C C . GLY B 1 478 ? 28.391 -3.092 -29.453 1 92.19 478 GLY B C 1
ATOM 9349 O O . GLY B 1 478 ? 28.453 -4.312 -29.609 1 92.19 478 GLY B O 1
ATOM 9350 N N . GLY B 1 479 ? 28.078 -2.553 -28.328 1 92.06 479 GLY B N 1
ATOM 9351 C CA . GLY B 1 479 ? 27.75 -3.385 -27.188 1 92.06 479 GLY B CA 1
ATOM 9352 C C . GLY B 1 479 ? 26.328 -3.924 -27.219 1 92.06 479 GLY B C 1
ATOM 9353 O O . GLY B 1 479 ? 25.5 -3.449 -28 1 92.06 479 GLY B O 1
ATOM 9354 N N . THR B 1 480 ? 26.062 -4.965 -26.469 1 91 480 THR B N 1
ATOM 9355 C CA . THR B 1 480 ? 24.719 -5.516 -26.312 1 91 480 THR B CA 1
ATOM 9356 C C . THR B 1 480 ? 23.875 -4.621 -25.406 1 91 480 THR B C 1
ATOM 9358 O O . THR B 1 480 ? 24.391 -3.688 -24.797 1 91 480 THR B O 1
ATOM 9361 N N . TRP B 1 481 ? 22.562 -4.914 -25.359 1 88.38 481 TRP B N 1
ATOM 9362 C CA . TRP B 1 481 ? 21.641 -4.176 -24.516 1 88.38 481 TRP B CA 1
ATOM 9363 C C . TRP B 1 481 ? 22.047 -4.289 -23.047 1 88.38 481 TRP B C 1
ATOM 9365 O O . TRP B 1 481 ? 22 -3.305 -22.297 1 88.38 481 TRP B O 1
ATOM 9375 N N . SER B 1 482 ? 22.453 -5.449 -22.641 1 89.69 482 SER B N 1
ATOM 9376 C CA . SER B 1 482 ? 22.828 -5.691 -21.25 1 89.69 482 SER B CA 1
ATOM 9377 C C . SER B 1 482 ? 24.031 -4.848 -20.844 1 89.69 482 SER B C 1
ATOM 9379 O O . SER B 1 482 ? 24.078 -4.309 -19.734 1 89.69 482 SER B O 1
ATOM 9381 N N . GLU B 1 483 ? 25.016 -4.742 -21.797 1 92.88 483 GLU B N 1
ATOM 9382 C CA . GLU B 1 483 ? 26.203 -3.924 -21.547 1 92.88 483 GLU B CA 1
ATOM 9383 C C . GLU B 1 483 ? 25.844 -2.443 -21.438 1 92.88 483 GLU B C 1
ATOM 9385 O O . GLU B 1 483 ? 26.25 -1.76 -20.5 1 92.88 483 GLU B O 1
ATOM 9390 N N . ASP B 1 484 ? 25.047 -2.09 -22.406 1 93.31 484 ASP B N 1
ATOM 9391 C CA . ASP B 1 484 ? 24.672 -0.687 -22.516 1 93.31 484 ASP B CA 1
ATOM 9392 C C . ASP B 1 484 ? 23.922 -0.227 -21.25 1 93.31 484 ASP B C 1
ATOM 9394 O O . ASP B 1 484 ? 24.266 0.81 -20.672 1 93.31 484 ASP B O 1
ATOM 9398 N N . ILE B 1 485 ? 22.953 -0.979 -20.828 1 93.25 485 ILE B N 1
ATOM 9399 C CA . ILE B 1 485 ? 22.109 -0.599 -19.703 1 93.25 485 ILE B CA 1
ATOM 9400 C C . ILE B 1 485 ? 22.922 -0.651 -18.422 1 93.25 485 ILE B C 1
ATOM 9402 O O . ILE B 1 485 ? 22.719 0.158 -17.516 1 93.25 485 ILE B O 1
ATOM 9406 N N . ALA B 1 486 ? 23.812 -1.589 -18.281 1 94.94 486 ALA B N 1
ATOM 9407 C CA . ALA B 1 486 ? 24.672 -1.676 -17.094 1 94.94 486 ALA B CA 1
ATOM 9408 C C . ALA B 1 486 ? 25.516 -0.42 -16.938 1 94.94 486 ALA B C 1
ATOM 9410 O O . ALA B 1 486 ? 25.672 0.105 -15.836 1 94.94 486 ALA B O 1
ATOM 9411 N N . LEU B 1 487 ? 26.109 0.031 -18.078 1 94.62 487 LEU B N 1
ATOM 9412 C CA . LEU B 1 487 ? 26.969 1.21 -18.047 1 94.62 487 LEU B CA 1
ATOM 9413 C C . LEU B 1 487 ? 26.172 2.459 -17.703 1 94.62 487 LEU B C 1
ATOM 9415 O O . LEU B 1 487 ? 26.672 3.355 -17.016 1 94.62 487 LEU B O 1
ATOM 9419 N N . GLN B 1 488 ? 24.953 2.49 -18.141 1 94.69 488 GLN B N 1
ATOM 9420 C CA . GLN B 1 488 ? 24.078 3.6 -17.781 1 94.69 488 GLN B CA 1
ATOM 9421 C C . GLN B 1 488 ? 23.672 3.529 -16.312 1 94.69 488 GLN B C 1
ATOM 9423 O O . GLN B 1 488 ? 23.734 4.531 -15.602 1 94.69 488 GLN B O 1
ATOM 9428 N N . ASN B 1 489 ? 23.344 2.34 -15.836 1 96.44 489 ASN B N 1
ATOM 9429 C CA . ASN B 1 489 ? 22.781 2.148 -14.508 1 96.44 489 ASN B CA 1
ATOM 9430 C C . ASN B 1 489 ? 23.812 2.414 -13.414 1 96.44 489 ASN B C 1
ATOM 9432 O O . ASN B 1 489 ? 23.469 2.885 -12.328 1 96.44 489 ASN B O 1
ATOM 9436 N N . ILE B 1 490 ? 25.078 2.162 -13.68 1 96.25 490 ILE B N 1
ATOM 9437 C CA . ILE B 1 490 ? 26.094 2.381 -12.664 1 96.25 490 ILE B CA 1
ATOM 9438 C C . ILE B 1 490 ? 26.25 3.877 -12.406 1 96.25 490 ILE B C 1
ATOM 9440 O O . ILE B 1 490 ? 26.5 4.297 -11.273 1 96.25 490 ILE B O 1
ATOM 9444 N N . GLN B 1 491 ? 26.156 4.68 -13.477 1 95.75 491 GLN B N 1
ATOM 9445 C CA . GLN B 1 491 ? 26.203 6.129 -13.312 1 95.75 491 GLN B CA 1
ATOM 9446 C C . GLN B 1 491 ? 25.031 6.613 -12.438 1 95.75 491 GLN B C 1
ATOM 9448 O O . GLN B 1 491 ? 25.25 7.344 -11.469 1 95.75 491 GLN B O 1
ATOM 9453 N N . ALA B 1 492 ? 23.859 6.133 -12.805 1 96.56 492 ALA B N 1
ATOM 9454 C CA . ALA B 1 492 ? 22.641 6.566 -12.125 1 96.56 492 ALA B CA 1
ATOM 9455 C C . ALA B 1 492 ? 22.656 6.156 -10.656 1 96.56 492 ALA B C 1
ATOM 9457 O O . ALA B 1 492 ? 22.344 6.961 -9.781 1 96.56 492 ALA B O 1
ATOM 9458 N N . ARG B 1 493 ? 23 4.941 -10.328 1 97.94 493 ARG B N 1
ATOM 9459 C CA . ARG B 1 493 ? 22.984 4.434 -8.953 1 97.94 493 ARG B CA 1
ATOM 9460 C C . ARG B 1 493 ? 24.094 5.066 -8.117 1 97.94 493 ARG B C 1
ATOM 9462 O O . ARG B 1 493 ? 23.906 5.305 -6.926 1 97.94 493 ARG B O 1
ATOM 9469 N N . SER B 1 494 ? 25.219 5.352 -8.742 1 97.88 494 SER B N 1
ATOM 9470 C CA . SER B 1 494 ? 26.312 6 -8.023 1 97.88 494 SER B CA 1
ATOM 9471 C C . SER B 1 494 ? 25.922 7.398 -7.562 1 97.88 494 SER B C 1
ATOM 9473 O O . SER B 1 494 ? 26.344 7.852 -6.5 1 97.88 494 SER B O 1
ATOM 9475 N N . ARG B 1 495 ? 25.109 8.07 -8.359 1 97.75 495 ARG B N 1
ATOM 9476 C CA . ARG B 1 495 ? 24.625 9.391 -7.98 1 97.75 495 ARG B CA 1
ATOM 9477 C C . ARG B 1 495 ? 23.766 9.32 -6.719 1 97.75 495 ARG B C 1
ATOM 9479 O O . ARG B 1 495 ? 23.812 10.227 -5.883 1 97.75 495 ARG B O 1
ATOM 9486 N N . MET B 1 496 ? 22.953 8.273 -6.59 1 98.12 496 MET B N 1
ATOM 9487 C CA . MET B 1 496 ? 22.141 8.086 -5.391 1 98.12 496 MET B CA 1
ATOM 9488 C C . MET B 1 496 ? 23.031 7.887 -4.16 1 98.12 496 MET B C 1
ATOM 9490 O O . MET B 1 496 ? 22.781 8.492 -3.115 1 98.12 496 MET B O 1
ATOM 9494 N N . VAL B 1 497 ? 24.078 7.109 -4.27 1 98.19 497 VAL B N 1
ATOM 9495 C CA . VAL B 1 497 ? 25 6.855 -3.158 1 98.19 497 VAL B CA 1
ATOM 9496 C C . VAL B 1 497 ? 25.656 8.164 -2.727 1 98.19 497 VAL B C 1
ATOM 9498 O O . VAL B 1 497 ? 25.719 8.469 -1.534 1 98.19 497 VAL B O 1
ATOM 9501 N N . MET B 1 498 ? 26.125 8.906 -3.709 1 98.19 498 MET B N 1
ATOM 9502 C CA . MET B 1 498 ? 26.781 10.18 -3.422 1 98.19 498 MET B CA 1
ATOM 9503 C C . MET B 1 498 ? 25.812 11.148 -2.754 1 98.19 498 MET B C 1
ATOM 9505 O O . MET B 1 498 ? 26.188 11.867 -1.83 1 98.19 498 MET B O 1
ATOM 9509 N N . SER B 1 499 ? 24.594 11.188 -3.211 1 98.19 499 SER B N 1
ATOM 9510 C CA . SER B 1 499 ? 23.562 12.078 -2.656 1 98.19 499 SER B CA 1
ATOM 9511 C C . SER B 1 499 ? 23.344 11.797 -1.174 1 98.19 499 SER B C 1
ATOM 9513 O O . SER B 1 499 ? 23.281 12.727 -0.367 1 98.19 499 SER B O 1
ATOM 9515 N N . TYR B 1 500 ? 23.25 10.578 -0.795 1 97.81 500 TYR B N 1
ATOM 9516 C CA . TYR B 1 500 ? 23.016 10.234 0.604 1 97.81 500 TYR B CA 1
ATOM 9517 C C . TYR B 1 500 ? 24.266 10.523 1.443 1 97.81 500 TYR B C 1
ATOM 9519 O O . TYR B 1 500 ? 24.156 10.906 2.609 1 97.81 500 TYR B O 1
ATOM 9527 N N . MET B 1 501 ? 25.453 10.273 0.868 1 97.44 501 MET B N 1
ATOM 9528 C CA . MET B 1 501 ? 26.672 10.617 1.582 1 97.44 501 MET B CA 1
ATOM 9529 C C . MET B 1 501 ? 26.734 12.109 1.871 1 97.44 501 MET B C 1
ATOM 9531 O O . MET B 1 501 ? 27.047 12.516 2.994 1 97.44 501 MET B O 1
ATOM 9535 N N . MET B 1 502 ? 26.406 12.883 0.85 1 97.12 502 MET B N 1
ATOM 9536 C CA . MET B 1 502 ? 26.406 14.336 1.008 1 97.12 502 MET B CA 1
ATOM 9537 C C . MET B 1 502 ? 25.344 14.766 2.023 1 97.12 502 MET B C 1
ATOM 9539 O O . MET B 1 502 ? 25.609 15.609 2.881 1 97.12 502 MET B O 1
ATOM 9543 N N . GLY B 1 503 ? 24.156 14.195 1.909 1 96.56 503 GLY B N 1
ATOM 9544 C CA . GLY B 1 503 ? 23.109 14.523 2.85 1 96.56 503 GLY B CA 1
ATOM 9545 C C . GLY B 1 503 ? 23.5 14.273 4.297 1 96.56 503 GLY B C 1
ATOM 9546 O O . GLY B 1 503 ? 23.031 14.977 5.199 1 96.56 503 GLY B O 1
ATOM 9547 N N . GLN B 1 504 ? 24.344 13.344 4.527 1 95.56 504 GLN B N 1
ATOM 9548 C CA . GLN B 1 504 ? 24.75 12.977 5.879 1 95.56 504 GLN B CA 1
ATOM 9549 C C . GLN B 1 504 ? 25.922 13.82 6.355 1 95.56 504 GLN B C 1
ATOM 9551 O O . GLN B 1 504 ? 26.031 14.117 7.547 1 95.56 504 GLN B O 1
ATOM 9556 N N . LEU B 1 505 ? 26.812 14.234 5.438 1 96.38 505 LEU B N 1
ATOM 9557 C CA . LEU B 1 505 ? 28.094 14.797 5.867 1 96.38 505 LEU B CA 1
ATOM 9558 C C . LEU B 1 505 ? 28.109 16.312 5.699 1 96.38 505 LEU B C 1
ATOM 9560 O O . LEU B 1 505 ? 28.906 17 6.324 1 96.38 505 LEU B O 1
ATOM 9564 N N . ILE B 1 506 ? 27.25 16.875 4.82 1 95.69 506 ILE B N 1
ATOM 9565 C CA . ILE B 1 506 ? 27.281 18.312 4.574 1 95.69 506 ILE B CA 1
ATOM 9566 C C . ILE B 1 506 ? 27.062 19.062 5.883 1 95.69 506 ILE B C 1
ATOM 9568 O O . ILE B 1 506 ? 27.797 20 6.207 1 95.69 506 ILE B O 1
ATOM 9572 N N . PRO B 1 507 ? 25.984 18.688 6.684 1 93.94 507 PRO B N 1
ATOM 9573 C CA . PRO B 1 507 ? 25.828 19.391 7.957 1 93.94 507 PRO B CA 1
ATOM 9574 C C . PRO B 1 507 ? 27.109 19.359 8.805 1 93.94 507 PRO B C 1
ATOM 9576 O O . PRO B 1 507 ? 27.469 20.375 9.398 1 93.94 507 PRO B O 1
ATOM 9579 N N . PHE B 1 508 ? 27.812 18.203 8.836 1 92.06 508 PHE B N 1
ATOM 9580 C CA . PHE B 1 508 ? 29.078 18.078 9.547 1 92.06 508 PHE B CA 1
ATOM 9581 C C . PHE B 1 508 ? 30.125 19.031 8.969 1 92.06 508 PHE B C 1
ATOM 9583 O O . PHE B 1 508 ? 30.844 19.703 9.711 1 92.06 508 PHE B O 1
ATOM 9590 N N . THR B 1 509 ? 30.172 19.125 7.68 1 92.06 509 THR B N 1
ATOM 9591 C CA . THR B 1 509 ? 31.156 19.938 6.977 1 92.06 509 THR B CA 1
ATOM 9592 C C . THR B 1 509 ? 30.938 21.422 7.242 1 92.06 509 THR B C 1
ATOM 9594 O O . THR B 1 509 ? 31.891 22.188 7.352 1 92.06 509 THR B O 1
ATOM 9597 N N . VAL B 1 510 ? 29.703 21.828 7.336 1 89.62 510 VAL B N 1
ATOM 9598 C CA . VAL B 1 510 ? 29.406 23.25 7.531 1 89.62 510 VAL B CA 1
ATOM 9599 C C . VAL B 1 510 ? 29.219 23.531 9.023 1 89.62 510 VAL B C 1
ATOM 9601 O O . VAL B 1 510 ? 28.641 24.547 9.398 1 89.62 510 VAL B O 1
ATOM 9604 N N . LYS B 1 511 ? 29.609 22.578 9.969 1 89 511 LYS B N 1
ATOM 9605 C CA . LYS B 1 511 ? 29.641 22.719 11.422 1 89 511 LYS B CA 1
ATOM 9606 C C . LYS B 1 511 ? 28.234 22.828 12 1 89 511 LYS B C 1
ATOM 9608 O O . LYS B 1 511 ? 27.984 23.641 12.891 1 89 511 LYS B O 1
ATOM 9613 N N . LYS B 1 512 ? 27.406 22.219 11.398 1 89.12 512 LYS B N 1
ATOM 9614 C CA . LYS B 1 512 ? 26.062 22.016 11.922 1 89.12 512 LYS B CA 1
ATOM 9615 C C . LYS B 1 512 ? 25.828 20.547 12.305 1 89.12 512 LYS B C 1
ATOM 9617 O O . LYS B 1 512 ? 26.703 19.703 12.094 1 89.12 512 LYS B O 1
ATOM 9622 N N . SER B 1 513 ? 24.812 20.297 13.062 1 88.19 513 SER B N 1
ATOM 9623 C CA . SER B 1 513 ? 24.453 18.938 13.422 1 88.19 513 SER B CA 1
ATOM 9624 C C . SER B 1 513 ? 23.234 18.453 12.648 1 88.19 513 SER B C 1
ATOM 9626 O O . SER B 1 513 ? 22.531 19.266 12.039 1 88.19 513 SER B O 1
ATOM 9628 N N . GLY B 1 514 ? 23.125 17.141 12.633 1 91.62 514 GLY B N 1
ATOM 9629 C CA . GLY B 1 514 ? 21.922 16.578 12.039 1 91.62 514 GLY B CA 1
ATOM 9630 C C . GLY B 1 514 ? 22.156 15.992 10.656 1 91.62 514 GLY B C 1
ATOM 9631 O O . GLY B 1 514 ? 23.297 15.703 10.289 1 91.62 514 GLY B O 1
ATOM 9632 N N . HIS B 1 515 ? 21.047 15.68 9.922 1 94.44 515 HIS B N 1
ATOM 9633 C CA . HIS B 1 515 ? 21.047 15.109 8.586 1 94.44 515 HIS B CA 1
ATOM 9634 C C . HIS B 1 515 ? 20.062 15.836 7.668 1 94.44 515 HIS B C 1
ATOM 9636 O O . HIS B 1 515 ? 19.234 16.609 8.133 1 94.44 515 HIS B O 1
ATOM 9642 N N . LEU B 1 516 ? 20.297 15.648 6.383 1 97.5 516 LEU B N 1
ATOM 9643 C CA . LEU B 1 516 ? 19.422 16.297 5.402 1 97.5 516 LEU B CA 1
ATOM 9644 C C . LEU B 1 516 ? 18.438 15.305 4.812 1 97.5 516 LEU B C 1
ATOM 9646 O O . LEU B 1 516 ? 18.75 14.117 4.676 1 97.5 516 LEU B O 1
ATOM 9650 N N . LEU B 1 517 ? 17.281 15.805 4.551 1 97.5 517 LEU B N 1
ATOM 9651 C CA . LEU B 1 517 ? 16.25 15.062 3.818 1 97.5 517 LEU B CA 1
ATOM 9652 C C . LEU B 1 517 ? 16.562 15.031 2.326 1 97.5 517 LEU B C 1
ATOM 9654 O O . LEU B 1 517 ? 16.688 16.078 1.692 1 97.5 517 LEU B O 1
ATOM 9658 N N . ILE B 1 518 ? 16.688 13.828 1.718 1 98.25 518 ILE B N 1
ATOM 9659 C CA . ILE B 1 518 ? 17 13.719 0.296 1 98.25 518 ILE B CA 1
ATOM 9660 C C . ILE B 1 518 ? 15.703 13.805 -0.518 1 98.25 518 ILE B C 1
ATOM 9662 O O . ILE B 1 518 ? 14.75 13.078 -0.254 1 98.25 518 ILE B O 1
ATOM 9666 N N . LEU B 1 519 ? 15.672 14.672 -1.514 1 98.56 519 LEU B N 1
ATOM 9667 C CA . LEU B 1 519 ? 14.5 14.859 -2.367 1 98.56 519 LEU B CA 1
ATOM 9668 C C . LEU B 1 519 ? 14.695 14.164 -3.709 1 98.56 519 LEU B C 1
ATOM 9670 O O . LEU B 1 519 ? 15.773 14.234 -4.301 1 98.56 519 LEU B O 1
ATOM 9674 N N . ALA B 1 520 ? 13.68 13.43 -4.145 1 97.81 520 ALA B N 1
ATOM 9675 C CA . ALA B 1 520 ? 13.648 12.867 -5.488 1 97.81 520 ALA B CA 1
ATOM 9676 C C . ALA B 1 520 ? 12.953 13.805 -6.465 1 97.81 520 ALA B C 1
ATOM 9678 O O . ALA B 1 520 ? 12.289 14.758 -6.051 1 97.81 520 ALA B O 1
ATOM 9679 N N . SER B 1 521 ? 13.125 13.547 -7.797 1 96.31 521 SER B N 1
ATOM 9680 C CA . SER B 1 521 ? 12.531 14.414 -8.812 1 96.31 521 SER B CA 1
ATOM 9681 C C . SER B 1 521 ? 11.977 13.602 -9.977 1 96.31 521 SER B C 1
ATOM 9683 O O . SER B 1 521 ? 12.172 13.969 -11.141 1 96.31 521 SER B O 1
ATOM 9685 N N . GLY B 1 522 ? 11.336 12.484 -9.695 1 95.5 522 GLY B N 1
ATOM 9686 C CA . GLY B 1 522 ? 10.625 11.742 -10.719 1 95.5 522 GLY B CA 1
ATOM 9687 C C . GLY B 1 522 ? 9.18 12.188 -10.898 1 95.5 522 GLY B C 1
ATOM 9688 O O . GLY B 1 522 ? 8.453 12.336 -9.914 1 95.5 522 GLY B O 1
ATOM 9689 N N . ASN B 1 523 ? 8.781 12.445 -12.18 1 96.19 523 ASN B N 1
ATOM 9690 C CA . ASN B 1 523 ? 7.422 12.914 -12.43 1 96.19 523 ASN B CA 1
ATOM 9691 C C . ASN B 1 523 ? 6.441 11.75 -12.562 1 96.19 523 ASN B C 1
ATOM 9693 O O . ASN B 1 523 ? 6.828 10.586 -12.43 1 96.19 523 ASN B O 1
ATOM 9697 N N . LEU B 1 524 ? 5.215 12.062 -12.797 1 96.62 524 LEU B N 1
ATOM 9698 C CA . LEU B 1 524 ? 4.121 11.094 -12.766 1 96.62 524 LEU B CA 1
ATOM 9699 C C . LEU B 1 524 ? 4.238 10.109 -13.922 1 96.62 524 LEU B C 1
ATOM 9701 O O . LEU B 1 524 ? 4.141 8.898 -13.719 1 96.62 524 LEU B O 1
ATOM 9705 N N . GLU B 1 525 ? 4.492 10.578 -15.172 1 96.75 525 GLU B N 1
ATOM 9706 C CA . GLU B 1 525 ? 4.531 9.703 -16.344 1 96.75 525 GLU B CA 1
ATOM 9707 C C . GLU B 1 525 ? 5.723 8.75 -16.281 1 96.75 525 GLU B C 1
ATOM 9709 O O . GLU B 1 525 ? 5.641 7.613 -16.734 1 96.75 525 GLU B O 1
ATOM 9714 N N . GLU B 1 526 ? 6.812 9.242 -15.664 1 95.38 526 GLU B N 1
ATOM 9715 C CA . GLU B 1 526 ? 7.949 8.352 -15.43 1 95.38 526 GLU B CA 1
ATOM 9716 C C . GLU B 1 526 ? 7.57 7.215 -14.484 1 95.38 526 GLU B C 1
ATOM 9718 O O . GLU B 1 526 ? 8.031 6.082 -14.656 1 95.38 526 GLU B O 1
ATOM 9723 N N . GLY B 1 527 ? 6.766 7.527 -13.555 1 95.25 527 GLY B N 1
ATOM 9724 C CA . GLY B 1 527 ? 6.254 6.488 -12.672 1 95.25 527 GLY B CA 1
ATOM 9725 C C . GLY B 1 527 ? 5.328 5.516 -13.367 1 95.25 527 GLY B C 1
ATOM 9726 O O . GLY B 1 527 ? 5.391 4.309 -13.133 1 95.25 527 GLY B O 1
ATOM 9727 N N . LEU B 1 528 ? 4.465 6.008 -14.258 1 96.06 528 LEU B N 1
ATOM 9728 C CA . LEU B 1 528 ? 3.5 5.172 -14.961 1 96.06 528 LEU B CA 1
ATOM 9729 C C . LEU B 1 528 ? 4.207 4.172 -15.867 1 96.06 528 LEU B C 1
ATOM 9731 O O . LEU B 1 528 ? 3.756 3.033 -16.016 1 96.06 528 LEU B O 1
ATOM 9735 N N . THR B 1 529 ? 5.336 4.594 -16.406 1 96.38 529 THR B N 1
ATOM 9736 C CA . THR B 1 529 ? 6.004 3.76 -17.406 1 96.38 529 THR B CA 1
ATOM 9737 C C . THR B 1 529 ? 7.25 3.109 -16.812 1 96.38 529 THR B C 1
ATOM 9739 O O . THR B 1 529 ? 7.867 2.248 -17.453 1 96.38 529 THR B O 1
ATOM 9742 N N . GLY B 1 530 ? 7.625 3.508 -15.664 1 95.06 530 GLY B N 1
ATOM 9743 C CA . GLY B 1 530 ? 8.82 2.984 -15.023 1 95.06 530 GLY B CA 1
ATOM 9744 C C . GLY B 1 530 ? 10.102 3.445 -15.695 1 95.06 530 GLY B C 1
ATOM 9745 O O . GLY B 1 530 ? 11.086 2.703 -15.742 1 95.06 530 GLY B O 1
ATOM 9746 N N . TYR B 1 531 ? 10.055 4.641 -16.234 1 94.5 531 TYR B N 1
ATOM 9747 C CA . TYR B 1 531 ? 11.227 5.18 -16.922 1 94.5 531 TYR B CA 1
ATOM 9748 C C . TYR B 1 531 ? 12.227 5.746 -15.922 1 94.5 531 TYR B C 1
ATOM 9750 O O . TYR B 1 531 ? 12.359 6.965 -15.789 1 94.5 531 TYR B O 1
ATOM 9758 N N . MET B 1 532 ? 12.953 4.906 -15.273 1 94.81 532 MET B N 1
ATOM 9759 C CA . MET B 1 532 ? 14 5.215 -14.305 1 94.81 532 MET B CA 1
ATOM 9760 C C . MET B 1 532 ? 14.852 3.984 -14.023 1 94.81 532 MET B C 1
ATOM 9762 O O . MET B 1 532 ? 14.43 2.855 -14.281 1 94.81 532 MET B O 1
ATOM 9766 N N . THR B 1 533 ? 16.094 4.238 -13.609 1 96 533 THR B N 1
ATOM 9767 C CA . THR B 1 533 ? 16.875 3.15 -13.047 1 96 533 THR B CA 1
ATOM 9768 C C . THR B 1 533 ? 16.453 2.855 -11.609 1 96 533 THR B C 1
ATOM 9770 O O . THR B 1 533 ? 16.406 3.758 -10.773 1 96 533 THR B O 1
ATOM 9773 N N . LYS B 1 534 ? 16.109 1.647 -11.383 1 95.75 534 LYS B N 1
ATOM 9774 C CA . LYS B 1 534 ? 15.742 1.265 -10.016 1 95.75 534 LYS B CA 1
ATOM 9775 C C . LYS B 1 534 ? 16.875 1.566 -9.039 1 95.75 534 LYS B C 1
ATOM 9777 O O . LYS B 1 534 ? 18.016 1.158 -9.25 1 95.75 534 LYS B O 1
ATOM 9782 N N . TYR B 1 535 ? 16.625 2.377 -7.988 1 97 535 TYR B N 1
ATOM 9783 C CA . TYR B 1 535 ? 17.531 2.779 -6.914 1 97 535 TYR B CA 1
ATOM 9784 C C . TYR B 1 535 ? 18.547 3.801 -7.41 1 97 535 TYR B C 1
ATOM 9786 O O . TYR B 1 535 ? 19.703 3.785 -6.996 1 97 535 TYR B O 1
ATOM 9794 N N . ASP B 1 536 ? 18.172 4.609 -8.438 1 96.5 536 ASP B N 1
ATOM 9795 C CA . ASP B 1 536 ? 18.922 5.82 -8.766 1 96.5 536 ASP B CA 1
ATOM 9796 C C . ASP B 1 536 ? 18.453 7 -7.914 1 96.5 536 ASP B C 1
ATOM 9798 O O . ASP B 1 536 ? 18.016 6.812 -6.781 1 96.5 536 ASP B O 1
ATOM 9802 N N . CYS B 1 537 ? 18.625 8.219 -8.406 1 94.25 537 CYS B N 1
ATOM 9803 C CA . CYS B 1 537 ? 18.281 9.406 -7.629 1 94.25 537 CYS B CA 1
ATOM 9804 C C . CYS B 1 537 ? 16.781 9.547 -7.469 1 94.25 537 CYS B C 1
ATOM 9806 O O . CYS B 1 537 ? 16.312 10.352 -6.66 1 94.25 537 CYS B O 1
ATOM 9808 N N . SER B 1 538 ? 16.031 8.742 -8.211 1 93.75 538 SER B N 1
ATOM 9809 C CA . SER B 1 538 ? 14.602 8.672 -7.953 1 93.75 538 SER B CA 1
ATOM 9810 C C . SER B 1 538 ? 14.312 7.98 -6.629 1 93.75 538 SER B C 1
ATOM 9812 O O . SER B 1 538 ? 13.203 8.078 -6.098 1 93.75 538 SER B O 1
ATOM 9814 N N . SER B 1 539 ? 15.258 7.262 -6.082 1 96.31 539 SER B N 1
ATOM 9815 C CA . SER B 1 539 ? 15.188 6.664 -4.754 1 96.31 539 SER B CA 1
ATOM 9816 C C . SER B 1 539 ? 15.711 7.617 -3.686 1 96.31 539 SER B C 1
ATOM 9818 O O . SER B 1 539 ? 16.922 7.75 -3.504 1 96.31 539 SER B O 1
ATOM 9820 N N . ALA B 1 540 ? 14.812 8.281 -3.008 1 97.56 540 ALA B N 1
ATOM 9821 C CA . ALA B 1 540 ? 15.086 9.328 -2.025 1 97.56 540 ALA B CA 1
ATOM 9822 C C . ALA B 1 540 ? 14.148 9.203 -0.823 1 97.56 540 ALA B C 1
ATOM 9824 O O . ALA B 1 540 ? 13.602 8.133 -0.568 1 97.56 540 ALA B O 1
ATOM 9825 N N . ASP B 1 541 ? 14.164 10.242 -0.001 1 97.12 541 ASP B N 1
ATOM 9826 C CA . ASP B 1 541 ? 13.297 10.219 1.175 1 97.12 541 ASP B CA 1
ATOM 9827 C C . ASP B 1 541 ? 11.867 10.633 0.814 1 97.12 541 ASP B C 1
ATOM 9829 O O . ASP B 1 541 ? 10.906 10.047 1.307 1 97.12 541 ASP B O 1
ATOM 9833 N N . VAL B 1 542 ? 11.727 11.617 -0.004 1 96.94 542 VAL B N 1
ATOM 9834 C CA . VAL B 1 542 ? 10.406 12.055 -0.43 1 96.94 542 VAL B CA 1
ATOM 9835 C C . VAL B 1 542 ? 10.477 12.602 -1.856 1 96.94 542 VAL B C 1
ATOM 9837 O O . VAL B 1 542 ? 11.547 12.992 -2.326 1 96.94 542 VAL B O 1
ATOM 9840 N N . ASN B 1 543 ? 9.398 12.531 -2.594 1 97.5 543 ASN B N 1
ATOM 9841 C CA . ASN B 1 543 ? 9.234 13.031 -3.953 1 97.5 543 ASN B CA 1
ATOM 9842 C C . ASN B 1 543 ? 8.07 14.016 -4.051 1 97.5 543 ASN B C 1
ATOM 9844 O O . ASN B 1 543 ? 6.914 13.641 -3.867 1 97.5 543 ASN B O 1
ATOM 9848 N N . LEU B 1 544 ? 8.32 15.297 -4.406 1 97.62 544 LEU B N 1
ATOM 9849 C CA . LEU B 1 544 ? 7.312 16.359 -4.375 1 97.62 544 LEU B CA 1
ATOM 9850 C C . LEU B 1 544 ? 6.508 16.375 -5.672 1 97.62 544 LEU B C 1
ATOM 9852 O O . LEU B 1 544 ? 5.406 16.938 -5.711 1 97.62 544 LEU B O 1
ATOM 9856 N N . ILE B 1 545 ? 7.078 15.75 -6.707 1 97.31 545 ILE B N 1
ATOM 9857 C CA . ILE B 1 545 ? 6.422 15.93 -8 1 97.31 545 ILE B CA 1
ATOM 9858 C C . ILE B 1 545 ? 5.996 14.57 -8.547 1 97.31 545 ILE B C 1
ATOM 9860 O O . ILE B 1 545 ? 5.625 14.453 -9.719 1 97.31 545 ILE B O 1
ATOM 9864 N N . GLY B 1 546 ? 6.078 13.555 -7.742 1 96.12 546 GLY B N 1
ATOM 9865 C CA . GLY B 1 546 ? 5.73 12.211 -8.18 1 96.12 546 GLY B CA 1
ATOM 9866 C C . GLY B 1 546 ? 4.285 12.078 -8.617 1 96.12 546 GLY B C 1
ATOM 9867 O O . GLY B 1 546 ? 3.934 11.164 -9.367 1 96.12 546 GLY B O 1
ATOM 9868 N N . GLY B 1 547 ? 3.428 12.945 -8.148 1 95.31 547 GLY B N 1
ATOM 9869 C CA . GLY B 1 547 ? 2.02 12.938 -8.516 1 95.31 547 GLY B CA 1
ATOM 9870 C C . GLY B 1 547 ? 1.656 14.047 -9.484 1 95.31 547 GLY B C 1
ATOM 9871 O O . GLY B 1 547 ? 0.477 14.359 -9.664 1 95.31 547 GLY B O 1
ATOM 9872 N N . ILE B 1 548 ? 2.633 14.641 -10.125 1 96.62 548 ILE B N 1
ATOM 9873 C CA . ILE B 1 548 ? 2.379 15.758 -11.023 1 96.62 548 ILE B CA 1
ATOM 9874 C C . ILE B 1 548 ? 2.82 15.398 -12.445 1 96.62 548 ILE B C 1
ATOM 9876 O O . ILE B 1 548 ? 3.943 14.93 -12.648 1 96.62 548 ILE B O 1
ATOM 9880 N N . SER B 1 549 ? 1.938 15.656 -13.422 1 95.31 549 SER B N 1
ATOM 9881 C CA . SER B 1 549 ? 2.248 15.375 -14.82 1 95.31 549 SER B CA 1
ATOM 9882 C C . SER B 1 549 ? 3.346 16.297 -15.336 1 95.31 549 SER B C 1
ATOM 9884 O O . SER B 1 549 ? 3.42 17.469 -14.953 1 95.31 549 SER B O 1
ATOM 9886 N N . LYS B 1 550 ? 4.18 15.805 -16.281 1 94.75 550 LYS B N 1
ATOM 9887 C CA . LYS B 1 550 ? 5.223 16.609 -16.906 1 94.75 550 LYS B CA 1
ATOM 9888 C C . LYS B 1 550 ? 4.625 17.812 -17.625 1 94.75 550 LYS B C 1
ATOM 9890 O O . LYS B 1 550 ? 5.23 18.875 -17.672 1 94.75 550 LYS B O 1
ATOM 9895 N N . VAL B 1 551 ? 3.441 17.609 -18.172 1 93.62 551 VAL B N 1
ATOM 9896 C CA . VAL B 1 551 ? 2.75 18.688 -18.859 1 93.62 551 VAL B CA 1
ATOM 9897 C C . VAL B 1 551 ? 2.412 19.797 -17.875 1 93.62 551 VAL B C 1
ATOM 9899 O O . VAL B 1 551 ? 2.646 20.984 -18.156 1 93.62 551 VAL B O 1
ATOM 9902 N N . ASP B 1 552 ? 1.93 19.453 -16.766 1 94.38 552 ASP B N 1
ATOM 9903 C CA . ASP B 1 552 ? 1.573 20.422 -15.742 1 94.38 552 ASP B CA 1
ATOM 9904 C C . ASP B 1 552 ? 2.82 21.047 -15.125 1 94.38 552 ASP B C 1
ATOM 9906 O O . ASP B 1 552 ? 2.809 22.234 -14.75 1 94.38 552 ASP B O 1
ATOM 9910 N N . LEU B 1 553 ? 3.898 20.297 -15.031 1 95.31 553 LEU B N 1
ATOM 9911 C CA . LEU B 1 553 ? 5.148 20.828 -14.484 1 95.31 553 LEU B CA 1
ATOM 9912 C C . LEU B 1 553 ? 5.699 21.938 -15.375 1 95.31 553 LEU B C 1
ATOM 9914 O O . LEU B 1 553 ? 6.199 22.938 -14.867 1 95.31 553 LEU B O 1
ATOM 9918 N N . LYS B 1 554 ? 5.605 21.719 -16.656 1 94.75 554 LYS B N 1
ATOM 9919 C CA . LYS B 1 554 ? 6.102 22.734 -17.578 1 94.75 554 LYS B CA 1
ATOM 9920 C C . LYS B 1 554 ? 5.293 24.016 -17.453 1 94.75 554 LYS B C 1
ATOM 9922 O O . LYS B 1 554 ? 5.855 25.109 -17.469 1 94.75 554 LYS B O 1
ATOM 9927 N N . LYS B 1 555 ? 4 23.859 -17.344 1 94.12 555 LYS B N 1
ATOM 9928 C CA . LYS B 1 555 ? 3.152 25.031 -17.125 1 94.12 555 LYS B CA 1
ATOM 9929 C C . LYS B 1 555 ? 3.492 25.734 -15.812 1 94.12 555 LYS B C 1
ATOM 9931 O O . LYS B 1 555 ? 3.547 26.969 -15.758 1 94.12 555 LYS B O 1
ATOM 9936 N N . PHE B 1 556 ? 3.689 24.938 -14.867 1 94.38 556 PHE B N 1
ATOM 9937 C CA . PHE B 1 556 ? 4.062 25.438 -13.555 1 94.38 556 PHE B CA 1
ATOM 9938 C C . PHE B 1 556 ? 5.371 26.219 -13.625 1 94.38 556 PHE B C 1
ATOM 9940 O O . PHE B 1 556 ? 5.504 27.281 -13.008 1 94.38 556 PHE B O 1
ATOM 9947 N N . MET B 1 557 ? 6.352 25.719 -14.344 1 96.12 557 MET B N 1
ATOM 9948 C CA . MET B 1 557 ? 7.66 26.359 -14.453 1 96.12 557 MET B CA 1
ATOM 9949 C C . MET B 1 557 ? 7.543 27.766 -15.039 1 96.12 557 MET B C 1
ATOM 9951 O O . MET B 1 557 ? 8.133 28.703 -14.523 1 96.12 557 MET B O 1
ATOM 9955 N N . VAL B 1 558 ? 6.754 27.859 -16.047 1 95.81 558 VAL B N 1
ATOM 9956 C CA . VAL B 1 558 ? 6.539 29.156 -16.672 1 95.81 558 VAL B CA 1
ATOM 9957 C C . VAL B 1 558 ? 5.82 30.094 -15.695 1 95.81 558 VAL B C 1
ATOM 9959 O O . VAL B 1 558 ? 6.191 31.266 -15.555 1 95.81 558 VAL B O 1
ATOM 9962 N N . TRP B 1 559 ? 4.844 29.562 -15.047 1 95.31 559 TRP B N 1
ATOM 9963 C CA . TRP B 1 559 ? 4.086 30.328 -14.062 1 95.31 559 TRP B CA 1
ATOM 9964 C C . TRP B 1 559 ? 4.992 30.812 -12.938 1 95.31 559 TRP B C 1
ATOM 9966 O O . TRP B 1 559 ? 4.91 31.969 -12.516 1 95.31 559 TRP B O 1
ATOM 9976 N N . ALA B 1 560 ? 5.844 29.953 -12.438 1 95.56 560 ALA B N 1
ATOM 9977 C CA . ALA B 1 560 ? 6.746 30.297 -11.344 1 95.56 560 ALA B CA 1
ATOM 9978 C C . ALA B 1 560 ? 7.781 31.328 -11.781 1 95.56 560 ALA B C 1
ATOM 9980 O O . ALA B 1 560 ? 8.195 32.188 -10.992 1 95.56 560 ALA B O 1
ATOM 9981 N N . SER B 1 561 ? 8.227 31.188 -13.016 1 96.56 561 SER B N 1
ATOM 9982 C CA . SER B 1 561 ? 9.133 32.188 -13.578 1 96.56 561 SER B CA 1
ATOM 9983 C C . SER B 1 561 ? 8.523 33.594 -13.523 1 96.56 561 SER B C 1
ATOM 9985 O O . SER B 1 561 ? 9.18 34.531 -13.102 1 96.56 561 SER B O 1
ATOM 9987 N N . ASP B 1 562 ? 7.297 33.688 -13.836 1 95.38 562 ASP B N 1
ATOM 9988 C CA . ASP B 1 562 ? 6.602 34.969 -13.922 1 95.38 562 ASP B CA 1
ATOM 9989 C C . ASP B 1 562 ? 6.203 35.469 -12.531 1 95.38 562 ASP B C 1
ATOM 9991 O O . ASP B 1 562 ? 6.316 36.656 -12.242 1 95.38 562 ASP B O 1
ATOM 9995 N N . HIS B 1 563 ? 5.762 34.562 -11.68 1 93.81 563 HIS B N 1
ATOM 9996 C CA . HIS B 1 563 ? 5.129 34.969 -10.43 1 93.81 563 HIS B CA 1
ATOM 9997 C C . HIS B 1 563 ? 6.152 35.062 -9.305 1 93.81 563 HIS B C 1
ATOM 9999 O O . HIS B 1 563 ? 5.969 35.844 -8.367 1 93.81 563 HIS B O 1
ATOM 10005 N N . TYR B 1 564 ? 7.262 34.312 -9.406 1 94.5 564 TYR B N 1
ATOM 10006 C CA . TYR B 1 564 ? 8.195 34.281 -8.281 1 94.5 564 TYR B CA 1
ATOM 10007 C C . TYR B 1 564 ? 9.578 34.75 -8.719 1 94.5 564 TYR B C 1
ATOM 10009 O O . TYR B 1 564 ? 10.508 34.781 -7.906 1 94.5 564 TYR B O 1
ATOM 10017 N N . GLY B 1 565 ? 9.766 35 -9.961 1 94.5 565 GLY B N 1
ATOM 10018 C CA . GLY B 1 565 ? 11.023 35.531 -10.453 1 94.5 565 GLY B CA 1
ATOM 10019 C C . GLY B 1 565 ? 12.07 34.469 -10.695 1 94.5 565 GLY B C 1
ATOM 10020 O O . GLY B 1 565 ? 13.266 34.75 -10.758 1 94.5 565 GLY B O 1
ATOM 10021 N N . TYR B 1 566 ? 11.75 33.219 -10.766 1 96.88 566 TYR B N 1
ATOM 10022 C CA . TYR B 1 566 ? 12.672 32.125 -11.109 1 96.88 566 TYR B CA 1
ATOM 10023 C C . TYR B 1 566 ? 12.836 32.031 -12.625 1 96.88 566 TYR B C 1
ATOM 10025 O O . TYR B 1 566 ? 12.422 31.031 -13.227 1 96.88 566 TYR B O 1
ATOM 10033 N N . THR B 1 567 ? 13.516 32.906 -13.203 1 97.06 567 THR B N 1
ATOM 10034 C CA . THR B 1 567 ? 13.578 33.062 -14.648 1 97.06 567 THR B CA 1
ATOM 10035 C C . THR B 1 567 ? 14.273 31.891 -15.305 1 97.06 567 THR B C 1
ATOM 10037 O O . THR B 1 567 ? 13.992 31.547 -16.453 1 97.06 567 THR B O 1
ATOM 10040 N N . ALA B 1 568 ? 15.203 31.219 -14.633 1 97.06 568 ALA B N 1
ATOM 10041 C CA . ALA B 1 568 ? 15.898 30.047 -15.156 1 97.06 568 ALA B CA 1
ATOM 10042 C C . ALA B 1 568 ? 14.906 28.953 -15.539 1 97.06 568 ALA B C 1
ATOM 10044 O O . ALA B 1 568 ? 15.164 28.172 -16.453 1 97.06 568 ALA B O 1
ATOM 10045 N N . LEU B 1 569 ? 13.773 28.938 -14.898 1 97.25 569 LEU B N 1
ATOM 10046 C CA . LEU B 1 569 ? 12.789 27.875 -15.133 1 97.25 569 LEU B CA 1
ATOM 10047 C C . LEU B 1 569 ? 12.195 27.984 -16.531 1 97.25 569 LEU B C 1
ATOM 10049 O O . LEU B 1 569 ? 11.844 26.969 -17.141 1 97.25 569 LEU B O 1
ATOM 10053 N N . ALA B 1 570 ? 12.039 29.188 -17.016 1 96.25 570 ALA B N 1
ATOM 10054 C CA . ALA B 1 570 ? 11.539 29.344 -18.375 1 96.25 570 ALA B CA 1
ATOM 10055 C C . ALA B 1 570 ? 12.484 28.719 -19.391 1 96.25 570 ALA B C 1
ATOM 10057 O O . ALA B 1 570 ? 12.039 28.062 -20.344 1 96.25 570 ALA B O 1
ATOM 10058 N N . ASP B 1 571 ? 13.797 28.891 -19.156 1 94.81 571 ASP B N 1
ATOM 10059 C CA . ASP B 1 571 ? 14.805 28.281 -20.031 1 94.81 571 ASP B CA 1
ATOM 10060 C C . ASP B 1 571 ? 14.797 26.766 -19.906 1 94.81 571 ASP B C 1
ATOM 10062 O O . ASP B 1 571 ? 14.938 26.062 -20.906 1 94.81 571 ASP B O 1
ATOM 10066 N N . ILE B 1 572 ? 14.688 26.281 -18.719 1 95.12 572 ILE B N 1
ATOM 10067 C CA . ILE B 1 572 ? 14.672 24.844 -18.469 1 95.12 572 ILE B CA 1
ATOM 10068 C C . ILE B 1 572 ? 13.453 24.203 -19.141 1 95.12 572 ILE B C 1
ATOM 10070 O O . ILE B 1 572 ? 13.539 23.109 -19.703 1 95.12 572 ILE B O 1
ATOM 10074 N N . ALA B 1 573 ? 12.312 24.906 -19.047 1 93.88 573 ALA B N 1
ATOM 10075 C CA . ALA B 1 573 ? 11.062 24.391 -19.594 1 93.88 573 ALA B CA 1
ATOM 10076 C C . ALA B 1 573 ? 11.18 24.188 -21.109 1 93.88 573 ALA B C 1
ATOM 10078 O O . ALA B 1 573 ? 10.531 23.297 -21.672 1 93.88 573 ALA B O 1
ATOM 10079 N N . LEU B 1 574 ? 12.008 24.922 -21.75 1 89.31 574 LEU B N 1
ATOM 10080 C CA . LEU B 1 574 ? 12.156 24.875 -23.203 1 89.31 574 LEU B CA 1
ATOM 10081 C C . LEU B 1 574 ? 13.148 23.797 -23.625 1 89.31 574 LEU B C 1
ATOM 10083 O O . LEU B 1 574 ? 13.141 23.344 -24.766 1 89.31 574 LEU B O 1
ATOM 10087 N N . ALA B 1 575 ? 13.992 23.391 -22.719 1 85 575 ALA B N 1
ATOM 10088 C CA . ALA B 1 575 ? 15.008 22.391 -23.031 1 85 575 ALA B CA 1
ATOM 10089 C C . ALA B 1 575 ? 14.391 21 -23.156 1 85 575 ALA B C 1
ATOM 10091 O O . ALA B 1 575 ? 13.461 20.656 -22.422 1 85 575 ALA B O 1
ATOM 10092 N N . PRO B 1 576 ? 14.875 20.203 -24.109 1 82.12 576 PRO B N 1
ATOM 10093 C CA . PRO B 1 576 ? 14.367 18.828 -24.219 1 82.12 576 PRO B CA 1
ATOM 10094 C C . PRO B 1 576 ? 14.727 17.969 -23 1 82.12 576 PRO B C 1
ATOM 10096 O O . PRO B 1 576 ? 15.836 18.078 -22.484 1 82.12 576 PRO B O 1
ATOM 10099 N N . PRO B 1 577 ? 13.82 17.141 -22.578 1 83.19 577 PRO B N 1
ATOM 10100 C CA . PRO B 1 577 ? 14.117 16.25 -21.453 1 83.19 577 PRO B CA 1
ATOM 10101 C C . PRO B 1 577 ? 15.125 15.164 -21.812 1 83.19 577 PRO B C 1
ATOM 10103 O O . PRO B 1 577 ? 15.047 14.57 -22.891 1 83.19 577 PRO B O 1
ATOM 10106 N N . THR B 1 578 ? 16.078 14.93 -20.953 1 81.75 578 THR B N 1
ATOM 10107 C CA . THR B 1 578 ? 17.109 13.922 -21.188 1 81.75 578 THR B CA 1
ATOM 10108 C C . THR B 1 578 ? 17.656 13.391 -19.859 1 81.75 578 THR B C 1
ATOM 10110 O O . THR B 1 578 ? 17.75 14.125 -18.891 1 81.75 578 THR B O 1
ATOM 10113 N N . ALA B 1 579 ? 18.109 12.117 -19.906 1 76.56 579 ALA B N 1
ATOM 10114 C CA . ALA B 1 579 ? 18.734 11.516 -18.734 1 76.56 579 ALA B CA 1
ATOM 10115 C C . ALA B 1 579 ? 20.25 11.703 -18.766 1 76.56 579 ALA B C 1
ATOM 10117 O O . ALA B 1 579 ? 20.922 11.539 -17.75 1 76.56 579 ALA B O 1
ATOM 10118 N N . GLU B 1 580 ? 20.828 12.047 -19.75 1 79.31 580 GLU B N 1
ATOM 10119 C CA . GLU B 1 580 ? 22.25 12.297 -19.984 1 79.31 580 GLU B CA 1
ATOM 10120 C C . GLU B 1 580 ? 23.109 11.133 -19.484 1 79.31 580 GLU B C 1
ATOM 10122 O O . GLU B 1 580 ? 24.078 11.336 -18.734 1 79.31 580 GLU B O 1
ATOM 10127 N N . LEU B 1 581 ? 22.703 9.891 -19.859 1 83.81 581 LEU B N 1
ATOM 10128 C CA . LEU B 1 581 ? 23.438 8.711 -19.406 1 83.81 581 LEU B CA 1
ATOM 10129 C C . LEU B 1 581 ? 24.203 8.078 -20.562 1 83.81 581 LEU B C 1
ATOM 10131 O O . LEU B 1 581 ? 24.984 7.141 -20.359 1 83.81 581 LEU B O 1
ATOM 10135 N N . LYS B 1 582 ? 24 8.609 -21.766 1 85.06 582 LYS B N 1
ATOM 10136 C CA . LYS B 1 582 ? 24.703 8.117 -22.953 1 85.06 582 LYS B CA 1
ATOM 10137 C C . LYS B 1 582 ? 25.688 9.148 -23.469 1 85.06 582 LYS B C 1
ATOM 10139 O O . LYS B 1 582 ? 25.516 10.352 -23.234 1 85.06 582 LYS B O 1
ATOM 10144 N N . PRO B 1 583 ? 26.734 8.695 -24.172 1 83.75 583 PRO B N 1
ATOM 10145 C CA . PRO B 1 583 ? 27.766 9.617 -24.656 1 83.75 583 PRO B CA 1
ATOM 10146 C C . PRO B 1 583 ? 27.203 10.727 -25.547 1 83.75 583 PRO B C 1
ATOM 10148 O O . PRO B 1 583 ? 26.281 10.492 -26.312 1 83.75 583 PRO B O 1
ATOM 10151 N N . LEU B 1 584 ? 27.875 11.891 -25.422 1 80.81 584 LEU B N 1
ATOM 10152 C CA . LEU B 1 584 ? 27.516 13.023 -26.266 1 80.81 584 LEU B CA 1
ATOM 10153 C C . LEU B 1 584 ? 28.047 12.844 -27.688 1 80.81 584 LEU B C 1
ATOM 10155 O O . LEU B 1 584 ? 29.047 12.141 -27.891 1 80.81 584 LEU B O 1
ATOM 10159 N N . GLU B 1 585 ? 27.391 13.25 -28.578 1 76.88 585 GLU B N 1
ATOM 10160 C CA . GLU B 1 585 ? 27.906 13.375 -29.938 1 76.88 585 GLU B CA 1
ATOM 10161 C C . GLU B 1 585 ? 28.266 14.82 -30.266 1 76.88 585 GLU B C 1
ATOM 10163 O O . GLU B 1 585 ? 27.375 15.656 -30.469 1 76.88 585 GLU B O 1
ATOM 10168 N N . GLU B 1 586 ? 29.453 15.133 -30.359 1 73.88 586 GLU B N 1
ATOM 10169 C CA . GLU B 1 586 ? 29.969 16.484 -30.594 1 73.88 586 GLU B CA 1
ATOM 10170 C C . GLU B 1 586 ? 29.438 17.453 -29.547 1 73.88 586 GLU B C 1
ATOM 10172 O O . GLU B 1 586 ? 28.922 18.516 -29.891 1 73.88 586 GLU B O 1
ATOM 10177 N N . GLY B 1 587 ? 29.297 16.969 -28.438 1 70.44 587 GLY B N 1
ATOM 10178 C CA . GLY B 1 587 ? 28.922 17.812 -27.312 1 70.44 587 GLY B CA 1
ATOM 10179 C C . GLY B 1 587 ? 27.422 17.969 -27.141 1 70.44 587 GLY B C 1
ATOM 10180 O O . GLY B 1 587 ? 26.953 18.625 -26.219 1 70.44 587 GLY B O 1
ATOM 10181 N N . LYS B 1 588 ? 26.703 17.328 -28.109 1 75.88 588 LYS B N 1
ATOM 10182 C CA . LYS B 1 588 ? 25.25 17.469 -28.078 1 75.88 588 LYS B CA 1
ATOM 10183 C C . LYS B 1 588 ? 24.594 16.203 -27.531 1 75.88 588 LYS B C 1
ATOM 10185 O O . LYS B 1 588 ? 25.078 15.094 -27.75 1 75.88 588 LYS B O 1
ATOM 10190 N N . ILE B 1 589 ? 23.406 16.438 -26.875 1 76.19 589 ILE B N 1
ATOM 10191 C CA . ILE B 1 589 ? 22.625 15.367 -26.25 1 76.19 589 ILE B CA 1
ATOM 10192 C C . ILE B 1 589 ? 22.047 14.453 -27.328 1 76.19 589 ILE B C 1
ATOM 10194 O O . ILE B 1 589 ? 21.484 14.93 -28.312 1 76.19 589 ILE B O 1
ATOM 10198 N N . GLN B 1 590 ? 22.203 13.125 -27.219 1 74.19 590 GLN B N 1
ATOM 10199 C CA . GLN B 1 590 ? 21.719 12.148 -28.188 1 74.19 590 GLN B CA 1
ATOM 10200 C C . GLN B 1 590 ? 20.469 11.43 -27.688 1 74.19 590 GLN B C 1
ATOM 10202 O O . GLN B 1 590 ? 19.703 10.875 -28.469 1 74.19 590 GLN B O 1
ATOM 10207 N N . GLN B 1 591 ? 20.281 11.422 -26.484 1 76 591 GLN B N 1
ATOM 10208 C CA . GLN B 1 591 ? 19.203 10.656 -25.844 1 76 591 GLN B CA 1
ATOM 10209 C C . GLN B 1 591 ? 18.094 11.578 -25.359 1 76 591 GLN B C 1
ATOM 10211 O O . GLN B 1 591 ? 18.328 12.469 -24.547 1 76 591 GLN B O 1
ATOM 10216 N N . THR B 1 592 ? 16.828 11.359 -25.969 1 85.06 592 THR B N 1
ATOM 10217 C CA . THR B 1 592 ? 15.672 12.031 -25.391 1 85.06 592 THR B CA 1
ATOM 10218 C C . THR B 1 592 ? 14.711 11.023 -24.781 1 85.06 592 THR B C 1
ATOM 10220 O O . THR B 1 592 ? 14.586 9.898 -25.281 1 85.06 592 THR B O 1
ATOM 10223 N N . ASP B 1 593 ? 14.055 11.406 -23.75 1 88.38 593 ASP B N 1
ATOM 10224 C CA . ASP B 1 593 ? 13.133 10.523 -23.031 1 88.38 593 ASP B CA 1
ATOM 10225 C C . ASP B 1 593 ? 12.023 10.031 -23.969 1 88.38 593 ASP B C 1
ATOM 10227 O O . ASP B 1 593 ? 11.719 8.836 -24 1 88.38 593 ASP B O 1
ATOM 10231 N N . GLU B 1 594 ? 11.438 10.922 -24.734 1 90.88 594 GLU B N 1
ATOM 10232 C CA . GLU B 1 594 ? 10.281 10.602 -25.547 1 90.88 594 GLU B CA 1
ATOM 10233 C C . GLU B 1 594 ? 10.656 9.641 -26.672 1 90.88 594 GLU B C 1
ATOM 10235 O O . GLU B 1 594 ? 9.852 8.789 -27.078 1 90.88 594 GLU B O 1
ATOM 10240 N N . ASP B 1 595 ? 11.914 9.742 -27.156 1 88.44 595 ASP B N 1
ATOM 10241 C CA . ASP B 1 595 ? 12.398 8.789 -28.156 1 88.44 595 ASP B CA 1
ATOM 10242 C C . ASP B 1 595 ? 12.562 7.395 -27.547 1 88.44 595 ASP B C 1
ATOM 10244 O O . ASP B 1 595 ? 12.203 6.395 -28.172 1 88.44 595 ASP B O 1
ATOM 10248 N N . ASP B 1 596 ? 13.07 7.379 -26.391 1 88.19 596 ASP B N 1
ATOM 10249 C CA . ASP B 1 596 ? 13.234 6.113 -25.688 1 88.19 596 ASP B CA 1
ATOM 10250 C C . ASP B 1 596 ? 11.875 5.465 -25.391 1 88.19 596 ASP B C 1
ATOM 10252 O O . ASP B 1 596 ? 11.742 4.242 -25.469 1 88.19 596 ASP B O 1
ATOM 10256 N N . LEU B 1 597 ? 10.898 6.254 -25.094 1 92.94 597 LEU B N 1
ATOM 10257 C CA . LEU B 1 597 ? 9.602 5.773 -24.641 1 92.94 597 LEU B CA 1
ATOM 10258 C C . LEU B 1 597 ? 8.695 5.453 -25.828 1 92.94 597 LEU B C 1
ATOM 10260 O O . LEU B 1 597 ? 7.781 4.637 -25.719 1 92.94 597 LEU B O 1
ATOM 10264 N N . GLY B 1 598 ? 8.883 6.176 -26.969 1 93.25 598 GLY B N 1
ATOM 10265 C CA . GLY B 1 598 ? 8.039 6.016 -28.141 1 93.25 598 GLY B CA 1
ATOM 10266 C C . GLY B 1 598 ? 6.719 6.758 -28.016 1 93.25 598 GLY B C 1
ATOM 10267 O O . GLY B 1 598 ? 5.789 6.5 -28.797 1 93.25 598 GLY B O 1
ATOM 10268 N N . MET B 1 599 ? 6.512 7.566 -27.016 1 95.75 599 MET B N 1
ATOM 10269 C CA . MET B 1 599 ? 5.324 8.367 -26.719 1 95.75 599 MET B CA 1
ATOM 10270 C C . MET B 1 599 ? 5.707 9.711 -26.125 1 95.75 599 MET B C 1
ATOM 10272 O O . MET B 1 599 ? 6.727 9.828 -25.438 1 95.75 599 MET B O 1
ATOM 10276 N N . THR B 1 600 ? 4.902 10.695 -26.422 1 95.31 600 THR B N 1
ATOM 10277 C CA . THR B 1 600 ? 5.113 11.984 -25.781 1 95.31 600 THR B CA 1
ATOM 10278 C C . THR B 1 600 ? 4.543 11.992 -24.375 1 95.31 600 THR B C 1
ATOM 10280 O O . THR B 1 600 ? 3.717 11.141 -24.031 1 95.31 600 THR B O 1
ATOM 10283 N N . TYR B 1 601 ? 4.992 12.922 -23.594 1 95.38 601 TYR B N 1
ATOM 10284 C CA . TYR B 1 601 ? 4.473 13.062 -22.234 1 95.38 601 TYR B CA 1
ATOM 10285 C C . TYR B 1 601 ? 2.986 13.398 -22.25 1 95.38 601 TYR B C 1
ATOM 10287 O O . TYR B 1 601 ? 2.232 12.953 -21.375 1 95.38 601 TYR B O 1
ATOM 10295 N N . ALA B 1 602 ? 2.561 14.195 -23.203 1 95.94 602 ALA B N 1
ATOM 10296 C CA . ALA B 1 602 ? 1.145 14.523 -23.328 1 95.94 602 ALA B CA 1
ATOM 10297 C C . ALA B 1 602 ? 0.314 13.273 -23.609 1 95.94 602 ALA B C 1
ATOM 10299 O O . ALA B 1 602 ? -0.775 13.109 -23.047 1 95.94 602 ALA B O 1
ATOM 10300 N N . GLU B 1 603 ? 0.812 12.453 -24.516 1 97.25 603 GLU B N 1
ATOM 10301 C CA . GLU B 1 603 ? 0.134 11.195 -24.812 1 97.25 603 GLU B CA 1
ATOM 10302 C C . GLU B 1 603 ? 0.05 10.305 -23.578 1 97.25 603 GLU B C 1
ATOM 10304 O O . GLU B 1 603 ? -1.001 9.719 -23.297 1 97.25 603 GLU B O 1
ATOM 10309 N N . MET B 1 604 ? 1.135 10.203 -22.859 1 97.38 604 MET B N 1
ATOM 10310 C CA . MET B 1 604 ? 1.165 9.367 -21.656 1 97.38 604 MET B CA 1
ATOM 10311 C C . MET B 1 604 ? 0.216 9.906 -20.594 1 97.38 604 MET B C 1
ATOM 10313 O O . MET B 1 604 ? -0.414 9.133 -19.859 1 97.38 604 MET B O 1
ATOM 10317 N N . SER B 1 605 ? 0.165 11.219 -20.453 1 96.62 605 SER B N 1
ATOM 10318 C CA . SER B 1 605 ? -0.778 11.836 -19.531 1 96.62 605 SER B CA 1
ATOM 10319 C C . SER B 1 605 ? -2.215 11.461 -19.875 1 96.62 605 SER B C 1
ATOM 10321 O O . SER B 1 605 ? -3 11.117 -18.984 1 96.62 605 SER B O 1
ATOM 10323 N N . THR B 1 606 ? -2.512 11.531 -21.141 1 97.44 606 THR B N 1
ATOM 10324 C CA . THR B 1 606 ? -3.844 11.148 -21.594 1 97.44 606 THR B CA 1
ATOM 10325 C C . THR B 1 606 ? -4.129 9.688 -21.266 1 97.44 606 THR B C 1
ATOM 10327 O O . THR B 1 606 ? -5.195 9.367 -20.734 1 97.44 606 THR B O 1
ATOM 10330 N N . MET B 1 607 ? -3.195 8.859 -21.562 1 98.06 607 MET B N 1
ATOM 10331 C CA . MET B 1 607 ? -3.385 7.434 -21.328 1 98.06 607 MET B CA 1
ATOM 10332 C C . MET B 1 607 ? -3.473 7.137 -19.828 1 98.06 607 MET B C 1
ATOM 10334 O O . MET B 1 607 ? -4.223 6.254 -19.422 1 98.06 607 MET B O 1
ATOM 10338 N N . GLY B 1 608 ? -2.635 7.863 -19.031 1 96.75 608 GLY B N 1
ATOM 10339 C CA . GLY B 1 608 ? -2.732 7.727 -17.578 1 96.75 608 GLY B CA 1
ATOM 10340 C C . GLY B 1 608 ? -4.113 8.055 -17.047 1 96.75 608 GLY B C 1
ATOM 10341 O O . GLY B 1 608 ? -4.637 7.336 -16.188 1 96.75 608 GLY B O 1
ATOM 10342 N N . LYS B 1 609 ? -4.715 9.094 -17.547 1 96.69 609 LYS B N 1
ATOM 10343 C CA . LYS B 1 609 ? -6.055 9.5 -17.125 1 96.69 609 LYS B CA 1
ATOM 10344 C C . LYS B 1 609 ? -7.098 8.477 -17.562 1 96.69 609 LYS B C 1
ATOM 10346 O O . LYS B 1 609 ? -7.996 8.133 -16.797 1 96.69 609 LYS B O 1
ATOM 10351 N N . LEU B 1 610 ? -6.941 8.016 -18.781 1 97.38 610 LEU B N 1
ATOM 10352 C CA . LEU B 1 610 ? -7.883 7.02 -19.281 1 97.38 610 LEU B CA 1
ATOM 10353 C C . LEU B 1 610 ? -7.812 5.742 -18.453 1 97.38 610 LEU B C 1
ATOM 10355 O O . LEU B 1 610 ? -8.844 5.137 -18.156 1 97.38 610 LEU B O 1
ATOM 10359 N N . ARG B 1 611 ? -6.652 5.348 -18.078 1 96.38 611 ARG B N 1
ATOM 10360 C CA . ARG B 1 611 ? -6.438 4.113 -17.328 1 96.38 611 ARG B CA 1
ATOM 10361 C C . ARG B 1 611 ? -7.031 4.211 -15.922 1 96.38 611 ARG B C 1
ATOM 10363 O O . ARG B 1 611 ? -7.742 3.309 -15.484 1 96.38 611 ARG B O 1
ATOM 10370 N N . ARG B 1 612 ? -6.758 5.309 -15.211 1 95.38 612 ARG B N 1
ATOM 10371 C CA . ARG B 1 612 ? -7.051 5.348 -13.781 1 95.38 612 ARG B CA 1
ATOM 10372 C C . ARG B 1 612 ? -8.359 6.078 -13.508 1 95.38 612 ARG B C 1
ATOM 10374 O O . ARG B 1 612 ? -9.102 5.715 -12.594 1 95.38 612 ARG B O 1
ATOM 10381 N N . VAL B 1 613 ? -8.648 7.125 -14.211 1 94.19 613 VAL B N 1
ATOM 10382 C CA . VAL B 1 613 ? -9.828 7.949 -13.953 1 94.19 613 VAL B CA 1
ATOM 10383 C C . VAL B 1 613 ? -11.031 7.375 -14.688 1 94.19 613 VAL B C 1
ATOM 10385 O O . VAL B 1 613 ? -12.109 7.223 -14.109 1 94.19 613 VAL B O 1
ATOM 10388 N N . GLU B 1 614 ? -10.781 6.961 -15.93 1 96.06 614 GLU B N 1
ATOM 10389 C CA . GLU B 1 614 ? -11.891 6.418 -16.703 1 96.06 614 GLU B CA 1
ATOM 10390 C C . GLU B 1 614 ? -11.922 4.895 -16.641 1 96.06 614 GLU B C 1
ATOM 10392 O O . GLU B 1 614 ? -12.844 4.262 -17.156 1 96.06 614 GLU B O 1
ATOM 10397 N N . HIS B 1 615 ? -10.938 4.242 -16.062 1 95.69 615 HIS B N 1
ATOM 10398 C CA . HIS B 1 615 ? -10.883 2.803 -15.82 1 95.69 615 HIS B CA 1
ATOM 10399 C C . HIS B 1 615 ? -10.945 2.027 -17.125 1 95.69 615 HIS B C 1
ATOM 10401 O O . HIS B 1 615 ? -11.727 1.081 -17.266 1 95.69 615 HIS B O 1
ATOM 10407 N N . ARG B 1 616 ? -10.109 2.477 -18.031 1 97 616 ARG B N 1
ATOM 10408 C CA . ARG B 1 616 ? -10.016 1.8 -19.312 1 97 616 ARG B CA 1
ATOM 10409 C C . ARG B 1 616 ? -8.781 0.898 -19.359 1 97 616 ARG B C 1
ATOM 10411 O O . ARG B 1 616 ? -7.664 1.351 -19.109 1 97 616 ARG B O 1
ATOM 10418 N N . GLY B 1 617 ? -9.031 -0.4 -19.688 1 97.69 617 GLY B N 1
ATOM 10419 C CA . GLY B 1 617 ? -7.918 -1.273 -20.031 1 97.69 617 GLY B CA 1
ATOM 10420 C C . GLY B 1 617 ? -7.422 -1.073 -21.453 1 97.69 617 GLY B C 1
ATOM 10421 O O . GLY B 1 617 ? -7.832 -0.129 -22.125 1 97.69 617 GLY B O 1
ATOM 10422 N N . PRO B 1 618 ? -6.543 -1.933 -21.922 1 98.44 618 PRO B N 1
ATOM 10423 C CA . PRO B 1 618 ? -5.906 -1.743 -23.219 1 98.44 618 PRO B CA 1
ATOM 10424 C C . PRO B 1 618 ? -6.918 -1.609 -24.359 1 98.44 618 PRO B C 1
ATOM 10426 O O . PRO B 1 618 ? -6.793 -0.711 -25.203 1 98.44 618 PRO B O 1
ATOM 10429 N N . VAL B 1 619 ? -7.93 -2.426 -24.422 1 98.5 619 VAL B N 1
ATOM 10430 C CA . VAL B 1 619 ? -8.844 -2.48 -25.562 1 98.5 619 VAL B CA 1
ATOM 10431 C C . VAL B 1 619 ? -9.727 -1.239 -25.578 1 98.5 619 VAL B C 1
ATOM 10433 O O . VAL B 1 619 ? -9.859 -0.575 -26.594 1 98.5 619 VAL B O 1
ATOM 10436 N N . PHE B 1 620 ? -10.297 -0.886 -24.469 1 97.88 620 PHE B N 1
ATOM 10437 C CA . PHE B 1 620 ? -11.203 0.255 -24.438 1 97.88 620 PHE B CA 1
ATOM 10438 C C . PHE B 1 620 ? -10.43 1.563 -24.562 1 97.88 620 PHE B C 1
ATOM 10440 O O . PHE B 1 620 ? -10.945 2.541 -25.109 1 97.88 620 PHE B O 1
ATOM 10447 N N . MET B 1 621 ? -9.188 1.597 -24.031 1 98.44 621 MET B N 1
ATOM 10448 C CA . MET B 1 621 ? -8.344 2.764 -24.281 1 98.44 621 MET B CA 1
ATOM 10449 C C . MET B 1 621 ? -8.078 2.938 -25.766 1 98.44 621 MET B C 1
ATOM 10451 O O . MET B 1 621 ? -8.188 4.047 -26.297 1 98.44 621 MET B O 1
ATOM 10455 N N . PHE B 1 622 ? -7.773 1.851 -26.531 1 98.19 622 PHE B N 1
ATOM 10456 C CA . PHE B 1 622 ? -7.539 1.886 -27.969 1 98.19 622 PHE B CA 1
ATOM 10457 C C . PHE B 1 622 ? -8.766 2.4 -28.703 1 98.19 622 PHE B C 1
ATOM 10459 O O . PHE B 1 622 ? -8.664 3.295 -29.547 1 98.19 622 PHE B O 1
ATOM 10466 N N . LYS B 1 623 ? -9.898 1.856 -28.312 1 97.06 623 LYS B N 1
ATOM 10467 C CA . LYS B 1 623 ? -11.141 2.262 -28.953 1 97.06 623 LYS B CA 1
ATOM 10468 C C . LYS B 1 623 ? -11.391 3.756 -28.781 1 97.06 623 LYS B C 1
ATOM 10470 O O . LYS B 1 623 ? -11.758 4.449 -29.719 1 97.06 623 LYS B O 1
ATOM 10475 N N . LYS B 1 624 ? -11.156 4.215 -27.594 1 97.19 624 LYS B N 1
ATOM 10476 C CA . LYS B 1 624 ? -11.414 5.625 -27.312 1 97.19 624 LYS B CA 1
ATOM 10477 C C . LYS B 1 624 ? -10.422 6.523 -28.062 1 97.19 624 LYS B C 1
ATOM 10479 O O . LYS B 1 624 ? -10.82 7.516 -28.672 1 97.19 624 LYS B O 1
ATOM 10484 N N . LEU B 1 625 ? -9.156 6.188 -27.969 1 97.81 625 LEU B N 1
ATOM 10485 C CA . LEU B 1 625 ? -8.117 7.043 -28.531 1 97.81 625 LEU B CA 1
ATOM 10486 C C . LEU B 1 625 ? -8.172 7.035 -30.062 1 97.81 625 LEU B C 1
ATOM 10488 O O . LEU B 1 625 ? -7.816 8.023 -30.703 1 97.81 625 LEU B O 1
ATOM 10492 N N . THR B 1 626 ? -8.602 5.934 -30.625 1 95.81 626 THR B N 1
ATOM 10493 C CA . THR B 1 626 ? -8.797 5.887 -32.062 1 95.81 626 THR B CA 1
ATOM 10494 C C . THR B 1 626 ? -9.797 6.953 -32.5 1 95.81 626 THR B C 1
ATOM 10496 O O . THR B 1 626 ? -9.656 7.527 -33.594 1 95.81 626 THR B O 1
ATOM 10499 N N . CYS B 1 627 ? -10.75 7.227 -31.703 1 95.12 627 CYS B N 1
ATOM 10500 C CA . CYS B 1 627 ? -11.766 8.234 -32 1 95.12 627 CYS B CA 1
ATOM 10501 C C . CYS B 1 627 ? -11.242 9.633 -31.719 1 95.12 627 CYS B C 1
ATOM 10503 O O . CYS B 1 627 ? -11.531 10.578 -32.438 1 95.12 627 CYS B O 1
ATOM 10505 N N . GLU B 1 628 ? -10.43 9.781 -30.719 1 95.62 628 GLU B N 1
ATOM 10506 C CA . GLU B 1 628 ? -10.023 11.102 -30.234 1 95.62 628 GLU B CA 1
ATOM 10507 C C . GLU B 1 628 ? -8.773 11.594 -30.969 1 95.62 628 GLU B C 1
ATOM 10509 O O . GLU B 1 628 ? -8.602 12.789 -31.172 1 95.62 628 GLU B O 1
ATOM 10514 N N . TRP B 1 629 ? -7.891 10.609 -31.156 1 95.94 629 TRP B N 1
ATOM 10515 C CA . TRP B 1 629 ? -6.668 10.961 -31.859 1 95.94 629 TRP B CA 1
ATOM 10516 C C . TRP B 1 629 ? -6.848 10.82 -33.375 1 95.94 629 TRP B C 1
ATOM 10518 O O . TRP B 1 629 ? -6.145 10.039 -34.031 1 95.94 629 TRP B O 1
ATOM 10528 N N . ASN B 1 630 ? -7.664 11.664 -33.938 1 90.81 630 ASN B N 1
ATOM 10529 C CA . ASN B 1 630 ? -8.094 11.562 -35.344 1 90.81 630 ASN B CA 1
ATOM 10530 C C . ASN B 1 630 ? -6.961 11.898 -36.312 1 90.81 630 ASN B C 1
ATOM 10532 O O . ASN B 1 630 ? -7.027 11.57 -37.5 1 90.81 630 ASN B O 1
ATOM 10536 N N . ASN B 1 631 ? -5.957 12.461 -35.812 1 93.12 631 ASN B N 1
ATOM 10537 C CA . ASN B 1 631 ? -4.824 12.836 -36.656 1 93.12 631 ASN B CA 1
ATOM 10538 C C . ASN B 1 631 ? -3.828 11.688 -36.781 1 93.12 631 ASN B C 1
ATOM 10540 O O . ASN B 1 631 ? -2.875 11.781 -37.562 1 93.12 631 ASN B O 1
ATOM 10544 N N . LEU B 1 632 ? -4.004 10.586 -36.094 1 94.88 632 LEU B N 1
ATOM 10545 C CA . LEU B 1 632 ? -3.129 9.422 -36.156 1 94.88 632 LEU B CA 1
ATOM 10546 C C . LEU B 1 632 ? -3.844 8.227 -36.781 1 94.88 632 LEU B C 1
ATOM 10548 O O . LEU B 1 632 ? -5.066 8.109 -36.688 1 94.88 632 LEU B O 1
ATOM 10552 N N . SER B 1 633 ? -3.066 7.41 -37.469 1 95.75 633 SER B N 1
ATOM 10553 C CA . SER B 1 633 ? -3.637 6.16 -37.969 1 95.75 633 SER B CA 1
ATOM 10554 C C . SER B 1 633 ? -4.004 5.227 -36.812 1 95.75 633 SER B C 1
ATOM 10556 O O . SER B 1 633 ? -3.406 5.293 -35.75 1 95.75 633 SER B O 1
ATOM 10558 N N . GLN B 1 634 ? -4.965 4.387 -37.094 1 95.81 634 GLN B N 1
ATOM 10559 C CA . GLN B 1 634 ? -5.359 3.41 -36.094 1 95.81 634 GLN B CA 1
ATOM 10560 C C . GLN B 1 634 ? -4.184 2.527 -35.688 1 95.81 634 GLN B C 1
ATOM 10562 O O . GLN B 1 634 ? -4.059 2.143 -34.5 1 95.81 634 GLN B O 1
ATOM 10567 N N . ASN B 1 635 ? -3.363 2.203 -36.656 1 96.94 635 ASN B N 1
ATOM 10568 C CA . ASN B 1 635 ? -2.184 1.393 -36.375 1 96.94 635 ASN B CA 1
ATOM 10569 C C . ASN B 1 635 ? -1.226 2.105 -35.406 1 96.94 635 ASN B C 1
ATOM 10571 O O . ASN B 1 635 ? -0.639 1.478 -34.531 1 96.94 635 ASN B O 1
ATOM 10575 N N . THR B 1 636 ? -1.088 3.363 -35.656 1 97.31 636 THR B N 1
ATOM 10576 C CA . THR B 1 636 ? -0.214 4.148 -34.781 1 97.31 636 THR B CA 1
ATOM 10577 C C . THR B 1 636 ? -0.773 4.219 -33.375 1 97.31 636 THR B C 1
ATOM 10579 O O . THR B 1 636 ? -0.025 4.105 -32.406 1 97.31 636 THR B O 1
ATOM 10582 N N . VAL B 1 637 ? -2.098 4.422 -33.25 1 97.88 637 VAL B N 1
ATOM 10583 C CA . VAL B 1 637 ? -2.746 4.461 -31.953 1 97.88 637 VAL B CA 1
ATOM 10584 C C . VAL B 1 637 ? -2.547 3.129 -31.234 1 97.88 637 VAL B C 1
ATOM 10586 O O . VAL B 1 637 ? -2.207 3.1 -30.062 1 97.88 637 VAL B O 1
ATOM 10589 N N . ALA B 1 638 ? -2.75 2.025 -31.969 1 98.25 638 ALA B N 1
ATOM 10590 C CA . ALA B 1 638 ? -2.562 0.694 -31.406 1 98.25 638 ALA B CA 1
ATOM 10591 C C . ALA B 1 638 ? -1.139 0.516 -30.891 1 98.25 638 ALA B C 1
ATOM 10593 O O . ALA B 1 638 ? -0.932 -0.019 -29.797 1 98.25 638 ALA B O 1
ATOM 10594 N N . THR B 1 639 ? -0.209 0.922 -31.703 1 98.06 639 THR B N 1
ATOM 10595 C CA . THR B 1 639 ? 1.196 0.793 -31.328 1 98.06 639 THR B CA 1
ATOM 10596 C C . THR B 1 639 ? 1.488 1.55 -30.031 1 98.06 639 THR B C 1
ATOM 10598 O O . THR B 1 639 ? 2.174 1.034 -29.156 1 98.06 639 THR B O 1
ATOM 10601 N N . LYS B 1 640 ? 0.989 2.73 -29.922 1 98.19 640 LYS B N 1
ATOM 10602 C CA . LYS B 1 640 ? 1.241 3.566 -28.75 1 98.19 640 LYS B CA 1
ATOM 10603 C C . LYS B 1 640 ? 0.548 3.006 -27.5 1 98.19 640 LYS B C 1
ATOM 10605 O O . LYS B 1 640 ? 1.12 3.006 -26.422 1 98.19 640 LYS B O 1
ATOM 10610 N N . VAL B 1 641 ? -0.701 2.527 -27.641 1 98.62 641 VAL B N 1
ATOM 10611 C CA . VAL B 1 641 ? -1.441 1.945 -26.516 1 98.62 641 VAL B CA 1
ATOM 10612 C C . VAL B 1 641 ? -0.723 0.694 -26.016 1 98.62 641 VAL B C 1
ATOM 10614 O O . VAL B 1 641 ? -0.522 0.526 -24.812 1 98.62 641 VAL B O 1
ATOM 10617 N N . LYS B 1 642 ? -0.365 -0.18 -27 1 98.62 642 LYS B N 1
ATOM 10618 C CA . LYS B 1 642 ? 0.355 -1.395 -26.625 1 98.62 642 LYS B CA 1
ATOM 10619 C C . LYS B 1 642 ? 1.673 -1.062 -25.938 1 98.62 642 LYS B C 1
ATOM 10621 O O . LYS B 1 642 ? 2.037 -1.698 -24.938 1 98.62 642 LYS B O 1
ATOM 10626 N N . ARG B 1 643 ? 2.336 -0.051 -26.422 1 98.19 643 ARG B N 1
ATOM 10627 C CA . ARG B 1 643 ? 3.604 0.376 -25.844 1 98.19 643 ARG B CA 1
ATOM 10628 C C . ARG B 1 643 ? 3.416 0.85 -24.406 1 98.19 643 ARG B C 1
ATOM 10630 O O . ARG B 1 643 ? 4.203 0.501 -23.531 1 98.19 643 ARG B O 1
ATOM 10637 N N . PHE B 1 644 ? 2.396 1.631 -24.156 1 97.94 644 PHE B N 1
ATOM 10638 C CA . PHE B 1 644 ? 2.113 2.156 -22.828 1 97.94 644 PHE B CA 1
ATOM 10639 C C . PHE B 1 644 ? 1.908 1.023 -21.828 1 97.94 644 PHE B C 1
ATOM 10641 O O . PHE B 1 644 ? 2.547 0.995 -20.781 1 97.94 644 PHE B O 1
ATOM 10648 N N . PHE B 1 645 ? 1.127 0.04 -22.203 1 98.44 645 PHE B N 1
ATOM 10649 C CA . PHE B 1 645 ? 0.797 -1.036 -21.266 1 98.44 645 PHE B CA 1
ATOM 10650 C C . PHE B 1 645 ? 1.968 -2 -21.125 1 98.44 645 PHE B C 1
ATOM 10652 O O . PHE B 1 645 ? 2.176 -2.57 -20.047 1 98.44 645 PHE B O 1
ATOM 10659 N N . THR B 1 646 ? 2.725 -2.188 -22.172 1 98.06 646 THR B N 1
ATOM 10660 C CA . THR B 1 646 ? 3.93 -3.006 -22.078 1 98.06 646 THR B CA 1
ATOM 10661 C C . THR B 1 646 ? 4.906 -2.402 -21.078 1 98.06 646 THR B C 1
ATOM 10663 O O . THR B 1 646 ? 5.418 -3.105 -20.203 1 98.06 646 THR B O 1
ATOM 10666 N N . LEU B 1 647 ? 5.172 -1.094 -21.188 1 97.5 647 LEU B N 1
ATOM 10667 C CA . LEU B 1 647 ? 6.09 -0.429 -20.281 1 97.5 647 LEU B CA 1
ATOM 10668 C C . LEU B 1 647 ? 5.543 -0.445 -18.844 1 97.5 647 LEU B C 1
ATOM 10670 O O . LEU B 1 647 ? 6.285 -0.697 -17.906 1 97.5 647 LEU B O 1
ATOM 10674 N N . HIS B 1 648 ? 4.227 -0.199 -18.75 1 96.56 648 HIS B N 1
ATOM 10675 C CA . HIS B 1 648 ? 3.578 -0.192 -17.453 1 96.56 648 HIS B CA 1
ATOM 10676 C C . HIS B 1 648 ? 3.727 -1.542 -16.75 1 96.56 648 HIS B C 1
ATOM 10678 O O . HIS B 1 648 ? 4.043 -1.602 -15.562 1 96.56 648 HIS B O 1
ATOM 10684 N N . GLY B 1 649 ? 3.473 -2.633 -17.484 1 95.69 649 GLY B N 1
ATOM 10685 C CA . GLY B 1 649 ? 3.545 -3.973 -16.922 1 95.69 649 GLY B CA 1
ATOM 10686 C C . GLY B 1 649 ? 4.969 -4.43 -16.656 1 95.69 649 GLY B C 1
ATOM 10687 O O . GLY B 1 649 ? 5.262 -4.965 -15.586 1 95.69 649 GLY B O 1
ATOM 10688 N N . ARG B 1 650 ? 5.855 -4.18 -17.547 1 95.5 650 ARG B N 1
ATOM 10689 C CA . ARG B 1 650 ? 7.23 -4.66 -17.484 1 95.5 650 ARG B CA 1
ATOM 10690 C C . ARG B 1 650 ? 7.996 -3.998 -16.344 1 95.5 650 ARG B C 1
ATOM 10692 O O . ARG B 1 650 ? 8.867 -4.617 -15.734 1 95.5 650 ARG B O 1
ATOM 10699 N N . ASN B 1 651 ? 7.621 -2.758 -16.062 1 95.25 651 ASN B N 1
ATOM 10700 C CA . ASN B 1 651 ? 8.406 -1.978 -15.109 1 95.25 651 ASN B CA 1
ATOM 10701 C C . ASN B 1 651 ? 7.68 -1.806 -13.781 1 95.25 651 ASN B C 1
ATOM 10703 O O . ASN B 1 651 ? 8.086 -0.995 -12.945 1 95.25 651 ASN B O 1
ATOM 10707 N N . ARG B 1 652 ? 6.637 -2.613 -13.562 1 93.94 652 ARG B N 1
ATOM 10708 C CA . ARG B 1 652 ? 5.828 -2.459 -12.359 1 93.94 652 ARG B CA 1
ATOM 10709 C C . ARG B 1 652 ? 6.66 -2.691 -11.102 1 93.94 652 ARG B C 1
ATOM 10711 O O . ARG B 1 652 ? 6.418 -2.072 -10.07 1 93.94 652 ARG B O 1
ATOM 10718 N N . HIS B 1 653 ? 7.66 -3.564 -11.18 1 93 653 HIS B N 1
ATOM 10719 C CA . HIS B 1 653 ? 8.516 -3.898 -10.039 1 93 653 HIS B CA 1
ATOM 10720 C C . HIS B 1 653 ? 9.234 -2.662 -9.516 1 93 653 HIS B C 1
ATOM 10722 O O . HIS B 1 653 ? 9.547 -2.584 -8.328 1 93 653 HIS B O 1
ATOM 10728 N N . LYS B 1 654 ? 9.43 -1.634 -10.336 1 94.75 654 LYS B N 1
ATOM 10729 C CA . LYS B 1 654 ? 10.055 -0.387 -9.906 1 94.75 654 LYS B CA 1
ATOM 10730 C C . LYS B 1 654 ? 9.102 0.453 -9.07 1 94.75 654 LYS B C 1
ATOM 10732 O O . LYS B 1 654 ? 9.516 1.126 -8.125 1 94.75 654 LYS B O 1
ATOM 10737 N N . MET B 1 655 ? 7.824 0.353 -9.352 1 93.19 655 MET B N 1
ATOM 10738 C CA . MET B 1 655 ? 6.82 1.168 -8.672 1 93.19 655 MET B CA 1
ATOM 10739 C C . MET B 1 655 ? 6.488 0.592 -7.301 1 93.19 655 MET B C 1
ATOM 10741 O O . MET B 1 655 ? 6.027 1.313 -6.414 1 93.19 655 MET B O 1
ATOM 10745 N N . ASN B 1 656 ? 6.785 -0.681 -7.105 1 92.5 656 ASN B N 1
ATOM 10746 C CA . ASN B 1 656 ? 6.547 -1.298 -5.805 1 92.5 656 ASN B CA 1
ATOM 10747 C C . ASN B 1 656 ? 7.465 -0.716 -4.73 1 92.5 656 ASN B C 1
ATOM 10749 O O . ASN B 1 656 ? 7.211 -0.878 -3.535 1 92.5 656 ASN B O 1
ATOM 10753 N N . VAL B 1 657 ? 8.531 -0.05 -5.145 1 93.69 657 VAL B N 1
ATOM 10754 C CA . VAL B 1 657 ? 9.461 0.537 -4.188 1 93.69 657 VAL B CA 1
ATOM 10755 C C . VAL B 1 657 ? 9.672 2.016 -4.508 1 93.69 657 VAL B C 1
ATOM 10757 O O . VAL B 1 657 ? 10.75 2.562 -4.273 1 93.69 657 VAL B O 1
ATOM 10760 N N . VAL B 1 658 ? 8.695 2.609 -5.094 1 92.88 658 VAL B N 1
ATOM 10761 C CA . VAL B 1 658 ? 8.82 4.004 -5.504 1 92.88 658 VAL B CA 1
ATOM 10762 C C . VAL B 1 658 ? 8.852 4.906 -4.27 1 92.88 658 VAL B C 1
ATOM 10764 O O . VAL B 1 658 ? 8.172 4.633 -3.279 1 92.88 658 VAL B O 1
ATOM 10767 N N . THR B 1 659 ? 9.641 5.969 -4.301 1 95.62 659 THR B N 1
ATOM 10768 C CA . THR B 1 659 ? 9.75 6.953 -3.229 1 95.62 659 THR B CA 1
ATOM 10769 C C . THR B 1 659 ? 8.383 7.578 -2.939 1 95.62 659 THR B C 1
ATOM 10771 O O . THR B 1 659 ? 7.668 7.973 -3.861 1 95.62 659 THR B O 1
ATOM 10774 N N . PRO B 1 660 ? 7.992 7.688 -1.629 1 94.62 660 PRO B N 1
ATOM 10775 C CA . PRO B 1 660 ? 6.707 8.312 -1.307 1 94.62 660 PRO B CA 1
ATOM 10776 C C . PRO B 1 660 ? 6.594 9.734 -1.84 1 94.62 660 PRO B C 1
ATOM 10778 O O . PRO B 1 660 ? 7.531 10.531 -1.698 1 94.62 660 PRO B O 1
ATOM 10781 N N . SER B 1 661 ? 5.5 9.977 -2.48 1 95.75 661 SER B N 1
ATOM 10782 C CA . SER B 1 661 ? 5.203 11.297 -3.02 1 95.75 661 SER B CA 1
ATOM 10783 C C . SER B 1 661 ? 3.895 11.844 -2.457 1 95.75 661 SER B C 1
ATOM 10785 O O . SER B 1 661 ? 3 11.078 -2.092 1 95.75 661 SER B O 1
ATOM 10787 N N . VAL B 1 662 ? 3.83 13.164 -2.365 1 95.94 662 VAL B N 1
ATOM 10788 C CA . VAL B 1 662 ? 2.545 13.773 -2.035 1 95.94 662 VAL B CA 1
ATOM 10789 C C . VAL B 1 662 ? 1.529 13.453 -3.131 1 95.94 662 VAL B C 1
ATOM 10791 O O . VAL B 1 662 ? 1.853 13.508 -4.32 1 95.94 662 VAL B O 1
ATOM 10794 N N . HIS B 1 663 ? 0.377 13.031 -2.686 1 95 663 HIS B N 1
ATOM 10795 C CA . HIS B 1 663 ? -0.689 12.758 -3.643 1 95 663 HIS B CA 1
ATOM 10796 C C . HIS B 1 663 ? -1.233 14.055 -4.246 1 95 663 HIS B C 1
ATOM 10798 O O . HIS B 1 663 ? -1.653 14.953 -3.518 1 95 663 HIS B O 1
ATOM 10804 N N . VAL B 1 664 ? -1.275 14.117 -5.602 1 94.12 664 VAL B N 1
ATOM 10805 C CA . VAL B 1 664 ? -1.767 15.312 -6.285 1 94.12 664 VAL B CA 1
ATOM 10806 C C . VAL B 1 664 ? -2.832 14.922 -7.305 1 94.12 664 VAL B C 1
ATOM 10808 O O . VAL B 1 664 ? -4.027 14.914 -6.996 1 94.12 664 VAL B O 1
ATOM 10811 N N . GLU B 1 665 ? -2.4 14.227 -8.359 1 88.19 665 GLU B N 1
ATOM 10812 C CA . GLU B 1 665 ? -3.318 13.867 -9.438 1 88.19 665 GLU B CA 1
ATOM 10813 C C . GLU B 1 665 ? -4.066 12.578 -9.125 1 88.19 665 GLU B C 1
ATOM 10815 O O . GLU B 1 665 ? -3.527 11.688 -8.461 1 88.19 665 GLU B O 1
ATOM 10820 N N . ASN B 1 666 ? -5.23 12.5 -9.805 1 89.5 666 ASN B N 1
ATOM 10821 C CA . ASN B 1 666 ? -6.105 11.359 -9.57 1 89.5 666 ASN B CA 1
ATOM 10822 C C . ASN B 1 666 ? -5.688 10.156 -10.414 1 89.5 666 ASN B C 1
ATOM 10824 O O . ASN B 1 666 ? -6.355 9.117 -10.398 1 89.5 666 ASN B O 1
ATOM 10828 N N . TYR B 1 667 ? -4.656 10.305 -11.141 1 91.62 667 TYR B N 1
ATOM 10829 C CA . TYR B 1 667 ? -4.113 9.133 -11.836 1 91.62 667 TYR B CA 1
ATOM 10830 C C . TYR B 1 667 ? -2.666 8.891 -11.43 1 91.62 667 TYR B C 1
ATOM 10832 O O . TYR B 1 667 ? -1.849 8.469 -12.258 1 91.62 667 TYR B O 1
ATOM 10840 N N . SER B 1 668 ? -2.436 9.227 -10.156 1 89.38 668 SER B N 1
ATOM 10841 C CA . SER B 1 668 ? -1.132 8.992 -9.547 1 89.38 668 SER B CA 1
ATOM 10842 C C . SER B 1 668 ? -0.701 7.539 -9.688 1 89.38 668 SER B C 1
ATOM 10844 O O . SER B 1 668 ? -1.54 6.637 -9.711 1 89.38 668 SER B O 1
ATOM 10846 N N . ALA B 1 669 ? 0.588 7.316 -9.797 1 86 669 ALA B N 1
ATOM 10847 C CA . ALA B 1 669 ? 1.144 5.98 -9.992 1 86 669 ALA B CA 1
ATOM 10848 C C . ALA B 1 669 ? 1.479 5.328 -8.656 1 86 669 ALA B C 1
ATOM 10850 O O . ALA B 1 669 ? 2.15 4.293 -8.617 1 86 669 ALA B O 1
ATOM 10851 N N . ASP B 1 670 ? 1.08 5.918 -7.539 1 87.94 670 ASP B N 1
ATOM 10852 C CA . ASP B 1 670 ? 1.343 5.34 -6.227 1 87.94 670 ASP B CA 1
ATOM 10853 C C . ASP B 1 670 ? 0.722 3.949 -6.109 1 87.94 670 ASP B C 1
ATOM 10855 O O . ASP B 1 670 ? -0.485 3.818 -5.895 1 87.94 670 ASP B O 1
ATOM 10859 N N . ASP B 1 671 ? 1.53 2.941 -6.066 1 85.12 671 ASP B N 1
ATOM 10860 C CA . ASP B 1 671 ? 1.103 1.547 -6.047 1 85.12 671 ASP B CA 1
ATOM 10861 C C . ASP B 1 671 ? 0.836 1.073 -4.621 1 85.12 671 ASP B C 1
ATOM 10863 O O . ASP B 1 671 ? 0.34 -0.036 -4.414 1 85.12 671 ASP B O 1
ATOM 10867 N N . THR B 1 672 ? 1.152 1.834 -3.68 1 82.19 672 THR B N 1
ATOM 10868 C CA . THR B 1 672 ? 1.083 1.394 -2.291 1 82.19 672 THR B CA 1
ATOM 10869 C C . THR B 1 672 ? -0.332 1.554 -1.743 1 82.19 672 THR B C 1
ATOM 10871 O O . THR B 1 672 ? -0.914 0.599 -1.225 1 82.19 672 THR B O 1
ATOM 10874 N N . ARG B 1 673 ? -0.864 2.783 -1.982 1 83.5 673 ARG B N 1
ATOM 10875 C CA . ARG B 1 673 ? -2.125 3.066 -1.304 1 83.5 673 ARG B CA 1
ATOM 10876 C C . ARG B 1 673 ? -3.197 3.494 -2.299 1 83.5 673 ARG B C 1
ATOM 10878 O O . ARG B 1 673 ? -4.391 3.432 -1.996 1 83.5 673 ARG B O 1
ATOM 10885 N N . PHE B 1 674 ? -2.84 3.83 -3.449 1 90.94 674 PHE B N 1
ATOM 10886 C CA . PHE B 1 674 ? -3.801 4.496 -4.32 1 90.94 674 PHE B CA 1
ATOM 10887 C C . PHE B 1 674 ? -4.121 3.631 -5.535 1 90.94 674 PHE B C 1
ATOM 10889 O O . PHE B 1 674 ? -5.289 3.354 -5.816 1 90.94 674 PHE B O 1
ATOM 10896 N N . ASP B 1 675 ? -3.182 3.219 -6.281 1 91.56 675 ASP B N 1
ATOM 10897 C CA . ASP B 1 675 ? -3.326 2.416 -7.496 1 91.56 675 ASP B CA 1
ATOM 10898 C C . ASP B 1 675 ? -2.828 0.99 -7.27 1 91.56 675 ASP B C 1
ATOM 10900 O O . ASP B 1 675 ? -1.751 0.621 -7.742 1 91.56 675 ASP B O 1
ATOM 10904 N N . THR B 1 676 ? -3.646 0.195 -6.66 1 90.31 676 THR B N 1
ATOM 10905 C CA . THR B 1 676 ? -3.248 -1.148 -6.254 1 90.31 676 THR B CA 1
ATOM 10906 C C . THR B 1 676 ? -3.279 -2.104 -7.441 1 90.31 676 THR B C 1
ATOM 10908 O O . THR B 1 676 ? -4.34 -2.348 -8.023 1 90.31 676 THR B O 1
ATOM 10911 N N . ARG B 1 677 ? -2.113 -2.564 -7.801 1 92.88 677 ARG B N 1
ATOM 10912 C CA . ARG B 1 677 ? -1.941 -3.473 -8.93 1 92.88 677 ARG B CA 1
ATOM 10913 C C . ARG B 1 677 ? -0.983 -4.605 -8.578 1 92.88 677 ARG B C 1
ATOM 10915 O O . ARG B 1 677 ? -0.327 -4.57 -7.535 1 92.88 677 ARG B O 1
ATOM 10922 N N . GLN B 1 678 ? -0.953 -5.648 -9.383 1 94.25 678 GLN B N 1
ATOM 10923 C CA . GLN B 1 678 ? 0.003 -6.73 -9.18 1 94.25 678 GLN B CA 1
ATOM 10924 C C . GLN B 1 678 ? 1.432 -6.262 -9.438 1 94.25 678 GLN B C 1
ATOM 10926 O O . GLN B 1 678 ? 1.648 -5.258 -10.117 1 94.25 678 GLN B O 1
ATOM 10931 N N . MET B 1 679 ? 2.398 -6.922 -8.891 1 93.56 679 MET B N 1
ATOM 10932 C CA . MET B 1 679 ? 3.807 -6.559 -9.031 1 93.56 679 MET B CA 1
ATOM 10933 C C . MET B 1 679 ? 4.402 -7.164 -10.297 1 93.56 679 MET B C 1
ATOM 10935 O O . MET B 1 679 ? 5.352 -6.621 -10.859 1 93.56 679 MET B O 1
ATOM 10939 N N . ILE B 1 680 ? 3.826 -8.336 -10.68 1 95.44 680 ILE B N 1
ATOM 10940 C CA . ILE B 1 680 ? 4.32 -9.031 -11.867 1 95.44 680 ILE B CA 1
ATOM 10941 C C . ILE B 1 680 ? 3.191 -9.18 -12.883 1 95.44 680 ILE B C 1
ATOM 10943 O O . ILE B 1 680 ? 2.113 -9.68 -12.555 1 95.44 680 ILE B O 1
ATOM 10947 N N . TYR B 1 681 ? 3.451 -8.703 -14.094 1 95.75 681 TYR B N 1
ATOM 10948 C CA . TYR B 1 681 ? 2.514 -8.828 -15.203 1 95.75 681 TYR B CA 1
ATOM 10949 C C . TYR B 1 681 ? 3.059 -9.758 -16.266 1 95.75 681 TYR B C 1
ATOM 10951 O O . TYR B 1 681 ? 4.273 -9.898 -16.422 1 95.75 681 TYR B O 1
ATOM 10959 N N . ASN B 1 682 ? 2.141 -10.445 -16.906 1 95.62 682 ASN B N 1
ATOM 10960 C CA . ASN B 1 682 ? 2.496 -10.844 -18.266 1 95.62 682 ASN B CA 1
ATOM 10961 C C . ASN B 1 682 ? 2.504 -9.656 -19.219 1 95.62 682 ASN B C 1
ATOM 10963 O O . ASN B 1 682 ? 1.463 -9.289 -19.766 1 95.62 682 ASN B O 1
ATOM 10967 N N . TYR B 1 683 ? 3.643 -9.078 -19.422 1 93.94 683 TYR B N 1
ATOM 10968 C CA . TYR B 1 683 ? 3.729 -7.793 -20.094 1 93.94 683 TYR B CA 1
ATOM 10969 C C . TYR B 1 683 ? 3.412 -7.934 -21.578 1 93.94 683 TYR B C 1
ATOM 10971 O O . TYR B 1 683 ? 3.291 -6.938 -22.297 1 93.94 683 TYR B O 1
ATOM 10979 N N . GLN B 1 684 ? 3.252 -9.18 -22.031 1 95.19 684 GLN B N 1
ATOM 10980 C CA . GLN B 1 684 ? 2.855 -9.383 -23.422 1 95.19 684 GLN B CA 1
ATOM 10981 C C . GLN B 1 684 ? 1.377 -9.07 -23.625 1 95.19 684 GLN B C 1
ATOM 10983 O O . GLN B 1 684 ? 0.934 -8.844 -24.75 1 95.19 684 GLN B O 1
ATOM 10988 N N . TRP B 1 685 ? 0.644 -9.055 -22.594 1 97.12 685 TRP B N 1
ATOM 10989 C CA . TRP B 1 685 ? -0.787 -8.773 -22.656 1 97.12 685 TRP B CA 1
ATOM 10990 C C . TRP B 1 685 ? -1.426 -9.477 -23.844 1 97.12 685 TRP B C 1
ATOM 10992 O O . TRP B 1 685 ? -2.168 -8.867 -24.625 1 97.12 685 TRP B O 1
ATOM 11002 N N . LYS B 1 686 ? -1.139 -10.742 -23.984 1 96.94 686 LYS B N 1
ATOM 11003 C CA . LYS B 1 686 ? -1.425 -11.445 -25.234 1 96.94 686 LYS B CA 1
ATOM 11004 C C . LYS B 1 686 ? -2.908 -11.375 -25.578 1 96.94 686 LYS B C 1
ATOM 11006 O O . LYS B 1 686 ? -3.273 -11 -26.703 1 96.94 686 LYS B O 1
ATOM 11011 N N . PHE B 1 687 ? -3.803 -11.727 -24.688 1 97.94 687 PHE B N 1
ATOM 11012 C CA . PHE B 1 687 ? -5.242 -11.758 -24.922 1 97.94 687 PHE B CA 1
ATOM 11013 C C . PHE B 1 687 ? -5.758 -10.383 -25.312 1 97.94 687 PHE B C 1
ATOM 11015 O O . PHE B 1 687 ? -6.512 -10.25 -26.281 1 97.94 687 PHE B O 1
ATOM 11022 N N . GLN B 1 688 ? -5.387 -9.312 -24.641 1 98.25 688 GLN B N 1
ATOM 11023 C CA . GLN B 1 688 ? -5.836 -7.938 -24.844 1 98.25 688 GLN B CA 1
ATOM 11024 C C . GLN B 1 688 ? -5.301 -7.367 -26.141 1 98.25 688 GLN B C 1
ATOM 11026 O O . GLN B 1 688 ? -6.043 -6.75 -26.906 1 98.25 688 GLN B O 1
ATOM 11031 N N . PHE B 1 689 ? -3.98 -7.598 -26.453 1 98.38 689 PHE B N 1
ATOM 11032 C CA . PHE B 1 689 ? -3.363 -7.055 -27.656 1 98.38 689 PHE B CA 1
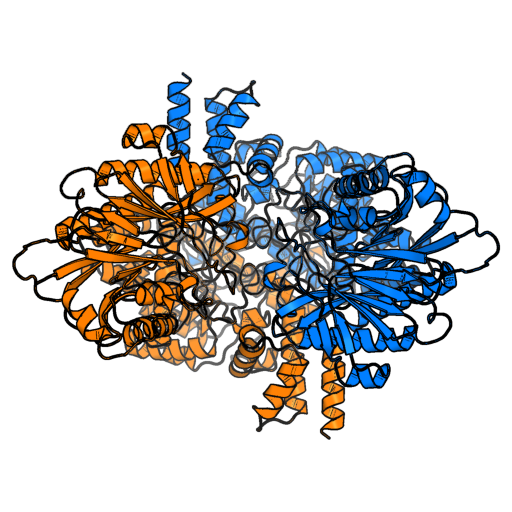ATOM 11033 C C . PHE B 1 689 ? -3.873 -7.773 -28.891 1 98.38 689 PHE B C 1
ATOM 11035 O O . PHE B 1 689 ? -4.035 -7.16 -29.953 1 98.38 689 PHE B O 1
ATOM 11042 N N . ASP B 1 690 ? -4.098 -9.117 -28.766 1 98.06 690 ASP B N 1
ATOM 11043 C CA . ASP B 1 690 ? -4.695 -9.852 -29.891 1 98.06 690 ASP B CA 1
ATOM 11044 C C . ASP B 1 690 ? -6.062 -9.273 -30.25 1 98.06 690 ASP B C 1
ATOM 11046 O O . ASP B 1 690 ? -6.418 -9.203 -31.422 1 98.06 690 ASP B O 1
ATOM 11050 N N . MET B 1 691 ? -6.805 -8.93 -29.25 1 97.31 691 MET B N 1
ATOM 11051 C CA . MET B 1 691 ? -8.117 -8.336 -29.516 1 97.31 691 MET B CA 1
ATOM 11052 C C . MET B 1 691 ? -7.973 -7.004 -30.25 1 97.31 691 MET B C 1
ATOM 11054 O O . MET B 1 691 ? -8.75 -6.699 -31.156 1 97.31 691 MET B O 1
ATOM 11058 N N . ILE B 1 692 ? -7.035 -6.164 -29.781 1 97.94 692 ILE B N 1
ATOM 11059 C CA . ILE B 1 692 ? -6.77 -4.906 -30.469 1 97.94 692 ILE B CA 1
ATOM 11060 C C . ILE B 1 692 ? -6.434 -5.18 -31.938 1 97.94 692 ILE B C 1
ATOM 11062 O O . ILE B 1 692 ? -6.934 -4.492 -32.844 1 97.94 692 ILE B O 1
ATOM 11066 N N . ASP B 1 693 ? -5.602 -6.18 -32.25 1 97.75 693 ASP B N 1
ATOM 11067 C CA . ASP B 1 693 ? -5.207 -6.523 -33.594 1 97.75 693 ASP B CA 1
ATOM 11068 C C . ASP B 1 693 ? -6.41 -6.965 -34.438 1 97.75 693 ASP B C 1
ATOM 11070 O O . ASP B 1 693 ? -6.516 -6.633 -35.594 1 97.75 693 ASP B O 1
ATOM 11074 N N . LYS B 1 694 ? -7.312 -7.711 -33.812 1 96.5 694 LYS B N 1
ATOM 11075 C CA . LYS B 1 694 ? -8.523 -8.133 -34.5 1 96.5 694 LYS B CA 1
ATOM 11076 C C . LYS B 1 694 ? -9.391 -6.938 -34.875 1 96.5 694 LYS B C 1
ATOM 11078 O O . LYS B 1 694 ? -10 -6.914 -35.969 1 96.5 694 LYS B O 1
ATOM 11083 N N . LEU B 1 695 ? -9.477 -5.996 -34 1 94.75 695 LEU B N 1
ATOM 11084 C CA . LEU B 1 695 ? -10.266 -4.797 -34.25 1 94.75 695 LEU B CA 1
ATOM 11085 C C . LEU B 1 695 ? -9.656 -3.988 -35.406 1 94.75 695 LEU B C 1
ATOM 11087 O O . LEU B 1 695 ? -10.383 -3.379 -36.188 1 94.75 695 LEU B O 1
ATOM 11091 N N . LEU B 1 696 ? -8.328 -3.977 -35.438 1 94.19 696 LEU B N 1
ATOM 11092 C CA . LEU B 1 696 ? -7.629 -3.281 -36.531 1 94.19 696 LEU B CA 1
ATOM 11093 C C . LEU B 1 696 ? -7.922 -3.932 -37.875 1 94.19 696 LEU B C 1
ATOM 11095 O O . LEU B 1 696 ? -8.039 -3.242 -38.875 1 94.19 696 LEU B O 1
ATOM 11099 N N . ASP B 1 697 ? -8.055 -5.207 -37.875 1 90.81 697 ASP B N 1
ATOM 11100 C CA . ASP B 1 697 ? -8.297 -5.953 -39.125 1 90.81 697 ASP B CA 1
ATOM 11101 C C . ASP B 1 697 ? -9.719 -5.711 -39.625 1 90.81 697 ASP B C 1
ATOM 11103 O O . ASP B 1 697 ? -9.961 -5.727 -40.844 1 90.81 697 ASP B O 1
ATOM 11107 N N . ILE B 1 698 ? -10.602 -5.504 -38.719 1 81.25 698 ILE B N 1
ATOM 11108 C CA . ILE B 1 698 ? -11.984 -5.27 -39.125 1 81.25 698 ILE B CA 1
ATOM 11109 C C . ILE B 1 698 ? -12.148 -3.84 -39.625 1 81.25 698 ILE B C 1
ATOM 11111 O O . ILE B 1 698 ? -12.93 -3.582 -40.531 1 81.25 698 ILE B O 1
ATOM 11115 N N . SER B 1 699 ? -11.492 -2.848 -39 1 68 699 SER B N 1
ATOM 11116 C CA . SER B 1 699 ? -11.602 -1.444 -39.375 1 68 699 SER B CA 1
ATOM 11117 C C . SER B 1 699 ? -10.938 -1.188 -40.75 1 68 699 SER B C 1
ATOM 11119 O O . SER B 1 699 ? -11.203 -0.169 -41.375 1 68 699 SER B O 1
ATOM 11121 N N . ILE B 1 700 ? -10.055 -2.133 -41.188 1 46.16 700 ILE B N 1
ATOM 11122 C CA . ILE B 1 700 ? -9.492 -1.997 -42.531 1 46.16 700 ILE B CA 1
ATOM 11123 C C . ILE B 1 700 ? -10.406 -2.68 -43.562 1 46.16 700 ILE B C 1
ATOM 11125 O O . ILE B 1 700 ? -10.891 -3.791 -43.312 1 46.16 700 ILE B O 1
#